Protein AF-A0A166CNF7-F1 (afdb_monomer_lite)

Organism: NCBI:txid1759441

Foldseek 3Di:
DEKDKFWAWQQFPDDDVVGHIDIAIFMKDKDWDFDPDDLVLFFLVVLLVLLLPFDFDDPVLLDQDPVSVVLLLLLLLLLLLLLCQQQLDDLSLVCLVVSVVSHRADPLFADQDAIDMFIAFIGSFHLLALVSLLVVVVVVCVSVVQWDQDPVPRDTDGDPSQQGGADEYEYALSSLVSLVVQLLVCQLADDTPSNSSRYPYDHFLVNLLLLLLLLLCVLQQWDQPLALLQCLGLNNLCVLLVHDDADNVAGDFSLVSLVSLVLSLSLLSLLQLCVQVVDPGSVRVSVVDPDPVVVSVSSSVCCVQQQDPVVLVVQVVQCVVDLQTHALLSSSRNLSNNSSSLSSSCLQCQLQRRLVSNLSSLSLVLQLCQLSVVVSSVLVSSVVSSCLPGSPDPSRNSSCSNPQWRANPSDGSLIDGPHLVNVLLSCQLRPPQQPPHNPRDSVSSSVCSSCSVVVVVVVCVVCVVLVVCPPPDDDDDDSNVSSVSSNVSCVVSVSNPDDGNSDGPPPGDRRDSRSVSSSCQCPDPPDHSSVVSSVSSVSSSVSNPHDHPDDDDDDDDDDDDDDDDDDDDDDDDDDDDDDDDDDDDDDDDDPDDDDDDDDDDDDDDDDDDDDPCDDDPPDCLSSPSCSPCSSNVSSPPDVPDPPDDDDDPDDPDPDDDDDDDDDDDDPPDPPDDDDDDDDDDDVVVVVVVVLLVVLLSLLVVLLVVLVVLCVVCVVLLCVLCVPPNDFPLNVLLVQLSVLLNQLSVLVNCLRPHQDPDLPVSLLSNLVSLLSNLLSLLVNLLLVLCLLVVNPVVSNVVLVVLSVQLSVLSVVQSVPWDWDADPPGSHIDTDDDPRVCVNLVSSLVSLVVSLVSLLVSQLVVQCPDPDPVSSVCCQPVVPRGDPLSSLLSVLSVVLNVVLVVLSVVLCCLLPPPVHPNSCNNSCPSVSSSVNSSSSSVVVSVSSVVLVVDDPPDPSSVSSVVSSRPDDPDDDDDDDD

InterPro domains:
  IPR046496 Domain of unknown function DUF6589 [PF20231] (52-474)

pLDDT: mean 76.94, std 22.16, range [21.23, 98.69]

Secondary structure (DSSP, 8-state):
-EEEEEEEEEPPSS-BTTB--EEEEEEEEEE-PPTT--SGGGBHHHHHHHHTTPPPP-HHHHSPPHHHHHHHHHHHHHHHHHHHHHHS-GGGGGGHHHHHHH----TTBPPP-----EEPPPB---TTSHHHHHHHHHHHHHHTTSEEE-TTT--EEEPHHHHHB-EEEEE-HHHHHHHHHHHHHHTTT--GGGG-TTEEEEE-HHHHHHHHHHHHHHHH---TT-GGGSTTSHHHHHHHTTPPP-BTTB---HHHHHHHHHHHHHHHHHHHHHHHH--SSHHHHHHH---HHHHHHHHHHHHHHHS-HHHHHHHHHHHHH-TTS-BHHHHHHHHHHHHHHHHHHHHHHHHHTBHHHHHHHHHHHHHHHHHTT-HHHHHHHHHHHHIIIIIS-HHHHHHHHHHSEE-SS--TT--EEHHHHHHHHHHHIIIIIS-SSTT--HHHHHHHGGGHHHHHHHHHHHHHHTT----SSPPPP-THHHHHHHHHHHHHTTTTS--TTB---TTSPPPP-HHHHHHHHHH-SSS-HHHHHHHHHHHHHHHHHS--SS------S-----PPPPPPP-----PPP--------------------PPP------------------SGGGT-TTTTGGGTTTT---TT--------------------------SSS-------------HHHHHHHHHHHHHHHHHHHHHHHHHHHHHHHHHHHHHHHHHH-S-HHHHHHHHHHHHHHHHHHHHHHHHHS--S-HHHHHHHHHHHHHHHHHHHHHHHHHHHHHHTTT-HHHHHHHHHHHHHHHHHHHHHHHH-EEEEPTTSS-EEEE--TTTTHHHHHHHHHHHHHHHHHHHHHHHHH--S--HHHHHHHHHH-TT--HHHHHHHHHHHHHHHHHHHHHHHHHHHHH-TTS-GGGTTTTHHHHHHHHHHHHHHHHHHHHHHHHHS-TT-TTHHHHHHHHH--------PPP-

Sequence (975 aa):
MSYDNINMMFRAAEQIIGRTDSQENGTCATIWPLWKASVENCALGDFEASAARAPPLSIDDILLGTDDSKFFNSCLVHTILRTIVIHGGDKFQKFCTDLAKTQPQTPAKIELHKTPLHPLPAMNIDESTIIGNAEVVEGAYEELGVIENDPATGEKRFESIHVTIVKFILGDQLSIARLRALLNIRAGHEKGFAGFGWGVLMPGLFHSKICDTHGMLVTHWGKPNAGYRNPGCLAFHNARLQRLPIVLTSLPTFRVCRDLIFVSLYARVLHCLLLVSGHPSLDAYADSVDSFKTLEDDAKSIFTRFASTRVVSELRERRSTSTHAGDMVFENALLFLRDTLISREFSDAIKSGDSGRIVLVLKVWALSFRGSGRTKYAHEMLHLIHNMEHVWPKPIRDIVLNNWLVNPTGNPNSWVEGDLMQEHMNFWIKRIYAAHGSSSSWEWLEMISPCVDILRHLSTKMHHILGADQGVKHEPPNLKNDIRDLMHSLKEHNVYMLLEGRMLDDDDPPTTDIITFGLIQITDNTINPIDGYNLSFFQLQHRLLLRAVTGEIPSTLAMSAAAPIPIPTGLPPSINLAITTDEEEDAFESGDEQEDDDLGENEEVADGYESEPTLRRETAADVALDMDADDYGHCDDDPGEDHANSDEEDGYGLGDALYSHSSPEQARLTSMASSTTPDYLPPAVETQLFEVREYSSMTIVAVVVYAYDWLLSVSEEVAIVSKRGLSWSITIYFLSRISACAHIILIAVIILAPIDNCILYFIATGVCCTMSIASTSYLFLLRVQAVYRQSRPITVVFGFCWLVTIALNILVSANIRVVHLTGTRLCLGTETKYFALPSTSSFVNDTLIFLAISYRLAADAATENNWRSWTLSITKGKGLYHLSRSLMQHGQLYYASIILFFFVNLVVMCSPLVPVAMHYSLINSYLGFTNLMACKIFRGTTLGVMQDSPSSWNTARIGAALDFHAPHRGRANPR

Radius of gyration: 37.41 Å; chains: 1; bounding box: 107×101×98 Å

Structure (mmCIF, N/CA/C/O backbone):
data_AF-A0A166CNF7-F1
#
_entry.id   AF-A0A166CNF7-F1
#
loop_
_atom_site.group_PDB
_atom_site.id
_atom_site.type_symbol
_atom_site.label_atom_id
_atom_site.label_alt_id
_atom_site.label_comp_id
_atom_site.label_asym_id
_atom_site.label_entity_id
_atom_site.label_seq_id
_atom_site.pdbx_PDB_ins_code
_atom_site.Cartn_x
_atom_site.Cartn_y
_atom_site.Cartn_z
_atom_site.occupancy
_atom_site.B_iso_or_equiv
_atom_site.auth_seq_id
_atom_site.auth_comp_id
_atom_site.auth_asym_id
_atom_site.auth_atom_id
_atom_site.pdbx_PDB_model_num
ATOM 1 N N . MET A 1 1 ? -2.626 0.963 -15.666 1.00 91.31 1 MET A N 1
ATOM 2 C CA . MET A 1 1 ? -1.305 1.528 -15.315 1.00 91.31 1 MET A CA 1
ATOM 3 C C . MET A 1 1 ? -1.403 2.112 -13.924 1.00 91.31 1 MET A C 1
ATOM 5 O O . MET A 1 1 ? -2.387 2.795 -13.670 1.00 91.31 1 MET A O 1
ATOM 9 N N . SER A 1 2 ? -0.427 1.843 -13.060 1.00 94.94 2 SER A N 1
ATOM 10 C CA . SER A 1 2 ? -0.203 2.613 -11.833 1.00 94.94 2 SER A CA 1
ATOM 11 C C . SER A 1 2 ? 1.031 3.475 -12.007 1.00 94.94 2 SER A C 1
ATOM 13 O O . SER A 1 2 ? 1.987 3.004 -12.621 1.00 94.94 2 SER A O 1
ATOM 15 N N . TYR A 1 3 ? 1.035 4.686 -11.468 1.00 94.00 3 TYR A N 1
ATOM 16 C CA . TYR A 1 3 ? 2.239 5.509 -11.405 1.00 94.00 3 TYR A CA 1
ATOM 17 C C . TYR A 1 3 ? 2.286 6.309 -10.100 1.00 94.00 3 TYR A C 1
ATOM 19 O O . TYR A 1 3 ? 1.251 6.488 -9.457 1.00 94.00 3 TYR A O 1
ATOM 27 N N . ASP A 1 4 ? 3.499 6.660 -9.678 1.00 90.50 4 ASP A N 1
ATOM 28 C CA . ASP A 1 4 ? 3.783 7.442 -8.467 1.00 90.50 4 ASP A CA 1
ATOM 29 C C . ASP A 1 4 ? 5.165 8.105 -8.608 1.00 90.50 4 ASP A C 1
ATOM 31 O O . ASP A 1 4 ? 6.040 7.625 -9.354 1.00 90.50 4 ASP A O 1
ATOM 35 N N . ASN A 1 5 ? 5.391 9.171 -7.849 1.00 88.44 5 ASN A N 1
ATOM 36 C CA . ASN A 1 5 ? 6.608 9.960 -7.901 1.00 88.44 5 ASN A CA 1
ATOM 37 C C . ASN A 1 5 ? 7.863 9.195 -7.445 1.00 88.44 5 ASN A C 1
ATOM 39 O O . ASN A 1 5 ? 7.903 8.384 -6.511 1.00 88.44 5 ASN A O 1
ATOM 43 N N . ILE A 1 6 ? 8.974 9.530 -8.092 1.00 85.56 6 ILE A N 1
ATOM 44 C CA . ILE A 1 6 ? 10.312 9.099 -7.718 1.00 85.56 6 ILE A CA 1
ATOM 45 C C . ILE A 1 6 ? 11.204 10.319 -7.479 1.00 85.56 6 ILE A C 1
ATOM 47 O O . ILE A 1 6 ? 11.787 10.897 -8.391 1.00 85.56 6 ILE A O 1
ATOM 51 N N . ASN A 1 7 ? 11.343 10.680 -6.203 1.00 83.12 7 ASN A N 1
ATOM 52 C CA . ASN A 1 7 ? 12.239 11.752 -5.772 1.00 83.12 7 ASN A CA 1
ATOM 53 C C . ASN A 1 7 ? 13.614 11.190 -5.391 1.00 83.12 7 ASN A C 1
ATOM 55 O O . ASN A 1 7 ? 13.708 10.216 -4.630 1.00 83.12 7 ASN A O 1
ATOM 59 N N . MET A 1 8 ? 14.685 11.797 -5.903 1.00 78.31 8 MET A N 1
ATOM 60 C CA . MET A 1 8 ? 16.069 11.373 -5.683 1.00 78.31 8 MET A CA 1
ATOM 61 C C . MET A 1 8 ? 17.005 12.564 -5.494 1.00 78.31 8 MET A C 1
ATOM 63 O O . MET A 1 8 ? 16.874 13.590 -6.141 1.00 78.31 8 MET A O 1
ATOM 67 N N . MET A 1 9 ? 18.012 12.401 -4.634 1.00 78.06 9 MET A N 1
ATOM 68 C CA . MET A 1 9 ? 19.100 13.373 -4.503 1.00 78.06 9 MET A CA 1
ATOM 69 C C . MET A 1 9 ? 20.285 12.932 -5.359 1.00 78.06 9 MET A C 1
ATOM 71 O O . MET A 1 9 ? 20.996 11.986 -4.994 1.00 78.06 9 MET A O 1
ATOM 75 N N . PHE A 1 10 ? 20.523 13.612 -6.478 1.00 78.00 10 PHE A N 1
ATOM 76 C CA . PHE A 1 10 ? 21.704 13.381 -7.303 1.00 78.00 10 PHE A CA 1
ATOM 77 C C . PHE A 1 10 ? 22.893 14.094 -6.673 1.00 78.00 10 PHE A C 1
ATOM 79 O O . PHE A 1 10 ? 22.918 15.313 -6.524 1.00 78.00 10 PHE A O 1
ATOM 86 N N . ARG A 1 11 ? 23.888 13.306 -6.256 1.00 75.06 11 ARG A N 1
ATOM 87 C CA . ARG A 1 11 ? 25.063 13.820 -5.548 1.00 75.06 11 ARG A CA 1
ATOM 88 C C . ARG A 1 11 ? 26.200 14.104 -6.514 1.00 75.06 11 ARG A C 1
ATOM 90 O O . ARG A 1 11 ? 26.673 13.205 -7.217 1.00 75.06 11 ARG A O 1
ATOM 97 N N . ALA A 1 12 ? 26.707 15.329 -6.497 1.00 69.69 12 ALA A N 1
ATOM 98 C CA . ALA A 1 12 ? 27.885 15.693 -7.266 1.00 69.69 12 ALA A CA 1
ATOM 99 C C . ALA A 1 12 ? 29.155 15.182 -6.560 1.00 69.69 12 ALA A C 1
ATOM 101 O O . ALA A 1 12 ? 29.427 15.534 -5.416 1.00 69.69 12 ALA A O 1
ATOM 102 N N . ALA A 1 13 ? 29.980 14.382 -7.252 1.00 68.19 13 ALA A N 1
ATOM 103 C CA . ALA A 1 13 ? 31.255 13.902 -6.692 1.00 68.19 13 ALA A CA 1
ATOM 104 C C . ALA A 1 13 ? 32.229 15.038 -6.335 1.00 68.19 13 ALA A C 1
ATOM 106 O O . ALA A 1 13 ? 33.013 14.916 -5.398 1.00 68.19 13 ALA A O 1
ATOM 107 N N . GLU A 1 14 ? 32.194 16.130 -7.099 1.00 74.25 14 GLU A N 1
ATOM 108 C CA . GLU A 1 14 ? 33.011 17.319 -6.878 1.00 74.25 14 GLU A CA 1
ATOM 109 C C . GLU A 1 14 ? 32.115 18.546 -7.034 1.00 74.25 14 GLU A C 1
ATOM 111 O O . GLU A 1 14 ? 31.597 18.800 -8.126 1.00 74.25 14 GLU A O 1
ATOM 116 N N . GLN A 1 15 ? 31.929 19.293 -5.946 1.00 68.38 15 GLN A N 1
ATOM 117 C CA . GLN A 1 15 ? 31.121 20.507 -5.957 1.00 68.38 15 GLN A CA 1
ATOM 118 C C . GLN A 1 15 ? 31.924 21.670 -6.555 1.00 68.38 15 GLN A C 1
ATOM 120 O O . GLN A 1 15 ? 32.977 22.050 -6.036 1.00 68.38 15 GLN A O 1
ATOM 125 N N . ILE A 1 16 ? 31.428 22.234 -7.656 1.00 76.31 16 ILE A N 1
ATOM 126 C CA . ILE A 1 16 ? 31.956 23.447 -8.302 1.00 76.31 16 ILE A CA 1
ATOM 127 C C . ILE A 1 16 ? 30.791 24.374 -8.671 1.00 76.31 16 ILE A C 1
ATOM 129 O O . ILE A 1 16 ? 29.630 23.982 -8.586 1.00 76.31 16 ILE A O 1
ATOM 133 N N . ILE A 1 17 ? 31.079 25.608 -9.095 1.00 65.44 17 ILE A N 1
ATOM 134 C CA . ILE A 1 17 ? 30.041 26.537 -9.574 1.00 65.44 17 ILE A CA 1
ATOM 135 C C . ILE A 1 17 ? 29.246 25.864 -10.707 1.00 65.44 17 ILE A C 1
ATOM 137 O O . ILE A 1 17 ? 29.832 25.471 -11.714 1.00 65.44 17 ILE A O 1
ATOM 141 N N . GLY A 1 18 ? 27.930 25.724 -10.519 1.00 67.44 18 GLY A N 1
ATOM 142 C CA . GLY A 1 18 ? 27.020 25.061 -11.464 1.00 67.44 18 GLY A CA 1
ATOM 143 C C . GLY A 1 18 ? 26.964 23.531 -11.366 1.00 67.44 18 GLY A C 1
ATOM 144 O O . GLY A 1 18 ? 26.275 22.908 -12.165 1.00 67.44 18 GLY A O 1
ATOM 145 N N . ARG A 1 19 ? 27.674 22.913 -10.412 1.00 69.81 19 ARG A N 1
ATOM 146 C CA . ARG A 1 19 ? 27.639 21.467 -10.152 1.00 69.81 19 ARG A CA 1
ATOM 147 C C . ARG A 1 19 ? 27.530 21.224 -8.649 1.00 69.81 19 ARG A C 1
ATOM 149 O O . ARG A 1 19 ? 28.540 21.051 -7.967 1.00 69.81 19 ARG A O 1
ATOM 156 N N . THR A 1 20 ? 26.307 21.257 -8.146 1.00 78.19 20 THR A N 1
ATOM 157 C CA . THR A 1 20 ? 25.945 20.959 -6.754 1.00 78.19 20 THR A CA 1
ATOM 158 C C . THR A 1 20 ? 25.060 19.724 -6.707 1.00 78.19 20 THR A C 1
ATOM 160 O O . THR A 1 20 ? 24.689 19.192 -7.752 1.00 78.19 20 THR A O 1
ATOM 163 N N . ASP A 1 21 ? 24.745 19.260 -5.502 1.00 79.88 21 ASP A N 1
ATOM 164 C CA . ASP A 1 21 ? 23.694 18.262 -5.344 1.00 79.88 21 ASP A CA 1
ATOM 165 C C . ASP A 1 21 ? 22.368 18.860 -5.839 1.00 79.88 21 ASP A C 1
ATOM 167 O O . ASP A 1 21 ? 22.100 20.044 -5.606 1.00 79.88 21 ASP A O 1
ATOM 171 N N . SER A 1 22 ? 21.572 18.059 -6.540 1.00 78.88 22 SER A N 1
ATOM 172 C CA . SER A 1 22 ? 20.240 18.436 -7.010 1.00 78.88 22 SER A CA 1
ATOM 173 C C . SER A 1 22 ? 19.206 17.450 -6.487 1.00 78.88 22 SER A C 1
ATOM 175 O O . SER A 1 22 ? 19.456 16.243 -6.408 1.00 78.88 22 SER A O 1
ATOM 177 N N . GLN A 1 23 ? 18.053 17.982 -6.087 1.00 82.31 23 GLN A N 1
ATOM 178 C CA . GLN A 1 23 ? 16.861 17.175 -5.896 1.00 82.31 23 GLN A CA 1
ATOM 179 C C . GLN A 1 23 ? 16.193 17.012 -7.257 1.00 82.31 23 GLN A C 1
ATOM 181 O O . GLN A 1 23 ? 15.850 17.997 -7.905 1.00 82.31 23 GLN A O 1
ATOM 186 N N . GLU A 1 24 ? 16.037 15.768 -7.673 1.00 83.38 24 GLU A N 1
ATOM 187 C CA . GLU A 1 24 ? 15.398 15.374 -8.915 1.00 83.38 24 GLU A CA 1
ATOM 188 C C . GLU A 1 24 ? 14.042 14.764 -8.583 1.00 83.38 24 GLU A C 1
ATOM 190 O O . GLU A 1 24 ? 13.957 13.869 -7.735 1.00 83.38 24 GLU A O 1
ATOM 195 N N . ASN A 1 25 ? 13.001 15.240 -9.258 1.00 86.44 25 ASN A N 1
ATOM 196 C CA . ASN A 1 25 ? 11.645 14.728 -9.125 1.00 86.44 25 ASN A CA 1
ATOM 197 C C . ASN A 1 25 ? 11.226 14.179 -10.488 1.00 86.44 25 ASN A C 1
ATOM 199 O O . ASN A 1 25 ? 11.277 14.897 -11.485 1.00 86.44 25 ASN A O 1
ATOM 203 N N . GLY A 1 26 ? 10.828 12.915 -10.534 1.00 90.12 26 GLY A N 1
ATOM 204 C CA . GLY A 1 26 ? 10.233 12.329 -11.729 1.00 90.12 26 GLY A CA 1
ATOM 205 C C . GLY A 1 26 ? 9.165 11.317 -11.365 1.00 90.12 26 GLY A C 1
ATOM 206 O O . GLY A 1 26 ? 8.686 11.299 -10.233 1.00 90.12 26 GLY A O 1
ATOM 207 N N . THR A 1 27 ? 8.828 10.442 -12.306 1.00 93.12 27 THR A N 1
ATOM 208 C CA . THR A 1 27 ? 7.711 9.504 -12.172 1.00 93.12 27 THR A CA 1
ATOM 209 C C . THR A 1 27 ? 8.113 8.104 -12.613 1.00 93.12 27 THR A C 1
ATOM 211 O O . THR A 1 27 ? 8.802 7.922 -13.617 1.00 93.12 27 THR A O 1
ATOM 214 N N . CYS A 1 28 ? 7.659 7.092 -11.882 1.00 93.31 28 CYS A N 1
ATOM 215 C CA . CYS A 1 28 ? 7.764 5.696 -12.291 1.00 93.31 28 CYS A CA 1
ATOM 216 C C . CYS A 1 28 ? 6.366 5.114 -12.472 1.00 93.31 28 CYS A C 1
ATOM 218 O O . CYS A 1 28 ? 5.436 5.459 -11.747 1.00 93.31 28 CYS A O 1
ATOM 220 N N . ALA A 1 29 ? 6.231 4.202 -13.432 1.00 94.94 29 ALA A N 1
ATOM 221 C CA . ALA A 1 29 ? 4.963 3.567 -13.745 1.00 94.94 29 ALA A CA 1
ATOM 222 C C . ALA A 1 29 ? 5.125 2.054 -13.886 1.00 94.94 29 ALA A C 1
ATOM 224 O O . ALA A 1 29 ? 6.169 1.564 -14.308 1.00 94.94 29 ALA A O 1
ATOM 225 N N . THR A 1 30 ? 4.069 1.318 -13.566 1.00 94.69 30 THR A N 1
ATOM 226 C CA . THR A 1 30 ? 3.983 -0.132 -13.741 1.00 94.69 30 THR A CA 1
ATOM 227 C C . THR A 1 30 ? 2.652 -0.477 -14.387 1.00 94.69 30 THR A C 1
ATOM 229 O O . THR A 1 30 ? 1.592 0.055 -14.031 1.00 94.69 30 THR A O 1
ATOM 232 N N . ILE A 1 31 ? 2.686 -1.394 -15.347 1.00 94.88 31 ILE A N 1
ATOM 233 C CA . ILE A 1 31 ? 1.492 -1.936 -15.992 1.00 94.88 31 ILE A CA 1
ATOM 234 C C . ILE A 1 31 ? 1.369 -3.434 -15.729 1.00 94.88 31 ILE A C 1
ATOM 236 O O . ILE A 1 31 ? 2.345 -4.123 -15.442 1.00 94.88 31 ILE A O 1
ATOM 240 N N . TRP A 1 32 ? 0.145 -3.934 -15.831 1.00 94.44 32 TRP A N 1
ATOM 241 C CA . TRP A 1 32 ? -0.179 -5.351 -15.737 1.00 94.44 32 TRP A CA 1
ATOM 242 C C . TRP A 1 32 ? -1.409 -5.642 -16.609 1.00 94.44 32 TRP A C 1
ATOM 244 O O . TRP A 1 32 ? -2.217 -4.735 -16.852 1.00 94.44 32 TRP A O 1
ATOM 254 N N . PRO A 1 33 ? -1.556 -6.874 -17.121 1.00 94.38 33 PRO A N 1
ATOM 255 C CA . PRO A 1 33 ? -2.742 -7.275 -17.862 1.00 94.38 33 PRO A CA 1
ATOM 256 C C . PRO A 1 33 ? -3.970 -7.280 -16.947 1.00 94.38 33 PRO A C 1
ATOM 258 O O . PRO A 1 33 ? -3.911 -7.749 -15.811 1.00 94.38 33 PRO A O 1
ATOM 261 N N . LEU A 1 34 ? -5.097 -6.782 -17.459 1.00 94.94 34 LEU A N 1
ATOM 262 C CA . LEU A 1 34 ? -6.354 -6.760 -16.715 1.00 94.94 34 LEU A CA 1
ATOM 263 C C . LEU A 1 34 ? -6.972 -8.167 -16.642 1.00 94.94 34 LEU A C 1
ATOM 265 O O . LEU A 1 34 ? -7.261 -8.794 -17.663 1.00 94.94 34 LEU A O 1
ATOM 269 N N . TRP A 1 35 ? -7.224 -8.646 -15.428 1.00 95.06 35 TRP A N 1
ATOM 270 C CA . TRP A 1 35 ? -7.920 -9.892 -15.138 1.00 95.06 35 TRP A CA 1
ATOM 271 C C . TRP A 1 35 ? -9.415 -9.787 -15.451 1.00 95.06 35 TRP A C 1
ATOM 273 O O . TRP A 1 35 ? -10.060 -8.790 -15.119 1.00 95.06 35 TRP A O 1
ATOM 283 N N . LYS A 1 36 ? -9.976 -10.832 -16.078 1.00 94.44 36 LYS A N 1
ATOM 284 C CA . LYS A 1 36 ? -11.398 -10.916 -16.478 1.00 94.44 36 LYS A CA 1
ATOM 285 C C . LYS A 1 36 ? -11.912 -9.690 -17.254 1.00 94.44 36 LYS A C 1
ATOM 287 O O . LYS A 1 36 ? -13.094 -9.361 -17.191 1.00 94.44 36 LYS A O 1
ATOM 292 N N . ALA A 1 37 ? -11.041 -9.052 -18.032 1.00 94.31 37 ALA A N 1
ATOM 293 C CA . ALA A 1 37 ? -11.394 -7.944 -18.909 1.00 94.31 37 ALA A CA 1
ATOM 294 C C . ALA A 1 37 ? -11.412 -8.399 -20.374 1.00 94.31 37 ALA A C 1
ATOM 296 O O . ALA A 1 37 ? -10.486 -9.065 -20.836 1.00 94.31 37 ALA A O 1
ATOM 297 N N . SER A 1 38 ? -12.458 -8.023 -21.111 1.00 92.38 38 SER A N 1
ATOM 298 C CA . SER A 1 38 ? -12.509 -8.153 -22.571 1.00 92.38 38 SER A CA 1
ATOM 299 C C . SER A 1 38 ? -12.610 -6.771 -23.207 1.00 92.38 38 SER A C 1
ATOM 301 O O . SER A 1 38 ? -13.087 -5.826 -22.579 1.00 92.38 38 SER A O 1
ATOM 303 N N . VAL A 1 39 ? -12.164 -6.645 -24.456 1.00 89.19 39 VAL A N 1
ATOM 304 C CA . VAL A 1 39 ? -12.154 -5.364 -25.179 1.00 89.19 39 VAL A CA 1
ATOM 305 C C . VAL A 1 39 ? -13.571 -4.811 -25.339 1.00 89.19 39 VAL A C 1
ATOM 307 O O . VAL A 1 39 ? -13.778 -3.606 -25.211 1.00 89.19 39 VAL A O 1
ATOM 310 N N . GLU A 1 40 ? -14.559 -5.682 -25.557 1.00 89.94 40 GLU A N 1
ATOM 311 C CA . GLU A 1 40 ? -15.968 -5.298 -25.690 1.00 89.94 40 GLU A CA 1
ATOM 312 C C . GLU A 1 40 ? -16.500 -4.659 -24.403 1.00 89.94 40 GLU A C 1
ATOM 314 O O . GLU A 1 40 ? -17.250 -3.689 -24.455 1.00 89.94 40 GLU A O 1
ATOM 319 N N . ASN A 1 41 ? -16.056 -5.156 -23.246 1.00 92.88 41 ASN A N 1
ATOM 320 C CA . ASN A 1 41 ? -16.434 -4.628 -21.935 1.00 92.88 41 ASN A CA 1
ATOM 321 C C . ASN A 1 41 ? -15.721 -3.309 -21.582 1.00 92.88 41 ASN A C 1
ATOM 323 O O . ASN A 1 41 ? -16.047 -2.698 -20.565 1.00 92.88 41 ASN A O 1
ATOM 327 N N . CYS A 1 42 ? -14.781 -2.858 -22.417 1.00 93.12 42 CYS A N 1
ATOM 328 C CA . CYS A 1 42 ? -14.036 -1.610 -22.262 1.00 93.12 42 CYS A CA 1
ATOM 329 C C . CYS A 1 42 ? -14.486 -0.519 -23.249 1.00 93.12 42 CYS A C 1
ATOM 331 O O . CYS A 1 42 ? -13.753 0.449 -23.444 1.00 93.12 42 CYS A O 1
ATOM 333 N N . ALA A 1 43 ? -15.643 -0.657 -23.902 1.00 93.88 43 ALA A N 1
ATOM 334 C CA . ALA A 1 43 ? -16.091 0.275 -24.934 1.00 93.88 43 ALA A CA 1
ATOM 335 C C . ALA A 1 43 ? -16.246 1.719 -24.409 1.00 93.88 43 ALA A C 1
ATOM 337 O O . ALA A 1 43 ? -17.043 1.997 -23.510 1.00 93.88 43 ALA A O 1
ATOM 338 N N . LEU A 1 44 ? -15.523 2.661 -25.026 1.00 92.88 44 LEU A N 1
ATOM 339 C CA . LEU A 1 44 ? -15.552 4.081 -24.657 1.00 92.88 44 LEU A CA 1
ATOM 340 C C . LEU A 1 44 ? -16.938 4.703 -24.867 1.00 92.88 44 LEU A C 1
ATOM 342 O O . LEU A 1 44 ? -17.396 5.473 -24.031 1.00 92.88 44 LEU A O 1
ATOM 346 N N . GLY A 1 45 ? -17.637 4.330 -25.943 1.00 91.88 45 GLY A N 1
ATOM 347 C CA . GLY A 1 45 ? -18.973 4.863 -26.224 1.00 91.88 45 GLY A CA 1
ATOM 348 C C . GLY A 1 45 ? -20.006 4.504 -25.148 1.00 91.88 45 GLY A C 1
ATOM 349 O O . GLY A 1 45 ? -20.847 5.335 -24.807 1.00 91.88 45 GLY A O 1
ATOM 350 N N . ASP A 1 46 ? -19.920 3.303 -24.568 1.00 93.69 46 ASP A N 1
ATOM 351 C CA . ASP A 1 46 ? -20.810 2.884 -23.478 1.00 93.69 46 ASP A CA 1
ATOM 352 C C . ASP A 1 46 ? -20.503 3.648 -22.186 1.00 93.69 46 ASP A C 1
ATOM 354 O O . ASP A 1 46 ? -21.422 4.056 -21.471 1.00 93.69 46 ASP A O 1
ATOM 358 N N . PHE A 1 47 ? -19.218 3.887 -21.913 1.00 95.12 47 PHE A N 1
ATOM 359 C CA . PHE A 1 47 ? -18.762 4.718 -20.802 1.00 95.12 47 PHE A CA 1
ATOM 360 C C . PHE A 1 47 ? -19.270 6.159 -20.921 1.00 95.12 47 PHE A C 1
ATOM 362 O O . PHE A 1 47 ? -19.908 6.658 -19.998 1.00 95.12 47 PHE A O 1
ATOM 369 N N . GLU A 1 48 ? -19.073 6.801 -22.074 1.00 93.12 48 GLU A N 1
ATOM 370 C CA . GLU A 1 48 ? -19.539 8.168 -22.334 1.00 93.12 48 GLU A CA 1
ATOM 371 C C . GLU A 1 48 ? -21.070 8.273 -22.241 1.00 93.12 48 GLU A C 1
ATOM 373 O O . GLU A 1 48 ? -21.601 9.192 -21.616 1.00 93.12 48 GLU A O 1
ATOM 378 N N . ALA A 1 49 ? -21.801 7.305 -22.806 1.00 93.88 49 ALA A N 1
ATOM 379 C CA . ALA A 1 49 ? -23.262 7.272 -22.746 1.00 93.88 49 ALA A CA 1
ATOM 380 C C . ALA A 1 49 ? -23.799 7.036 -21.325 1.00 93.88 49 ALA A C 1
ATOM 382 O O . ALA A 1 49 ? -24.900 7.488 -20.994 1.00 93.88 49 ALA A O 1
ATOM 383 N N . SER A 1 50 ? -23.062 6.300 -20.493 1.00 95.69 50 SER A N 1
ATOM 384 C CA . SER A 1 50 ? -23.373 6.125 -19.075 1.00 95.69 50 SER A CA 1
ATOM 385 C C . SER A 1 50 ? -23.108 7.415 -18.305 1.00 95.69 50 SER A C 1
ATOM 387 O O . SER A 1 50 ? -24.026 7.949 -17.687 1.00 95.69 50 SER A O 1
ATOM 389 N N . ALA A 1 51 ? -21.917 8.000 -18.460 1.00 93.31 51 ALA A N 1
ATOM 390 C CA . ALA A 1 51 ? -21.538 9.257 -17.822 1.00 93.31 51 ALA A CA 1
ATOM 391 C C . ALA A 1 51 ? -22.488 10.415 -18.170 1.00 93.31 51 ALA A C 1
ATOM 393 O O . ALA A 1 51 ? -22.843 11.198 -17.295 1.00 93.31 51 ALA A O 1
ATOM 394 N N . ALA A 1 52 ? -22.967 10.496 -19.415 1.00 92.44 52 ALA A N 1
ATOM 395 C CA . ALA A 1 52 ? -23.926 11.513 -19.850 1.00 92.44 52 ALA A CA 1
ATOM 396 C C . ALA A 1 52 ? -25.340 11.345 -19.259 1.00 92.44 52 ALA A C 1
ATOM 398 O O . ALA A 1 52 ? -26.112 12.302 -19.246 1.00 92.44 52 ALA A O 1
ATOM 399 N N . ARG A 1 53 ? -25.707 10.136 -18.810 1.00 94.56 53 ARG A N 1
ATOM 400 C CA . ARG A 1 53 ? -27.028 9.824 -18.228 1.00 94.56 53 ARG A CA 1
ATOM 401 C C . ARG A 1 53 ? -26.994 9.620 -16.715 1.00 94.56 53 ARG A C 1
ATOM 403 O O . ARG A 1 53 ? -28.057 9.411 -16.133 1.00 94.56 53 ARG A O 1
ATOM 410 N N . ALA A 1 54 ? -25.811 9.651 -16.104 1.00 96.69 54 ALA A N 1
ATOM 411 C CA . ALA A 1 54 ? -25.640 9.457 -14.674 1.00 96.69 54 ALA A CA 1
ATOM 412 C C . ALA A 1 54 ? -26.466 10.503 -13.895 1.00 96.69 54 ALA A C 1
ATOM 414 O O . ALA A 1 54 ? -26.333 11.702 -14.182 1.00 96.69 54 ALA A O 1
ATOM 415 N N . PRO A 1 55 ? -27.347 10.079 -12.966 1.00 97.12 55 PRO A N 1
ATOM 416 C CA . PRO A 1 55 ? -28.037 10.995 -12.060 1.00 97.12 55 PRO A CA 1
ATOM 417 C C . PRO A 1 55 ? -27.043 11.698 -11.119 1.00 97.12 55 PRO A C 1
ATOM 419 O O . PRO A 1 55 ? -25.900 11.270 -11.017 1.00 97.12 55 PRO A O 1
ATOM 422 N N . PRO A 1 56 ? -27.452 12.774 -10.423 1.00 96.19 56 PRO A N 1
ATOM 423 C CA . PRO A 1 56 ? -26.633 13.356 -9.363 1.00 96.19 56 PRO A CA 1
ATOM 424 C C . PRO A 1 56 ? -26.397 12.350 -8.226 1.00 96.19 56 PRO A C 1
ATOM 426 O O . PRO A 1 56 ? -27.264 11.522 -7.938 1.00 96.19 56 PRO A O 1
ATOM 429 N N . LEU A 1 57 ? -25.259 12.485 -7.544 1.00 96.19 57 LEU A N 1
ATOM 430 C CA . LEU A 1 57 ? -24.930 11.719 -6.346 1.00 96.19 57 LEU A CA 1
ATOM 431 C C . LEU A 1 57 ? -25.937 12.034 -5.231 1.00 96.19 57 LEU A C 1
ATOM 433 O O . LEU A 1 57 ? -26.172 13.203 -4.909 1.00 96.19 57 LEU A O 1
ATOM 437 N N . SER A 1 58 ? -26.499 10.990 -4.629 1.00 94.56 58 SER A N 1
ATOM 438 C CA . SER A 1 58 ? -27.396 11.061 -3.479 1.00 94.56 58 SER A CA 1
ATOM 439 C C . SER A 1 58 ? -26.684 10.643 -2.193 1.00 94.56 58 SER A C 1
ATOM 441 O O . SER A 1 58 ? -25.730 9.866 -2.204 1.00 94.56 58 SER A O 1
ATOM 443 N N . ILE A 1 59 ? -27.197 11.094 -1.047 1.00 93.38 59 ILE A N 1
ATOM 444 C CA . ILE A 1 59 ? -26.756 10.594 0.261 1.00 93.38 59 ILE A CA 1
ATOM 445 C C . ILE A 1 59 ? -26.998 9.084 0.408 1.00 93.38 59 ILE A C 1
ATOM 447 O O . ILE A 1 59 ? -26.188 8.389 1.018 1.00 93.38 59 ILE A O 1
ATOM 451 N N . ASP A 1 60 ? -28.064 8.563 -0.205 1.00 94.50 60 ASP A N 1
ATOM 452 C CA . ASP A 1 60 ? -28.395 7.133 -0.179 1.00 94.50 60 ASP A CA 1
ATOM 453 C C . ASP A 1 60 ? -27.356 6.276 -0.919 1.00 94.50 60 ASP A C 1
ATOM 455 O O . ASP A 1 60 ? -27.220 5.093 -0.620 1.00 94.50 60 ASP A O 1
ATOM 459 N N . ASP A 1 61 ? -26.589 6.868 -1.842 1.00 95.31 61 ASP A N 1
ATOM 460 C CA . ASP A 1 61 ? -25.482 6.183 -2.514 1.00 95.31 61 ASP A CA 1
ATOM 461 C C . ASP A 1 61 ? -24.283 6.008 -1.568 1.00 95.31 61 ASP A C 1
ATOM 463 O O . ASP A 1 61 ? -23.537 5.037 -1.679 1.00 95.31 61 ASP A O 1
ATOM 467 N N . ILE A 1 62 ? -24.095 6.929 -0.617 1.00 95.25 62 ILE A N 1
ATOM 468 C CA . ILE A 1 62 ? -23.001 6.898 0.366 1.00 95.25 62 ILE A CA 1
ATOM 469 C C . ILE A 1 62 ? -23.363 5.990 1.543 1.00 95.25 62 ILE A C 1
ATOM 471 O O . ILE A 1 62 ? -22.521 5.242 2.041 1.00 95.25 62 ILE A O 1
ATOM 475 N N . LEU A 1 63 ? -24.612 6.048 2.004 1.00 95.81 63 LEU A N 1
ATOM 476 C CA . LEU A 1 63 ? -25.070 5.252 3.135 1.00 95.81 63 LEU A CA 1
ATOM 477 C C . LEU A 1 63 ? -25.151 3.764 2.774 1.00 95.81 63 LEU A C 1
ATOM 479 O O . LEU A 1 63 ? -25.561 3.373 1.684 1.00 95.81 63 LEU A O 1
ATOM 483 N N . LEU A 1 64 ? -24.785 2.905 3.726 1.00 95.75 64 LEU A N 1
ATOM 484 C CA . LEU A 1 64 ? -24.967 1.467 3.561 1.00 95.75 64 LEU A CA 1
ATOM 485 C C . LEU A 1 64 ? -26.456 1.121 3.665 1.00 95.75 64 LEU A C 1
ATOM 487 O O . LEU A 1 64 ? -27.107 1.414 4.671 1.00 95.75 64 LEU A O 1
ATOM 491 N N . GLY A 1 65 ? -26.984 0.428 2.653 1.00 94.25 65 GLY A N 1
ATOM 492 C CA . GLY A 1 65 ? -28.337 -0.121 2.685 1.00 94.25 65 GLY A CA 1
ATOM 493 C C . GLY A 1 65 ? -28.539 -1.110 3.841 1.00 94.25 65 GLY A C 1
ATOM 494 O O . GLY A 1 65 ? -27.599 -1.517 4.525 1.00 94.25 65 GLY A O 1
ATOM 495 N N . THR A 1 66 ? -29.781 -1.541 4.078 1.00 95.25 66 THR A N 1
ATOM 496 C CA . THR A 1 66 ? -30.088 -2.434 5.216 1.00 95.25 66 THR A CA 1
ATOM 497 C C . THR A 1 66 ? -29.360 -3.780 5.127 1.00 95.25 66 THR A C 1
ATOM 499 O O . THR A 1 66 ? -28.882 -4.284 6.143 1.00 95.25 66 THR A O 1
ATOM 502 N N . ASP A 1 67 ? -29.277 -4.374 3.937 1.00 95.88 67 ASP A N 1
ATOM 503 C CA . ASP A 1 67 ? -28.622 -5.673 3.762 1.00 95.88 67 ASP A CA 1
ATOM 504 C C . ASP A 1 67 ? -27.094 -5.543 3.725 1.00 95.88 67 ASP A C 1
ATOM 506 O O . ASP A 1 67 ? -26.416 -6.320 4.400 1.00 95.88 67 ASP A O 1
ATOM 510 N N . ASP A 1 68 ? -26.568 -4.493 3.088 1.00 95.94 68 ASP A N 1
ATOM 511 C CA . ASP A 1 68 ? -25.141 -4.148 3.131 1.00 95.94 68 ASP A CA 1
ATOM 512 C C . ASP A 1 68 ? -24.671 -3.882 4.562 1.00 95.94 68 ASP A C 1
ATOM 514 O O . ASP A 1 68 ? -23.639 -4.396 4.976 1.00 95.94 68 ASP A O 1
ATOM 518 N N . SER A 1 69 ? -25.463 -3.170 5.369 1.00 96.06 69 SER A N 1
ATOM 519 C CA . SER A 1 69 ? -25.168 -2.927 6.785 1.00 96.06 69 SER A CA 1
ATOM 520 C C . SER A 1 69 ? -25.120 -4.226 7.598 1.00 96.06 69 SER A C 1
ATOM 522 O O . SER A 1 69 ? -24.241 -4.403 8.440 1.00 96.06 69 SER A O 1
ATOM 524 N N . LYS A 1 70 ? -26.042 -5.174 7.365 1.00 96.88 70 LYS A N 1
ATOM 525 C CA . LYS A 1 70 ? -26.017 -6.489 8.041 1.00 96.88 70 LYS A CA 1
ATOM 526 C C . LYS A 1 70 ? -24.796 -7.309 7.629 1.00 96.88 70 LYS A C 1
ATOM 528 O O . LYS A 1 70 ? -24.183 -7.960 8.479 1.00 96.88 70 LYS A O 1
ATOM 533 N N . PHE A 1 71 ? -24.460 -7.293 6.342 1.00 98.06 71 PHE A N 1
ATOM 534 C CA . PHE A 1 71 ? -23.283 -7.978 5.824 1.00 98.06 71 PHE A CA 1
ATOM 535 C C . PHE A 1 71 ? -21.997 -7.351 6.376 1.00 98.06 71 PHE A C 1
ATOM 537 O O . PHE A 1 71 ? -21.147 -8.068 6.898 1.00 98.06 71 PHE A O 1
ATOM 544 N N . PHE A 1 72 ? -21.898 -6.022 6.374 1.00 98.00 72 PHE A N 1
ATOM 545 C CA . PHE A 1 72 ? -20.763 -5.287 6.923 1.00 98.00 72 PHE A CA 1
ATOM 546 C C . PHE A 1 72 ? -20.580 -5.563 8.419 1.00 98.00 72 PHE A C 1
ATOM 548 O O . PHE A 1 72 ? -19.487 -5.919 8.846 1.00 98.00 72 PHE A O 1
ATOM 555 N N . ASN A 1 73 ? -21.660 -5.558 9.206 1.00 97.50 73 ASN A N 1
ATOM 556 C CA . ASN A 1 73 ? -21.608 -5.966 10.614 1.00 97.50 73 ASN A CA 1
ATOM 557 C C . ASN A 1 73 ? -21.109 -7.409 10.788 1.00 97.50 73 ASN A C 1
ATOM 559 O O . ASN A 1 73 ? -20.392 -7.703 11.740 1.00 97.50 73 ASN A O 1
ATOM 563 N N . SER A 1 74 ? -21.470 -8.315 9.873 1.00 98.06 74 SER A N 1
ATOM 564 C CA . SER A 1 74 ? -20.970 -9.696 9.891 1.00 98.06 74 SER A CA 1
ATOM 565 C C . SER A 1 74 ? -19.468 -9.757 9.597 1.00 98.06 74 SER A C 1
ATOM 567 O O . SER A 1 74 ? -18.771 -10.568 10.202 1.00 98.06 74 SER A O 1
ATOM 569 N N . CYS A 1 75 ? -18.961 -8.872 8.733 1.00 98.12 75 CYS A N 1
ATOM 570 C CA . CYS A 1 75 ? -17.529 -8.708 8.488 1.00 98.12 75 CYS A CA 1
ATOM 571 C C . CYS A 1 75 ? -16.806 -8.201 9.744 1.00 98.12 75 CYS A C 1
ATOM 573 O O . CYS A 1 75 ? -15.872 -8.853 10.192 1.00 98.12 75 CYS A O 1
ATOM 575 N N . LEU A 1 76 ? -17.314 -7.151 10.404 1.00 98.44 76 LEU A N 1
ATOM 576 C CA . LEU A 1 76 ? -16.721 -6.621 11.645 1.00 98.44 76 LEU A CA 1
ATOM 577 C C . LEU A 1 76 ? -16.722 -7.647 12.795 1.00 98.44 76 LEU A C 1
ATOM 579 O O . LEU A 1 76 ? -15.770 -7.727 13.571 1.00 98.44 76 LEU A O 1
ATOM 583 N N . VAL A 1 77 ? -17.769 -8.472 12.907 1.00 98.44 77 VAL A N 1
ATOM 584 C CA . VAL A 1 77 ? -17.792 -9.607 13.849 1.00 98.44 77 VAL A CA 1
ATOM 585 C C . VAL A 1 77 ? -16.729 -10.644 13.481 1.00 98.44 77 VAL A C 1
ATOM 587 O O . VAL A 1 77 ? -16.073 -11.190 14.369 1.00 98.44 77 VAL A O 1
ATOM 590 N N . HIS A 1 78 ? -16.524 -10.911 12.191 1.00 97.44 78 HIS A N 1
ATOM 591 C CA . HIS A 1 78 ? -15.464 -11.810 11.738 1.00 97.44 78 HIS A CA 1
ATOM 592 C C . HIS A 1 78 ? -14.067 -11.245 12.031 1.00 97.44 78 HIS A C 1
ATOM 594 O O . HIS A 1 78 ? -13.208 -11.987 12.498 1.00 97.44 78 HIS A O 1
ATOM 600 N N . THR A 1 79 ? -13.865 -9.931 11.921 1.00 97.12 79 THR A N 1
ATOM 601 C CA . THR A 1 79 ? -12.638 -9.248 12.364 1.00 97.12 79 THR A CA 1
ATOM 602 C C . THR A 1 79 ? -12.354 -9.474 13.856 1.00 97.12 79 THR A C 1
ATOM 604 O O . THR A 1 79 ? -11.213 -9.738 14.250 1.00 97.12 79 THR A O 1
ATOM 607 N N . ILE A 1 80 ? -13.390 -9.437 14.705 1.00 98.50 80 ILE A N 1
ATOM 608 C CA . ILE A 1 80 ? -13.282 -9.770 16.138 1.00 98.50 80 ILE A CA 1
ATOM 609 C C . ILE A 1 80 ? -12.875 -11.236 16.316 1.00 98.50 80 ILE A C 1
ATOM 611 O O . ILE A 1 80 ? -11.947 -11.522 17.072 1.00 98.50 80 ILE A O 1
ATOM 615 N N . LEU A 1 81 ? -13.532 -12.164 15.611 1.00 97.62 81 LEU A N 1
ATOM 616 C CA . LEU A 1 81 ? -13.208 -13.593 15.667 1.00 97.62 81 LEU A CA 1
ATOM 617 C C . LEU A 1 81 ? -11.761 -13.860 15.269 1.00 97.62 81 LEU A C 1
ATOM 619 O O . LEU A 1 81 ? -11.041 -14.543 15.992 1.00 97.62 81 LEU A O 1
ATOM 623 N N . ARG A 1 82 ? -11.324 -13.267 14.160 1.00 95.31 82 ARG A N 1
ATOM 624 C CA . ARG A 1 82 ? -9.951 -13.331 13.669 1.00 95.31 82 ARG A CA 1
ATOM 625 C C . ARG A 1 82 ? -8.965 -12.840 14.720 1.00 95.31 82 ARG A C 1
ATOM 627 O O . ARG A 1 82 ? -8.017 -13.548 15.046 1.00 95.31 82 ARG A O 1
ATOM 634 N N . THR A 1 83 ? -9.240 -11.681 15.314 1.00 95.75 83 THR A N 1
ATOM 635 C CA . THR A 1 83 ? -8.414 -11.122 16.390 1.00 95.75 83 THR A CA 1
ATOM 636 C C . THR A 1 83 ? -8.304 -12.081 17.578 1.00 95.75 83 THR A C 1
ATOM 638 O O . THR A 1 83 ? -7.213 -12.280 18.103 1.00 95.75 83 THR A O 1
ATOM 641 N N . ILE A 1 84 ? -9.409 -12.712 17.992 1.00 96.69 84 ILE A N 1
ATOM 642 C CA . ILE A 1 84 ? -9.399 -13.679 19.098 1.00 96.69 84 ILE A CA 1
ATOM 643 C C . ILE A 1 84 ? -8.588 -14.927 18.738 1.00 96.69 84 ILE A C 1
ATOM 645 O O . ILE A 1 84 ? -7.791 -15.386 19.551 1.00 96.69 84 ILE A O 1
ATOM 649 N N . VAL A 1 85 ? -8.779 -15.475 17.537 1.00 94.56 85 VAL A N 1
ATOM 650 C CA . VAL A 1 85 ? -8.128 -16.723 17.117 1.00 94.56 85 VAL A CA 1
ATOM 651 C C . VAL A 1 85 ? -6.618 -16.561 16.971 1.00 94.56 85 VAL A C 1
ATOM 653 O O . VAL A 1 85 ? -5.872 -17.426 17.422 1.00 94.56 85 VAL A O 1
ATOM 656 N N . ILE A 1 86 ? -6.171 -15.450 16.390 1.00 90.56 86 ILE A N 1
ATOM 657 C CA . ILE A 1 86 ? -4.750 -15.204 16.113 1.00 90.56 86 ILE A CA 1
ATOM 658 C C . ILE A 1 86 ? -4.030 -14.703 17.364 1.00 90.56 86 ILE A C 1
ATOM 660 O O . ILE A 1 86 ? -2.977 -15.219 17.730 1.00 90.56 86 ILE A O 1
ATOM 664 N N . HIS A 1 87 ? -4.606 -13.715 18.054 1.00 92.38 87 HIS A N 1
ATOM 665 C CA . HIS A 1 87 ? -3.919 -13.000 19.136 1.00 92.38 87 HIS A CA 1
ATOM 666 C C . HIS A 1 87 ? -4.306 -13.492 20.539 1.00 92.38 87 HIS A C 1
ATOM 668 O O . HIS A 1 87 ? -3.677 -13.103 21.524 1.00 92.38 87 HIS A O 1
ATOM 674 N N . GLY A 1 88 ? -5.318 -14.360 20.664 1.00 91.75 88 GLY A N 1
ATOM 675 C CA . GLY A 1 88 ? -5.786 -14.898 21.949 1.00 91.75 88 GLY A CA 1
ATOM 676 C C . GLY A 1 88 ? -4.866 -15.945 22.582 1.00 91.75 88 GLY A C 1
ATOM 677 O O . GLY A 1 88 ? -5.019 -16.254 23.766 1.00 91.75 88 GLY A O 1
ATOM 678 N N . GLY A 1 89 ? -3.895 -16.457 21.821 1.00 89.75 89 GLY A N 1
ATOM 679 C CA . GLY A 1 89 ? -2.914 -17.459 22.240 1.00 89.75 89 GLY A CA 1
ATOM 680 C C . GLY A 1 89 ? -3.172 -18.851 21.660 1.00 89.75 89 GLY A C 1
ATOM 681 O O . GLY A 1 89 ? -4.229 -19.130 21.100 1.00 89.75 89 GLY A O 1
ATOM 682 N N . ASP A 1 90 ? -2.198 -19.745 21.837 1.00 89.38 90 ASP A N 1
ATOM 683 C CA . ASP A 1 90 ? -2.085 -21.015 21.102 1.00 89.38 90 ASP A CA 1
ATOM 684 C C . ASP A 1 90 ? -3.328 -21.917 21.203 1.00 89.38 90 ASP A C 1
ATOM 686 O O . ASP A 1 90 ? -3.686 -22.625 20.265 1.00 89.38 90 ASP A O 1
ATOM 690 N N . LYS A 1 91 ? -4.062 -21.851 22.320 1.00 92.31 91 LYS A N 1
ATOM 691 C CA . LYS A 1 91 ? -5.282 -22.647 22.530 1.00 92.31 91 LYS A CA 1
ATOM 692 C C . LYS A 1 91 ? -6.436 -22.282 21.592 1.00 92.31 91 LYS A C 1
ATOM 694 O O . LYS A 1 91 ? -7.338 -23.100 21.411 1.00 92.31 91 LYS A O 1
ATOM 699 N N . PHE A 1 92 ? -6.436 -21.084 21.008 1.00 92.94 92 PHE A N 1
ATOM 700 C CA . PHE A 1 92 ? -7.472 -20.662 20.064 1.00 92.94 92 PHE A CA 1
ATOM 701 C C . PHE A 1 92 ? -7.223 -21.147 18.632 1.00 92.94 92 PHE A C 1
ATOM 703 O O . PHE A 1 92 ? -8.163 -21.152 17.838 1.00 92.94 92 PHE A O 1
ATOM 710 N N . GLN A 1 93 ? -6.022 -21.648 18.316 1.00 88.75 93 GLN A N 1
ATOM 711 C CA . GLN A 1 93 ? -5.681 -22.176 16.985 1.00 88.75 93 GLN A CA 1
ATOM 712 C C . GLN A 1 93 ? -6.601 -23.319 16.544 1.00 88.75 93 GLN A C 1
ATOM 714 O O . GLN A 1 93 ? -6.843 -23.501 15.354 1.00 88.75 93 GLN A O 1
ATOM 719 N N . LYS A 1 94 ? -7.211 -24.039 17.499 1.00 91.62 94 LYS A N 1
ATOM 720 C CA . LYS A 1 94 ? -8.231 -25.066 17.228 1.00 91.62 94 LYS A CA 1
ATOM 721 C C . LYS A 1 94 ? -9.414 -24.558 16.387 1.00 91.62 94 LYS A C 1
ATOM 723 O O . LYS A 1 94 ? -10.107 -25.364 15.778 1.00 91.62 94 LYS A O 1
ATOM 728 N N . PHE A 1 95 ? -9.638 -23.242 16.343 1.00 94.06 95 PHE A N 1
ATOM 729 C CA . PHE A 1 95 ? -10.698 -22.593 15.573 1.00 94.06 95 PHE A CA 1
ATOM 730 C C . PHE A 1 95 ? -10.243 -22.022 14.219 1.00 94.06 95 PHE A C 1
ATOM 732 O O . PHE A 1 95 ? -11.085 -21.504 13.488 1.00 94.06 95 PHE A O 1
ATOM 739 N N . CYS A 1 96 ? -8.960 -22.121 13.846 1.00 90.56 96 CYS A N 1
ATOM 740 C CA . CYS A 1 96 ? -8.432 -21.582 12.582 1.00 90.56 96 CYS A CA 1
ATOM 741 C C . CYS A 1 96 ? -9.204 -22.094 11.355 1.00 90.56 96 CYS A C 1
ATOM 743 O O . CYS A 1 96 ? -9.624 -21.314 10.499 1.00 90.56 96 CYS A O 1
ATOM 745 N N . THR A 1 97 ? -9.464 -23.403 11.290 1.00 90.12 97 THR A N 1
ATOM 746 C CA . THR A 1 97 ? -10.187 -24.009 10.164 1.00 90.12 97 THR A CA 1
ATOM 747 C C . THR A 1 97 ? -11.632 -23.508 10.061 1.00 90.12 97 THR A C 1
ATOM 749 O O . THR A 1 97 ? -12.136 -23.291 8.958 1.00 90.12 97 THR A O 1
ATOM 752 N N . ASP A 1 98 ? -12.316 -23.320 11.192 1.00 93.12 98 ASP A N 1
ATOM 753 C CA . ASP A 1 98 ? -13.692 -22.812 11.215 1.00 93.12 98 ASP A CA 1
ATOM 754 C C . ASP A 1 98 ? -13.746 -21.314 10.883 1.00 93.12 98 ASP A C 1
ATOM 756 O O . ASP A 1 98 ? -14.624 -20.876 10.134 1.00 93.12 98 ASP A O 1
ATOM 760 N N . LEU A 1 99 ? -12.768 -20.536 11.358 1.00 92.81 99 LEU A N 1
ATOM 761 C CA . LEU A 1 99 ? -12.598 -19.127 11.010 1.00 92.81 99 LEU A CA 1
ATOM 762 C C . LEU A 1 99 ? -12.449 -18.940 9.492 1.00 92.81 99 LEU A C 1
ATOM 764 O O . LEU A 1 99 ? -13.142 -18.104 8.909 1.00 92.81 99 LEU A O 1
ATOM 768 N N . ALA A 1 100 ? -11.595 -19.741 8.845 1.00 89.50 100 ALA A N 1
ATOM 769 C CA . ALA A 1 100 ? -11.368 -19.676 7.401 1.00 89.50 100 ALA A CA 1
ATOM 770 C C . ALA A 1 100 ? -12.636 -20.017 6.598 1.00 89.50 100 ALA A C 1
ATOM 772 O O . ALA A 1 100 ? -12.970 -19.332 5.630 1.00 89.50 100 ALA A O 1
ATOM 773 N N . LYS A 1 101 ? -13.393 -21.035 7.032 1.00 91.06 101 LYS A N 1
ATOM 774 C CA . LYS A 1 101 ? -14.653 -21.449 6.388 1.00 91.06 101 LYS A CA 1
ATOM 775 C C . LYS A 1 101 ? -15.778 -20.425 6.527 1.00 91.06 101 LYS A C 1
ATOM 777 O O . LYS A 1 101 ? -16.671 -20.401 5.686 1.00 91.06 101 LYS A O 1
ATOM 782 N N . THR A 1 102 ? -15.771 -19.626 7.591 1.00 92.81 102 THR A N 1
ATOM 783 C CA . THR A 1 102 ? -16.865 -18.697 7.917 1.00 92.81 102 THR A CA 1
ATOM 784 C C . THR A 1 102 ? -16.612 -17.261 7.469 1.00 92.81 102 THR A C 1
ATOM 786 O O . THR A 1 102 ? -17.485 -16.420 7.667 1.00 92.81 102 THR A O 1
ATOM 789 N N . GLN A 1 103 ? -15.462 -16.977 6.843 1.00 92.69 103 GLN A N 1
ATOM 790 C CA . GLN A 1 103 ? -15.124 -15.658 6.304 1.00 92.69 103 GLN A CA 1
ATOM 791 C C . GLN A 1 103 ? -16.235 -15.148 5.370 1.00 92.69 103 GLN A C 1
ATOM 793 O O . GLN A 1 103 ? -16.470 -15.768 4.329 1.00 92.69 103 GLN A O 1
ATOM 798 N N . PRO A 1 104 ? -16.894 -14.015 5.691 1.00 95.44 104 PRO A N 1
ATOM 799 C CA . PRO A 1 104 ? -17.825 -13.372 4.773 1.00 95.44 104 PRO A CA 1
ATOM 800 C C . PRO A 1 104 ? -17.130 -13.010 3.460 1.00 95.44 104 PRO A C 1
ATOM 802 O O . PRO A 1 104 ? -15.998 -12.520 3.472 1.00 95.44 104 PRO A O 1
ATOM 805 N N . GLN A 1 105 ? -17.806 -13.267 2.339 1.00 95.88 105 GLN A N 1
ATOM 806 C CA . GLN A 1 105 ? -17.302 -13.009 0.990 1.00 95.88 105 GLN A CA 1
ATOM 807 C C . GLN A 1 105 ? -18.384 -12.346 0.148 1.00 95.88 105 GLN A C 1
ATOM 809 O O . GLN A 1 105 ? -19.560 -12.711 0.240 1.00 95.88 105 GLN A O 1
ATOM 814 N N . THR A 1 106 ? -17.984 -11.396 -0.687 1.00 96.81 106 THR A N 1
ATOM 815 C CA . THR A 1 106 ? -18.871 -10.781 -1.674 1.00 96.81 106 THR A CA 1
ATOM 816 C C . THR A 1 106 ? -18.730 -11.466 -3.035 1.00 96.81 106 THR A C 1
ATOM 818 O O . THR A 1 106 ? -17.739 -12.152 -3.299 1.00 96.81 106 THR A O 1
ATOM 821 N N . PRO A 1 107 ? -19.682 -11.246 -3.960 1.00 94.81 107 PRO A N 1
ATOM 822 C CA . PRO A 1 107 ? -19.528 -11.669 -5.351 1.00 94.81 107 PRO A CA 1
ATOM 823 C C . PRO A 1 107 ? -18.329 -11.034 -6.077 1.00 94.81 107 PRO A C 1
ATOM 825 O O . PRO A 1 107 ? -17.963 -11.508 -7.147 1.00 94.81 107 PRO A O 1
ATOM 828 N N . ALA A 1 108 ? -17.743 -9.968 -5.521 1.00 96.00 108 ALA A N 1
ATOM 829 C CA . ALA A 1 108 ? -16.593 -9.258 -6.075 1.00 96.00 108 ALA A CA 1
ATOM 830 C C . ALA A 1 108 ? -15.248 -9.760 -5.517 1.00 96.00 108 ALA A C 1
ATOM 832 O O . ALA A 1 108 ? -14.223 -9.112 -5.723 1.00 96.00 108 ALA A O 1
ATOM 833 N N . LYS A 1 109 ? -15.229 -10.904 -4.816 1.00 96.75 109 LYS A N 1
ATOM 834 C CA . LYS A 1 109 ? -13.979 -11.569 -4.449 1.00 96.75 109 LYS A CA 1
ATOM 835 C C . LYS A 1 109 ? -13.224 -12.013 -5.701 1.00 96.75 109 LYS A C 1
ATOM 837 O O . LYS A 1 109 ? -13.751 -12.766 -6.524 1.00 96.75 109 LYS A O 1
ATOM 842 N N . ILE A 1 110 ? -11.982 -11.560 -5.816 1.00 97.19 110 ILE A N 1
ATOM 843 C CA . ILE A 1 110 ? -11.117 -11.840 -6.952 1.00 97.19 110 ILE A CA 1
ATOM 844 C C . ILE A 1 110 ? -10.683 -13.305 -6.891 1.00 97.19 110 ILE A C 1
ATOM 846 O O . ILE A 1 110 ? -10.307 -13.845 -5.848 1.00 97.19 110 ILE A O 1
ATOM 850 N N . GLU A 1 111 ? -10.762 -13.970 -8.038 1.00 96.25 111 GLU A N 1
ATOM 851 C CA . GLU A 1 111 ? -10.263 -15.332 -8.190 1.00 96.25 111 GLU A CA 1
ATOM 852 C C . GLU A 1 111 ? -8.740 -15.359 -8.043 1.00 96.25 111 GLU A C 1
ATOM 854 O O . GLU A 1 111 ? -8.049 -14.498 -8.589 1.00 96.25 111 GLU A O 1
ATOM 859 N N . LEU A 1 112 ? -8.223 -16.352 -7.317 1.00 95.38 112 LEU A N 1
ATOM 860 C CA . LEU A 1 112 ? -6.795 -16.477 -7.051 1.00 95.38 112 LEU A CA 1
ATOM 861 C C . LEU A 1 112 ? -6.003 -16.635 -8.355 1.00 95.38 112 LEU A C 1
ATOM 863 O O . LEU A 1 112 ? -6.209 -17.592 -9.098 1.00 95.38 112 LEU A O 1
ATOM 867 N N . HIS A 1 113 ? -5.082 -15.709 -8.607 1.00 94.81 113 HIS A N 1
ATOM 868 C CA . HIS A 1 113 ? -4.146 -15.761 -9.725 1.00 94.81 113 HIS A CA 1
ATOM 869 C C . HIS A 1 113 ? -2.881 -14.962 -9.394 1.00 94.81 113 HIS A C 1
ATOM 871 O O . HIS A 1 113 ? -2.898 -14.105 -8.513 1.00 94.81 113 HIS A O 1
ATOM 877 N N . LYS A 1 114 ? -1.788 -15.236 -10.113 1.00 93.50 114 LYS A N 1
ATOM 878 C CA . LYS A 1 114 ? -0.558 -14.433 -10.062 1.00 93.50 114 LYS A CA 1
ATOM 879 C C . LYS A 1 114 ? -0.684 -13.274 -11.051 1.00 93.50 114 LYS A C 1
ATOM 881 O O . LYS A 1 114 ? -0.989 -13.497 -12.222 1.00 93.50 114 LYS A O 1
ATOM 886 N N . THR A 1 115 ? -0.457 -12.048 -10.596 1.00 94.31 115 THR A N 1
ATOM 887 C CA . THR A 1 115 ? -0.466 -10.845 -11.438 1.00 94.31 115 THR A CA 1
ATOM 888 C C . THR A 1 115 ? 0.951 -10.574 -11.953 1.00 94.31 115 THR A C 1
ATOM 890 O O . THR A 1 115 ? 1.827 -10.265 -11.142 1.00 94.31 115 THR A O 1
ATOM 893 N N . PRO A 1 116 ? 1.217 -10.673 -13.269 1.00 91.94 116 PRO A N 1
ATOM 894 C CA . PRO A 1 116 ? 2.518 -10.308 -13.816 1.00 91.94 116 PRO A CA 1
ATOM 895 C C . PRO A 1 116 ? 2.669 -8.783 -13.839 1.00 91.94 116 PRO A C 1
ATOM 897 O O . PRO A 1 116 ? 1.748 -8.064 -14.229 1.00 91.94 116 PRO A O 1
ATOM 900 N N . LEU A 1 117 ? 3.834 -8.298 -13.413 1.00 91.75 117 LEU A N 1
ATOM 901 C CA . LEU A 1 117 ? 4.149 -6.874 -13.327 1.00 91.75 117 LEU A CA 1
ATOM 902 C C . LEU A 1 117 ? 5.142 -6.495 -14.426 1.00 91.75 117 LEU A C 1
ATOM 904 O O . LEU A 1 117 ? 6.136 -7.188 -14.641 1.00 91.75 117 LEU A O 1
ATOM 908 N N . HIS A 1 118 ? 4.891 -5.371 -15.090 1.00 92.81 118 HIS A N 1
ATOM 909 C CA . HIS A 1 118 ? 5.752 -4.829 -16.136 1.00 92.81 118 HIS A CA 1
ATOM 910 C C . HIS A 1 118 ? 6.073 -3.364 -15.806 1.00 92.81 118 HIS A C 1
ATOM 912 O O . HIS A 1 118 ? 5.298 -2.468 -16.161 1.00 92.81 118 HIS A O 1
ATOM 918 N N . PRO A 1 119 ? 7.164 -3.105 -15.061 1.00 93.06 119 PRO A N 1
ATOM 919 C CA . PRO A 1 119 ? 7.627 -1.748 -14.801 1.00 93.06 119 PRO A CA 1
ATOM 920 C C . PRO A 1 119 ? 8.030 -1.060 -16.109 1.00 93.06 119 PRO A C 1
ATOM 922 O O . PRO A 1 119 ? 8.652 -1.677 -16.974 1.00 93.06 119 PRO A O 1
ATOM 925 N N . LEU A 1 120 ? 7.674 0.211 -16.245 1.00 93.69 120 LEU A N 1
ATOM 926 C CA . LEU A 1 120 ? 8.076 1.070 -17.355 1.00 93.69 120 LEU A CA 1
ATOM 927 C C . LEU A 1 120 ? 9.354 1.846 -16.995 1.00 93.69 120 LEU A C 1
ATOM 929 O O . LEU A 1 120 ? 9.697 1.948 -15.810 1.00 93.69 120 LEU A O 1
ATOM 933 N N . PRO A 1 121 ? 10.059 2.405 -17.994 1.00 92.81 121 PRO A N 1
ATOM 934 C CA . PRO A 1 121 ? 11.173 3.305 -17.754 1.00 92.81 121 PRO A CA 1
ATOM 935 C C . PRO A 1 121 ? 10.766 4.498 -16.882 1.00 92.81 121 PRO A C 1
ATOM 937 O O . PRO A 1 121 ? 9.668 5.046 -16.998 1.00 92.81 121 PRO A O 1
ATOM 940 N N . ALA A 1 122 ? 11.667 4.899 -15.992 1.00 91.94 122 ALA A N 1
ATOM 941 C CA . ALA A 1 122 ? 11.522 6.084 -15.168 1.00 91.94 122 ALA A CA 1
ATOM 942 C C . ALA A 1 122 ? 11.500 7.328 -16.061 1.00 91.94 122 ALA A C 1
ATOM 944 O O . ALA A 1 122 ? 12.384 7.528 -16.892 1.00 91.94 122 ALA A O 1
ATOM 945 N N . MET A 1 123 ? 10.501 8.174 -15.852 1.00 93.00 123 MET A N 1
ATOM 946 C CA . MET A 1 123 ? 10.277 9.391 -16.614 1.00 93.00 123 MET A CA 1
ATOM 947 C C . MET A 1 123 ? 10.781 10.587 -15.808 1.00 93.00 123 MET A C 1
ATOM 949 O O . MET A 1 123 ? 10.388 10.769 -14.655 1.00 93.00 123 MET A O 1
ATOM 953 N N . ASN A 1 124 ? 11.612 11.435 -16.415 1.00 92.69 124 ASN A N 1
ATOM 954 C CA . ASN A 1 124 ? 12.003 12.722 -15.831 1.00 92.69 124 ASN A CA 1
ATOM 955 C C . ASN A 1 124 ? 10.873 13.756 -16.005 1.00 92.69 124 ASN A C 1
ATOM 957 O O . ASN A 1 124 ? 11.011 14.732 -16.741 1.00 92.69 124 ASN A O 1
ATOM 961 N N . ILE 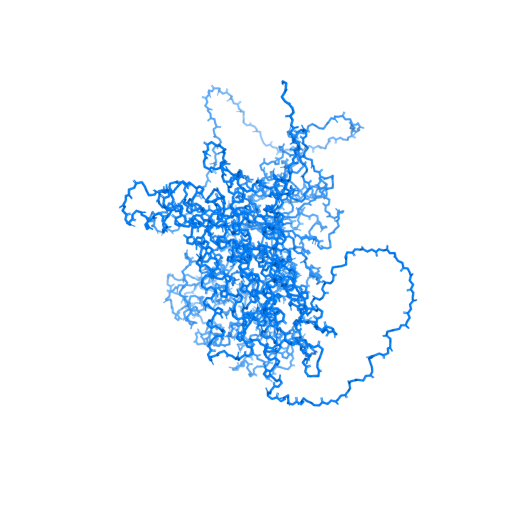A 1 125 ? 9.716 13.460 -15.411 1.00 91.50 125 ILE A N 1
ATOM 962 C CA . ILE A 1 125 ? 8.484 14.244 -15.507 1.00 91.50 125 ILE A CA 1
ATOM 963 C C . ILE A 1 125 ? 7.918 14.398 -14.100 1.00 91.50 125 ILE A C 1
ATOM 965 O O . ILE A 1 125 ? 7.682 13.403 -13.412 1.00 91.50 125 ILE A O 1
ATOM 969 N N . ASP A 1 126 ? 7.691 15.642 -13.690 1.00 87.31 126 ASP A N 1
ATOM 970 C CA . ASP A 1 126 ? 7.141 15.980 -12.381 1.00 87.31 126 ASP A CA 1
ATOM 971 C C . ASP A 1 126 ? 5.605 15.896 -12.384 1.00 87.31 126 ASP A C 1
ATOM 973 O O . ASP A 1 126 ? 4.902 16.804 -12.842 1.00 87.31 126 ASP A O 1
ATOM 977 N N . GLU A 1 127 ? 5.077 14.804 -11.831 1.00 87.12 127 GLU A N 1
ATOM 978 C CA . GLU A 1 127 ? 3.639 14.558 -11.689 1.00 87.12 127 GLU A CA 1
ATOM 979 C C . GLU A 1 127 ? 2.926 15.471 -10.674 1.00 87.12 127 GLU A C 1
ATOM 981 O O . GLU A 1 127 ? 1.706 15.397 -10.543 1.00 87.12 127 GLU A O 1
ATOM 986 N N . SER A 1 128 ? 3.612 16.366 -9.957 1.00 84.50 128 SER A N 1
ATOM 987 C CA . SER A 1 128 ? 2.933 17.284 -9.024 1.00 84.50 128 SER A CA 1
ATOM 988 C C . SER A 1 128 ? 2.016 18.291 -9.741 1.00 84.50 128 SER A C 1
ATOM 990 O O . SER A 1 128 ? 1.058 18.825 -9.159 1.00 84.50 128 SER A O 1
ATOM 992 N N . THR A 1 129 ? 2.268 18.528 -11.033 1.00 88.19 129 THR A N 1
ATOM 993 C CA . THR A 1 129 ? 1.554 19.507 -11.857 1.00 88.19 129 THR A CA 1
ATOM 994 C C . THR A 1 129 ? 0.497 18.868 -12.764 1.00 88.19 129 THR A C 1
ATOM 996 O O . THR A 1 129 ? 0.558 17.696 -13.137 1.00 88.19 129 THR A O 1
ATOM 999 N N . ILE A 1 130 ? -0.496 19.670 -13.169 1.00 90.19 130 ILE A N 1
ATOM 1000 C CA . ILE A 1 130 ? -1.522 19.263 -14.147 1.00 90.19 130 ILE A CA 1
ATOM 1001 C C . ILE A 1 130 ? -0.872 18.894 -15.491 1.00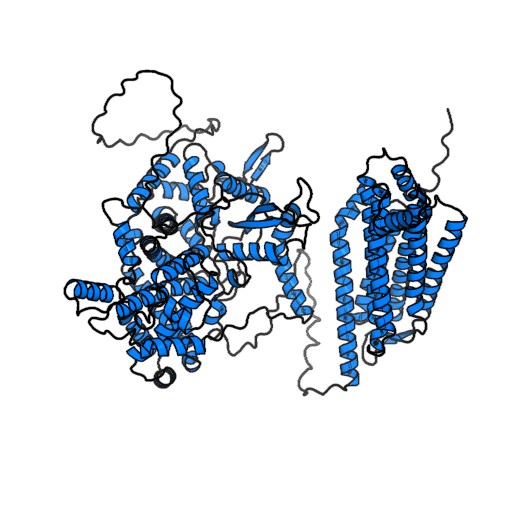 90.19 130 ILE A C 1
ATOM 1003 O O . ILE A 1 130 ? -1.257 17.905 -16.105 1.00 90.19 130 ILE A O 1
ATOM 1007 N N . ILE A 1 131 ? 0.117 19.676 -15.934 1.00 92.69 131 ILE A N 1
ATOM 1008 C CA . ILE A 1 131 ? 0.832 19.445 -17.197 1.00 92.69 131 ILE A CA 1
ATOM 1009 C C . ILE A 1 131 ? 1.659 18.160 -17.107 1.00 92.69 131 ILE A C 1
ATOM 1011 O O . ILE A 1 131 ? 1.523 17.303 -17.974 1.00 92.69 131 ILE A O 1
ATOM 1015 N N . GLY A 1 132 ? 2.411 17.976 -16.021 1.00 92.56 132 GLY A N 1
ATOM 1016 C CA . GLY A 1 132 ? 3.222 16.780 -15.813 1.00 92.56 132 GLY A CA 1
ATOM 1017 C C . GLY A 1 132 ? 2.400 15.492 -15.800 1.00 92.56 132 GLY A C 1
ATOM 1018 O O . GLY A 1 132 ? 2.806 14.514 -16.408 1.00 92.56 132 GLY A O 1
ATOM 1019 N N . ASN A 1 133 ? 1.185 15.486 -15.234 1.00 94.06 133 ASN A N 1
ATOM 1020 C CA . ASN A 1 133 ? 0.295 14.316 -15.342 1.00 94.06 133 ASN A CA 1
ATOM 1021 C C . ASN A 1 133 ? -0.103 13.996 -16.792 1.00 94.06 133 ASN A C 1
ATOM 1023 O O . ASN A 1 133 ? -0.238 12.825 -17.148 1.00 94.06 133 ASN A O 1
ATOM 1027 N N . ALA A 1 134 ? -0.298 15.014 -17.639 1.00 93.12 134 ALA A N 1
ATOM 1028 C CA . ALA A 1 134 ? -0.569 14.786 -19.056 1.00 93.12 134 ALA A CA 1
ATOM 1029 C C . ALA A 1 134 ? 0.657 14.187 -19.759 1.00 93.12 134 ALA A C 1
ATOM 1031 O O . ALA A 1 134 ? 0.509 13.239 -20.526 1.00 93.12 134 ALA A O 1
ATOM 1032 N N . GLU A 1 135 ? 1.847 14.707 -19.453 1.00 94.38 135 GLU A N 1
ATOM 1033 C CA . GLU A 1 135 ? 3.126 14.244 -19.998 1.00 94.38 135 GLU A CA 1
ATOM 1034 C C . GLU A 1 135 ? 3.478 12.822 -19.530 1.00 94.38 135 GLU A C 1
ATOM 1036 O O . GLU A 1 135 ? 3.939 12.027 -20.338 1.00 94.38 135 GLU A O 1
ATOM 1041 N N . VAL A 1 136 ? 3.198 12.452 -18.272 1.00 94.56 136 VAL A N 1
ATOM 1042 C CA . VAL A 1 136 ? 3.373 11.080 -17.751 1.00 94.56 136 VAL A CA 1
ATOM 1043 C C . VAL A 1 136 ? 2.501 10.095 -18.522 1.00 94.56 136 VAL A C 1
ATOM 1045 O O . VAL A 1 136 ? 2.973 9.049 -18.969 1.00 94.56 136 VAL A O 1
ATOM 1048 N N . VAL A 1 137 ? 1.216 10.420 -18.689 1.00 92.94 137 VAL A N 1
ATOM 1049 C CA . VAL A 1 137 ? 0.291 9.574 -19.451 1.00 92.94 137 VAL A CA 1
ATOM 1050 C C . VAL A 1 137 ? 0.743 9.469 -20.901 1.00 92.94 137 VAL A C 1
ATOM 1052 O O . VAL A 1 137 ? 0.722 8.385 -21.468 1.00 92.94 137 VAL A O 1
ATOM 1055 N N . GLU A 1 138 ? 1.159 10.567 -21.515 1.00 91.00 138 GLU A N 1
ATOM 1056 C CA . GLU A 1 138 ? 1.618 10.556 -22.897 1.00 91.00 138 GLU A CA 1
ATOM 1057 C C . GLU A 1 138 ? 2.914 9.751 -23.071 1.00 91.00 138 GLU A C 1
ATOM 1059 O O . GLU A 1 138 ? 2.944 8.833 -23.889 1.00 91.00 138 GLU A O 1
ATOM 1064 N N . GLY A 1 139 ? 3.926 10.003 -22.240 1.00 91.56 139 GLY A N 1
ATOM 1065 C CA . GLY A 1 139 ? 5.211 9.306 -22.263 1.00 91.56 139 GLY A CA 1
ATOM 1066 C C . GLY A 1 139 ? 5.073 7.802 -22.036 1.00 91.56 139 GLY A C 1
ATOM 1067 O O . GLY A 1 139 ? 5.677 7.010 -22.757 1.00 91.56 139 GLY A O 1
ATOM 1068 N N . ALA A 1 140 ? 4.200 7.378 -21.118 1.00 92.38 140 ALA A N 1
ATOM 1069 C CA . ALA A 1 140 ? 3.932 5.958 -20.911 1.00 92.38 140 ALA A CA 1
ATOM 1070 C C . ALA A 1 140 ? 3.305 5.284 -22.145 1.00 92.38 140 ALA A C 1
ATOM 1072 O O . ALA A 1 140 ? 3.604 4.129 -22.440 1.00 92.38 140 ALA A O 1
ATOM 1073 N N . TYR A 1 141 ? 2.433 5.978 -22.879 1.00 89.75 141 TYR A N 1
ATOM 1074 C CA . TYR A 1 141 ? 1.801 5.428 -24.084 1.00 89.75 141 TYR A CA 1
ATOM 1075 C C . TYR A 1 141 ? 2.713 5.491 -25.317 1.00 89.75 141 TYR A C 1
ATOM 1077 O O . TYR A 1 141 ? 2.583 4.641 -26.202 1.00 89.75 141 TYR A O 1
ATOM 1085 N N . GLU A 1 142 ? 3.628 6.460 -25.376 1.00 88.44 142 GLU A N 1
ATOM 1086 C CA . GLU A 1 142 ? 4.711 6.505 -26.363 1.00 88.44 142 GLU A CA 1
ATOM 1087 C C . GLU A 1 142 ? 5.671 5.324 -26.173 1.00 88.44 142 GLU A C 1
ATOM 1089 O O . GLU A 1 142 ? 5.951 4.610 -27.134 1.00 88.44 142 GLU A O 1
ATOM 1094 N N . GLU A 1 143 ? 6.083 5.041 -24.934 1.00 89.69 143 GLU A N 1
ATOM 1095 C CA . GLU A 1 143 ? 6.948 3.897 -24.613 1.00 89.69 143 GLU A CA 1
ATOM 1096 C C . GLU A 1 143 ? 6.303 2.553 -24.986 1.00 89.69 143 GLU A C 1
ATOM 1098 O O . GLU A 1 143 ? 6.957 1.642 -25.490 1.00 89.69 143 GLU A O 1
ATOM 1103 N N . LEU A 1 144 ? 4.988 2.432 -24.794 1.00 88.12 144 LEU A N 1
ATOM 1104 C CA . LEU A 1 144 ? 4.235 1.235 -25.170 1.00 88.12 144 LEU A CA 1
ATOM 1105 C C . LEU A 1 144 ? 3.992 1.105 -26.680 1.00 88.12 144 LEU A C 1
ATOM 1107 O O . LEU A 1 144 ? 3.399 0.115 -27.110 1.00 88.12 144 LEU A O 1
ATOM 1111 N N . GLY A 1 145 ? 4.410 2.087 -27.485 1.00 85.25 145 GLY A N 1
ATOM 1112 C CA . GLY A 1 145 ? 4.173 2.115 -28.929 1.00 85.25 145 GLY A CA 1
ATOM 1113 C C . GLY A 1 145 ? 2.699 2.290 -29.307 1.00 85.25 145 GLY A C 1
ATOM 1114 O O . GLY A 1 145 ? 2.314 1.999 -30.435 1.00 85.25 145 GLY A O 1
ATOM 1115 N N . VAL A 1 146 ? 1.858 2.753 -28.375 1.00 83.75 146 VAL A N 1
ATOM 1116 C CA . VAL A 1 146 ? 0.432 3.026 -28.629 1.00 83.75 146 VAL A CA 1
ATOM 1117 C C . VAL A 1 146 ? 0.254 4.367 -29.343 1.00 83.75 146 VAL A C 1
ATOM 1119 O O . VAL A 1 146 ? -0.687 4.544 -30.127 1.00 83.75 146 VAL A O 1
ATOM 1122 N N . ILE A 1 147 ? 1.154 5.310 -29.052 1.00 80.62 147 ILE A N 1
ATOM 1123 C CA . ILE A 1 147 ? 1.282 6.598 -29.730 1.00 80.62 147 ILE A CA 1
ATOM 1124 C C . ILE A 1 147 ? 2.498 6.520 -30.646 1.00 80.62 147 ILE A C 1
ATOM 1126 O O . ILE A 1 147 ? 3.632 6.468 -30.180 1.00 80.62 147 ILE A O 1
ATOM 1130 N N . GLU A 1 148 ? 2.264 6.549 -31.954 1.00 69.00 148 GLU A N 1
ATOM 1131 C CA . GLU A 1 148 ? 3.325 6.692 -32.947 1.00 69.00 148 GLU A CA 1
ATOM 1132 C C . GLU A 1 148 ? 3.355 8.131 -33.465 1.00 69.00 148 GLU A C 1
ATOM 1134 O O . GLU A 1 148 ? 2.335 8.685 -33.877 1.00 69.00 148 GLU A O 1
ATOM 1139 N N . ASN A 1 149 ? 4.539 8.737 -33.490 1.00 67.31 149 ASN A N 1
ATOM 1140 C CA . ASN A 1 149 ? 4.740 10.028 -34.140 1.00 67.31 149 ASN A CA 1
ATOM 1141 C C . ASN A 1 149 ? 4.937 9.806 -35.641 1.00 67.31 149 ASN A C 1
ATOM 1143 O O . ASN A 1 149 ? 5.876 9.112 -36.036 1.00 67.31 149 ASN A O 1
ATOM 1147 N N . ASP A 1 150 ? 4.095 10.409 -36.486 1.00 63.88 150 ASP A N 1
ATOM 1148 C CA . ASP A 1 150 ? 4.335 10.420 -37.929 1.00 63.88 150 ASP A CA 1
ATOM 1149 C C . ASP A 1 150 ? 5.631 11.210 -38.203 1.00 63.88 150 ASP A C 1
ATOM 1151 O O . ASP A 1 150 ? 5.685 12.420 -37.957 1.00 63.88 150 ASP A O 1
ATOM 1155 N N . PRO A 1 151 ? 6.694 10.566 -38.716 1.00 57.91 151 PRO A N 1
ATOM 1156 C CA . PRO A 1 151 ? 7.988 11.215 -38.891 1.00 57.91 151 PRO A CA 1
ATOM 1157 C C . PRO A 1 151 ? 7.986 12.308 -39.975 1.00 57.91 151 PRO A C 1
ATOM 1159 O O . PRO A 1 151 ? 8.953 13.063 -40.070 1.00 57.91 151 PRO A O 1
ATOM 1162 N N . ALA A 1 152 ? 6.942 12.399 -40.807 1.00 58.19 152 ALA A N 1
ATOM 1163 C CA . ALA A 1 152 ? 6.811 13.403 -41.858 1.00 58.19 152 ALA A CA 1
ATOM 1164 C C . ALA A 1 152 ? 5.988 14.630 -41.431 1.00 58.19 152 ALA A C 1
ATOM 1166 O O . ALA A 1 152 ? 6.281 15.732 -41.899 1.00 58.19 152 ALA A O 1
ATOM 1167 N N . THR A 1 153 ? 4.974 14.461 -40.576 1.00 62.34 153 THR A N 1
ATOM 1168 C CA . THR A 1 153 ? 4.066 15.552 -40.161 1.00 62.34 153 THR A CA 1
ATOM 1169 C C . THR A 1 153 ? 4.230 15.969 -38.700 1.00 62.34 153 THR A C 1
ATOM 1171 O O . THR A 1 153 ? 3.838 17.079 -38.348 1.00 62.34 153 THR A O 1
ATOM 1174 N N . GLY A 1 154 ? 4.823 15.117 -37.858 1.00 61.09 154 GLY A N 1
ATOM 1175 C CA . GLY A 1 154 ? 4.873 15.302 -36.407 1.00 61.09 154 GLY A CA 1
ATOM 1176 C C . GLY A 1 154 ? 3.528 15.066 -35.711 1.00 61.09 154 GLY A C 1
ATOM 1177 O O . GLY A 1 154 ? 3.407 15.355 -34.523 1.00 61.09 154 GLY A O 1
ATOM 1178 N N . GLU A 1 155 ? 2.509 14.574 -36.426 1.00 64.50 155 GLU A N 1
ATOM 1179 C CA . GLU A 1 155 ? 1.207 14.257 -35.837 1.00 64.50 155 GLU A CA 1
ATOM 1180 C C . GLU A 1 155 ? 1.262 12.941 -35.054 1.00 64.50 155 GLU A C 1
ATOM 1182 O O . GLU A 1 155 ? 1.804 11.936 -35.521 1.00 64.50 155 GLU A O 1
ATOM 1187 N N . LYS A 1 156 ? 0.650 12.943 -33.866 1.00 67.56 156 LYS A N 1
ATOM 1188 C CA . LYS A 1 156 ? 0.500 11.761 -33.015 1.00 67.56 156 LYS A CA 1
ATOM 1189 C C . LYS A 1 156 ? -0.619 10.878 -33.546 1.00 67.56 156 LYS A C 1
ATOM 1191 O O . LYS A 1 156 ? -1.789 11.270 -33.558 1.00 67.56 156 LYS A O 1
ATOM 1196 N N . ARG A 1 157 ? -0.268 9.671 -33.977 1.00 66.12 157 ARG A N 1
ATOM 1197 C CA . ARG A 1 157 ? -1.201 8.654 -34.448 1.00 66.12 157 ARG A CA 1
ATOM 1198 C C . ARG A 1 157 ? -1.393 7.598 -33.369 1.00 66.12 157 ARG A C 1
ATOM 1200 O O . ARG A 1 157 ? -0.443 6.983 -32.905 1.00 66.12 157 ARG A O 1
ATOM 1207 N N . PHE A 1 158 ? -2.650 7.369 -33.014 1.00 69.88 158 PHE A N 1
ATOM 1208 C CA . PHE A 1 158 ? -3.036 6.320 -32.079 1.00 69.88 158 PHE A CA 1
ATOM 1209 C C . PHE A 1 158 ? -3.359 5.036 -32.829 1.00 69.88 158 PHE A C 1
ATOM 1211 O O . PHE A 1 158 ? -4.003 5.066 -33.887 1.00 69.88 158 PHE A O 1
ATOM 1218 N N . GLU A 1 159 ? -2.988 3.900 -32.249 1.00 64.94 159 GLU A N 1
ATOM 1219 C CA . GLU A 1 159 ? -3.511 2.621 -32.707 1.00 64.94 159 GLU A CA 1
ATOM 1220 C C . GLU A 1 159 ? -5.050 2.605 -32.598 1.00 64.94 159 GLU A C 1
ATOM 1222 O O . GLU A 1 159 ? -5.638 3.037 -31.603 1.00 64.94 159 GLU A O 1
ATOM 1227 N N . SER A 1 160 ? -5.722 2.118 -33.647 1.00 66.06 160 SER A N 1
ATOM 1228 C CA . SER A 1 160 ? -7.174 2.296 -33.826 1.00 66.06 160 SER A CA 1
ATOM 1229 C C . SER A 1 160 ? -8.028 1.786 -32.658 1.00 66.06 160 SER A C 1
ATOM 1231 O O . SER A 1 160 ? -9.037 2.407 -32.324 1.00 66.06 160 SER A O 1
ATOM 1233 N N . ILE A 1 161 ? -7.602 0.706 -31.995 1.00 70.25 161 ILE A N 1
ATOM 1234 C CA . ILE A 1 161 ? -8.310 0.118 -30.853 1.00 70.25 161 ILE A CA 1
ATOM 1235 C C . ILE A 1 161 ? -8.277 1.033 -29.622 1.00 70.25 161 ILE A C 1
ATOM 1237 O O . ILE A 1 161 ? -9.287 1.187 -28.932 1.00 70.25 161 ILE A O 1
ATOM 1241 N N . HIS A 1 162 ? -7.156 1.725 -29.397 1.00 76.56 162 HIS A N 1
ATOM 1242 C CA . HIS A 1 162 ? -6.945 2.611 -28.255 1.00 76.56 162 HIS A CA 1
ATOM 1243 C C . HIS A 1 162 ? -7.751 3.910 -28.349 1.00 76.56 162 HIS A C 1
ATOM 1245 O O . HIS A 1 162 ? -7.910 4.601 -27.347 1.00 76.56 162 HIS A O 1
ATOM 1251 N N . VAL A 1 163 ? -8.339 4.231 -29.503 1.00 79.62 163 VAL A N 1
ATOM 1252 C CA . VAL A 1 163 ? -9.281 5.354 -29.640 1.00 79.62 163 VAL A CA 1
ATOM 1253 C C . VAL A 1 163 ? -10.684 4.977 -29.147 1.00 79.62 163 VAL A C 1
ATOM 1255 O O . VAL A 1 163 ? -11.438 5.846 -28.721 1.00 79.62 163 VAL A O 1
ATOM 1258 N N . THR A 1 164 ? -11.029 3.687 -29.157 1.00 84.81 164 THR A N 1
ATOM 1259 C CA . THR A 1 164 ? -12.397 3.198 -28.903 1.00 84.81 164 THR A CA 1
ATOM 1260 C C . THR A 1 164 ? -12.613 2.560 -27.534 1.00 84.81 164 THR A C 1
ATOM 1262 O O . THR A 1 164 ? -13.742 2.196 -27.213 1.00 84.81 164 THR A O 1
ATOM 1265 N N . ILE A 1 165 ? -11.559 2.423 -26.728 1.00 90.94 165 ILE A N 1
ATOM 1266 C CA . ILE A 1 165 ? -11.626 1.805 -25.397 1.00 90.94 165 ILE A CA 1
ATOM 1267 C C . ILE A 1 165 ? -11.323 2.802 -24.278 1.00 90.94 165 ILE A C 1
ATOM 1269 O O . ILE A 1 165 ? -10.603 3.784 -24.487 1.00 90.94 165 ILE A O 1
ATOM 1273 N N . VAL A 1 166 ? -11.842 2.531 -23.082 1.00 94.75 166 VAL A N 1
ATOM 1274 C CA . VAL A 1 166 ? -11.442 3.208 -21.841 1.00 94.75 166 VAL A CA 1
ATOM 1275 C C . VAL A 1 166 ? -10.057 2.753 -21.389 1.00 94.75 166 VAL A C 1
ATOM 1277 O O . VAL A 1 166 ? -9.588 1.680 -21.776 1.00 94.75 166 VAL A O 1
ATOM 1280 N N . LYS A 1 167 ? -9.379 3.570 -20.580 1.00 93.06 167 LYS A N 1
ATOM 1281 C CA . LYS A 1 167 ? -8.067 3.220 -20.021 1.00 93.06 167 LYS A CA 1
ATOM 1282 C C . LYS A 1 167 ? -8.105 3.369 -18.509 1.00 93.06 167 LYS A C 1
ATOM 1284 O O . LYS A 1 167 ? -8.638 4.348 -17.994 1.00 93.06 167 LYS A O 1
ATOM 1289 N N . PHE A 1 168 ? -7.496 2.411 -17.825 1.00 95.69 168 PHE A N 1
ATOM 1290 C CA . PHE A 1 168 ? -7.499 2.321 -16.371 1.00 95.69 168 PHE A CA 1
ATOM 1291 C C . PHE A 1 168 ? -6.203 2.899 -15.810 1.00 95.69 168 PHE A C 1
ATOM 1293 O O . PHE A 1 168 ? -5.105 2.407 -16.115 1.00 95.69 168 PHE A O 1
ATOM 1300 N N . ILE A 1 169 ? -6.343 3.940 -14.994 1.00 95.56 169 ILE A N 1
ATOM 1301 C CA . ILE A 1 169 ? -5.236 4.612 -14.319 1.00 95.56 169 ILE A CA 1
ATOM 1302 C C . ILE A 1 169 ? -5.452 4.512 -12.814 1.00 95.56 169 ILE A C 1
ATOM 1304 O O . ILE A 1 169 ? -6.529 4.837 -12.321 1.00 95.56 169 ILE A O 1
ATOM 1308 N N . LEU A 1 170 ? -4.415 4.066 -12.112 1.00 95.06 170 LEU A N 1
ATOM 1309 C CA . LEU A 1 170 ? -4.340 3.997 -10.661 1.00 95.06 170 LEU A CA 1
ATOM 1310 C C . LEU A 1 170 ? -3.240 4.950 -10.184 1.00 95.06 170 LEU A C 1
ATOM 1312 O O . LEU A 1 170 ? -2.170 5.003 -10.786 1.00 95.06 170 LEU A O 1
ATOM 1316 N N . GLY A 1 171 ? -3.499 5.700 -9.121 1.00 91.31 171 GLY A N 1
ATOM 1317 C CA . GLY A 1 171 ? -2.515 6.606 -8.535 1.00 91.31 171 GLY A CA 1
ATOM 1318 C C . GLY A 1 171 ? -2.971 7.126 -7.181 1.00 91.31 171 GLY A C 1
ATOM 1319 O O . GLY A 1 171 ? -4.077 6.816 -6.725 1.00 91.31 171 GLY A O 1
ATOM 1320 N N . ASP A 1 172 ? -2.121 7.913 -6.533 1.00 90.25 172 ASP A N 1
ATOM 1321 C CA . ASP A 1 172 ? -2.473 8.592 -5.292 1.00 90.25 172 ASP A CA 1
ATOM 1322 C C . ASP A 1 172 ? -3.580 9.650 -5.497 1.00 90.25 172 ASP A C 1
ATOM 1324 O O . ASP A 1 172 ? -4.027 9.936 -6.615 1.00 90.25 172 ASP A O 1
ATOM 1328 N N . GLN A 1 173 ? -4.077 10.222 -4.396 1.00 91.44 173 GLN A N 1
ATOM 1329 C CA . GLN A 1 173 ? -5.190 11.174 -4.458 1.00 91.44 173 GLN A CA 1
ATOM 1330 C C . GLN A 1 173 ? -4.845 12.408 -5.306 1.00 91.44 173 GLN A C 1
ATOM 1332 O O . GLN A 1 173 ? -5.709 12.901 -6.039 1.00 91.44 173 GLN A O 1
ATOM 1337 N N . LEU A 1 174 ? -3.598 12.884 -5.246 1.00 89.88 174 LEU A N 1
ATOM 1338 C CA . LEU A 1 174 ? -3.173 14.069 -5.977 1.00 89.88 174 LEU A CA 1
ATOM 1339 C C . LEU A 1 174 ? -3.118 13.797 -7.484 1.00 89.88 174 LEU A C 1
ATOM 1341 O O . LEU A 1 174 ? -3.722 14.550 -8.249 1.00 89.88 174 LEU A O 1
ATOM 1345 N N . SER A 1 175 ? -2.494 12.701 -7.915 1.00 91.19 175 SER A N 1
ATOM 1346 C CA . SER A 1 175 ? -2.403 12.295 -9.325 1.00 91.19 175 SER A CA 1
ATOM 1347 C C . SER A 1 175 ? -3.785 12.158 -9.964 1.00 91.19 175 SER A C 1
ATOM 1349 O O . SER A 1 175 ? -4.069 12.719 -11.028 1.00 91.19 175 SER A O 1
ATOM 1351 N N . ILE A 1 176 ? -4.707 11.491 -9.266 1.00 94.25 176 ILE A N 1
ATOM 1352 C CA . ILE A 1 176 ? -6.087 11.318 -9.729 1.00 94.25 176 ILE A CA 1
ATOM 1353 C C . ILE A 1 176 ? -6.828 12.661 -9.802 1.00 94.25 176 ILE A C 1
ATOM 1355 O O . ILE A 1 176 ? -7.528 12.930 -10.786 1.00 94.25 176 ILE A O 1
ATOM 1359 N N . ALA A 1 177 ? -6.640 13.547 -8.820 1.00 93.81 177 ALA A N 1
ATOM 1360 C CA . ALA A 1 177 ? -7.213 14.890 -8.851 1.00 93.81 177 ALA A CA 1
ATOM 1361 C C . ALA A 1 177 ? -6.661 15.732 -10.017 1.00 93.81 177 ALA A C 1
ATOM 1363 O O . ALA A 1 177 ? -7.423 16.460 -10.661 1.00 93.81 177 ALA A O 1
ATOM 1364 N N . ARG A 1 178 ? -5.368 15.609 -10.345 1.00 94.75 178 ARG A N 1
ATOM 1365 C CA . ARG A 1 178 ? -4.736 16.309 -11.477 1.00 94.75 178 ARG A CA 1
ATOM 1366 C C . ARG A 1 178 ? -5.238 15.800 -12.828 1.00 94.75 178 ARG A C 1
ATOM 1368 O O . ARG A 1 178 ? -5.577 16.621 -13.681 1.00 94.75 178 ARG A O 1
ATOM 1375 N N . LEU A 1 179 ? -5.403 14.488 -13.006 1.00 94.56 179 LEU A N 1
ATOM 1376 C CA . LEU A 1 179 ? -6.035 13.924 -14.209 1.00 94.56 179 LEU A CA 1
ATOM 1377 C C . LEU A 1 179 ? -7.495 14.365 -14.362 1.00 94.56 179 LEU A C 1
ATOM 1379 O O . LEU A 1 179 ? -7.955 14.680 -15.461 1.00 94.56 179 LEU A O 1
ATOM 1383 N N . ARG A 1 180 ? -8.229 14.460 -13.252 1.00 94.44 180 ARG A N 1
ATOM 1384 C CA . ARG A 1 180 ? -9.596 14.989 -13.260 1.00 94.44 180 ARG A CA 1
ATOM 1385 C C . ARG A 1 180 ? -9.634 16.483 -13.592 1.00 94.44 180 ARG A C 1
ATOM 1387 O O . ARG A 1 180 ? -10.561 16.934 -14.268 1.00 94.44 180 ARG A O 1
ATOM 1394 N N . ALA A 1 181 ? -8.646 17.259 -13.151 1.00 94.44 181 ALA A N 1
ATOM 1395 C CA . ALA A 1 181 ? -8.507 18.661 -13.534 1.00 94.44 181 ALA A CA 1
ATOM 1396 C C . ALA A 1 181 ? -8.231 18.805 -15.041 1.00 94.44 181 ALA A C 1
ATOM 1398 O O . ALA A 1 181 ? -8.884 19.619 -15.692 1.00 94.44 181 ALA A O 1
ATOM 1399 N N . LEU A 1 182 ? -7.359 17.964 -15.618 1.00 93.75 182 LEU A N 1
ATOM 1400 C CA . LEU A 1 182 ? -7.126 17.903 -17.070 1.00 93.75 182 LEU A CA 1
ATOM 1401 C C . LEU A 1 182 ? -8.421 17.654 -17.845 1.00 93.75 182 LEU A C 1
ATOM 1403 O O . LEU A 1 182 ? -8.740 18.412 -18.763 1.00 93.75 182 LEU A O 1
ATOM 1407 N N . LEU A 1 183 ? -9.193 16.644 -17.435 1.00 94.00 183 LEU A N 1
ATOM 1408 C CA . LEU A 1 183 ? -10.504 16.358 -18.015 1.00 94.00 183 LEU A CA 1
ATOM 1409 C C . LEU A 1 183 ? -11.417 17.590 -17.958 1.00 94.00 183 LEU A C 1
ATOM 1411 O O . LEU A 1 183 ? -12.007 17.969 -18.964 1.00 94.00 183 LEU A O 1
ATOM 1415 N N . ASN A 1 184 ? -11.507 18.252 -16.804 1.00 93.12 184 ASN A N 1
ATOM 1416 C CA . ASN A 1 184 ? -12.350 19.437 -16.645 1.00 93.12 184 ASN A CA 1
ATOM 1417 C C . ASN A 1 184 ? -11.915 20.618 -17.522 1.00 93.12 184 ASN A C 1
ATOM 1419 O O . ASN A 1 184 ? -12.775 21.320 -18.048 1.00 93.12 184 ASN A O 1
ATOM 1423 N N . ILE A 1 185 ? -10.612 20.855 -17.680 1.00 92.44 185 ILE A N 1
ATOM 1424 C CA . ILE A 1 185 ? -10.078 21.961 -18.491 1.00 92.44 185 ILE A CA 1
ATOM 1425 C C . ILE A 1 185 ? -10.314 21.709 -19.987 1.00 92.44 185 ILE A C 1
ATOM 1427 O O . ILE A 1 185 ? -10.624 22.636 -20.740 1.00 92.44 185 ILE A O 1
ATOM 1431 N N . ARG A 1 186 ? -10.172 20.453 -20.425 1.00 91.31 186 ARG A N 1
ATOM 1432 C CA . ARG A 1 186 ? -10.221 20.074 -21.844 1.00 91.31 186 ARG A CA 1
ATOM 1433 C C . ARG A 1 186 ? -11.614 19.671 -22.329 1.00 91.31 186 ARG A C 1
ATOM 1435 O O . ARG A 1 186 ? -11.858 19.679 -23.539 1.00 91.31 186 ARG A O 1
ATOM 1442 N N . ALA A 1 187 ? -12.540 19.364 -21.418 1.00 89.62 187 ALA A N 1
ATOM 1443 C CA . ALA A 1 187 ? -13.927 19.051 -21.747 1.00 89.62 187 ALA A CA 1
ATOM 1444 C C . ALA A 1 187 ? -14.574 20.181 -22.567 1.00 89.62 187 ALA A C 1
ATOM 1446 O O . ALA A 1 187 ? -14.624 21.334 -22.141 1.00 89.62 187 ALA A O 1
ATOM 1447 N N . GLY A 1 188 ? -15.083 19.839 -23.753 1.00 85.19 188 GLY A N 1
ATOM 1448 C CA . GLY A 1 188 ? -15.689 20.787 -24.695 1.00 85.19 188 GLY A CA 1
ATOM 1449 C C . GLY A 1 188 ? -14.696 21.521 -25.609 1.00 85.19 188 GLY A C 1
ATOM 1450 O O . GLY A 1 188 ? -15.126 22.167 -26.563 1.00 85.19 188 GLY A O 1
ATOM 1451 N N . HIS A 1 189 ? -13.384 21.391 -25.389 1.00 86.56 189 HIS A N 1
ATOM 1452 C CA . HIS A 1 189 ? -12.342 21.997 -26.230 1.00 86.56 189 HIS A CA 1
ATOM 1453 C C . HIS A 1 189 ? -11.617 20.964 -27.102 1.00 86.56 189 HIS A C 1
ATOM 1455 O O . HIS A 1 189 ? -11.432 21.195 -28.302 1.00 86.56 189 HIS A O 1
ATOM 1461 N N . GLU A 1 190 ? -11.266 19.818 -26.516 1.00 83.69 190 GLU A N 1
ATOM 1462 C CA . GLU A 1 190 ? -10.516 18.729 -27.152 1.00 83.69 190 GLU A CA 1
ATOM 1463 C C . GLU A 1 190 ? -11.348 17.438 -27.238 1.00 83.69 190 GLU A C 1
ATOM 1465 O O . GLU A 1 190 ? -12.326 17.250 -26.511 1.00 83.69 190 GLU A O 1
ATOM 1470 N N . LYS A 1 191 ? -10.965 16.536 -28.150 1.00 78.94 191 LYS A N 1
ATOM 1471 C CA . LYS A 1 191 ? -11.605 15.226 -28.363 1.00 78.94 191 LYS A CA 1
ATOM 1472 C C . LYS A 1 191 ? -10.592 14.091 -28.370 1.00 78.94 191 LYS A C 1
ATOM 1474 O O . LYS A 1 191 ? -9.391 14.302 -28.519 1.00 78.94 191 LYS A O 1
ATOM 1479 N N . GLY A 1 192 ? -11.105 12.866 -28.264 1.00 82.00 192 GLY A N 1
ATOM 1480 C CA . GLY A 1 192 ? -10.296 11.655 -28.339 1.00 82.00 192 GLY A CA 1
ATOM 1481 C C . GLY A 1 192 ? -9.323 11.562 -27.169 1.00 82.00 192 GLY A C 1
ATOM 1482 O O . GLY A 1 192 ? -9.684 11.865 -26.033 1.00 82.00 192 GLY A O 1
ATOM 1483 N N . PHE A 1 193 ? -8.088 11.143 -27.445 1.00 83.81 193 PHE A N 1
ATOM 1484 C CA . PHE A 1 193 ? -7.086 10.940 -26.401 1.00 83.81 193 PHE A CA 1
ATOM 1485 C C . PHE A 1 193 ? -6.751 12.228 -25.638 1.00 83.81 193 PHE A C 1
ATOM 1487 O O . PHE A 1 193 ? -6.704 12.220 -24.411 1.00 83.81 193 PHE A O 1
ATOM 1494 N N . ALA A 1 194 ? -6.609 13.347 -26.346 1.00 84.44 194 ALA A N 1
ATOM 1495 C CA . ALA A 1 194 ? -6.224 14.616 -25.741 1.00 84.44 194 ALA A CA 1
ATOM 1496 C C . ALA A 1 194 ? -7.291 15.159 -24.767 1.00 84.44 194 ALA A C 1
ATOM 1498 O O . ALA A 1 194 ? -6.961 15.863 -23.825 1.00 84.44 194 ALA A O 1
ATOM 1499 N N . GLY A 1 195 ? -8.562 14.761 -24.907 1.00 87.00 195 GLY A N 1
ATOM 1500 C CA . GLY A 1 195 ? -9.645 15.202 -24.021 1.00 87.00 195 GLY A CA 1
ATOM 1501 C C . GLY A 1 195 ? -9.722 14.511 -22.651 1.00 87.00 195 GLY A C 1
ATOM 1502 O O . GLY A 1 195 ? -10.556 14.912 -21.846 1.00 87.00 195 GLY A O 1
ATOM 1503 N N . PHE A 1 196 ? -8.927 13.464 -22.379 1.00 91.38 196 PHE A N 1
ATOM 1504 C CA . PHE A 1 196 ? -8.919 12.673 -21.123 1.00 91.38 196 PHE A CA 1
ATOM 1505 C C . PHE A 1 196 ? -10.257 12.030 -20.690 1.00 91.38 196 PHE A C 1
ATOM 1507 O O . PHE A 1 196 ? -10.294 11.288 -19.710 1.00 91.38 196 PHE A O 1
ATOM 1514 N N . GLY A 1 197 ? -11.348 12.216 -21.442 1.00 89.94 197 GLY A N 1
ATOM 1515 C CA . GLY A 1 197 ? -12.678 11.657 -21.146 1.00 89.94 197 GLY A CA 1
ATOM 1516 C C . GLY A 1 197 ? -12.771 10.131 -21.223 1.00 89.94 197 GLY A C 1
ATOM 1517 O O . GLY A 1 197 ? -13.818 9.565 -20.946 1.00 89.94 197 GLY A O 1
ATOM 1518 N N . TRP A 1 198 ? -11.679 9.458 -21.583 1.00 91.25 198 TRP A N 1
ATOM 1519 C CA . TRP A 1 198 ? -11.555 8.003 -21.634 1.00 91.25 198 TRP A CA 1
ATOM 1520 C C . TRP A 1 198 ? -11.056 7.372 -20.327 1.00 91.25 198 TRP A C 1
ATOM 1522 O O . TRP A 1 198 ? -10.980 6.142 -20.241 1.00 91.25 198 TRP A O 1
ATOM 1532 N N . GLY A 1 199 ? -10.628 8.188 -19.359 1.00 93.06 199 GLY A N 1
ATOM 1533 C CA . GLY A 1 199 ? -9.959 7.735 -18.142 1.00 93.06 199 GLY A CA 1
ATOM 1534 C C . GLY A 1 199 ? -10.916 7.130 -17.121 1.00 93.06 199 GLY A C 1
ATOM 1535 O O . GLY A 1 199 ? -11.769 7.823 -16.571 1.00 93.06 199 GLY A O 1
ATOM 1536 N N . VAL A 1 200 ? -10.716 5.852 -16.800 1.00 96.69 200 VAL A N 1
ATOM 1537 C CA . VAL A 1 200 ? -11.240 5.230 -15.580 1.00 96.69 200 VAL A CA 1
ATOM 1538 C C . VAL A 1 200 ? -10.192 5.440 -14.494 1.00 96.69 200 VAL A C 1
ATOM 1540 O O . VAL A 1 200 ? -9.165 4.759 -14.458 1.00 96.69 200 VAL A O 1
ATOM 1543 N N . LEU A 1 201 ? -10.435 6.449 -13.661 1.00 95.62 201 LEU A N 1
ATOM 1544 C CA . LEU A 1 201 ? -9.517 6.903 -12.621 1.00 95.62 201 LEU A CA 1
ATOM 1545 C C . LEU A 1 201 ? -9.815 6.172 -11.307 1.00 95.62 201 LEU A C 1
ATOM 1547 O O . LEU A 1 201 ? -10.892 6.342 -10.733 1.00 95.62 201 LEU A O 1
ATOM 1551 N N . MET A 1 202 ? -8.874 5.347 -10.855 1.00 94.75 202 MET A N 1
ATOM 1552 C CA . MET A 1 202 ? -8.993 4.505 -9.666 1.00 94.75 202 MET A CA 1
ATOM 1553 C C . MET A 1 202 ? -8.106 5.071 -8.546 1.00 94.75 202 MET A C 1
ATOM 1555 O O . MET A 1 202 ? -6.887 5.123 -8.719 1.00 94.75 202 MET A O 1
ATOM 1559 N N . PRO A 1 203 ? -8.667 5.482 -7.396 1.00 93.00 203 PRO A N 1
ATOM 1560 C CA . PRO A 1 203 ? -7.858 6.001 -6.302 1.00 93.00 203 PRO A CA 1
ATOM 1561 C C . PRO A 1 203 ? -7.032 4.894 -5.635 1.00 93.00 203 PRO A C 1
ATOM 1563 O O . PRO A 1 203 ? -7.480 3.749 -5.491 1.00 93.00 203 PRO A O 1
ATOM 1566 N N . GLY A 1 204 ? -5.824 5.261 -5.212 1.00 93.19 204 GLY A N 1
ATOM 1567 C CA . GLY A 1 204 ? -4.899 4.417 -4.467 1.00 93.19 204 GLY A CA 1
ATOM 1568 C C . GLY A 1 204 ? -5.452 4.013 -3.099 1.00 93.19 204 GLY A C 1
ATOM 1569 O O . GLY A 1 204 ? -5.823 4.851 -2.264 1.00 93.19 204 GLY A O 1
ATOM 1570 N N . LEU A 1 205 ? -5.526 2.704 -2.862 1.00 95.19 205 LEU A N 1
ATOM 1571 C CA . LEU A 1 205 ? -6.089 2.143 -1.635 1.00 95.19 205 LEU A CA 1
ATOM 1572 C C . LEU A 1 205 ? -5.101 2.236 -0.469 1.00 95.19 205 LEU A C 1
ATOM 1574 O O . LEU A 1 205 ? -5.525 2.464 0.666 1.00 95.19 205 LEU A O 1
ATOM 1578 N N . PHE A 1 206 ? -3.797 2.130 -0.729 1.00 93.12 206 PHE A N 1
ATOM 1579 C CA . PHE A 1 206 ? -2.780 2.266 0.312 1.00 93.12 206 PHE A CA 1
ATOM 1580 C C . PHE A 1 206 ? -2.708 3.698 0.849 1.00 93.12 206 PHE A C 1
ATOM 1582 O O . PHE A 1 206 ? -2.672 3.907 2.063 1.00 93.12 206 PHE A O 1
ATOM 1589 N N . HIS A 1 207 ? -2.800 4.698 -0.025 1.00 91.94 207 HIS A N 1
ATOM 1590 C CA . HIS A 1 207 ? -2.889 6.098 0.393 1.00 91.94 207 HIS A CA 1
ATOM 1591 C C . HIS A 1 207 ? -4.168 6.399 1.194 1.00 91.94 207 HIS A C 1
ATOM 1593 O O . HIS A 1 207 ? -4.130 7.140 2.178 1.00 91.94 207 HIS A O 1
ATOM 1599 N N . SER A 1 208 ? -5.287 5.758 0.844 1.00 93.56 208 SER A N 1
ATOM 1600 C CA . SER A 1 208 ? -6.524 5.837 1.635 1.00 93.56 208 SER A CA 1
ATOM 1601 C C . SER A 1 208 ? -6.343 5.223 3.034 1.00 93.56 208 SER A C 1
ATOM 1603 O O . SER A 1 208 ? -6.733 5.832 4.030 1.00 93.56 208 SER A O 1
ATOM 1605 N N . LYS A 1 209 ? -5.662 4.071 3.132 1.00 93.31 209 LYS A N 1
ATOM 1606 C CA . LYS A 1 209 ? -5.299 3.408 4.402 1.00 93.31 209 LYS A CA 1
ATOM 1607 C C . LYS A 1 209 ? -4.392 4.278 5.280 1.00 93.31 209 LYS A C 1
ATOM 1609 O O . LYS A 1 209 ? -4.566 4.341 6.499 1.00 93.31 209 LYS A O 1
ATOM 1614 N N . ILE A 1 210 ? -3.431 4.964 4.665 1.00 91.75 210 ILE A N 1
ATOM 1615 C CA . ILE A 1 210 ? -2.572 5.966 5.306 1.00 91.75 210 ILE A CA 1
ATOM 1616 C C . ILE A 1 210 ? -3.411 7.104 5.898 1.00 91.75 210 ILE A C 1
ATOM 1618 O O . ILE A 1 210 ? -3.233 7.464 7.065 1.00 91.75 210 ILE A O 1
ATOM 1622 N N . CYS A 1 211 ? -4.332 7.653 5.101 1.00 92.62 211 CYS A N 1
ATOM 1623 C CA . CYS A 1 211 ? -5.177 8.769 5.509 1.00 92.62 211 CYS A CA 1
ATOM 1624 C C . CYS A 1 211 ? -6.041 8.398 6.721 1.00 92.62 211 CYS A C 1
ATOM 1626 O O . CYS A 1 211 ? -6.107 9.160 7.690 1.00 92.62 211 CYS A O 1
ATOM 1628 N N . ASP A 1 212 ? -6.627 7.198 6.697 1.00 95.31 212 ASP A N 1
ATOM 1629 C CA . ASP A 1 212 ? -7.409 6.643 7.802 1.00 95.31 212 ASP A CA 1
ATOM 1630 C C . ASP A 1 212 ? -6.553 6.475 9.060 1.00 95.31 212 ASP A C 1
ATOM 1632 O O . ASP A 1 212 ? -6.873 7.037 10.103 1.00 95.31 212 ASP A O 1
ATOM 1636 N N . THR A 1 213 ? -5.390 5.832 8.941 1.00 94.44 213 THR A N 1
ATOM 1637 C CA . THR A 1 213 ? -4.461 5.616 10.064 1.00 94.44 213 THR A CA 1
ATOM 1638 C C . THR A 1 213 ? -4.071 6.932 10.742 1.00 94.44 213 THR A C 1
ATOM 1640 O O . THR A 1 213 ? -4.089 7.041 11.969 1.00 94.44 213 THR A O 1
ATOM 1643 N N . HIS A 1 214 ? -3.752 7.963 9.958 1.00 92.06 214 HIS A N 1
ATOM 1644 C CA . HIS A 1 214 ? -3.433 9.287 10.488 1.00 92.06 214 HIS A CA 1
ATOM 1645 C C . HIS A 1 214 ? -4.650 9.988 11.100 1.00 92.06 214 HIS A C 1
ATOM 1647 O O . HIS A 1 214 ? -4.528 10.631 12.143 1.00 92.06 214 HIS A O 1
ATOM 1653 N N . GLY A 1 215 ? -5.820 9.892 10.463 1.00 92.56 215 GLY A N 1
ATOM 1654 C CA . GLY A 1 215 ? -7.079 10.424 10.988 1.00 92.56 215 GLY A CA 1
ATOM 1655 C C . GLY A 1 215 ? -7.442 9.806 12.337 1.00 92.56 215 GLY A C 1
ATOM 1656 O O . GLY A 1 215 ? -7.741 10.525 13.291 1.00 92.56 215 GLY A O 1
ATOM 1657 N N . MET A 1 216 ? -7.332 8.484 12.453 1.00 92.75 216 MET A N 1
ATOM 1658 C CA . MET A 1 216 ? -7.551 7.747 13.693 1.00 92.75 216 MET A CA 1
ATOM 1659 C C . MET A 1 216 ? -6.560 8.129 14.780 1.00 92.75 216 MET A C 1
ATOM 1661 O O . MET A 1 216 ? -6.963 8.309 15.927 1.00 92.75 216 MET A O 1
ATOM 1665 N N . LEU A 1 217 ? -5.277 8.252 14.430 1.00 93.19 217 LEU A N 1
ATOM 1666 C CA . LEU A 1 217 ? -4.249 8.614 15.393 1.00 93.19 217 LEU A CA 1
ATOM 1667 C C . LEU A 1 217 ? -4.561 9.969 16.024 1.00 93.19 217 LEU A C 1
ATOM 1669 O O . LEU A 1 217 ? -4.546 10.057 17.242 1.00 93.19 217 LEU A O 1
ATOM 1673 N N . VAL A 1 218 ? -4.917 10.978 15.219 1.00 92.56 218 VAL A N 1
ATOM 1674 C CA . VAL A 1 218 ? -5.318 12.311 15.706 1.00 92.56 218 VAL A CA 1
ATOM 1675 C C . VAL A 1 218 ? -6.609 12.239 16.529 1.00 92.56 218 VAL A C 1
ATOM 1677 O O . VAL A 1 218 ? -6.653 12.748 17.645 1.00 92.56 218 VAL A O 1
ATOM 1680 N N . THR A 1 219 ? -7.635 11.554 16.018 1.00 95.12 219 THR A N 1
ATOM 1681 C CA . THR A 1 219 ? -8.964 11.448 16.654 1.00 95.12 219 THR A CA 1
ATOM 1682 C C . THR A 1 219 ? -8.903 10.777 18.030 1.00 95.12 219 THR A C 1
ATOM 1684 O O . THR A 1 219 ? -9.609 11.169 18.961 1.00 95.12 219 THR A O 1
ATOM 1687 N N . HIS A 1 220 ? -8.049 9.762 18.169 1.00 96.56 220 HIS A N 1
ATOM 1688 C CA . HIS A 1 220 ? -7.962 8.910 19.356 1.00 96.56 220 HIS A CA 1
ATOM 1689 C C . HIS A 1 220 ? -6.678 9.121 20.173 1.00 96.56 220 HIS A C 1
ATOM 1691 O O . HIS A 1 220 ? -6.417 8.353 21.107 1.00 96.56 220 HIS A O 1
ATOM 1697 N N . TRP A 1 221 ? -5.871 10.146 19.859 1.00 95.06 221 TRP A N 1
ATOM 1698 C CA . TRP A 1 221 ? -4.607 10.408 20.561 1.00 95.06 221 TRP A CA 1
ATOM 1699 C C . TRP A 1 221 ? -4.829 10.664 22.048 1.00 95.06 221 TRP A C 1
ATOM 1701 O O . TRP A 1 221 ? -4.177 10.039 22.886 1.00 95.06 221 TRP A O 1
ATOM 1711 N N . GLY A 1 222 ? -5.795 11.534 22.358 1.00 92.44 222 GLY A N 1
ATOM 1712 C CA . GLY A 1 222 ? -6.038 12.079 23.692 1.00 92.44 222 GLY A CA 1
ATOM 1713 C C . GLY A 1 222 ? -4.906 12.986 24.181 1.00 92.44 222 GLY A C 1
ATOM 1714 O O . GLY A 1 222 ? -3.811 13.025 23.613 1.00 92.44 222 GLY A O 1
ATOM 1715 N N . LYS A 1 223 ? -5.161 13.726 25.261 1.00 90.19 223 LYS A N 1
ATOM 1716 C CA . LYS A 1 223 ? -4.177 14.648 25.833 1.00 90.19 223 LYS A CA 1
ATOM 1717 C C . LYS A 1 223 ? -2.925 13.920 26.367 1.00 90.19 223 LYS A C 1
ATOM 1719 O O . LYS A 1 223 ? -3.021 13.115 27.305 1.00 90.19 223 LYS A O 1
ATOM 1724 N N . PRO A 1 224 ? -1.714 14.246 25.865 1.00 83.56 224 PRO A N 1
ATOM 1725 C CA . PRO A 1 224 ? -0.472 13.761 26.456 1.00 83.56 224 PRO A CA 1
ATOM 1726 C C . PRO A 1 224 ? -0.375 14.201 27.923 1.00 83.56 224 PRO A C 1
ATOM 1728 O O . PRO A 1 224 ? -0.630 15.358 28.252 1.00 83.56 224 PRO A O 1
ATOM 1731 N N . ASN A 1 225 ? 0.025 13.291 28.814 1.00 84.50 225 ASN A N 1
ATOM 1732 C CA . ASN A 1 225 ? 0.113 13.499 30.271 1.00 84.50 225 ASN A CA 1
ATOM 1733 C C . ASN A 1 225 ? -1.216 13.491 31.053 1.00 84.50 225 ASN A C 1
ATOM 1735 O O . ASN A 1 225 ? -1.182 13.683 32.269 1.00 84.50 225 ASN A O 1
ATOM 1739 N N . ALA A 1 226 ? -2.360 13.188 30.426 1.00 86.31 226 ALA A N 1
ATOM 1740 C CA . ALA A 1 226 ? -3.601 12.907 31.166 1.00 86.31 226 ALA A CA 1
ATOM 1741 C C . ALA A 1 226 ? -3.455 11.700 32.122 1.00 86.31 226 ALA A C 1
ATOM 1743 O O . ALA A 1 226 ? -4.174 11.576 33.117 1.00 86.31 226 ALA A O 1
ATOM 1744 N N . GLY A 1 227 ? -2.487 10.815 31.856 1.00 86.44 227 GLY A N 1
ATOM 1745 C CA . GLY A 1 227 ? -2.200 9.655 32.693 1.00 86.44 227 GLY A CA 1
ATOM 1746 C C . GLY A 1 227 ? -3.435 8.766 32.846 1.00 86.44 227 GLY A C 1
ATOM 1747 O O . GLY A 1 227 ? -4.152 8.513 31.883 1.00 86.44 227 GLY A O 1
ATOM 1748 N N . TYR A 1 228 ? -3.713 8.326 34.073 1.00 88.12 228 TYR A N 1
ATOM 1749 C CA . TYR A 1 228 ? -4.845 7.443 34.377 1.00 88.12 228 TYR A CA 1
ATOM 1750 C C . TYR A 1 228 ? -6.229 8.100 34.212 1.00 88.12 228 TYR A C 1
ATOM 1752 O O . TYR A 1 228 ? -7.235 7.410 34.373 1.00 88.12 228 TYR A O 1
ATOM 1760 N N . ARG A 1 229 ? -6.307 9.412 33.926 1.00 90.25 229 ARG A N 1
ATOM 1761 C CA . ARG A 1 229 ? -7.577 10.129 33.703 1.00 90.25 229 ARG A CA 1
ATOM 1762 C C . ARG A 1 229 ? -8.156 9.879 32.310 1.00 90.25 229 ARG A C 1
ATOM 1764 O O . ARG A 1 229 ? -9.372 9.842 32.170 1.00 90.25 229 ARG A O 1
ATOM 1771 N N . ASN A 1 230 ? -7.303 9.593 31.324 1.00 93.44 230 ASN A N 1
ATOM 1772 C CA . ASN A 1 230 ? -7.706 9.125 29.996 1.00 93.44 230 ASN A CA 1
ATOM 1773 C C . ASN A 1 230 ? -6.956 7.826 29.631 1.00 93.44 230 ASN A C 1
ATOM 1775 O O . ASN A 1 230 ? -6.111 7.802 28.739 1.00 93.44 230 ASN A O 1
ATOM 1779 N N . PRO A 1 231 ? -7.222 6.720 30.345 1.00 95.00 231 PRO A N 1
ATOM 1780 C CA . PRO A 1 231 ? -6.438 5.490 30.226 1.00 95.00 231 PRO A CA 1
ATOM 1781 C C . PRO A 1 231 ? -6.733 4.712 28.934 1.00 95.00 231 PRO A C 1
ATOM 1783 O O . PRO A 1 231 ? -6.058 3.733 28.636 1.00 95.00 231 PRO A O 1
ATOM 1786 N N . GLY A 1 232 ? -7.758 5.127 28.181 1.00 93.81 232 GLY A N 1
ATOM 1787 C CA . GLY A 1 232 ? -8.173 4.521 26.922 1.00 93.81 232 GLY A CA 1
ATOM 1788 C C . GLY A 1 232 ? -7.712 5.278 25.674 1.00 93.81 232 GLY A C 1
ATOM 1789 O O . GLY A 1 232 ? -8.175 4.930 24.593 1.00 93.81 232 GLY A O 1
ATOM 1790 N N . CYS A 1 233 ? -6.863 6.301 25.770 1.00 95.94 233 CYS A N 1
ATOM 1791 C CA . CYS A 1 233 ? -6.352 7.003 24.590 1.00 95.94 233 CYS A CA 1
ATOM 1792 C C . CYS A 1 233 ? -5.040 6.395 24.061 1.00 95.94 233 CYS A C 1
ATOM 1794 O O . CYS A 1 233 ? -4.325 5.677 24.773 1.00 95.94 233 CYS A O 1
ATOM 1796 N N . LEU A 1 234 ? -4.703 6.682 22.800 1.00 96.88 234 LEU A N 1
ATOM 1797 C CA . LEU A 1 234 ? -3.488 6.160 22.167 1.00 96.88 234 LEU A CA 1
ATOM 1798 C C . LEU A 1 234 ? -2.207 6.729 22.788 1.00 96.88 234 LEU A C 1
ATOM 1800 O O . LEU A 1 234 ? -1.235 5.986 22.912 1.00 96.88 234 LEU A O 1
ATOM 1804 N N . ALA A 1 235 ? -2.202 7.984 23.249 1.00 95.62 235 ALA A N 1
ATOM 1805 C CA . ALA A 1 235 ? -1.052 8.566 23.940 1.00 95.62 235 ALA A CA 1
ATOM 1806 C C . ALA A 1 235 ? -0.718 7.793 25.228 1.00 95.62 235 ALA A C 1
ATOM 1808 O O . ALA A 1 235 ? 0.452 7.510 25.504 1.00 95.62 235 ALA A O 1
ATOM 1809 N N . PHE A 1 236 ? -1.742 7.392 25.992 1.00 96.00 236 PHE A N 1
ATOM 1810 C CA . PHE A 1 236 ? -1.562 6.584 27.197 1.00 96.00 236 PHE A CA 1
ATOM 1811 C C . PHE A 1 236 ? -1.063 5.173 26.867 1.00 96.00 236 PHE A C 1
ATOM 1813 O O . PHE A 1 236 ? -0.114 4.697 27.490 1.00 96.00 236 PHE A O 1
ATOM 1820 N N . HIS A 1 237 ? -1.640 4.520 25.853 1.00 96.88 237 HIS A N 1
ATOM 1821 C CA . HIS A 1 237 ? -1.181 3.207 25.393 1.00 96.88 237 HIS A CA 1
ATOM 1822 C C . HIS A 1 237 ? 0.274 3.249 24.887 1.00 96.88 237 HIS A C 1
ATOM 1824 O O . HIS A 1 237 ? 1.066 2.376 25.238 1.00 96.88 237 HIS A O 1
ATOM 1830 N N . ASN A 1 238 ? 0.662 4.286 24.135 1.00 96.00 238 ASN A N 1
ATOM 1831 C CA . ASN A 1 238 ? 2.031 4.474 23.646 1.00 96.00 238 ASN A CA 1
ATOM 1832 C C . ASN A 1 238 ? 3.035 4.592 24.804 1.00 96.00 238 ASN A C 1
ATOM 1834 O O . ASN A 1 238 ? 4.067 3.919 24.809 1.00 96.00 238 ASN A O 1
ATOM 1838 N N . ALA A 1 239 ? 2.697 5.395 25.820 1.00 94.75 239 ALA A N 1
ATOM 1839 C CA . ALA A 1 239 ? 3.502 5.534 27.031 1.00 94.75 239 ALA A CA 1
ATOM 1840 C C . ALA A 1 239 ? 3.562 4.226 27.838 1.00 94.75 239 ALA A C 1
ATOM 1842 O O . ALA A 1 239 ? 4.623 3.858 28.343 1.00 94.75 239 ALA A O 1
ATOM 1843 N N . ARG A 1 240 ? 2.442 3.494 27.933 1.00 94.50 240 ARG A N 1
ATOM 1844 C CA . ARG A 1 240 ? 2.363 2.212 28.644 1.00 94.50 240 ARG A CA 1
ATOM 1845 C C . ARG A 1 240 ? 3.266 1.150 28.019 1.00 94.50 240 ARG A C 1
ATOM 1847 O O . ARG A 1 240 ? 3.904 0.409 28.760 1.00 94.50 240 ARG A O 1
ATOM 1854 N N . LEU A 1 241 ? 3.345 1.127 26.690 1.00 95.00 241 LEU A N 1
ATOM 1855 C CA . LEU A 1 241 ? 4.212 0.238 25.912 1.00 95.00 241 LEU A CA 1
ATOM 1856 C C . LEU A 1 241 ? 5.670 0.719 25.816 1.00 95.00 241 LEU A C 1
ATOM 1858 O O . LEU A 1 241 ? 6.478 0.060 25.171 1.00 95.00 241 LEU A O 1
ATOM 1862 N N . GLN A 1 242 ? 6.019 1.857 26.429 1.00 93.69 242 GLN A N 1
ATOM 1863 C CA . GLN A 1 242 ? 7.372 2.434 26.391 1.00 93.69 242 GLN A CA 1
ATOM 1864 C C . GLN A 1 242 ? 7.895 2.672 24.964 1.00 93.69 242 GLN A C 1
ATOM 1866 O O . GLN A 1 242 ? 9.094 2.578 24.695 1.00 93.69 242 GLN A O 1
ATOM 1871 N N . ARG A 1 243 ? 6.986 2.985 24.036 1.00 91.38 243 ARG A N 1
ATOM 1872 C CA . ARG A 1 243 ? 7.336 3.337 22.659 1.00 91.38 243 ARG A CA 1
ATOM 1873 C C . ARG A 1 243 ? 7.886 4.760 22.592 1.00 91.38 243 ARG A C 1
ATOM 1875 O O . ARG A 1 243 ? 7.706 5.561 23.512 1.00 91.38 243 ARG A O 1
ATOM 1882 N N . LEU A 1 244 ? 8.560 5.077 21.486 1.00 90.56 244 LEU A N 1
ATOM 1883 C CA . LEU A 1 244 ? 9.063 6.427 21.248 1.00 90.56 244 LEU A CA 1
ATOM 1884 C C . LEU A 1 244 ? 7.913 7.453 21.302 1.00 90.56 244 LEU A C 1
ATOM 1886 O O . LEU A 1 244 ? 6.797 7.144 20.866 1.00 90.56 244 LEU A O 1
ATOM 1890 N N . PRO A 1 245 ? 8.155 8.664 21.836 1.00 89.12 245 PRO A N 1
ATOM 1891 C CA . PRO A 1 245 ? 7.160 9.727 21.818 1.00 89.12 245 PRO A CA 1
ATOM 1892 C C . PRO A 1 245 ? 6.730 10.059 20.388 1.00 89.12 245 PRO A C 1
ATOM 1894 O O . PRO A 1 245 ? 7.569 10.196 19.500 1.00 89.12 245 PRO A O 1
ATOM 1897 N N . ILE A 1 246 ? 5.424 10.213 20.186 1.00 90.19 246 ILE A N 1
ATOM 1898 C CA . ILE A 1 246 ? 4.827 10.607 18.909 1.00 90.19 246 ILE A CA 1
ATOM 1899 C C . ILE A 1 246 ? 4.323 12.040 19.048 1.00 90.19 246 ILE A C 1
ATOM 1901 O O . ILE A 1 246 ? 3.646 12.374 20.024 1.00 90.19 246 ILE A O 1
ATOM 1905 N N . VAL A 1 247 ? 4.654 12.874 18.065 1.00 86.94 247 VAL A N 1
ATOM 1906 C CA . VAL A 1 247 ? 4.203 14.263 17.976 1.00 86.94 247 VAL A CA 1
ATOM 1907 C C . VAL A 1 247 ? 3.248 14.368 16.792 1.00 86.94 247 VAL A C 1
ATOM 1909 O O . VAL A 1 247 ? 3.613 14.015 15.678 1.00 86.94 247 VAL A O 1
ATOM 1912 N N . LEU A 1 248 ? 2.021 14.846 17.015 1.00 86.12 248 LEU A N 1
ATOM 1913 C CA . LEU A 1 248 ? 0.991 14.859 15.965 1.00 86.12 248 LEU A CA 1
ATOM 1914 C C . LEU A 1 248 ? 1.309 15.802 14.793 1.00 86.12 248 LEU A C 1
ATOM 1916 O O . LEU A 1 248 ? 0.824 15.569 13.691 1.00 86.12 248 LEU A O 1
ATOM 1920 N N . THR A 1 249 ? 2.150 16.819 15.006 1.00 84.12 249 THR A N 1
ATOM 1921 C CA . THR A 1 249 ? 2.621 17.732 13.948 1.00 84.12 249 THR A CA 1
ATOM 1922 C C . THR A 1 249 ? 3.715 17.124 13.067 1.00 84.12 249 THR A C 1
ATOM 1924 O O . THR A 1 249 ? 4.004 17.650 11.999 1.00 84.12 249 THR A O 1
ATOM 1927 N N . SER A 1 250 ? 4.329 16.015 13.491 1.00 83.12 250 SER A N 1
ATOM 1928 C CA . SER A 1 250 ? 5.358 15.295 12.737 1.00 83.12 250 SER A CA 1
ATOM 1929 C C . SER A 1 250 ? 5.212 13.803 13.007 1.00 83.12 250 SER A C 1
ATOM 1931 O O . SER A 1 250 ? 5.856 13.225 13.890 1.00 83.12 250 SER A O 1
ATOM 1933 N N . LEU A 1 251 ? 4.264 13.201 12.289 1.00 83.50 251 LEU A N 1
ATOM 1934 C CA . LEU A 1 251 ? 3.907 11.805 12.483 1.00 83.50 251 LEU A CA 1
ATOM 1935 C C . LEU A 1 251 ? 5.075 10.878 12.113 1.00 83.50 251 LEU A C 1
ATOM 1937 O O . LEU A 1 251 ? 5.771 11.129 11.125 1.00 83.50 251 LEU A O 1
ATOM 1941 N N . PRO A 1 252 ? 5.294 9.794 12.882 1.00 83.88 252 PRO A N 1
ATOM 1942 C CA . PRO A 1 252 ? 6.248 8.762 12.512 1.00 83.88 252 PRO A CA 1
ATOM 1943 C C . PRO A 1 252 ? 5.732 7.987 11.294 1.00 83.88 252 PRO A C 1
ATOM 1945 O O . PRO A 1 252 ? 4.660 8.264 10.751 1.00 83.88 252 PRO A O 1
ATOM 1948 N N . THR A 1 253 ? 6.487 6.978 10.866 1.00 83.19 253 THR A N 1
ATOM 1949 C CA . THR A 1 253 ? 6.111 6.211 9.680 1.00 83.19 253 THR A CA 1
ATOM 1950 C C . THR A 1 253 ? 4.754 5.518 9.830 1.00 83.19 253 THR A C 1
ATOM 1952 O O . THR A 1 253 ? 4.299 5.201 10.935 1.00 83.19 253 THR A O 1
ATOM 1955 N N . PHE A 1 254 ? 4.111 5.256 8.689 1.00 85.69 254 PHE A N 1
ATOM 1956 C CA . PHE A 1 254 ? 2.789 4.632 8.608 1.00 85.69 254 PHE A CA 1
ATOM 1957 C C . PHE A 1 254 ? 2.699 3.361 9.463 1.00 85.69 254 PHE A C 1
ATOM 1959 O O . PHE A 1 254 ? 1.763 3.206 10.251 1.00 85.69 254 PHE A O 1
ATOM 1966 N N . ARG A 1 255 ? 3.712 2.489 9.365 1.00 84.88 255 ARG A N 1
ATOM 1967 C CA . ARG A 1 255 ? 3.787 1.239 10.127 1.00 84.88 255 ARG A CA 1
ATOM 1968 C C . ARG A 1 255 ? 3.777 1.491 11.638 1.00 84.88 255 ARG A C 1
ATOM 1970 O O . ARG A 1 255 ? 3.006 0.853 12.342 1.00 84.88 255 ARG A O 1
ATOM 1977 N N . VAL A 1 256 ? 4.549 2.460 12.139 1.00 87.88 256 VAL A N 1
ATOM 1978 C CA . VAL A 1 256 ? 4.589 2.791 13.579 1.00 87.88 256 VAL A CA 1
ATOM 1979 C C . VAL A 1 256 ? 3.217 3.239 14.087 1.00 87.88 256 VAL A C 1
ATOM 1981 O O . VAL A 1 256 ? 2.767 2.775 15.139 1.00 87.88 256 VAL A O 1
ATOM 1984 N N . CYS A 1 257 ? 2.542 4.112 13.333 1.00 91.25 257 CYS A N 1
ATOM 1985 C CA . CYS A 1 257 ? 1.202 4.593 13.665 1.00 91.25 257 CYS A CA 1
ATOM 1986 C C . CYS A 1 257 ? 0.190 3.440 13.698 1.00 91.25 257 CYS A C 1
ATOM 1988 O O . CYS A 1 257 ? -0.503 3.232 14.698 1.00 91.25 257 CYS A O 1
ATOM 1990 N N . ARG A 1 258 ? 0.142 2.657 12.618 1.00 91.75 258 ARG A N 1
ATOM 1991 C CA . ARG A 1 258 ? -0.779 1.532 12.453 1.00 91.75 258 ARG A CA 1
ATOM 1992 C C . ARG A 1 258 ? -0.566 0.452 13.512 1.00 91.75 258 ARG A C 1
ATOM 1994 O O . ARG A 1 258 ? -1.530 0.000 14.123 1.00 91.75 258 ARG A O 1
ATOM 2001 N N . ASP A 1 259 ? 0.679 0.067 13.778 1.00 91.31 259 ASP A N 1
ATOM 2002 C CA . ASP A 1 259 ? 0.994 -1.009 14.720 1.00 91.31 259 ASP A CA 1
ATOM 2003 C C . ASP A 1 259 ? 0.584 -0.635 16.155 1.00 91.31 259 ASP A C 1
ATOM 2005 O O . ASP A 1 259 ? 0.180 -1.497 16.933 1.00 91.31 259 ASP A O 1
ATOM 2009 N N . LEU A 1 260 ? 0.648 0.648 16.540 1.00 95.19 260 LEU A N 1
ATOM 2010 C CA . LEU A 1 260 ? 0.112 1.112 17.829 1.00 95.19 260 LEU A CA 1
ATOM 2011 C C . LEU A 1 260 ? -1.416 0.979 17.889 1.00 95.19 260 LEU A C 1
ATOM 2013 O O . LEU A 1 260 ? -1.962 0.497 18.887 1.00 95.19 260 LEU A O 1
ATOM 2017 N N . ILE A 1 261 ? -2.098 1.397 16.822 1.00 96.75 261 ILE A N 1
ATOM 2018 C CA . ILE A 1 261 ? -3.558 1.338 16.711 1.00 96.75 261 ILE A CA 1
ATOM 2019 C C . ILE A 1 261 ? -4.040 -0.117 16.786 1.00 96.75 261 ILE A C 1
ATOM 2021 O O . ILE A 1 261 ? -4.940 -0.431 17.569 1.00 96.75 261 ILE A O 1
ATOM 2025 N N . PHE A 1 262 ? -3.410 -1.020 16.036 1.00 95.75 262 PHE A N 1
ATOM 2026 C CA . PHE A 1 262 ? -3.815 -2.422 15.963 1.00 95.75 262 PHE A CA 1
ATOM 2027 C C . PHE A 1 262 ? -3.469 -3.220 17.223 1.00 95.75 262 PHE A C 1
ATOM 2029 O O . PHE A 1 262 ? -4.328 -3.941 17.723 1.00 95.75 262 PHE A O 1
ATOM 2036 N N . VAL A 1 263 ? -2.298 -3.023 17.838 1.00 95.81 263 VAL A N 1
ATOM 2037 C CA . VAL A 1 263 ? -1.992 -3.653 19.140 1.00 95.81 263 VAL A CA 1
ATOM 2038 C C . VAL A 1 263 ? -2.992 -3.217 20.220 1.00 95.81 263 VAL A C 1
ATOM 2040 O O . VAL A 1 263 ? -3.443 -4.036 21.026 1.00 95.81 263 VAL A O 1
ATOM 2043 N N . SER A 1 264 ? -3.401 -1.942 20.206 1.00 97.94 264 SER A N 1
ATOM 2044 C CA . SER A 1 264 ? -4.475 -1.436 21.066 1.00 97.94 264 SER A CA 1
ATOM 2045 C C . SER A 1 264 ? -5.816 -2.121 20.773 1.00 97.94 264 SER A C 1
ATOM 2047 O O . SER A 1 264 ? -6.490 -2.546 21.713 1.00 97.94 264 SER A O 1
ATOM 2049 N N . LEU A 1 265 ? -6.198 -2.282 19.500 1.00 98.12 265 LEU A N 1
ATOM 2050 C CA . LEU A 1 265 ? -7.401 -3.021 19.090 1.00 98.12 265 LEU A CA 1
ATOM 2051 C C . LEU A 1 265 ? -7.384 -4.465 19.615 1.00 98.12 265 LEU A C 1
ATOM 2053 O O . LEU A 1 265 ? -8.355 -4.890 20.244 1.00 98.12 265 LEU A O 1
ATOM 2057 N N . TYR A 1 266 ? -6.288 -5.204 19.421 1.00 97.75 266 TYR A N 1
ATOM 2058 C CA . TYR A 1 266 ? -6.206 -6.612 19.824 1.00 97.75 266 TYR A CA 1
ATOM 2059 C C . TYR A 1 266 ? -6.398 -6.780 21.331 1.00 97.75 266 TYR A C 1
ATOM 2061 O O . TYR A 1 266 ? -7.224 -7.581 21.776 1.00 97.75 266 TYR A O 1
ATOM 2069 N N . ALA A 1 267 ? -5.713 -5.956 22.129 1.00 98.44 267 ALA A N 1
ATOM 2070 C CA . ALA A 1 267 ? -5.865 -5.959 23.579 1.00 98.44 267 ALA A CA 1
ATOM 2071 C C . ALA A 1 267 ? -7.304 -5.645 24.018 1.00 98.44 267 ALA A C 1
ATOM 2073 O O . ALA A 1 267 ? -7.814 -6.250 24.962 1.00 98.44 267 ALA A O 1
ATOM 2074 N N . ARG A 1 268 ? -7.988 -4.729 23.325 1.00 98.62 268 ARG A N 1
ATOM 2075 C CA . ARG A 1 268 ? -9.381 -4.361 23.619 1.00 98.62 268 ARG A CA 1
ATOM 2076 C C . ARG A 1 268 ? -10.350 -5.487 23.311 1.00 98.62 268 ARG A C 1
ATOM 2078 O O . ARG A 1 268 ? -11.184 -5.788 24.162 1.00 98.62 268 ARG A O 1
ATOM 2085 N N . VAL A 1 269 ? -10.225 -6.122 22.148 1.00 98.69 269 VAL A N 1
ATOM 2086 C CA . VAL A 1 269 ? -11.063 -7.265 21.759 1.00 98.69 269 VAL A CA 1
ATOM 2087 C C . VAL A 1 269 ? -10.921 -8.399 22.774 1.00 98.69 269 VAL A C 1
ATOM 2089 O O . VAL A 1 269 ? -11.921 -8.873 23.315 1.00 98.69 269 VAL A O 1
ATOM 2092 N N . LEU A 1 270 ? -9.686 -8.779 23.107 1.00 98.56 270 LEU A N 1
ATOM 2093 C CA . LEU A 1 270 ? -9.409 -9.855 24.059 1.00 98.56 270 LEU A CA 1
ATOM 2094 C C . LEU A 1 270 ? -9.850 -9.504 25.486 1.00 98.56 270 LEU A C 1
ATOM 2096 O O . LEU A 1 270 ? -10.347 -10.362 26.214 1.00 98.56 270 LEU A O 1
ATOM 2100 N N . HIS A 1 271 ? -9.720 -8.242 25.901 1.00 98.50 271 HIS A N 1
ATOM 2101 C CA . HIS A 1 271 ? -10.250 -7.788 27.186 1.00 98.50 271 HIS A CA 1
ATOM 2102 C C . HIS A 1 271 ? -11.785 -7.848 27.220 1.00 98.50 271 HIS A C 1
ATOM 2104 O O . HIS A 1 271 ? -12.360 -8.365 28.180 1.00 98.50 271 HIS A O 1
ATOM 2110 N N . CYS A 1 272 ? -12.453 -7.387 26.158 1.00 98.56 272 CYS A N 1
ATOM 2111 C CA . CYS A 1 272 ? -13.908 -7.449 26.033 1.00 98.56 272 CYS A CA 1
ATOM 2112 C C . CYS A 1 272 ? -14.427 -8.893 26.016 1.00 98.56 272 CYS A C 1
ATOM 2114 O O . CYS A 1 272 ? -15.482 -9.154 26.591 1.00 98.56 272 CYS A O 1
ATOM 2116 N N . LEU A 1 273 ? -13.677 -9.839 25.441 1.00 98.50 273 LEU A N 1
ATOM 2117 C CA . LEU A 1 273 ? -14.006 -11.266 25.488 1.00 98.50 273 LEU A CA 1
ATOM 2118 C C . LEU A 1 273 ? -14.114 -11.786 26.926 1.00 98.50 273 LEU A C 1
ATOM 2120 O O . LEU A 1 273 ? -15.065 -12.494 27.256 1.00 98.50 273 LEU A O 1
ATOM 2124 N N . LEU A 1 274 ? -13.195 -11.396 27.813 1.00 98.25 274 LEU A N 1
ATOM 2125 C CA . LEU A 1 274 ? -13.264 -11.772 29.231 1.00 98.25 274 LEU A CA 1
ATOM 2126 C C . LEU A 1 274 ? -14.476 -11.147 29.936 1.00 98.25 274 LEU A C 1
ATOM 2128 O O . LEU A 1 274 ? -15.098 -11.792 30.778 1.00 98.25 274 LEU A O 1
ATOM 2132 N N . LEU A 1 275 ? -14.850 -9.917 29.571 1.00 97.94 275 LEU A N 1
ATOM 2133 C CA . LEU A 1 275 ? -16.023 -9.237 30.132 1.00 97.94 275 LEU A CA 1
ATOM 2134 C C . LEU A 1 275 ? -17.351 -9.844 29.666 1.00 97.94 275 LEU A C 1
ATOM 2136 O O . LEU A 1 275 ? -18.311 -9.884 30.435 1.00 97.94 275 LEU A O 1
ATOM 2140 N N . VAL A 1 276 ? -17.430 -10.285 28.410 1.00 97.25 276 VAL A N 1
ATOM 2141 C CA . VAL A 1 276 ? -18.624 -10.944 27.862 1.00 97.25 276 VAL A CA 1
ATOM 2142 C C . VAL A 1 276 ? -18.766 -12.354 28.419 1.00 97.25 276 VAL A C 1
ATOM 2144 O O . VAL A 1 276 ? -19.845 -12.718 28.879 1.00 97.25 276 VAL A O 1
ATOM 2147 N N . SER A 1 277 ? -17.676 -13.118 28.417 1.00 95.81 277 SER A N 1
ATOM 2148 C CA . SER A 1 277 ? -17.688 -14.521 28.827 1.00 95.81 277 SER A CA 1
ATOM 2149 C C . SER A 1 277 ? -17.688 -14.729 30.344 1.00 95.81 277 SER A C 1
ATOM 2151 O O . SER A 1 277 ? -17.974 -15.831 30.808 1.00 95.81 277 SER A O 1
ATOM 2153 N N . GLY A 1 278 ? -17.308 -13.716 31.130 1.00 95.25 278 GLY A N 1
ATOM 2154 C CA . GLY A 1 278 ? -17.185 -13.805 32.588 1.00 95.25 278 GLY A CA 1
ATOM 2155 C C . GLY A 1 278 ? -16.002 -14.649 33.082 1.00 95.25 278 GLY A C 1
ATOM 2156 O O . GLY A 1 278 ? -15.927 -14.951 34.275 1.00 95.25 278 GLY A O 1
ATOM 2157 N N . HIS A 1 279 ? -15.082 -15.042 32.197 1.00 96.06 279 HIS A N 1
ATOM 2158 C CA . HIS A 1 279 ? -13.933 -15.876 32.548 1.00 96.06 279 HIS A CA 1
ATOM 2159 C C . HIS A 1 279 ? -12.750 -15.040 33.076 1.00 96.06 279 HIS A C 1
ATOM 2161 O O . HIS A 1 279 ? -12.556 -13.892 32.672 1.00 96.06 279 HIS A O 1
ATOM 2167 N N . PRO A 1 280 ? -11.917 -15.597 33.978 1.00 94.25 280 PRO A N 1
ATOM 2168 C CA . PRO A 1 280 ? -10.830 -14.847 34.613 1.00 94.25 280 PRO A CA 1
ATOM 2169 C C . PRO A 1 280 ? -9.597 -14.644 33.717 1.00 94.25 280 PRO A C 1
ATOM 2171 O O . PRO A 1 280 ? -8.810 -13.731 33.975 1.00 94.25 280 PRO A O 1
ATOM 2174 N N . SER A 1 281 ? -9.403 -15.489 32.700 1.00 96.38 281 SER A N 1
ATOM 2175 C CA . SER A 1 281 ? -8.274 -15.445 31.764 1.00 96.38 281 SER A CA 1
ATOM 2176 C C . SER A 1 281 ? -8.656 -16.030 30.403 1.00 96.38 281 SER A C 1
ATOM 2178 O O . SER A 1 281 ? -9.632 -16.775 30.295 1.00 96.38 281 SER A O 1
ATOM 2180 N N . LEU A 1 282 ? -7.866 -15.705 29.372 1.00 96.62 282 LEU A N 1
ATOM 2181 C CA . LEU A 1 282 ? -8.065 -16.220 28.013 1.00 96.62 282 LEU A CA 1
ATOM 2182 C C . LEU A 1 282 ? -7.910 -17.745 27.963 1.00 96.62 282 LEU A C 1
ATOM 2184 O O . LEU A 1 282 ? -8.730 -18.409 27.345 1.00 96.62 282 LEU A O 1
ATOM 2188 N N . ASP A 1 283 ? -6.937 -18.304 28.690 1.00 94.88 283 ASP A N 1
ATOM 2189 C CA . ASP A 1 283 ? -6.753 -19.757 28.789 1.00 94.88 283 ASP A CA 1
ATOM 2190 C C . ASP A 1 283 ? -7.965 -20.456 29.411 1.00 94.88 283 ASP A C 1
ATOM 2192 O O . ASP A 1 283 ? -8.387 -21.496 28.916 1.00 94.88 283 ASP A O 1
ATOM 2196 N N . ALA A 1 284 ? -8.545 -19.881 30.472 1.00 95.94 284 ALA A N 1
ATOM 2197 C CA . ALA A 1 284 ? -9.717 -20.456 31.130 1.00 95.94 284 ALA A CA 1
ATOM 2198 C C . ALA A 1 284 ? -10.955 -20.435 30.221 1.00 95.94 284 ALA A C 1
ATOM 2200 O O . ALA A 1 284 ? -11.781 -21.338 30.299 1.00 95.94 284 ALA A O 1
ATOM 2201 N N . TYR A 1 285 ? -11.080 -19.413 29.371 1.00 96.56 285 TYR A N 1
ATOM 2202 C CA . TYR A 1 285 ? -12.117 -19.348 28.344 1.00 96.56 285 TYR A CA 1
ATOM 2203 C C . TYR A 1 285 ? -11.855 -20.348 27.206 1.00 96.56 285 TYR A C 1
ATOM 2205 O O . TYR A 1 285 ? -12.744 -21.094 26.809 1.00 96.56 285 TYR A O 1
ATOM 2213 N N . ALA A 1 286 ? -10.621 -20.421 26.705 1.00 95.00 286 ALA A N 1
ATOM 2214 C CA . ALA A 1 286 ? -10.258 -21.341 25.631 1.00 95.00 286 ALA A CA 1
ATOM 2215 C C . ALA A 1 286 ? -10.425 -22.817 26.035 1.00 95.00 286 ALA A C 1
ATOM 2217 O O . ALA A 1 286 ? -10.777 -23.641 25.191 1.00 95.00 286 ALA A O 1
ATOM 2218 N N . ASP A 1 287 ? -10.203 -23.146 27.312 1.00 93.69 287 ASP A N 1
ATOM 2219 C CA . ASP A 1 287 ? -10.428 -24.486 27.867 1.00 93.69 287 ASP A CA 1
ATOM 2220 C C . ASP A 1 287 ? -11.919 -24.816 28.058 1.00 93.69 287 ASP A C 1
ATOM 2222 O O . ASP A 1 287 ? -12.275 -25.991 28.080 1.00 93.69 287 ASP A O 1
ATOM 2226 N N . SER A 1 288 ? -12.789 -23.811 28.222 1.00 92.81 288 SER A N 1
ATOM 2227 C CA . SER A 1 288 ? -14.225 -24.018 28.458 1.00 92.81 288 SER A CA 1
ATOM 2228 C C . SER A 1 288 ? -15.066 -24.007 27.181 1.00 92.81 288 SER A C 1
ATOM 2230 O O . SER A 1 288 ? -16.164 -24.567 27.162 1.00 92.81 288 SER A O 1
ATOM 2232 N N . VAL A 1 289 ? -14.577 -23.370 26.113 1.00 91.69 289 VAL A N 1
ATOM 2233 C CA . VAL A 1 289 ? -15.299 -23.245 24.845 1.00 91.69 289 VAL A CA 1
ATOM 2234 C C . VAL A 1 289 ? -14.891 -24.340 23.867 1.00 91.69 289 VAL A C 1
ATOM 2236 O O . VAL A 1 289 ? -13.810 -24.302 23.279 1.00 91.69 289 VAL A O 1
ATOM 2239 N N . ASP A 1 290 ? -15.807 -25.280 23.635 1.00 83.62 290 ASP A N 1
ATOM 2240 C CA . ASP A 1 290 ? -15.615 -26.409 22.710 1.00 83.62 290 ASP A CA 1
ATOM 2241 C C . ASP A 1 290 ? -16.241 -26.194 21.322 1.00 83.62 290 ASP A C 1
ATOM 2243 O O . ASP A 1 290 ? -16.037 -27.000 20.418 1.00 83.62 290 ASP A O 1
ATOM 2247 N N . SER A 1 291 ? -17.015 -25.122 21.127 1.00 92.31 291 SER A N 1
ATOM 2248 C CA . SER A 1 291 ? -17.741 -24.860 19.879 1.00 92.31 291 SER A CA 1
ATOM 2249 C C . SER A 1 291 ? -17.421 -23.483 19.317 1.00 92.31 291 SER A C 1
ATOM 2251 O O . SER A 1 291 ? -17.564 -22.476 20.015 1.00 92.31 291 SER A O 1
ATOM 2253 N N . PHE A 1 292 ? -17.097 -23.432 18.020 1.00 94.62 292 PHE A N 1
ATOM 2254 C CA . PHE A 1 292 ? -16.931 -22.178 17.281 1.00 94.62 292 PHE A CA 1
ATOM 2255 C C . PHE A 1 292 ? -18.188 -21.304 17.352 1.00 94.62 292 PHE A C 1
ATOM 2257 O O . PHE A 1 292 ? -18.101 -20.081 17.358 1.00 94.62 292 PHE A O 1
ATOM 2264 N N . LYS A 1 293 ? -19.370 -21.923 17.484 1.00 95.56 293 LYS A N 1
ATOM 2265 C CA . LYS A 1 293 ? -20.635 -21.195 17.588 1.00 95.56 293 LYS A CA 1
ATOM 2266 C C . LYS A 1 293 ? -20.715 -20.331 18.847 1.00 95.56 293 LYS A C 1
ATOM 2268 O O . LYS A 1 293 ? -21.184 -19.202 18.776 1.00 95.56 293 LYS A O 1
ATOM 2273 N N . THR A 1 294 ? -20.236 -20.844 19.979 1.00 95.56 294 THR A N 1
ATOM 2274 C CA . THR A 1 294 ? -20.193 -20.086 21.236 1.00 95.56 294 THR A CA 1
ATOM 2275 C C . THR A 1 294 ? -19.254 -18.890 21.107 1.00 95.56 294 THR A C 1
ATOM 2277 O O . THR A 1 294 ? -19.620 -17.782 21.484 1.00 95.56 294 THR A O 1
ATOM 2280 N N . LEU A 1 295 ? -18.083 -19.097 20.494 1.00 96.81 295 LEU A N 1
ATOM 2281 C CA . LEU A 1 295 ? -17.129 -18.025 20.213 1.00 96.81 295 LEU A CA 1
ATOM 2282 C C . LEU A 1 295 ? -17.731 -16.953 19.280 1.00 96.81 295 LEU A C 1
ATOM 2284 O O . LEU A 1 295 ? -17.559 -15.760 19.516 1.00 96.81 295 LEU A O 1
ATOM 2288 N N . GLU A 1 296 ? -18.482 -17.365 18.254 1.00 97.25 296 GLU A N 1
ATOM 2289 C CA . GLU A 1 296 ? -19.222 -16.473 17.350 1.00 97.25 296 GLU A CA 1
ATOM 2290 C C . GLU A 1 296 ? -20.267 -15.625 18.089 1.00 97.25 296 GLU A C 1
ATOM 2292 O O . GLU A 1 296 ? -20.389 -14.423 17.841 1.00 97.25 296 GLU A O 1
ATOM 2297 N N . ASP A 1 297 ? -21.020 -16.231 19.005 1.00 97.50 297 ASP A N 1
ATOM 2298 C CA . ASP A 1 297 ? -22.047 -15.531 19.777 1.00 97.50 297 ASP A CA 1
ATOM 2299 C C . ASP A 1 297 ? -21.420 -14.550 20.791 1.00 97.50 297 ASP A C 1
ATOM 2301 O O . ASP A 1 297 ? -21.912 -13.426 20.948 1.00 97.50 297 ASP A O 1
ATOM 2305 N N . ASP A 1 298 ? -20.280 -14.903 21.394 1.00 97.88 298 ASP A N 1
ATOM 2306 C CA . ASP A 1 298 ? -19.502 -13.991 22.238 1.00 97.88 298 ASP A CA 1
ATOM 2307 C C . ASP A 1 298 ? -18.912 -12.826 21.427 1.00 97.88 298 ASP A C 1
ATOM 2309 O O . ASP A 1 298 ? -19.011 -11.673 21.853 1.00 97.88 298 ASP A O 1
ATOM 2313 N N . ALA A 1 299 ? -18.387 -13.074 20.222 1.00 98.25 299 ALA A N 1
ATOM 2314 C CA . ALA A 1 299 ? -17.902 -12.022 19.325 1.00 98.25 299 ALA A CA 1
ATOM 2315 C C . ALA A 1 299 ? -19.020 -11.043 18.915 1.00 98.25 299 ALA A C 1
ATOM 2317 O O . ALA A 1 299 ? -18.822 -9.825 18.924 1.00 98.25 299 ALA A O 1
ATOM 2318 N N . LYS A 1 300 ? -20.232 -11.545 18.642 1.00 98.12 300 LYS A N 1
ATOM 2319 C CA . LYS A 1 300 ? -21.420 -10.700 18.403 1.00 98.12 300 LYS A CA 1
ATOM 2320 C C . LYS A 1 300 ? -21.791 -9.870 19.628 1.00 98.12 300 LYS A C 1
ATOM 2322 O O . LYS A 1 300 ? -22.176 -8.706 19.494 1.00 98.12 300 LYS A O 1
ATOM 2327 N N . SER A 1 301 ? -21.678 -10.442 20.822 1.00 98.00 301 SER A N 1
ATOM 2328 C CA . SER A 1 301 ? -21.917 -9.723 22.075 1.00 98.00 301 SER A CA 1
ATOM 2329 C C . SER A 1 301 ? -20.878 -8.616 22.299 1.00 98.00 301 SER A C 1
ATOM 2331 O O . SER A 1 301 ? -21.253 -7.507 22.678 1.00 98.00 301 SER A O 1
ATOM 2333 N N . ILE A 1 302 ? -19.600 -8.852 21.966 1.00 98.44 302 ILE A N 1
ATOM 2334 C CA . ILE A 1 302 ? -18.562 -7.807 21.970 1.00 98.44 302 ILE A CA 1
ATOM 2335 C C . ILE A 1 302 ? -18.954 -6.674 21.019 1.00 98.44 302 ILE A C 1
ATOM 2337 O O . ILE A 1 302 ? -19.019 -5.524 21.445 1.00 98.44 302 ILE A O 1
ATOM 2341 N N . PHE A 1 303 ? -19.270 -6.991 19.761 1.00 98.06 303 PHE A N 1
ATOM 2342 C CA . PHE A 1 303 ? -19.634 -5.991 18.756 1.00 98.06 303 PHE A CA 1
ATOM 2343 C C . PHE A 1 303 ? -20.836 -5.139 19.194 1.00 98.06 303 PHE A C 1
ATOM 2345 O O . PHE A 1 303 ? -20.768 -3.912 19.249 1.00 98.06 303 PHE A O 1
ATOM 2352 N N . THR A 1 304 ? -21.934 -5.789 19.582 1.00 96.44 304 THR A N 1
ATOM 2353 C CA . THR A 1 304 ? -23.188 -5.105 19.939 1.00 96.44 304 THR A CA 1
ATOM 2354 C C . THR A 1 304 ? -23.088 -4.265 21.212 1.00 96.44 304 THR A C 1
ATOM 2356 O O . THR A 1 304 ? -23.756 -3.234 21.310 1.00 96.44 304 THR A O 1
ATOM 2359 N N . ARG A 1 305 ? -22.265 -4.677 22.187 1.00 95.56 305 ARG A N 1
ATOM 2360 C CA . ARG A 1 305 ? -22.081 -3.954 23.455 1.00 95.56 305 ARG A CA 1
ATOM 2361 C C . ARG A 1 305 ? -21.009 -2.877 23.375 1.00 95.56 305 ARG A C 1
ATOM 2363 O O . ARG A 1 305 ? -21.188 -1.826 23.986 1.00 95.56 305 ARG A O 1
ATOM 2370 N N . PHE A 1 306 ? -19.911 -3.144 22.668 1.00 97.44 306 PHE A N 1
ATOM 2371 C CA . PHE A 1 306 ? -18.684 -2.355 22.767 1.00 97.44 306 PHE A CA 1
ATOM 2372 C C . PHE A 1 306 ? -18.293 -1.583 21.495 1.00 97.44 306 PHE A C 1
ATOM 2374 O O . PHE A 1 306 ? -17.345 -0.811 21.547 1.00 97.44 306 PHE A O 1
ATOM 2381 N N . ALA A 1 307 ? -19.028 -1.716 20.386 1.00 96.12 307 ALA A N 1
ATOM 2382 C CA . ALA A 1 307 ? -18.823 -0.926 19.161 1.00 96.12 307 ALA A CA 1
ATOM 2383 C C . ALA A 1 307 ? -20.084 -0.128 18.749 1.00 96.12 307 ALA A C 1
ATOM 2385 O O . ALA A 1 307 ? -20.301 0.171 17.577 1.00 96.12 307 ALA A O 1
ATOM 2386 N N . SER A 1 308 ? -20.955 0.200 19.713 1.00 93.00 308 SER A N 1
ATOM 2387 C CA . SER A 1 308 ? -22.268 0.806 19.454 1.00 93.00 308 SER A CA 1
ATOM 2388 C C . SER A 1 308 ? -22.263 2.331 19.563 1.00 93.00 308 SER A C 1
ATOM 2390 O O . SER A 1 308 ? -22.186 2.891 20.658 1.00 93.00 308 SER A O 1
ATOM 2392 N N . THR A 1 309 ? -22.475 3.008 18.433 1.00 91.12 309 THR A N 1
ATOM 2393 C CA . THR A 1 309 ? -22.673 4.467 18.376 1.00 91.12 309 THR A CA 1
ATOM 2394 C C . THR A 1 309 ? -23.896 4.930 19.158 1.00 91.12 309 THR A C 1
ATOM 2396 O O . THR A 1 309 ? -23.854 5.965 19.816 1.00 91.12 309 THR A O 1
ATOM 2399 N N . ARG A 1 310 ? -24.975 4.137 19.161 1.00 93.44 310 ARG A N 1
ATOM 2400 C CA . ARG A 1 310 ? -26.204 4.478 19.890 1.00 93.44 310 ARG A CA 1
ATOM 2401 C C . ARG A 1 310 ? -25.944 4.660 21.386 1.00 93.44 310 ARG A C 1
ATOM 2403 O O . ARG A 1 310 ? -26.451 5.604 21.979 1.00 93.44 310 ARG A O 1
ATOM 2410 N N . VAL A 1 311 ? -25.129 3.784 21.979 1.00 94.12 311 VAL A N 1
ATOM 2411 C CA . VAL A 1 311 ? -24.775 3.873 23.405 1.00 94.12 311 VAL A CA 1
ATOM 2412 C C . VAL A 1 311 ? -23.992 5.156 23.685 1.00 94.12 311 VAL A C 1
ATOM 2414 O O . VAL A 1 311 ? -24.256 5.826 24.679 1.00 94.12 311 VAL A O 1
ATOM 2417 N N . VAL A 1 312 ? -23.076 5.541 22.793 1.00 95.38 312 VAL A N 1
ATOM 2418 C CA . VAL A 1 312 ? -22.327 6.802 22.912 1.00 95.38 312 VAL A CA 1
ATOM 2419 C C . VAL A 1 312 ? -23.273 8.005 22.879 1.00 95.38 312 VAL A C 1
ATOM 2421 O O . VAL A 1 312 ? -23.182 8.871 23.748 1.00 95.38 312 VAL A O 1
ATOM 2424 N N . SER A 1 313 ? -24.213 8.053 21.929 1.00 93.75 313 SER A N 1
ATOM 2425 C CA . SER A 1 313 ? -25.209 9.131 21.843 1.00 93.75 313 SER A CA 1
ATOM 2426 C C . SER A 1 313 ? -26.078 9.223 23.101 1.00 93.75 313 SER A C 1
ATOM 2428 O O . SER A 1 313 ? -26.250 10.315 23.637 1.00 93.75 313 SER A O 1
ATOM 2430 N N . GLU A 1 314 ? -26.561 8.089 23.618 1.00 94.00 314 GLU A N 1
ATOM 2431 C CA . GLU A 1 314 ? -27.360 8.029 24.851 1.00 94.00 314 GLU A CA 1
ATOM 2432 C C . GLU A 1 314 ? -26.572 8.539 26.070 1.00 94.00 314 GLU A C 1
ATOM 2434 O O . GLU A 1 314 ? -27.102 9.292 26.888 1.00 94.00 314 GLU A O 1
ATOM 2439 N N . LEU A 1 315 ? -25.292 8.174 26.204 1.00 93.88 315 LEU A N 1
ATOM 2440 C CA . LEU A 1 315 ? -24.448 8.645 27.309 1.00 93.88 315 LEU A CA 1
ATOM 2441 C C . LEU A 1 315 ? -24.165 10.150 27.221 1.00 93.88 315 LEU A C 1
ATOM 2443 O O . LEU A 1 315 ? -24.230 10.847 28.238 1.00 93.88 315 LEU A O 1
ATOM 2447 N N . ARG A 1 316 ? -23.931 10.667 26.010 1.00 94.00 316 ARG A N 1
ATOM 2448 C CA . ARG A 1 316 ? -23.746 12.103 25.755 1.00 94.00 316 ARG A CA 1
ATOM 2449 C C . ARG A 1 316 ? -25.001 12.910 26.061 1.00 94.00 316 ARG A C 1
ATOM 2451 O O . ARG A 1 316 ? -24.906 13.947 26.716 1.00 94.00 316 ARG A O 1
ATOM 2458 N N . GLU A 1 317 ? -26.168 12.426 25.642 1.00 92.69 317 GLU A N 1
ATOM 2459 C CA . GLU A 1 317 ? -27.454 13.057 25.946 1.00 92.69 317 GLU A CA 1
ATOM 2460 C C . GLU A 1 317 ? -27.682 13.107 27.461 1.00 92.69 317 GLU A C 1
ATOM 2462 O O . GLU A 1 317 ? -27.953 14.170 28.022 1.00 92.69 317 GLU A O 1
ATOM 2467 N N . ARG A 1 318 ? -27.463 11.990 28.162 1.00 91.62 318 ARG A N 1
ATOM 2468 C CA . ARG A 1 318 ? -27.570 11.937 29.626 1.00 91.62 318 ARG A CA 1
ATOM 2469 C C . ARG A 1 318 ? -26.624 12.930 30.302 1.00 91.62 318 ARG A C 1
ATOM 2471 O O . ARG A 1 318 ? -27.074 13.664 31.184 1.00 91.62 318 ARG A O 1
ATOM 2478 N N . ARG A 1 319 ? -25.366 13.027 29.853 1.00 91.88 319 ARG A N 1
ATOM 2479 C CA . ARG A 1 319 ? -24.397 14.012 30.361 1.00 91.88 319 ARG A CA 1
ATOM 2480 C C . ARG A 1 319 ? -24.843 15.457 30.122 1.00 91.88 319 ARG A C 1
ATOM 2482 O O . ARG A 1 319 ? -24.654 16.299 30.994 1.00 91.88 319 ARG A O 1
ATOM 2489 N N . SER A 1 320 ? -25.480 15.748 28.985 1.00 88.75 320 SER A N 1
ATOM 2490 C CA . SER A 1 320 ? -26.013 17.091 28.700 1.00 88.75 320 SER A CA 1
ATOM 2491 C C . SER A 1 320 ? -27.102 17.520 29.694 1.00 88.75 320 SER A C 1
ATOM 2493 O O . SER A 1 320 ? -27.250 18.705 29.986 1.00 88.75 320 SER A O 1
ATOM 2495 N N . THR A 1 321 ? -27.830 16.552 30.263 1.00 87.31 321 THR A N 1
ATOM 2496 C CA . THR A 1 321 ? -28.901 16.797 31.243 1.00 87.31 321 THR A CA 1
ATOM 2497 C C . THR A 1 321 ? -28.435 16.766 32.702 1.00 87.31 321 THR A C 1
ATOM 2499 O O . THR A 1 321 ? -29.095 17.343 33.566 1.00 87.31 321 THR A O 1
ATOM 2502 N N . SER A 1 322 ? -27.317 16.099 33.008 1.00 86.75 322 SER A N 1
ATOM 2503 C CA . SER A 1 322 ? -26.789 15.952 34.367 1.00 86.75 322 SER A CA 1
ATOM 2504 C C . SER A 1 322 ? -25.275 15.761 34.363 1.00 86.75 322 SER A C 1
ATOM 2506 O O . SER A 1 322 ? -24.757 14.840 33.738 1.00 86.75 322 SER A O 1
ATOM 2508 N N . THR A 1 323 ? -24.569 16.556 35.169 1.00 75.25 323 THR A N 1
ATOM 2509 C CA . THR A 1 323 ? -23.106 16.477 35.335 1.00 75.25 323 THR A CA 1
ATOM 2510 C C . THR A 1 323 ? -22.618 15.198 36.023 1.00 75.25 323 THR A C 1
ATOM 2512 O O . THR A 1 323 ? -21.421 14.940 36.043 1.00 75.25 323 THR A O 1
ATOM 2515 N N . HIS A 1 324 ? -23.525 14.395 36.590 1.00 81.56 324 HIS A N 1
ATOM 2516 C CA . HIS A 1 324 ? -23.211 13.126 37.262 1.00 81.56 324 HIS A CA 1
ATOM 2517 C C . HIS A 1 324 ? -23.575 11.897 36.409 1.00 81.56 324 HIS A C 1
ATOM 2519 O O . HIS A 1 324 ? -23.606 10.783 36.926 1.00 81.56 324 HIS A O 1
ATOM 2525 N N . ALA A 1 325 ? -23.915 12.094 35.132 1.00 87.38 325 ALA A N 1
ATOM 2526 C CA . ALA A 1 325 ? -24.315 11.036 34.212 1.00 87.38 325 ALA A CA 1
ATOM 2527 C C . ALA A 1 325 ? -23.380 10.967 32.995 1.00 87.38 325 ALA A C 1
ATOM 2529 O O . ALA A 1 325 ? -22.780 11.969 32.605 1.00 87.38 325 ALA A O 1
ATOM 2530 N N . GLY A 1 326 ? -23.290 9.785 32.380 1.00 91.31 326 GLY A N 1
ATOM 2531 C CA . GLY A 1 326 ? -22.397 9.526 31.243 1.00 91.31 326 GLY A CA 1
ATOM 2532 C C . GLY A 1 326 ? -21.011 9.038 31.676 1.00 91.31 326 GLY A C 1
ATOM 2533 O O . GLY A 1 326 ? -20.724 8.957 32.869 1.00 91.31 326 GLY A O 1
ATOM 2534 N N . ASP A 1 327 ? -20.158 8.682 30.714 1.00 94.94 327 ASP A N 1
ATOM 2535 C CA . ASP A 1 327 ? -18.795 8.200 30.981 1.00 94.94 327 ASP A CA 1
ATOM 2536 C C . ASP A 1 327 ? -17.912 8.468 29.757 1.00 94.94 327 ASP A C 1
ATOM 2538 O O . ASP A 1 327 ? -17.939 7.720 28.779 1.00 94.94 327 ASP A O 1
ATOM 2542 N N . MET A 1 328 ? -17.123 9.544 29.805 1.00 95.19 328 MET A N 1
ATOM 2543 C CA . MET A 1 328 ? -16.305 9.971 28.665 1.00 95.19 328 MET A CA 1
ATOM 2544 C C . MET A 1 328 ? -15.212 8.953 28.301 1.00 95.19 328 MET A C 1
ATOM 2546 O O . MET A 1 328 ? -14.881 8.811 27.127 1.00 95.19 328 MET A O 1
ATOM 2550 N N . VAL A 1 329 ? -14.670 8.210 29.275 1.00 96.56 329 VAL A N 1
ATOM 2551 C CA . VAL A 1 329 ? -13.643 7.186 29.002 1.00 96.56 329 VAL A CA 1
ATOM 2552 C C . VAL A 1 329 ? -14.272 5.985 28.307 1.00 96.56 329 VAL A C 1
ATOM 2554 O O . VAL A 1 329 ? -13.717 5.485 27.328 1.00 96.56 329 VAL A O 1
ATOM 2557 N N . PHE A 1 330 ? -15.436 5.538 28.788 1.00 97.12 330 PHE A N 1
ATOM 2558 C CA . PHE A 1 330 ? -16.172 4.443 28.162 1.00 97.12 330 PHE A CA 1
ATOM 2559 C C . PHE A 1 330 ? -16.624 4.829 26.748 1.00 97.12 330 PHE A C 1
ATOM 2561 O O . PHE A 1 330 ? -16.399 4.067 25.815 1.00 97.12 330 PHE A O 1
ATOM 2568 N N . GLU A 1 331 ? -17.166 6.035 26.555 1.00 96.19 331 GLU A N 1
ATOM 2569 C CA . GLU A 1 331 ? -17.552 6.561 25.237 1.00 96.19 331 GLU A CA 1
ATOM 2570 C C . GLU A 1 331 ? -16.393 6.560 24.237 1.00 96.19 331 GLU A C 1
ATOM 2572 O O . GLU A 1 331 ? -16.538 6.030 23.133 1.00 96.19 331 GLU A O 1
ATOM 2577 N N . ASN A 1 332 ? -15.236 7.105 24.628 1.00 97.00 332 ASN A N 1
ATOM 2578 C CA . ASN A 1 332 ? -14.043 7.116 23.783 1.00 97.00 332 ASN A CA 1
ATOM 2579 C C . ASN A 1 332 ? -13.601 5.686 23.437 1.00 97.00 332 ASN A C 1
ATOM 2581 O O . ASN A 1 332 ? -13.215 5.411 22.303 1.00 97.00 332 ASN A O 1
ATOM 2585 N N . ALA A 1 333 ? -13.696 4.751 24.388 1.00 97.69 333 ALA A N 1
ATOM 2586 C CA . ALA A 1 333 ? -13.346 3.356 24.151 1.00 97.69 333 ALA A CA 1
ATOM 2587 C C . ALA A 1 333 ? -14.291 2.653 23.162 1.00 97.69 333 ALA A C 1
ATOM 2589 O O . ALA A 1 333 ? -13.808 1.870 22.342 1.00 97.69 333 ALA A O 1
ATOM 2590 N N . LEU A 1 334 ? -15.596 2.955 23.205 1.00 98.31 334 LEU A N 1
ATOM 2591 C CA . LEU A 1 334 ? -16.581 2.439 22.247 1.00 98.31 334 LEU A CA 1
ATOM 2592 C C . LEU A 1 334 ? -16.306 2.940 20.824 1.00 98.31 334 LEU A C 1
ATOM 2594 O O . LEU A 1 334 ? -16.318 2.149 19.879 1.00 98.31 334 LEU A O 1
ATOM 2598 N N . LEU A 1 335 ? -16.040 4.243 20.676 1.00 98.25 335 LEU A N 1
ATOM 2599 C CA . LEU A 1 335 ? -15.699 4.840 19.382 1.00 98.25 335 LEU A CA 1
ATOM 2600 C C . LEU A 1 335 ? -14.389 4.264 18.843 1.00 98.25 335 LEU A C 1
ATOM 2602 O O . LEU A 1 335 ? -14.345 3.843 17.692 1.00 98.25 335 LEU A O 1
ATOM 2606 N N . PHE A 1 336 ? -13.361 4.147 19.690 1.00 98.44 336 PHE A N 1
ATOM 2607 C CA . PHE A 1 336 ? -12.091 3.536 19.305 1.00 98.44 336 PHE A CA 1
ATOM 2608 C C . PHE A 1 336 ? -12.287 2.121 18.765 1.00 98.44 336 PHE A C 1
ATOM 2610 O O . PHE A 1 336 ? -11.773 1.800 17.696 1.00 98.44 336 PHE A O 1
ATOM 2617 N N . LEU A 1 337 ? -13.027 1.266 19.485 1.00 98.38 337 LEU A N 1
ATOM 2618 C CA . LEU A 1 337 ? -13.241 -0.117 19.062 1.00 98.38 337 LEU A CA 1
ATOM 2619 C C . LEU A 1 337 ? -14.011 -0.183 17.737 1.00 98.38 337 LEU A C 1
ATOM 2621 O O . LEU A 1 337 ? -13.623 -0.942 16.857 1.00 98.38 337 LEU A O 1
ATOM 2625 N N . ARG A 1 338 ? -15.058 0.632 17.561 1.00 97.94 338 ARG A N 1
ATOM 2626 C CA . ARG A 1 338 ? -15.804 0.712 16.295 1.00 97.94 338 ARG A CA 1
ATOM 2627 C C . ARG A 1 338 ? -14.898 1.117 15.131 1.00 97.94 338 ARG A C 1
ATOM 2629 O O . ARG A 1 338 ? -14.866 0.419 14.121 1.00 97.94 338 ARG A O 1
ATOM 2636 N N . ASP A 1 339 ? -14.181 2.227 15.276 1.00 98.19 339 ASP A N 1
ATOM 2637 C CA . ASP A 1 339 ? -13.384 2.812 14.196 1.00 98.19 339 ASP A CA 1
ATOM 2638 C C . ASP A 1 339 ? -12.235 1.875 13.804 1.00 98.19 339 ASP A C 1
ATOM 2640 O O . ASP A 1 339 ? -12.032 1.585 12.630 1.00 98.19 339 ASP A O 1
ATOM 2644 N N . THR A 1 340 ? -11.544 1.301 14.794 1.00 97.81 340 THR A N 1
ATOM 2645 C CA . THR A 1 340 ? -10.450 0.348 14.545 1.00 97.81 340 THR A CA 1
ATOM 2646 C C . THR A 1 340 ? -10.891 -0.966 13.921 1.00 97.81 340 THR A C 1
ATOM 2648 O O . THR A 1 340 ? -10.128 -1.530 13.138 1.00 97.81 340 THR A O 1
ATOM 2651 N N . LEU A 1 341 ? -12.099 -1.455 14.218 1.00 98.38 341 LEU A N 1
ATOM 2652 C CA . LEU A 1 341 ? -12.645 -2.634 13.542 1.00 98.38 341 LEU A CA 1
ATOM 2653 C C . LEU A 1 341 ? -12.872 -2.371 12.050 1.00 98.38 341 LEU A C 1
ATOM 2655 O O . LEU A 1 341 ? -12.568 -3.243 11.242 1.00 98.38 341 LEU A O 1
ATOM 2659 N N . ILE A 1 342 ? -13.346 -1.177 11.680 1.00 98.31 342 ILE A N 1
ATOM 2660 C CA . ILE A 1 342 ? -13.539 -0.779 10.276 1.00 98.31 342 ILE A CA 1
ATOM 2661 C C . ILE A 1 342 ? -12.192 -0.733 9.543 1.00 98.31 342 ILE A C 1
ATOM 2663 O O . ILE A 1 342 ? -12.051 -1.312 8.465 1.00 98.31 342 ILE A O 1
ATOM 2667 N N . SER A 1 343 ? -11.177 -0.114 10.147 1.00 97.00 343 SER A N 1
ATOM 2668 C CA . SER A 1 343 ? -9.834 -0.030 9.558 1.00 97.00 343 SER A CA 1
ATOM 2669 C C . SER A 1 343 ? -9.153 -1.388 9.443 1.00 97.00 343 SER A C 1
ATOM 2671 O O . SER A 1 343 ? -8.442 -1.661 8.477 1.00 97.00 343 SER A O 1
ATOM 2673 N N . ARG A 1 344 ? -9.390 -2.274 10.413 1.00 96.25 344 ARG A N 1
ATOM 2674 C CA . ARG A 1 344 ? -8.878 -3.641 10.375 1.00 96.25 344 ARG A CA 1
ATOM 2675 C C . ARG A 1 344 ? -9.563 -4.480 9.294 1.00 96.25 344 ARG A C 1
ATOM 2677 O O . ARG A 1 344 ? -8.882 -5.206 8.571 1.00 96.25 344 ARG A O 1
ATOM 2684 N N . GLU A 1 345 ? -10.877 -4.338 9.149 1.00 97.56 345 GLU A N 1
ATOM 2685 C CA . GLU A 1 345 ? -11.662 -4.986 8.096 1.00 97.56 345 GLU A CA 1
ATOM 2686 C C . GLU A 1 345 ? -11.166 -4.604 6.695 1.00 97.56 345 GLU A C 1
ATOM 2688 O O . GLU A 1 345 ? -11.102 -5.464 5.820 1.00 97.56 345 GLU A O 1
ATOM 2693 N N . PHE A 1 346 ? -10.728 -3.357 6.488 1.00 97.50 346 PHE A N 1
ATOM 2694 C CA . PHE A 1 346 ? -10.098 -2.932 5.233 1.00 97.50 346 PHE A CA 1
ATOM 2695 C C . PHE A 1 346 ? -8.848 -3.757 4.893 1.00 97.50 346 PHE A C 1
ATOM 2697 O O . PHE A 1 346 ? -8.713 -4.251 3.772 1.00 97.50 346 PHE A O 1
ATOM 2704 N N . SER A 1 347 ? -7.942 -3.945 5.860 1.00 94.50 347 SER A N 1
ATOM 2705 C CA . SER A 1 347 ? -6.737 -4.765 5.668 1.00 94.50 347 SER A CA 1
ATOM 2706 C C . SER A 1 347 ? -7.077 -6.234 5.407 1.00 94.50 347 SER A C 1
ATOM 2708 O O . SER A 1 347 ? -6.508 -6.842 4.500 1.00 94.50 347 SER A O 1
ATOM 2710 N N . ASP A 1 348 ? -8.044 -6.799 6.136 1.00 93.25 348 ASP A N 1
ATOM 2711 C CA . ASP A 1 348 ? -8.477 -8.188 5.936 1.00 93.25 348 ASP A CA 1
ATOM 2712 C C . ASP A 1 348 ? -9.159 -8.391 4.566 1.00 93.25 348 ASP A C 1
ATOM 2714 O O . ASP A 1 348 ? -8.979 -9.423 3.908 1.00 93.25 348 ASP A O 1
ATOM 2718 N N . ALA A 1 349 ? -9.932 -7.406 4.103 1.00 96.19 349 ALA A N 1
ATOM 2719 C CA . ALA A 1 349 ? -10.557 -7.410 2.784 1.00 96.19 349 ALA A CA 1
ATOM 2720 C C . ALA A 1 349 ? -9.516 -7.345 1.657 1.00 96.19 349 ALA A C 1
ATOM 2722 O O . ALA A 1 349 ? -9.613 -8.124 0.707 1.00 96.19 349 ALA A O 1
ATOM 2723 N N . ILE A 1 350 ? -8.487 -6.498 1.798 1.00 95.75 350 ILE A N 1
ATOM 2724 C CA . ILE A 1 350 ? -7.353 -6.453 0.865 1.00 95.75 350 ILE A CA 1
ATOM 2725 C C . ILE A 1 350 ? -6.665 -7.803 0.818 1.00 95.75 350 ILE A C 1
ATOM 2727 O O . ILE A 1 350 ? -6.612 -8.390 -0.254 1.00 95.75 350 ILE A O 1
ATOM 2731 N N . LYS A 1 351 ? -6.209 -8.329 1.962 1.00 91.69 351 LYS A N 1
ATOM 2732 C CA . LYS A 1 351 ? -5.440 -9.580 2.014 1.00 91.69 351 LYS A CA 1
ATOM 2733 C C . LYS A 1 351 ? -6.188 -10.733 1.365 1.00 91.69 351 LYS A C 1
ATOM 2735 O O . LYS A 1 351 ? -5.604 -11.463 0.575 1.00 91.69 351 LYS A O 1
ATOM 2740 N N . SER A 1 352 ? -7.488 -10.855 1.623 1.00 92.81 352 SER A N 1
ATOM 2741 C CA . SER A 1 352 ? -8.333 -11.908 1.041 1.00 92.81 352 SER A CA 1
ATOM 2742 C C . SER A 1 352 ? -8.746 -11.684 -0.424 1.00 92.81 352 SER A C 1
ATOM 2744 O O . SER A 1 352 ? -9.353 -12.584 -1.014 1.00 92.81 352 SER A O 1
ATOM 2746 N N . GLY A 1 353 ? -8.416 -10.530 -1.013 1.00 95.81 353 GLY A N 1
ATOM 2747 C CA . GLY A 1 353 ? -8.745 -10.185 -2.394 1.00 95.81 353 GLY A CA 1
ATOM 2748 C C . GLY A 1 353 ? -10.228 -9.884 -2.614 1.00 95.81 353 GLY A C 1
ATOM 2749 O O . GLY A 1 353 ? -10.765 -10.244 -3.655 1.00 95.81 353 GLY A O 1
ATOM 2750 N N . ASP A 1 354 ? -10.931 -9.299 -1.638 1.00 97.69 354 ASP A N 1
ATOM 2751 C CA . ASP A 1 354 ? -12.371 -9.017 -1.730 1.00 97.69 354 ASP A CA 1
ATOM 2752 C C . ASP A 1 354 ? -12.662 -7.519 -1.875 1.00 97.69 354 ASP A C 1
ATOM 2754 O O . ASP A 1 354 ? -12.914 -6.803 -0.902 1.00 97.69 354 ASP A O 1
ATOM 2758 N N . SER A 1 355 ? -12.673 -7.043 -3.122 1.00 97.38 355 SER A N 1
ATOM 2759 C CA . SER A 1 355 ? -12.930 -5.633 -3.431 1.00 97.38 355 SER A CA 1
ATOM 2760 C C . SER A 1 355 ? -14.346 -5.173 -3.083 1.00 97.38 355 SER A C 1
ATOM 2762 O O . SER A 1 355 ? -14.555 -3.984 -2.856 1.00 97.38 355 SER A O 1
ATOM 2764 N N . GLY A 1 356 ? -15.324 -6.077 -2.974 1.00 97.12 356 GLY A N 1
ATOM 2765 C CA . GLY A 1 356 ? -16.668 -5.702 -2.530 1.00 97.12 356 GLY A CA 1
ATOM 2766 C C . GLY A 1 356 ? -16.694 -5.304 -1.054 1.00 97.12 356 GLY A C 1
ATOM 2767 O O . GLY A 1 356 ? -17.319 -4.305 -0.704 1.00 97.12 356 GLY A O 1
ATOM 2768 N N . ARG A 1 357 ? -15.962 -6.025 -0.192 1.00 98.06 357 ARG A N 1
ATOM 2769 C CA . ARG A 1 357 ? -15.786 -5.646 1.225 1.00 98.06 357 ARG A CA 1
ATOM 2770 C C . ARG A 1 357 ? -15.059 -4.308 1.362 1.00 98.06 357 ARG A C 1
ATOM 2772 O O . ARG A 1 357 ? -15.469 -3.478 2.169 1.00 98.06 357 ARG A O 1
ATOM 2779 N N . ILE A 1 358 ? -14.051 -4.069 0.519 1.00 98.12 358 ILE A N 1
ATOM 2780 C CA . ILE A 1 358 ? -13.330 -2.788 0.455 1.00 98.12 358 ILE A CA 1
ATOM 2781 C C . ILE A 1 358 ? -14.297 -1.632 0.178 1.00 98.12 358 ILE A C 1
ATOM 2783 O O . ILE A 1 358 ? -14.279 -0.641 0.901 1.00 98.12 358 ILE A O 1
ATOM 2787 N N . VAL A 1 359 ? -15.187 -1.761 -0.813 1.00 97.62 359 VAL A N 1
ATOM 2788 C CA . VAL A 1 359 ? -16.162 -0.708 -1.154 1.00 97.62 359 VAL A CA 1
ATOM 2789 C C . VAL A 1 359 ? -17.071 -0.354 0.028 1.00 97.62 359 VAL A C 1
ATOM 2791 O O . VAL A 1 359 ? -17.340 0.826 0.250 1.00 97.62 359 VAL A O 1
ATOM 2794 N N . LEU A 1 360 ? -17.505 -1.340 0.821 1.00 98.06 360 LEU A N 1
ATOM 2795 C CA . LEU A 1 360 ? -18.314 -1.085 2.020 1.00 98.06 360 LEU A CA 1
ATOM 2796 C C . LEU A 1 360 ? -17.554 -0.240 3.049 1.00 98.06 360 LEU A C 1
ATOM 2798 O O . LEU A 1 360 ? -18.127 0.692 3.614 1.00 98.06 360 LEU A O 1
ATOM 2802 N N . VAL A 1 361 ? -16.262 -0.520 3.253 1.00 98.38 361 VAL A N 1
ATOM 2803 C CA . VAL A 1 361 ? -15.410 0.302 4.123 1.00 98.38 361 VAL A CA 1
ATOM 2804 C C . VAL A 1 361 ? -15.245 1.710 3.552 1.00 98.38 361 VAL A C 1
ATOM 2806 O O . VAL A 1 361 ? -15.427 2.677 4.285 1.00 98.38 361 VAL A O 1
ATOM 2809 N N . LEU A 1 362 ? -14.972 1.848 2.251 1.00 97.75 362 LEU A N 1
ATOM 2810 C CA . LEU A 1 362 ? -14.775 3.153 1.606 1.00 97.75 362 LEU A CA 1
ATOM 2811 C C . LEU A 1 362 ? -16.019 4.052 1.696 1.00 97.75 362 LEU A C 1
ATOM 2813 O O . LEU A 1 362 ? -15.886 5.257 1.910 1.00 97.75 362 LEU A O 1
ATOM 2817 N N . LYS A 1 363 ? -17.230 3.480 1.622 1.00 97.56 363 LYS A N 1
ATOM 2818 C CA . LYS A 1 363 ? -18.486 4.208 1.881 1.00 97.56 363 LYS A CA 1
ATOM 2819 C C . LYS A 1 363 ? -18.542 4.788 3.296 1.00 97.56 363 LYS A C 1
ATOM 2821 O O . LYS A 1 363 ? -18.896 5.950 3.478 1.00 97.56 363 LYS A O 1
ATOM 2826 N N . VAL A 1 364 ? -18.139 4.008 4.298 1.00 97.75 364 VAL A N 1
ATOM 2827 C CA . VAL A 1 364 ? -18.055 4.483 5.689 1.00 97.75 364 VAL A CA 1
ATOM 2828 C C . VAL A 1 364 ? -16.937 5.517 5.852 1.00 97.75 364 VAL A C 1
ATOM 2830 O O . VAL A 1 364 ? -17.117 6.517 6.551 1.00 97.75 364 VAL A O 1
ATOM 2833 N N . TRP A 1 365 ? -15.808 5.328 5.168 1.00 97.81 365 TRP A N 1
ATOM 2834 C CA . TRP A 1 365 ? -14.691 6.267 5.186 1.00 97.81 365 TRP A CA 1
ATOM 2835 C C . TRP A 1 365 ? -14.986 7.599 4.505 1.00 97.81 365 TRP A C 1
ATOM 2837 O O . TRP A 1 365 ? -14.441 8.613 4.925 1.00 97.81 365 TRP A O 1
ATOM 2847 N N . ALA A 1 366 ? -15.907 7.658 3.540 1.00 96.62 366 ALA A N 1
ATOM 2848 C CA . ALA A 1 366 ? -16.393 8.934 3.012 1.00 96.62 366 ALA A CA 1
ATOM 2849 C C . ALA A 1 366 ? -16.904 9.853 4.139 1.00 96.62 366 ALA A C 1
ATOM 2851 O O . ALA A 1 366 ? -16.615 11.052 4.157 1.00 96.62 366 ALA A O 1
ATOM 2852 N N . LEU A 1 367 ? -17.607 9.268 5.117 1.00 96.62 367 LEU A N 1
ATOM 2853 C CA . LEU A 1 367 ? -18.089 9.968 6.304 1.00 96.62 367 LEU A CA 1
ATOM 2854 C C . LEU A 1 367 ? -16.954 10.208 7.307 1.00 96.62 367 LEU A C 1
ATOM 2856 O O . LEU A 1 367 ? -16.781 11.336 7.766 1.00 96.62 367 LEU A O 1
ATOM 2860 N N . SER A 1 368 ? -16.162 9.180 7.637 1.00 96.81 368 SER A N 1
ATOM 2861 C CA . SER A 1 368 ? -15.107 9.312 8.653 1.00 96.81 368 SER A CA 1
ATOM 2862 C C . SER A 1 368 ? -14.031 10.321 8.249 1.00 96.81 368 SER A C 1
ATOM 2864 O O . SER A 1 368 ? -13.672 11.160 9.071 1.00 96.81 368 SER A O 1
ATOM 2866 N N . PHE A 1 369 ? -13.590 10.324 6.985 1.00 96.62 369 PHE A N 1
ATOM 2867 C CA . PHE A 1 369 ? -12.639 11.302 6.460 1.00 96.62 369 PHE A CA 1
ATOM 2868 C C . PHE A 1 369 ? -13.178 12.716 6.575 1.00 96.62 369 PHE A C 1
ATOM 2870 O O . PHE A 1 369 ? -12.444 13.617 6.977 1.00 96.62 369 PHE A O 1
ATOM 2877 N N . ARG A 1 370 ? -14.462 12.929 6.267 1.00 94.56 370 ARG A N 1
ATOM 2878 C CA . ARG A 1 370 ? -15.067 14.251 6.416 1.00 94.56 370 ARG A CA 1
ATOM 2879 C C . ARG A 1 370 ? -15.064 14.680 7.882 1.00 94.56 370 ARG A C 1
ATOM 2881 O O . ARG A 1 370 ? -14.566 15.757 8.191 1.00 94.56 370 ARG A O 1
ATOM 2888 N N . GLY A 1 371 ? -15.536 13.815 8.779 1.00 93.75 371 GLY A N 1
ATOM 2889 C CA . GLY A 1 371 ? -15.617 14.131 10.202 1.00 93.75 371 GLY A CA 1
ATOM 2890 C C . GLY A 1 371 ? -14.270 14.207 10.927 1.00 93.75 371 GLY A C 1
ATOM 2891 O O . GLY A 1 371 ? -14.197 14.815 11.990 1.00 93.75 371 GLY A O 1
ATOM 2892 N N . SER A 1 372 ? -13.203 13.638 10.364 1.00 92.62 372 SER A N 1
ATOM 2893 C CA . SER A 1 372 ? -11.836 13.750 10.885 1.00 92.62 372 SER A CA 1
ATOM 2894 C C . SER A 1 372 ? -11.016 14.865 10.216 1.00 92.62 372 SER A C 1
ATOM 2896 O O . SER A 1 372 ? -9.795 14.881 10.362 1.00 92.62 372 SER A O 1
ATOM 2898 N N . GLY A 1 373 ? -11.636 15.740 9.412 1.00 90.81 373 GLY A N 1
ATOM 2899 C CA . GLY A 1 373 ? -10.957 16.854 8.733 1.00 90.81 373 GLY A CA 1
ATOM 2900 C C . GLY A 1 373 ? -10.118 16.469 7.503 1.00 90.81 373 GLY A C 1
ATOM 2901 O O . GLY A 1 373 ? -9.383 17.288 6.963 1.00 90.81 373 GLY A O 1
ATOM 2902 N N . ARG A 1 374 ? -10.224 15.234 6.999 1.00 92.44 374 ARG A N 1
ATOM 2903 C CA . ARG A 1 374 ? -9.534 14.742 5.790 1.00 92.44 374 ARG A CA 1
ATOM 2904 C C . ARG A 1 374 ? -10.364 15.018 4.533 1.00 92.44 374 ARG A C 1
ATOM 2906 O O . ARG A 1 374 ? -10.744 14.117 3.787 1.00 92.44 374 ARG A O 1
ATOM 2913 N N . THR A 1 375 ? -10.661 16.292 4.297 1.00 91.56 375 THR A N 1
ATOM 2914 C CA . THR A 1 375 ? -11.634 16.743 3.287 1.00 91.56 375 THR A CA 1
ATOM 2915 C C . THR A 1 375 ? -11.280 16.348 1.849 1.00 91.56 375 THR A C 1
ATOM 2917 O O . THR A 1 375 ? -12.188 16.027 1.085 1.00 91.56 375 THR A O 1
ATOM 2920 N N . LYS A 1 376 ? -9.989 16.294 1.488 1.00 92.62 376 LYS A N 1
ATOM 2921 C CA . LYS A 1 376 ? -9.521 15.860 0.153 1.00 92.62 376 LYS A CA 1
ATOM 2922 C C . LYS A 1 376 ? -9.881 14.404 -0.142 1.00 92.62 376 LYS A C 1
ATOM 2924 O O . LYS A 1 376 ? -10.477 14.112 -1.175 1.00 92.62 376 LYS A O 1
ATOM 2929 N N . TYR A 1 377 ? -9.605 13.505 0.803 1.00 94.88 377 TYR A N 1
ATOM 2930 C CA . TYR A 1 377 ? -9.978 12.094 0.681 1.00 94.88 377 TYR A CA 1
ATOM 2931 C C . TYR A 1 377 ? -11.489 11.897 0.784 1.00 94.88 377 TYR A C 1
ATOM 2933 O O . TYR A 1 377 ? -12.040 11.096 0.037 1.00 94.88 377 TYR A O 1
ATOM 2941 N N . ALA A 1 378 ? -12.186 12.673 1.621 1.00 94.75 378 ALA A N 1
ATOM 2942 C CA . ALA A 1 378 ? -13.648 12.665 1.642 1.00 94.75 378 ALA A CA 1
ATOM 2943 C C . ALA A 1 378 ? -14.239 13.032 0.268 1.00 94.75 378 ALA A C 1
ATOM 2945 O O . ALA A 1 378 ? -15.131 12.344 -0.220 1.00 94.75 378 ALA A O 1
ATOM 2946 N N . HIS A 1 379 ? -13.708 14.070 -0.389 1.00 94.69 379 HIS A N 1
ATOM 2947 C CA . HIS A 1 379 ? -14.125 14.468 -1.734 1.00 94.69 379 HIS A CA 1
ATOM 2948 C C . HIS A 1 379 ? -13.788 13.402 -2.788 1.00 94.69 379 HIS A C 1
ATOM 2950 O O . HIS A 1 379 ? -14.601 13.133 -3.671 1.00 94.69 379 HIS A O 1
ATOM 2956 N N . GLU A 1 380 ? -12.627 12.753 -2.681 1.00 95.50 380 GLU A N 1
ATOM 2957 C CA . GLU A 1 380 ? -12.258 11.641 -3.563 1.00 95.50 380 GLU A CA 1
ATOM 2958 C C . GLU A 1 380 ? -13.219 10.451 -3.420 1.00 95.50 380 GLU A C 1
ATOM 2960 O O . GLU A 1 380 ? -13.618 9.858 -4.424 1.00 95.50 380 GLU A O 1
ATOM 2965 N N . MET A 1 381 ? -13.679 10.151 -2.199 1.00 96.56 381 MET A N 1
ATOM 2966 C CA . MET A 1 381 ? -14.694 9.117 -1.978 1.00 96.56 381 MET A CA 1
ATOM 2967 C C . MET A 1 381 ? -16.035 9.464 -2.637 1.00 96.56 381 MET A C 1
ATOM 2969 O O . MET A 1 381 ? -16.692 8.557 -3.142 1.00 96.56 381 MET A O 1
ATOM 2973 N N . LEU A 1 382 ? -16.429 10.744 -2.711 1.00 96.56 382 LEU A N 1
ATOM 2974 C CA . LEU A 1 382 ? -17.636 11.148 -3.451 1.00 96.56 382 LEU A CA 1
ATOM 2975 C C . LEU A 1 382 ? -17.516 10.807 -4.942 1.00 96.56 382 LEU A C 1
ATOM 2977 O O . LEU A 1 382 ? -18.442 10.231 -5.509 1.00 96.56 382 LEU A O 1
ATOM 2981 N N . HIS A 1 383 ? -16.366 11.102 -5.566 1.00 96.62 383 HIS A N 1
ATOM 2982 C CA . HIS A 1 383 ? -16.105 10.716 -6.961 1.00 96.62 383 HIS A CA 1
ATOM 2983 C C . HIS A 1 383 ? -16.156 9.208 -7.143 1.00 96.62 383 HIS A C 1
ATOM 2985 O O . HIS A 1 383 ? -16.815 8.730 -8.061 1.00 96.62 383 HIS A O 1
ATOM 2991 N N . LEU A 1 384 ? -15.480 8.461 -6.274 1.00 96.62 384 LEU A N 1
ATOM 2992 C CA . LEU A 1 384 ? -15.436 7.009 -6.358 1.00 96.62 384 LEU A CA 1
ATOM 2993 C C . LEU A 1 384 ? -16.827 6.376 -6.205 1.00 96.62 384 LEU A C 1
ATOM 2995 O O . LEU A 1 384 ? -17.206 5.541 -7.024 1.00 96.62 384 LEU A O 1
ATOM 2999 N N . ILE A 1 385 ? -17.585 6.762 -5.176 1.00 97.56 385 ILE A N 1
ATOM 3000 C CA . ILE A 1 385 ? -18.924 6.217 -4.911 1.00 97.56 385 ILE A CA 1
ATOM 3001 C C . ILE A 1 385 ? -19.852 6.557 -6.075 1.00 97.56 385 ILE A C 1
ATOM 3003 O O . ILE A 1 385 ? -20.491 5.662 -6.622 1.00 97.56 385 ILE A O 1
ATOM 3007 N N . HIS A 1 386 ? -19.858 7.813 -6.528 1.00 97.94 386 HIS A N 1
ATOM 3008 C CA . HIS A 1 386 ? -20.658 8.211 -7.679 1.00 97.94 386 HIS A CA 1
ATOM 3009 C C . HIS A 1 386 ? -20.293 7.412 -8.936 1.00 97.94 386 HIS A C 1
ATOM 3011 O O . HIS A 1 386 ? -21.163 6.942 -9.675 1.00 97.94 386 HIS A O 1
ATOM 3017 N N . ASN A 1 387 ? -18.995 7.210 -9.154 1.00 97.38 387 ASN A N 1
ATOM 3018 C CA . ASN A 1 387 ? -18.505 6.446 -10.281 1.00 97.38 387 ASN A CA 1
ATOM 3019 C C . ASN A 1 387 ? -18.982 4.992 -10.248 1.00 97.38 387 ASN A C 1
ATOM 3021 O O . ASN A 1 387 ? -19.450 4.482 -11.260 1.00 97.38 387 ASN A O 1
ATOM 3025 N N . MET A 1 388 ? -18.907 4.342 -9.091 1.00 96.19 388 MET A N 1
ATOM 3026 C CA . MET A 1 388 ? -19.319 2.949 -8.908 1.00 96.19 388 MET A CA 1
ATOM 3027 C C . MET A 1 388 ? -20.835 2.739 -9.040 1.00 96.19 388 MET A C 1
ATOM 3029 O O . MET A 1 388 ? -21.265 1.699 -9.554 1.00 96.19 388 MET A O 1
ATOM 3033 N N . GLU A 1 389 ? -21.632 3.697 -8.565 1.00 96.25 389 GLU A N 1
ATOM 3034 C CA . GLU A 1 389 ? -23.094 3.584 -8.532 1.00 96.25 389 GLU A CA 1
ATOM 3035 C C . GLU A 1 389 ? -23.742 4.015 -9.855 1.00 96.25 389 GLU A C 1
ATOM 3037 O O . GLU A 1 389 ? -24.638 3.326 -10.349 1.00 96.25 389 GLU A O 1
ATOM 3042 N N . HIS A 1 390 ? -23.255 5.102 -10.472 1.00 97.12 390 HIS A N 1
ATOM 3043 C CA . HIS A 1 390 ? -23.970 5.779 -11.564 1.00 97.12 390 HIS A CA 1
ATOM 3044 C C . HIS A 1 390 ? -23.149 6.018 -12.836 1.00 97.12 390 HIS A C 1
ATOM 3046 O O . HIS A 1 390 ? -23.704 5.929 -13.933 1.00 97.12 390 HIS A O 1
ATOM 3052 N N . VAL A 1 391 ? -21.852 6.337 -12.738 1.00 96.69 391 VAL A N 1
ATOM 3053 C CA . VAL A 1 391 ? -21.064 6.747 -13.922 1.00 96.69 391 VAL A CA 1
ATOM 3054 C C . VAL A 1 391 ? -20.528 5.542 -14.690 1.00 96.69 391 VAL A C 1
ATOM 3056 O O . VAL A 1 391 ? -20.677 5.478 -15.912 1.00 96.69 391 VAL A O 1
ATOM 3059 N N . TRP A 1 392 ? -19.908 4.580 -14.007 1.00 97.31 392 TRP A N 1
ATOM 3060 C CA . TRP A 1 392 ? -19.263 3.428 -14.629 1.00 97.31 392 TRP A CA 1
ATOM 3061 C C . TRP A 1 392 ? -20.296 2.371 -15.033 1.00 97.31 392 TRP A C 1
ATOM 3063 O O . TRP A 1 392 ? -20.996 1.826 -14.175 1.00 97.31 392 TRP A O 1
ATOM 3073 N N . PRO A 1 393 ? -20.364 1.999 -16.326 1.00 97.06 393 PRO A N 1
ATOM 3074 C CA . PRO A 1 393 ? -21.138 0.846 -16.755 1.00 97.06 393 PRO A CA 1
ATOM 3075 C C . PRO A 1 393 ? -20.740 -0.404 -15.972 1.00 97.06 393 PRO A C 1
ATOM 3077 O O . PRO A 1 393 ? -19.560 -0.616 -15.686 1.00 97.06 393 PRO A O 1
ATOM 3080 N N . LYS A 1 394 ? -21.712 -1.285 -15.706 1.00 96.25 394 LYS A N 1
ATOM 3081 C CA . LYS A 1 394 ? -21.478 -2.535 -14.969 1.00 96.25 394 LYS A CA 1
ATOM 3082 C C . LYS A 1 394 ? -20.242 -3.324 -15.454 1.00 96.25 394 LYS A C 1
ATOM 3084 O O . LYS A 1 394 ? -19.459 -3.700 -14.589 1.00 96.25 394 LYS A O 1
ATOM 3089 N N . PRO A 1 395 ? -20.005 -3.538 -16.766 1.00 97.12 395 PRO A N 1
ATOM 3090 C CA . PRO A 1 395 ? -18.805 -4.246 -17.221 1.00 97.12 395 PRO A CA 1
ATOM 3091 C C . PRO A 1 395 ? -17.491 -3.567 -16.806 1.00 97.12 395 PRO A C 1
ATOM 3093 O O . PRO A 1 395 ? -16.575 -4.244 -16.351 1.00 97.12 395 PRO A O 1
ATOM 3096 N N . ILE A 1 396 ? -17.412 -2.235 -16.890 1.00 97.38 396 ILE A N 1
ATOM 3097 C CA . ILE A 1 396 ? -16.229 -1.462 -16.480 1.00 97.38 396 ILE A CA 1
ATOM 3098 C C . ILE A 1 396 ? -16.046 -1.530 -14.966 1.00 97.38 396 ILE A C 1
ATOM 3100 O O . ILE A 1 396 ? -14.938 -1.764 -14.491 1.00 97.38 396 ILE A O 1
ATOM 3104 N N . ARG A 1 397 ? -17.131 -1.387 -14.202 1.00 97.19 397 ARG A N 1
ATOM 3105 C CA . ARG A 1 397 ? -17.102 -1.526 -12.743 1.00 97.19 397 ARG A CA 1
ATOM 3106 C C . ARG A 1 397 ? -16.603 -2.904 -12.310 1.00 97.19 397 ARG A C 1
ATOM 3108 O O . ARG A 1 397 ? -15.773 -3.000 -11.411 1.00 97.19 397 ARG A O 1
ATOM 3115 N N . ASP A 1 398 ? -17.084 -3.963 -12.956 1.00 97.25 398 ASP A N 1
ATOM 3116 C CA . ASP A 1 398 ? -16.660 -5.331 -12.662 1.00 97.25 398 ASP A CA 1
ATOM 3117 C C . ASP A 1 398 ? -15.163 -5.521 -13.005 1.00 97.25 398 ASP A C 1
ATOM 3119 O O . ASP A 1 398 ? -14.453 -6.209 -12.272 1.00 97.25 398 ASP A O 1
ATOM 3123 N N . ILE A 1 399 ? -14.643 -4.859 -14.050 1.00 97.62 399 ILE A N 1
ATOM 3124 C CA . ILE A 1 399 ? -13.200 -4.830 -14.354 1.00 97.62 399 ILE A CA 1
ATOM 3125 C C . ILE A 1 399 ? -12.416 -4.107 -13.255 1.00 97.62 399 ILE A C 1
ATOM 3127 O O . ILE A 1 399 ? -11.412 -4.653 -12.799 1.00 97.62 399 ILE A O 1
ATOM 3131 N N . VAL A 1 400 ? -12.871 -2.934 -12.796 1.00 97.25 400 VAL A N 1
ATOM 3132 C CA . VAL A 1 400 ? -12.230 -2.200 -11.687 1.00 97.25 400 VAL A CA 1
ATOM 3133 C C . VAL A 1 400 ? -12.135 -3.092 -10.450 1.00 97.25 400 VAL A C 1
ATOM 3135 O O . VAL A 1 400 ? -11.049 -3.277 -9.910 1.00 97.25 400 VAL A O 1
ATOM 3138 N N . LEU A 1 401 ? -13.240 -3.725 -10.048 1.00 97.31 401 LEU A N 1
ATOM 3139 C CA . LEU A 1 401 ? -13.278 -4.603 -8.874 1.00 97.31 401 LEU A CA 1
ATOM 3140 C C . LEU A 1 401 ? -12.370 -5.836 -9.000 1.00 97.31 401 LEU A C 1
ATOM 3142 O O . LEU A 1 401 ? -11.862 -6.309 -7.993 1.00 97.31 401 LEU A O 1
ATOM 3146 N N . ASN A 1 402 ? -12.124 -6.344 -10.210 1.00 96.94 402 ASN A N 1
ATOM 3147 C CA . ASN A 1 402 ? -11.200 -7.463 -10.425 1.00 96.94 402 ASN A CA 1
ATOM 3148 C C . ASN A 1 402 ? -9.719 -7.050 -10.501 1.00 96.94 402 ASN A C 1
ATOM 3150 O O . ASN A 1 402 ? -8.862 -7.929 -10.507 1.00 96.94 402 ASN A O 1
ATOM 3154 N N . ASN A 1 403 ? -9.416 -5.749 -10.604 1.00 96.31 403 ASN A N 1
ATOM 3155 C CA . ASN A 1 403 ? -8.074 -5.242 -10.927 1.00 96.31 403 ASN A CA 1
ATOM 3156 C C . ASN A 1 403 ? -7.585 -4.111 -10.013 1.00 96.31 403 ASN A C 1
ATOM 3158 O O . ASN A 1 403 ? -6.550 -3.503 -10.284 1.00 96.31 403 ASN A O 1
ATOM 3162 N N . TRP A 1 404 ? -8.318 -3.810 -8.942 1.00 94.75 404 TRP A N 1
ATOM 3163 C CA . TRP A 1 404 ? -7.914 -2.803 -7.958 1.00 94.75 404 TRP A CA 1
ATOM 3164 C C . TRP A 1 404 ? -6.781 -3.289 -7.045 1.00 94.75 404 TRP A C 1
ATOM 3166 O O . TRP A 1 404 ? -6.006 -2.491 -6.515 1.00 94.75 404 TRP A O 1
ATOM 3176 N N . LEU A 1 405 ? -6.696 -4.609 -6.876 1.00 96.62 405 LEU A N 1
ATOM 3177 C CA . LEU A 1 405 ? -5.659 -5.313 -6.135 1.00 96.62 405 LEU A CA 1
ATOM 3178 C C . LEU A 1 405 ? -4.817 -6.144 -7.100 1.00 96.62 405 LEU A C 1
ATOM 3180 O O . LEU A 1 405 ? -5.313 -6.616 -8.124 1.00 96.62 405 LEU A O 1
ATOM 3184 N N . VAL A 1 406 ? -3.560 -6.366 -6.735 1.00 95.31 406 VAL A N 1
ATOM 3185 C CA . VAL A 1 406 ? -2.625 -7.225 -7.467 1.00 95.31 406 VAL A CA 1
ATOM 3186 C C . VAL A 1 406 ? -2.095 -8.316 -6.542 1.00 95.31 406 VAL A C 1
ATOM 3188 O O . VAL A 1 406 ? -1.984 -8.116 -5.334 1.00 95.31 406 VAL A O 1
ATOM 3191 N N . ASN A 1 407 ? -1.764 -9.483 -7.091 1.00 94.00 407 ASN A N 1
ATOM 3192 C CA . ASN A 1 407 ? -1.164 -10.582 -6.335 1.00 94.00 407 ASN A CA 1
ATOM 3193 C C . ASN A 1 407 ? 0.132 -11.053 -7.016 1.00 94.00 407 ASN A C 1
ATOM 3195 O O . ASN A 1 407 ? 0.101 -11.967 -7.842 1.00 94.00 407 ASN A O 1
ATOM 3199 N N . PRO A 1 408 ? 1.287 -10.442 -6.694 1.00 87.88 408 PRO A N 1
ATOM 3200 C CA . PRO A 1 408 ? 2.559 -10.787 -7.329 1.00 87.88 408 PRO A CA 1
ATOM 3201 C C . PRO A 1 408 ? 3.055 -12.204 -6.997 1.00 87.88 408 PRO A C 1
ATOM 3203 O O . PRO A 1 408 ? 3.868 -12.758 -7.736 1.00 87.88 408 PRO A O 1
ATOM 3206 N N . THR A 1 409 ? 2.595 -12.796 -5.887 1.00 84.12 409 THR A N 1
ATOM 3207 C CA . THR A 1 409 ? 3.047 -14.119 -5.424 1.00 84.12 409 THR A CA 1
ATOM 3208 C C . THR A 1 409 ? 2.180 -15.257 -5.956 1.00 84.12 409 THR A C 1
ATOM 3210 O O . THR A 1 409 ? 2.673 -16.366 -6.115 1.00 84.12 409 THR A O 1
ATOM 3213 N N . GLY A 1 410 ? 0.903 -14.996 -6.247 1.00 87.44 410 GLY A N 1
ATOM 3214 C CA . GLY A 1 410 ? -0.089 -16.019 -6.591 1.00 87.44 410 GLY A CA 1
ATOM 3215 C C . GLY A 1 410 ? -0.621 -16.799 -5.383 1.00 87.44 410 GLY A C 1
ATOM 3216 O O . GLY A 1 410 ? -1.457 -17.685 -5.556 1.00 87.44 410 GLY A O 1
ATOM 3217 N N . ASN A 1 411 ? -0.184 -16.463 -4.165 1.00 86.56 411 ASN A N 1
ATOM 3218 C CA . ASN A 1 411 ? -0.584 -17.168 -2.951 1.00 86.56 411 ASN A CA 1
ATOM 3219 C C . ASN A 1 411 ? -1.933 -16.655 -2.417 1.00 86.56 411 ASN A C 1
ATOM 3221 O O . ASN A 1 411 ? -2.254 -15.467 -2.571 1.00 86.56 411 ASN A O 1
ATOM 3225 N N . PRO A 1 412 ? -2.732 -17.512 -1.753 1.00 88.25 412 PRO A N 1
ATOM 3226 C CA . PRO A 1 412 ? -3.873 -17.064 -0.963 1.00 88.25 412 PRO A CA 1
ATOM 3227 C C . PRO A 1 412 ? -3.458 -15.997 0.058 1.00 88.25 412 PRO A C 1
ATOM 3229 O O . PRO A 1 412 ? -2.310 -15.948 0.497 1.00 88.25 412 PRO A O 1
ATOM 3232 N N . ASN A 1 413 ? -4.396 -15.121 0.419 1.00 87.69 413 ASN A N 1
ATOM 3233 C CA . ASN A 1 413 ? -4.202 -14.075 1.431 1.00 87.69 413 ASN A CA 1
ATOM 3234 C C . ASN A 1 413 ? -3.010 -13.112 1.177 1.00 87.69 413 ASN A C 1
ATOM 3236 O O . ASN A 1 413 ? -2.576 -12.410 2.086 1.00 87.69 413 ASN A O 1
ATOM 3240 N N . SER A 1 414 ? -2.489 -13.060 -0.057 1.00 88.38 414 SER A N 1
ATOM 3241 C CA . SER A 1 414 ? -1.275 -12.309 -0.432 1.00 88.38 414 SER A CA 1
ATOM 3242 C C . SER A 1 414 ? -1.531 -11.174 -1.432 1.00 88.38 414 SER A C 1
ATOM 3244 O O . SER A 1 414 ? -0.615 -10.702 -2.104 1.00 88.38 414 SER A O 1
ATOM 3246 N N . TRP A 1 415 ? -2.784 -10.738 -1.543 1.00 93.62 415 TRP A N 1
ATOM 3247 C CA . TRP A 1 415 ? -3.166 -9.587 -2.356 1.00 93.62 415 TRP A CA 1
ATOM 3248 C C . TRP A 1 415 ? -2.646 -8.282 -1.741 1.00 93.62 415 TRP A C 1
ATOM 3250 O O . TRP A 1 415 ? -2.612 -8.130 -0.517 1.00 93.62 415 TRP A O 1
ATOM 3260 N N . VAL A 1 416 ? -2.265 -7.339 -2.602 1.00 93.44 416 VAL A N 1
ATOM 3261 C CA . VAL A 1 416 ? -1.762 -6.011 -2.232 1.00 93.44 416 VAL A CA 1
ATOM 3262 C C . VAL A 1 416 ? -2.416 -4.927 -3.083 1.00 93.44 416 VAL A C 1
ATOM 3264 O O . VAL A 1 416 ? -2.888 -5.172 -4.196 1.00 93.44 416 VAL A O 1
ATOM 3267 N N . GLU A 1 417 ? -2.447 -3.712 -2.558 1.00 94.69 417 GLU A N 1
ATOM 3268 C CA . GLU A 1 417 ? -2.945 -2.536 -3.260 1.00 94.69 417 GLU A CA 1
ATOM 3269 C C . GLU A 1 417 ? -2.043 -2.179 -4.453 1.00 94.69 417 GLU A C 1
ATOM 3271 O O . GLU A 1 417 ? -0.815 -2.262 -4.367 1.00 94.69 417 GLU A O 1
ATOM 3276 N N . GLY A 1 418 ? -2.638 -1.755 -5.572 1.00 93.56 418 GLY A N 1
ATOM 3277 C CA . GLY A 1 418 ? -1.870 -1.389 -6.768 1.00 93.56 418 GLY A CA 1
ATOM 3278 C C . GLY A 1 418 ? -0.894 -0.226 -6.544 1.00 93.56 418 GLY A C 1
ATOM 3279 O O . GLY A 1 418 ? 0.228 -0.270 -7.045 1.00 93.56 418 GLY A O 1
ATOM 3280 N N . ASP A 1 419 ? -1.275 0.772 -5.741 1.00 93.25 419 ASP A N 1
ATOM 3281 C CA . ASP A 1 419 ? -0.407 1.904 -5.394 1.00 93.25 419 ASP A CA 1
ATOM 3282 C C . ASP A 1 419 ? 0.693 1.505 -4.402 1.00 93.25 419 ASP A C 1
ATOM 3284 O O . ASP A 1 419 ? 1.816 1.990 -4.515 1.00 93.25 419 ASP A O 1
ATOM 3288 N N . LEU A 1 420 ? 0.430 0.557 -3.493 1.00 91.62 420 LEU A N 1
ATOM 3289 C CA . LEU A 1 420 ? 1.484 -0.029 -2.658 1.00 91.62 420 LEU A CA 1
ATOM 3290 C C . LEU A 1 420 ? 2.517 -0.766 -3.516 1.00 91.62 420 LEU A C 1
ATOM 3292 O O . LEU A 1 420 ? 3.717 -0.629 -3.294 1.00 91.62 420 LEU A O 1
ATOM 3296 N N . MET A 1 421 ? 2.066 -1.534 -4.513 1.00 91.69 421 MET A N 1
ATOM 3297 C CA . MET A 1 421 ? 2.954 -2.212 -5.461 1.00 91.69 421 MET A CA 1
ATOM 3298 C C . MET A 1 421 ? 3.816 -1.215 -6.248 1.00 91.69 421 MET A C 1
ATOM 3300 O O . MET A 1 421 ? 5.016 -1.446 -6.399 1.00 91.69 421 MET A O 1
ATOM 3304 N N . GLN A 1 422 ? 3.253 -0.096 -6.709 1.00 91.88 422 GLN A N 1
ATOM 3305 C CA . GLN A 1 422 ? 4.052 0.932 -7.379 1.00 91.88 422 GLN A CA 1
ATOM 3306 C C . GLN A 1 422 ? 5.100 1.533 -6.434 1.00 91.88 422 GLN A C 1
ATOM 3308 O O . GLN A 1 422 ? 6.263 1.691 -6.811 1.00 91.88 422 GLN A O 1
ATOM 3313 N N . GLU A 1 423 ? 4.725 1.787 -5.183 1.00 88.50 423 GLU A N 1
ATOM 3314 C CA . GLU A 1 423 ? 5.653 2.295 -4.180 1.00 88.50 423 GLU A CA 1
ATOM 3315 C C . GLU A 1 423 ? 6.786 1.296 -3.869 1.00 88.50 423 GLU A C 1
ATOM 3317 O O . GLU A 1 423 ? 7.936 1.696 -3.674 1.00 88.50 423 GLU A O 1
ATOM 3322 N N . HIS A 1 424 ? 6.517 -0.015 -3.907 1.00 85.88 424 HIS A N 1
ATOM 3323 C CA . HIS A 1 424 ? 7.572 -1.035 -3.853 1.00 85.88 424 HIS A CA 1
ATOM 3324 C C . HIS A 1 424 ? 8.592 -0.873 -4.959 1.00 85.88 424 HIS A C 1
ATOM 3326 O O . HIS A 1 424 ? 9.796 -0.892 -4.697 1.00 85.88 424 HIS A O 1
ATOM 3332 N N . MET A 1 425 ? 8.119 -0.743 -6.198 1.00 86.56 425 MET A N 1
ATOM 3333 C CA . MET A 1 425 ? 9.004 -0.584 -7.348 1.00 86.56 425 MET A CA 1
ATOM 3334 C C . MET A 1 425 ? 9.875 0.660 -7.166 1.00 86.56 425 MET A C 1
ATOM 3336 O O . MET A 1 425 ? 11.099 0.577 -7.298 1.00 86.56 425 MET A O 1
ATOM 3340 N N . ASN A 1 426 ? 9.273 1.768 -6.726 1.00 87.75 426 ASN A N 1
ATOM 3341 C CA . ASN A 1 426 ? 9.984 3.004 -6.411 1.00 87.75 426 ASN A CA 1
ATOM 3342 C C . ASN A 1 426 ? 11.044 2.791 -5.319 1.00 87.75 426 ASN A C 1
ATOM 3344 O O . ASN A 1 426 ? 12.179 3.255 -5.463 1.00 87.75 426 ASN A O 1
ATOM 3348 N N . PHE A 1 427 ? 10.723 2.057 -4.252 1.00 84.88 427 PHE A N 1
ATOM 3349 C CA . PHE A 1 427 ? 11.665 1.737 -3.181 1.00 84.88 427 PHE A CA 1
ATOM 3350 C C . PHE A 1 427 ? 12.888 0.961 -3.691 1.00 84.88 427 PHE A C 1
ATOM 3352 O O . PHE A 1 427 ? 14.024 1.357 -3.411 1.00 84.88 427 PHE A O 1
ATOM 3359 N N . TRP A 1 428 ? 12.688 -0.114 -4.464 1.00 79.62 428 TRP A N 1
ATOM 3360 C CA . TRP A 1 428 ? 13.795 -0.919 -4.999 1.00 79.62 428 TRP A CA 1
ATOM 3361 C C . TRP A 1 428 ? 14.680 -0.105 -5.947 1.00 79.62 428 TRP A C 1
ATOM 3363 O O . TRP A 1 428 ? 15.910 -0.182 -5.848 1.00 79.62 428 TRP A O 1
ATOM 3373 N N . ILE A 1 429 ? 14.078 0.730 -6.802 1.00 83.50 429 ILE A N 1
ATOM 3374 C CA . ILE A 1 429 ? 14.818 1.659 -7.667 1.00 83.50 429 ILE A CA 1
ATOM 3375 C C . ILE A 1 429 ? 15.664 2.605 -6.811 1.00 83.50 429 ILE A C 1
ATOM 3377 O O . ILE A 1 429 ? 16.878 2.655 -6.984 1.00 83.50 429 ILE A O 1
ATOM 3381 N N . LYS A 1 430 ? 15.064 3.300 -5.836 1.00 81.19 430 LYS A N 1
ATOM 3382 C CA . LYS A 1 430 ? 15.754 4.299 -4.997 1.00 81.19 430 LYS A CA 1
ATOM 3383 C C . LYS A 1 430 ? 16.865 3.693 -4.130 1.00 81.19 430 LYS A C 1
ATOM 3385 O O . LYS A 1 430 ? 17.880 4.344 -3.878 1.00 81.19 430 LYS A O 1
ATOM 3390 N N . ARG A 1 431 ? 16.667 2.483 -3.596 1.00 74.94 431 ARG A N 1
ATOM 3391 C CA . ARG A 1 431 ? 17.519 1.931 -2.524 1.00 74.94 431 ARG A CA 1
ATOM 3392 C C . ARG A 1 431 ? 18.544 0.921 -3.001 1.00 74.94 431 ARG A C 1
ATOM 3394 O O . ARG A 1 431 ? 19.625 0.876 -2.417 1.00 74.94 431 ARG A O 1
ATOM 3401 N N . ILE A 1 432 ? 18.211 0.131 -4.016 1.00 68.75 432 ILE A N 1
ATOM 3402 C CA . ILE A 1 432 ? 19.050 -0.991 -4.452 1.00 68.75 432 ILE A CA 1
ATOM 3403 C C . ILE A 1 432 ? 19.688 -0.708 -5.800 1.00 68.75 432 ILE A C 1
ATOM 3405 O O . ILE A 1 432 ? 20.886 -0.929 -5.965 1.00 68.75 432 ILE A O 1
ATOM 3409 N N . TYR A 1 433 ? 18.899 -0.214 -6.750 1.00 67.56 433 TYR A N 1
ATOM 3410 C CA . TYR A 1 433 ? 19.328 -0.105 -8.144 1.00 67.56 433 TYR A CA 1
ATOM 3411 C C . TYR A 1 433 ? 19.735 1.306 -8.567 1.00 67.56 433 TYR A C 1
ATOM 3413 O O . TYR A 1 433 ? 20.301 1.487 -9.648 1.00 67.56 433 TYR A O 1
ATOM 3421 N N . ALA A 1 434 ? 19.534 2.299 -7.701 1.00 66.25 434 ALA A N 1
ATOM 3422 C CA . ALA A 1 434 ? 20.142 3.608 -7.845 1.00 66.25 434 ALA A CA 1
ATOM 3423 C C . ALA A 1 434 ? 21.663 3.433 -7.896 1.00 66.25 434 ALA A C 1
ATOM 3425 O O . ALA A 1 434 ? 22.259 2.792 -7.023 1.00 66.25 434 ALA A O 1
ATOM 3426 N N . ALA A 1 435 ? 22.293 3.989 -8.934 1.00 63.75 435 ALA A N 1
ATOM 3427 C CA . ALA A 1 435 ? 23.733 3.904 -9.103 1.00 63.75 435 ALA A CA 1
ATOM 3428 C C . ALA A 1 435 ? 24.435 4.334 -7.802 1.00 63.75 435 ALA A C 1
ATOM 3430 O O . ALA A 1 435 ? 24.165 5.397 -7.243 1.00 63.75 435 ALA A O 1
ATOM 3431 N N . HIS A 1 436 ? 25.332 3.494 -7.280 1.00 57.88 436 HIS A N 1
ATOM 3432 C CA . HIS A 1 436 ? 26.070 3.821 -6.062 1.00 57.88 436 HIS A CA 1
ATOM 3433 C C . HIS A 1 436 ? 27.006 5.019 -6.310 1.00 57.88 436 HIS A C 1
ATOM 3435 O O . HIS A 1 436 ? 28.124 4.865 -6.802 1.00 57.88 436 HIS A O 1
ATOM 3441 N N . GLY A 1 437 ? 26.557 6.224 -5.945 1.00 62.62 437 GLY A N 1
ATOM 3442 C CA . GLY A 1 437 ? 27.361 7.448 -5.926 1.00 62.62 437 GLY A CA 1
ATOM 3443 C C . GLY A 1 437 ? 26.986 8.458 -7.012 1.00 62.62 437 GLY A C 1
ATOM 3444 O O . GLY A 1 437 ? 25.824 8.644 -7.339 1.00 62.62 437 GLY A O 1
ATOM 3445 N N . SER A 1 438 ? 27.981 9.147 -7.568 1.00 60.06 438 SER A N 1
ATOM 3446 C CA . SER A 1 438 ? 27.788 10.285 -8.484 1.00 60.06 438 SER A CA 1
ATOM 3447 C C . SER A 1 438 ? 27.427 9.909 -9.925 1.00 60.06 438 SER A C 1
ATOM 3449 O O . SER A 1 438 ? 27.627 10.718 -10.828 1.00 60.06 438 SER A O 1
ATOM 3451 N N . SER A 1 439 ? 27.028 8.657 -10.157 1.00 62.16 439 SER A N 1
ATOM 3452 C CA . SER A 1 439 ? 26.639 8.149 -11.483 1.00 62.16 439 SER A CA 1
ATOM 3453 C C . SER A 1 439 ? 25.126 7.962 -11.604 1.00 62.16 439 SER A C 1
ATOM 3455 O O . SER A 1 439 ? 24.671 7.400 -12.592 1.00 62.16 439 SER A O 1
ATOM 3457 N N . SER A 1 440 ? 24.355 8.404 -10.606 1.00 69.38 440 SER A N 1
ATOM 3458 C CA . SER A 1 440 ? 22.900 8.482 -10.710 1.00 69.38 440 SER A CA 1
ATOM 3459 C C . SER A 1 440 ? 22.542 9.533 -11.753 1.00 69.38 440 SER A C 1
ATOM 3461 O O . SER A 1 440 ? 22.875 10.705 -11.585 1.00 69.38 440 SER A O 1
ATOM 3463 N N . SER A 1 441 ? 21.919 9.092 -12.840 1.00 78.88 441 SER A N 1
ATOM 3464 C CA . SER A 1 441 ? 21.368 9.942 -13.890 1.00 78.88 441 SER A CA 1
ATOM 3465 C C . SER A 1 441 ? 20.009 9.400 -14.317 1.00 78.88 441 SER A C 1
ATOM 3467 O O . SER A 1 441 ? 19.698 8.231 -14.065 1.00 78.88 441 SER A O 1
ATOM 3469 N N . TRP A 1 442 ? 19.203 10.237 -14.968 1.00 84.94 442 TRP A N 1
ATOM 3470 C CA . TRP A 1 442 ? 17.913 9.811 -15.506 1.00 84.94 442 TRP A CA 1
ATOM 3471 C C . TRP A 1 442 ? 18.069 8.700 -16.547 1.00 84.94 442 TRP A C 1
ATOM 3473 O O . TRP A 1 442 ? 17.323 7.734 -16.488 1.00 84.94 442 TRP A O 1
ATOM 3483 N N . GLU A 1 443 ? 19.114 8.732 -17.380 1.00 84.56 443 GLU A N 1
ATOM 3484 C CA . GLU A 1 443 ? 19.388 7.672 -18.364 1.00 84.56 443 GLU A CA 1
ATOM 3485 C C . GLU A 1 443 ? 19.712 6.323 -17.698 1.00 84.56 443 GLU A C 1
ATOM 3487 O O . GLU A 1 443 ? 19.367 5.258 -18.209 1.00 84.56 443 GLU A O 1
ATOM 3492 N N . TRP A 1 444 ? 20.382 6.341 -16.538 1.00 82.88 444 TRP A N 1
ATOM 3493 C CA . TRP A 1 444 ? 20.601 5.121 -15.756 1.00 82.88 444 TRP A CA 1
ATOM 3494 C C . TRP A 1 444 ? 19.286 4.581 -15.186 1.00 82.88 444 TRP A C 1
ATOM 3496 O O . TRP A 1 444 ? 19.046 3.374 -15.213 1.00 82.88 444 TRP A O 1
ATOM 3506 N N . LEU A 1 445 ? 18.441 5.468 -14.660 1.00 85.56 445 LEU A N 1
ATOM 3507 C CA . LEU A 1 445 ? 17.166 5.092 -14.057 1.00 85.56 445 LEU A CA 1
ATOM 3508 C C . LEU A 1 445 ? 16.186 4.557 -15.095 1.00 85.56 445 LEU A C 1
ATOM 3510 O O . LEU A 1 445 ? 15.561 3.530 -14.848 1.00 85.56 445 LEU A O 1
ATOM 3514 N N . GLU A 1 446 ? 16.109 5.200 -16.255 1.00 87.81 446 GLU A N 1
ATOM 3515 C CA . GLU A 1 446 ? 15.351 4.761 -17.428 1.00 87.81 446 GLU A CA 1
ATOM 3516 C C . GLU A 1 446 ? 15.746 3.334 -17.834 1.00 87.81 446 GLU A C 1
ATOM 3518 O O . GLU A 1 446 ? 14.888 2.482 -18.029 1.00 87.81 446 GLU A O 1
ATOM 3523 N N . MET A 1 447 ? 17.047 3.022 -17.850 1.00 85.50 447 MET A N 1
ATOM 3524 C CA . MET A 1 447 ? 17.537 1.680 -18.177 1.00 85.50 447 MET A CA 1
ATOM 3525 C C . MET A 1 447 ? 17.237 0.638 -17.087 1.00 85.50 447 MET A C 1
ATOM 3527 O O . MET A 1 447 ? 16.944 -0.520 -17.396 1.00 85.50 447 MET A O 1
ATOM 3531 N N . ILE A 1 448 ? 17.343 1.012 -15.808 1.00 84.50 448 ILE A N 1
ATOM 3532 C CA . ILE A 1 448 ? 17.270 0.046 -14.705 1.00 84.50 448 ILE A CA 1
ATOM 3533 C C . ILE A 1 448 ? 15.838 -0.242 -14.251 1.00 84.50 448 ILE A C 1
ATOM 3535 O O . ILE A 1 448 ? 15.554 -1.363 -13.831 1.00 84.50 448 ILE A O 1
ATOM 3539 N N . SER A 1 449 ? 14.940 0.743 -14.342 1.00 87.75 449 SER A N 1
ATOM 3540 C CA . SER A 1 449 ? 13.561 0.657 -13.841 1.00 87.75 449 SER A CA 1
ATOM 3541 C C . SER A 1 449 ? 12.734 -0.471 -14.476 1.00 87.75 449 SER A C 1
ATOM 3543 O O . SER A 1 449 ? 12.132 -1.221 -13.703 1.00 87.75 449 SER A O 1
ATOM 3545 N N . PRO A 1 450 ? 12.789 -0.741 -15.800 1.00 89.38 450 PRO A N 1
ATOM 3546 C CA . PRO A 1 450 ? 12.096 -1.888 -16.396 1.00 89.38 450 PRO A CA 1
ATOM 3547 C C . PRO A 1 450 ? 12.627 -3.236 -15.898 1.00 89.38 450 PRO A C 1
ATOM 3549 O O . PRO A 1 450 ? 11.932 -4.250 -15.929 1.00 89.38 450 PRO A O 1
ATOM 3552 N N . CYS A 1 451 ? 13.877 -3.264 -15.427 1.00 85.62 451 CYS A N 1
ATOM 3553 C CA . CYS A 1 451 ? 14.550 -4.480 -14.986 1.00 85.62 451 CYS A CA 1
ATOM 3554 C C . CYS A 1 451 ? 14.360 -4.769 -13.490 1.00 85.62 451 CYS A C 1
ATOM 3556 O O . CYS A 1 451 ? 14.832 -5.805 -13.027 1.00 85.62 451 CYS A O 1
ATOM 3558 N N . VAL A 1 452 ? 13.706 -3.893 -12.719 1.00 82.62 452 VAL A N 1
ATOM 3559 C CA . VAL A 1 452 ? 13.668 -3.957 -11.242 1.00 82.62 452 VAL A CA 1
ATOM 3560 C C . VAL A 1 452 ? 13.164 -5.295 -10.721 1.00 82.62 452 VAL A C 1
ATOM 3562 O O . VAL A 1 452 ? 13.791 -5.872 -9.834 1.00 82.62 452 VAL A O 1
ATOM 3565 N N . ASP A 1 453 ? 12.078 -5.825 -11.286 1.00 76.50 453 ASP A N 1
ATOM 3566 C CA . ASP A 1 453 ? 11.524 -7.099 -10.822 1.00 76.50 453 ASP A CA 1
ATOM 3567 C C . ASP A 1 453 ? 12.452 -8.285 -11.143 1.00 76.50 453 ASP A C 1
ATOM 3569 O O . ASP A 1 453 ? 12.721 -9.130 -10.287 1.00 76.50 453 ASP A O 1
ATOM 3573 N N . ILE A 1 454 ? 13.049 -8.300 -12.340 1.00 78.56 454 ILE A N 1
ATOM 3574 C CA . ILE A 1 454 ? 14.026 -9.326 -12.740 1.00 78.56 454 ILE A CA 1
ATOM 3575 C C . ILE A 1 454 ? 15.276 -9.248 -11.864 1.00 78.56 454 ILE A C 1
ATOM 3577 O O . ILE A 1 454 ? 15.779 -10.272 -11.402 1.00 78.56 454 ILE A O 1
ATOM 3581 N N . LEU A 1 455 ? 15.785 -8.042 -11.615 1.00 78.56 455 LEU A N 1
ATOM 3582 C CA . LEU A 1 455 ? 16.955 -7.827 -10.772 1.00 78.56 455 LEU A CA 1
ATOM 3583 C C . LEU A 1 455 ? 16.681 -8.252 -9.328 1.00 78.56 455 LEU A C 1
ATOM 3585 O O . LEU A 1 455 ? 17.581 -8.791 -8.677 1.00 78.56 455 LEU A O 1
ATOM 3589 N N . ARG A 1 456 ? 15.453 -8.047 -8.835 1.00 74.75 456 ARG A N 1
ATOM 3590 C CA . ARG A 1 456 ? 15.021 -8.498 -7.508 1.00 74.75 456 ARG A CA 1
ATOM 3591 C C . ARG A 1 456 ? 15.026 -10.019 -7.446 1.00 74.75 456 ARG A C 1
ATOM 3593 O O . ARG A 1 456 ? 15.681 -10.583 -6.574 1.00 74.75 456 ARG A O 1
ATOM 3600 N N . HIS A 1 457 ? 14.393 -10.684 -8.413 1.00 71.50 457 HIS A N 1
ATOM 3601 C CA . HIS A 1 457 ? 14.409 -12.144 -8.513 1.00 71.50 457 HIS A CA 1
ATOM 3602 C C . HIS A 1 457 ? 15.828 -12.706 -8.632 1.00 71.50 457 HIS A C 1
ATOM 3604 O O . HIS A 1 457 ? 16.162 -13.686 -7.966 1.00 71.50 457 HIS A O 1
ATOM 3610 N N . LEU A 1 458 ? 16.688 -12.071 -9.430 1.00 71.19 458 LEU A N 1
ATOM 3611 C CA . LEU A 1 458 ? 18.089 -12.452 -9.560 1.00 71.19 458 LEU A CA 1
ATOM 3612 C C . LEU A 1 458 ? 18.826 -12.312 -8.226 1.00 71.19 458 LEU A C 1
ATOM 3614 O O . LEU A 1 458 ? 19.532 -13.235 -7.828 1.00 71.19 458 LEU A O 1
ATOM 3618 N N . SER A 1 459 ? 18.634 -11.197 -7.517 1.00 69.56 459 SER A N 1
ATOM 3619 C CA . SER A 1 459 ? 19.230 -10.972 -6.200 1.00 69.56 459 SER A CA 1
ATOM 3620 C C . SER A 1 459 ? 18.790 -12.043 -5.199 1.00 69.56 459 SER A C 1
ATOM 3622 O O . SER A 1 459 ? 19.641 -12.662 -4.563 1.00 69.56 459 SER A O 1
ATOM 3624 N N . THR A 1 460 ? 17.491 -12.337 -5.103 1.00 66.00 460 THR A N 1
ATOM 3625 C CA . THR A 1 460 ? 16.962 -13.397 -4.227 1.00 66.00 460 THR A CA 1
ATOM 3626 C C . THR A 1 460 ? 17.532 -14.771 -4.588 1.00 66.00 460 THR A C 1
ATOM 3628 O O . THR A 1 460 ? 18.023 -15.480 -3.710 1.00 66.00 460 THR A O 1
ATOM 3631 N N . LYS A 1 461 ? 17.561 -15.132 -5.880 1.00 65.62 461 LYS A N 1
ATOM 3632 C CA . LYS A 1 461 ? 18.157 -16.398 -6.343 1.00 65.62 461 LYS A CA 1
ATOM 3633 C C . LYS A 1 461 ? 19.650 -16.476 -6.016 1.00 65.62 461 LYS A C 1
ATOM 3635 O O . LYS A 1 461 ? 20.128 -17.525 -5.593 1.00 65.62 461 LYS A O 1
ATOM 3640 N N . MET A 1 462 ? 20.392 -15.377 -6.163 1.00 61.16 462 MET A N 1
ATOM 3641 C CA . MET A 1 462 ? 21.809 -15.322 -5.799 1.00 61.16 462 MET A CA 1
ATOM 3642 C C . MET A 1 462 ? 22.031 -15.512 -4.296 1.00 61.16 462 MET A C 1
ATOM 3644 O O . MET A 1 462 ? 22.916 -16.280 -3.927 1.00 61.16 462 MET A O 1
ATOM 3648 N N . HIS A 1 463 ? 21.232 -14.873 -3.435 1.00 63.47 463 HIS A N 1
ATOM 3649 C CA . HIS A 1 463 ? 21.303 -15.079 -1.983 1.00 63.47 463 HIS A CA 1
ATOM 3650 C C . HIS A 1 463 ? 21.093 -16.552 -1.612 1.00 63.47 463 HIS A C 1
ATOM 3652 O O . HIS A 1 463 ? 21.908 -17.119 -0.880 1.00 63.47 463 HIS A O 1
ATOM 3658 N N . HIS A 1 464 ? 20.077 -17.189 -2.207 1.00 58.22 464 HIS A N 1
ATOM 3659 C CA . HIS A 1 464 ? 19.791 -18.610 -2.014 1.00 58.22 464 HIS A CA 1
ATOM 3660 C C . HIS A 1 464 ? 20.965 -19.504 -2.452 1.00 58.22 464 HIS A C 1
ATOM 3662 O O . HIS A 1 464 ? 21.439 -20.338 -1.681 1.00 58.22 464 HIS A O 1
ATOM 3668 N N . ILE A 1 465 ? 21.499 -19.303 -3.664 1.00 64.69 465 ILE A N 1
ATOM 3669 C CA . ILE A 1 465 ? 22.624 -20.097 -4.198 1.00 64.69 465 ILE A CA 1
ATOM 3670 C C . ILE A 1 465 ? 23.884 -19.946 -3.337 1.00 64.69 465 ILE A C 1
ATOM 3672 O O . ILE A 1 465 ? 24.601 -20.919 -3.101 1.00 64.69 465 ILE A O 1
ATOM 3676 N N . LEU A 1 466 ? 24.173 -18.728 -2.876 1.00 56.06 466 LEU A N 1
ATOM 3677 C CA . LEU A 1 466 ? 25.380 -18.430 -2.107 1.00 56.06 466 LEU A CA 1
ATOM 3678 C C . LEU A 1 466 ? 25.283 -18.873 -0.638 1.00 56.06 466 LEU A C 1
ATOM 3680 O O . LEU A 1 466 ? 26.267 -18.748 0.089 1.00 56.06 466 LEU A O 1
ATOM 3684 N N . GLY A 1 467 ? 24.130 -19.389 -0.191 1.00 52.16 467 GLY A N 1
ATOM 3685 C CA . GLY A 1 467 ? 23.883 -19.720 1.216 1.00 52.16 467 GLY A CA 1
ATOM 3686 C C . GLY A 1 467 ? 23.943 -18.497 2.136 1.00 52.16 467 GLY A C 1
ATOM 3687 O O . GLY A 1 467 ? 24.082 -18.641 3.349 1.00 52.16 467 GLY A O 1
ATOM 3688 N N . ALA A 1 468 ? 23.869 -17.298 1.557 1.00 50.91 468 ALA A N 1
ATOM 3689 C CA . ALA A 1 468 ? 23.784 -16.029 2.257 1.00 50.91 468 ALA A CA 1
ATOM 3690 C C . ALA A 1 468 ? 22.307 -15.650 2.341 1.00 50.91 468 ALA A C 1
ATOM 3692 O O . ALA A 1 468 ? 21.876 -14.649 1.771 1.00 50.91 468 ALA A O 1
ATOM 3693 N N . ASP A 1 469 ? 21.525 -16.502 2.999 1.00 46.03 469 ASP A N 1
ATOM 3694 C CA . ASP A 1 469 ? 20.116 -16.233 3.237 1.00 46.03 469 ASP A CA 1
ATOM 3695 C C . ASP A 1 469 ? 20.029 -15.161 4.332 1.00 46.03 469 ASP A C 1
ATOM 3697 O O . ASP A 1 469 ? 20.049 -15.440 5.532 1.00 46.03 469 ASP A O 1
ATOM 3701 N N . GLN A 1 470 ? 20.054 -13.890 3.927 1.00 48.34 470 GLN A N 1
ATOM 3702 C CA . GLN A 1 470 ? 19.536 -12.832 4.783 1.00 48.34 470 GLN A CA 1
ATOM 3703 C C . GLN A 1 470 ? 18.027 -13.010 4.748 1.00 48.34 470 GLN A C 1
ATOM 3705 O O . GLN A 1 470 ? 17.412 -12.634 3.755 1.00 48.34 470 GLN A O 1
ATOM 3710 N N . GLY A 1 471 ? 17.480 -13.677 5.771 1.00 42.62 471 GLY A N 1
ATOM 3711 C CA . GLY A 1 471 ? 16.090 -14.130 5.805 1.00 42.62 471 GLY A CA 1
ATOM 3712 C C . GLY A 1 471 ? 15.136 -13.152 5.118 1.00 42.62 471 GLY A C 1
ATOM 3713 O O . GLY A 1 471 ? 15.040 -11.988 5.497 1.00 42.62 471 GLY A O 1
ATOM 3714 N N . VAL A 1 472 ? 14.451 -13.637 4.081 1.00 42.31 472 VAL A N 1
ATOM 3715 C CA . VAL A 1 472 ? 13.551 -12.835 3.229 1.00 42.31 472 VAL A CA 1
ATOM 3716 C C . VAL A 1 472 ? 12.320 -12.341 4.008 1.00 42.31 472 VAL A C 1
ATOM 3718 O O . VAL A 1 472 ? 11.627 -11.419 3.582 1.00 42.31 472 VAL A O 1
ATOM 3721 N N . LYS A 1 473 ? 12.061 -12.938 5.177 1.00 46.75 473 LYS A N 1
ATOM 3722 C CA . LYS A 1 473 ? 11.011 -12.559 6.120 1.00 46.75 473 LYS A CA 1
ATOM 3723 C C . LYS A 1 473 ? 11.654 -12.018 7.394 1.00 46.75 473 LYS A C 1
ATOM 3725 O O . LYS A 1 473 ? 12.449 -12.708 8.030 1.00 46.75 473 LYS A O 1
ATOM 3730 N N . HIS A 1 474 ? 11.285 -10.801 7.786 1.00 50.53 474 HIS A N 1
ATOM 3731 C CA . HIS A 1 474 ? 11.480 -10.377 9.168 1.00 50.53 474 HIS A CA 1
ATOM 3732 C C . HIS A 1 474 ? 10.650 -11.306 10.059 1.00 50.53 474 HIS A C 1
ATOM 3734 O O . HIS A 1 474 ? 9.472 -11.516 9.775 1.00 50.53 474 HIS A O 1
ATOM 3740 N N . GLU A 1 475 ? 11.258 -11.882 11.098 1.00 49.06 475 GLU A N 1
ATOM 3741 C CA . GLU A 1 475 ? 10.498 -12.607 12.118 1.00 49.06 475 GLU A CA 1
ATOM 3742 C C . GLU A 1 475 ? 9.430 -11.653 12.688 1.00 49.06 475 GLU A C 1
ATOM 3744 O O . GLU A 1 475 ? 9.786 -10.533 13.084 1.00 49.06 475 GLU A O 1
ATOM 3749 N N . PRO A 1 476 ? 8.143 -12.048 12.688 1.00 60.19 476 PRO A N 1
ATOM 3750 C CA . PRO A 1 476 ? 7.064 -11.259 13.263 1.00 60.19 476 PRO A CA 1
ATOM 3751 C C . PRO A 1 476 ? 7.403 -10.752 14.668 1.00 60.19 476 PRO A C 1
ATOM 3753 O O . PRO A 1 476 ? 7.905 -11.523 15.496 1.00 60.19 476 PRO A O 1
ATOM 3756 N N . PRO A 1 477 ? 7.124 -9.479 14.997 1.00 68.81 477 PRO A N 1
ATOM 3757 C CA . PRO A 1 477 ? 7.285 -9.004 16.361 1.00 68.81 477 PRO A CA 1
ATOM 3758 C C . PRO A 1 477 ? 6.345 -9.778 17.296 1.00 68.81 477 PRO A C 1
ATOM 3760 O O . PRO A 1 477 ? 5.143 -9.882 17.068 1.00 68.81 477 PRO A O 1
ATOM 3763 N N . ASN A 1 478 ? 6.875 -10.304 18.400 1.00 81.25 478 ASN A N 1
ATOM 3764 C CA . ASN A 1 478 ? 6.057 -11.005 19.388 1.00 81.25 478 ASN A CA 1
ATOM 3765 C C . ASN A 1 478 ? 5.240 -10.012 20.235 1.00 81.25 478 ASN A C 1
ATOM 3767 O O . ASN A 1 478 ? 5.731 -9.464 21.223 1.00 81.25 478 ASN A O 1
ATOM 3771 N N . LEU A 1 479 ? 3.965 -9.836 19.882 1.00 88.75 479 LEU A N 1
ATOM 3772 C CA . LEU A 1 479 ? 3.040 -8.896 20.532 1.00 88.75 479 LEU A CA 1
ATOM 3773 C C . LEU A 1 479 ? 2.452 -9.401 21.866 1.00 88.75 479 LEU A C 1
ATOM 3775 O O . LEU A 1 479 ? 1.690 -8.686 22.518 1.00 88.75 479 LEU A O 1
ATOM 3779 N N . LYS A 1 480 ? 2.783 -10.621 22.313 1.00 89.06 480 LYS A N 1
ATOM 3780 C CA . LYS A 1 480 ? 2.133 -11.275 23.469 1.00 89.06 480 LYS A CA 1
ATOM 3781 C C . LYS A 1 480 ? 2.259 -10.478 24.769 1.00 89.06 480 LYS A C 1
ATOM 3783 O O . LYS A 1 480 ? 1.345 -10.502 25.594 1.00 89.06 480 LYS A O 1
ATOM 3788 N N . ASN A 1 481 ? 3.392 -9.808 24.981 1.00 92.81 481 ASN A N 1
ATOM 3789 C CA . ASN A 1 481 ? 3.613 -8.994 26.178 1.00 92.81 481 ASN A CA 1
ATOM 3790 C C . ASN A 1 481 ? 2.887 -7.648 26.077 1.00 92.81 481 ASN A C 1
ATOM 3792 O O . ASN A 1 481 ? 2.158 -7.309 27.005 1.00 92.81 481 ASN A O 1
ATOM 3796 N N . ASP A 1 482 ? 2.988 -6.962 24.935 1.00 94.81 482 ASP A N 1
ATOM 3797 C CA . ASP A 1 482 ? 2.282 -5.704 24.665 1.00 94.81 482 ASP A CA 1
ATOM 3798 C C . ASP A 1 482 ? 0.768 -5.853 24.881 1.00 94.81 482 ASP A C 1
ATOM 3800 O O . ASP A 1 482 ? 0.149 -5.087 25.624 1.00 94.81 482 ASP A O 1
ATOM 3804 N N . ILE A 1 483 ? 0.173 -6.893 24.286 1.00 96.62 483 ILE A N 1
ATOM 3805 C CA . ILE A 1 483 ? -1.259 -7.187 24.406 1.00 96.62 483 ILE A CA 1
ATOM 3806 C C . ILE A 1 483 ? -1.634 -7.455 25.866 1.00 96.62 483 ILE A C 1
ATOM 3808 O O . ILE A 1 483 ? -2.620 -6.903 26.360 1.00 96.62 483 ILE A O 1
ATOM 3812 N N . ARG A 1 484 ? -0.848 -8.269 26.587 1.00 96.50 484 ARG A N 1
ATOM 3813 C CA . ARG A 1 484 ? -1.105 -8.581 28.002 1.00 96.50 484 ARG A CA 1
ATOM 3814 C C . ARG A 1 484 ? -1.060 -7.325 28.874 1.00 96.50 484 ARG A C 1
ATOM 3816 O O . ARG A 1 484 ? -1.932 -7.151 29.729 1.00 96.50 484 ARG A O 1
ATOM 3823 N N . ASP A 1 485 ? -0.075 -6.462 28.659 1.00 97.62 485 ASP A N 1
ATOM 3824 C CA . ASP A 1 485 ? 0.117 -5.247 29.450 1.00 97.62 485 ASP A CA 1
ATOM 3825 C C . ASP A 1 485 ? -1.005 -4.232 29.210 1.00 97.62 485 ASP A C 1
ATOM 3827 O O . ASP A 1 485 ? -1.511 -3.629 30.167 1.00 97.62 485 ASP A O 1
ATOM 3831 N N . LEU A 1 486 ? -1.460 -4.091 27.961 1.00 98.06 486 LEU A N 1
ATOM 3832 C CA . LEU A 1 486 ? -2.628 -3.275 27.635 1.00 98.06 486 LEU A CA 1
ATOM 3833 C C . LEU A 1 486 ? -3.924 -3.877 28.194 1.00 98.06 486 LEU A C 1
ATOM 3835 O O . LEU A 1 486 ? -4.711 -3.146 28.789 1.00 98.06 486 LEU A O 1
ATOM 3839 N N . MET A 1 487 ? -4.142 -5.194 28.102 1.00 98.12 487 MET A N 1
ATOM 3840 C CA . MET A 1 487 ? -5.305 -5.852 28.722 1.00 98.12 487 MET A CA 1
ATOM 3841 C C . MET A 1 487 ? -5.355 -5.627 30.239 1.00 98.12 487 MET A C 1
ATOM 3843 O O . MET A 1 487 ? -6.427 -5.364 30.791 1.00 98.12 487 MET A O 1
ATOM 3847 N N . HIS A 1 488 ? -4.207 -5.719 30.920 1.00 97.62 488 HIS A N 1
ATOM 3848 C CA . HIS A 1 488 ? -4.113 -5.409 32.347 1.00 97.62 488 HIS A CA 1
ATOM 3849 C C . HIS A 1 488 ? -4.483 -3.951 32.612 1.00 97.62 488 HIS A C 1
ATOM 3851 O O . HIS A 1 488 ? -5.270 -3.676 33.513 1.00 97.62 488 HIS A O 1
ATOM 3857 N N . SER A 1 489 ? -3.958 -3.027 31.806 1.00 97.56 489 SER A N 1
ATOM 3858 C CA . SER A 1 489 ? -4.239 -1.601 31.941 1.00 97.56 489 SER A CA 1
ATOM 3859 C C . SER A 1 489 ? -5.724 -1.267 31.747 1.00 97.56 489 SER A C 1
ATOM 3861 O O . SER A 1 489 ? -6.307 -0.571 32.580 1.00 97.56 489 SER A O 1
ATOM 3863 N N . LEU A 1 490 ? -6.363 -1.829 30.716 1.00 98.19 490 LEU A N 1
ATOM 3864 C CA . LEU A 1 490 ? -7.796 -1.663 30.447 1.00 98.19 490 LEU A CA 1
ATOM 3865 C C . LEU A 1 490 ? -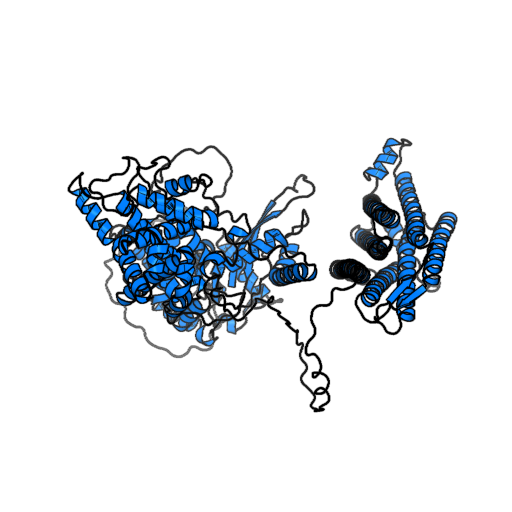8.657 -2.163 31.619 1.00 98.19 490 LEU A C 1
ATOM 3867 O O . LEU A 1 490 ? -9.633 -1.506 31.995 1.00 98.19 490 LEU A O 1
ATOM 3871 N N . LYS A 1 491 ? -8.267 -3.296 32.222 1.00 97.38 491 LYS A N 1
ATOM 3872 C CA . LYS A 1 491 ? -8.923 -3.872 33.405 1.00 97.38 491 LYS A CA 1
ATOM 3873 C C . LYS A 1 491 ? -8.730 -3.008 34.649 1.00 97.38 491 LYS A C 1
ATOM 3875 O O . LYS A 1 491 ? -9.700 -2.714 35.337 1.00 97.38 491 LYS A O 1
ATOM 3880 N N . GLU A 1 492 ? -7.491 -2.616 34.934 1.00 97.06 492 GLU A N 1
ATOM 3881 C CA . GLU A 1 492 ? -7.107 -1.801 36.093 1.00 97.06 492 GLU A CA 1
ATOM 3882 C C . GLU A 1 492 ? -7.899 -0.490 36.148 1.00 97.06 492 GLU A C 1
ATOM 3884 O O . GLU A 1 492 ? -8.378 -0.094 37.210 1.00 97.06 492 GLU A O 1
ATOM 3889 N N . HIS A 1 493 ? -8.106 0.136 34.989 1.00 96.88 493 HIS A N 1
ATOM 3890 C CA . HIS A 1 493 ? -8.781 1.425 34.876 1.00 96.88 493 HIS A CA 1
ATOM 3891 C C . HIS A 1 493 ? -10.272 1.325 34.526 1.00 96.88 493 HIS A C 1
ATOM 3893 O O . HIS A 1 493 ? -10.916 2.349 34.291 1.00 96.88 493 HIS A O 1
ATOM 3899 N N . ASN A 1 494 ? -10.844 0.114 34.500 1.00 97.06 494 ASN A N 1
ATOM 3900 C CA . ASN A 1 494 ? -12.262 -0.109 34.209 1.00 97.06 494 ASN A CA 1
ATOM 3901 C C . ASN A 1 494 ? -12.714 0.602 32.915 1.00 97.06 494 ASN A C 1
ATOM 3903 O O . ASN A 1 494 ? -13.734 1.294 32.904 1.00 97.06 494 ASN A O 1
ATOM 3907 N N . VAL A 1 495 ? -11.923 0.485 31.839 1.00 97.56 495 VAL A N 1
ATOM 3908 C CA . VAL A 1 495 ? -12.149 1.226 30.580 1.00 97.56 495 VAL A CA 1
ATOM 3909 C C . VAL A 1 495 ? -13.426 0.774 29.876 1.00 97.56 495 VAL A C 1
ATOM 3911 O O . VAL A 1 495 ? -14.148 1.609 29.351 1.00 97.56 495 VAL A O 1
ATOM 3914 N N . TYR A 1 496 ? -13.738 -0.526 29.915 1.00 97.31 496 TYR A N 1
ATOM 3915 C CA . TYR A 1 496 ? -14.947 -1.116 29.315 1.00 97.31 496 TYR A CA 1
ATOM 3916 C C . TYR A 1 496 ? -16.060 -1.412 30.333 1.00 97.31 496 TYR A C 1
ATOM 3918 O O . TYR A 1 496 ? -16.947 -2.230 30.083 1.00 97.31 496 TYR A O 1
ATOM 3926 N N . MET A 1 497 ? -16.026 -0.746 31.487 1.00 95.38 497 MET A N 1
ATOM 3927 C CA . MET A 1 497 ? -17.087 -0.798 32.491 1.00 95.38 497 MET A CA 1
ATOM 3928 C C . MET A 1 497 ? -17.707 0.590 32.608 1.00 95.38 497 MET A C 1
ATOM 3930 O O . MET A 1 497 ? -16.991 1.554 32.860 1.00 95.38 497 MET A O 1
ATOM 3934 N N . LEU A 1 498 ? -19.028 0.685 32.450 1.00 94.50 498 LEU A N 1
ATOM 3935 C CA . LEU A 1 498 ? -19.749 1.947 32.595 1.00 94.50 498 LEU A CA 1
ATOM 3936 C C . LEU A 1 498 ? -19.666 2.441 34.048 1.00 94.50 498 LEU A C 1
ATOM 3938 O O . LEU A 1 498 ? -20.210 1.796 34.948 1.00 94.50 498 LEU A O 1
ATOM 3942 N N . LEU A 1 499 ? -19.014 3.585 34.266 1.00 93.62 499 LEU A N 1
ATOM 3943 C CA . LEU A 1 499 ? -18.957 4.286 35.548 1.00 93.62 499 LEU A CA 1
ATOM 3944 C C . LEU A 1 499 ? -19.568 5.680 35.382 1.00 93.62 499 LEU A C 1
ATOM 3946 O O . LEU A 1 499 ? -18.979 6.572 34.778 1.00 93.62 499 LEU A O 1
ATOM 3950 N N . GLU A 1 500 ? -20.763 5.857 35.936 1.00 93.31 500 GLU A N 1
ATOM 3951 C CA . GLU A 1 500 ? -21.522 7.104 35.824 1.00 93.31 500 GLU A CA 1
ATOM 3952 C C . GLU A 1 500 ? -20.760 8.310 36.394 1.00 93.31 500 GLU A C 1
ATOM 3954 O O . GLU A 1 500 ? -20.225 8.260 37.504 1.00 93.31 500 GLU A O 1
ATOM 3959 N N . GLY A 1 501 ? -20.749 9.405 35.633 1.00 90.88 501 GLY A N 1
ATOM 3960 C CA . GLY A 1 501 ? -20.140 10.679 36.008 1.00 90.88 501 GLY A CA 1
ATOM 3961 C C . GLY A 1 501 ? -18.634 10.768 35.748 1.00 90.88 501 GLY A C 1
ATOM 3962 O O . GLY A 1 501 ? -18.000 11.708 36.226 1.00 90.88 501 GLY A O 1
ATOM 3963 N N . ARG A 1 502 ? -18.034 9.817 35.017 1.00 92.12 502 ARG A N 1
ATOM 3964 C CA . ARG A 1 502 ? -16.606 9.878 34.676 1.00 92.12 502 ARG A CA 1
ATOM 3965 C C . ARG A 1 502 ? -16.354 10.917 33.579 1.00 92.12 502 ARG A C 1
ATOM 3967 O O . ARG A 1 502 ? -16.867 10.793 32.466 1.00 92.12 502 ARG A O 1
ATOM 3974 N N . MET A 1 503 ? -15.529 11.909 33.900 1.00 92.19 503 MET A N 1
ATOM 3975 C CA . MET A 1 503 ? -15.185 13.037 33.033 1.00 92.19 503 MET A CA 1
ATOM 3976 C C . MET A 1 503 ? -13.678 13.068 32.752 1.00 92.19 503 MET A C 1
ATOM 3978 O O . MET A 1 503 ? -12.889 12.626 33.590 1.00 92.19 503 MET A O 1
ATOM 3982 N N . LEU A 1 504 ? -13.299 13.579 31.580 1.00 92.69 504 LEU A N 1
ATOM 3983 C CA . LEU A 1 504 ? -11.909 13.914 31.248 1.00 92.69 504 LEU A CA 1
ATOM 3984 C C . LEU A 1 504 ? -11.533 15.288 31.830 1.00 92.69 504 LEU A C 1
ATOM 3986 O O . LEU A 1 504 ? -12.372 15.959 32.433 1.00 92.69 504 LEU A O 1
ATOM 3990 N N . ASP A 1 505 ? -10.268 15.681 31.670 1.00 89.44 505 ASP A N 1
ATOM 3991 C CA . ASP A 1 505 ? -9.800 17.020 32.049 1.00 89.44 505 ASP A CA 1
ATOM 3992 C C . ASP A 1 505 ? -10.496 18.099 31.191 1.00 89.44 505 ASP A C 1
ATOM 3994 O O . ASP A 1 505 ? -10.872 17.838 30.050 1.00 89.44 505 ASP A O 1
ATOM 3998 N N . ASP A 1 506 ? -10.642 19.322 31.718 1.00 85.56 506 ASP A N 1
ATOM 3999 C CA . ASP A 1 506 ? -11.348 20.423 31.031 1.00 85.56 506 ASP A CA 1
ATOM 4000 C C . ASP A 1 506 ? -10.743 20.778 29.655 1.00 85.56 506 ASP A C 1
ATOM 4002 O O . ASP A 1 506 ? -11.434 21.298 28.782 1.00 85.56 506 ASP A O 1
ATOM 4006 N N . ASP A 1 507 ? -9.457 20.487 29.455 1.00 88.50 507 ASP A N 1
ATOM 4007 C CA . ASP A 1 507 ? -8.701 20.684 28.216 1.00 88.50 507 ASP A CA 1
ATOM 4008 C C . ASP A 1 507 ? -8.455 19.378 27.423 1.00 88.50 507 ASP A C 1
ATOM 4010 O O . ASP A 1 507 ? -7.635 19.361 26.507 1.00 88.50 507 ASP A O 1
ATOM 4014 N N . ASP A 1 508 ? -9.149 18.284 27.757 1.00 90.75 508 ASP A N 1
ATOM 4015 C CA . ASP A 1 508 ? -9.145 17.003 27.030 1.00 90.75 508 ASP A CA 1
ATOM 4016 C C . ASP A 1 508 ? -10.584 16.664 26.586 1.00 90.75 508 ASP A C 1
ATOM 4018 O O . ASP A 1 508 ? -11.307 15.944 27.285 1.00 90.75 508 ASP A O 1
ATOM 4022 N N . PRO A 1 509 ? -11.064 17.221 25.456 1.00 90.38 509 PRO A N 1
ATOM 4023 C CA . PRO A 1 509 ? -12.432 16.997 25.001 1.00 90.38 509 PRO A CA 1
ATOM 4024 C C . PRO A 1 509 ? -12.693 15.512 24.680 1.00 90.38 509 PRO A C 1
ATOM 4026 O O . PRO A 1 509 ? -11.775 14.767 24.330 1.00 90.38 509 PRO A O 1
ATOM 4029 N N . PRO A 1 510 ? -13.957 15.049 24.765 1.00 92.00 510 PRO A N 1
ATOM 4030 C CA . PRO A 1 510 ? -14.289 13.678 24.397 1.00 92.00 510 PRO A CA 1
ATOM 4031 C C . PRO A 1 510 ? -14.043 13.467 22.902 1.00 92.00 510 PRO A C 1
ATOM 4033 O O . PRO A 1 510 ? -14.277 14.363 22.092 1.00 92.00 510 PRO A O 1
ATOM 4036 N N . THR A 1 511 ? -13.642 12.254 22.531 1.00 95.00 511 THR A N 1
ATOM 4037 C CA . THR A 1 511 ? -13.348 11.885 21.146 1.00 95.00 511 THR A CA 1
ATOM 4038 C C . THR A 1 511 ? -14.535 12.180 20.232 1.00 95.00 511 THR A C 1
ATOM 4040 O O . THR A 1 511 ? -15.660 11.759 20.505 1.00 95.00 511 THR A O 1
ATOM 4043 N N . THR A 1 512 ? -14.309 12.867 19.117 1.00 94.81 512 THR A N 1
ATOM 4044 C CA . THR A 1 512 ? -15.359 13.130 18.126 1.00 94.81 512 THR A CA 1
ATOM 4045 C C . THR A 1 512 ? -15.852 11.822 17.503 1.00 94.81 512 THR A C 1
ATOM 4047 O O . THR A 1 512 ? -15.060 10.964 17.126 1.00 94.81 512 THR A O 1
ATOM 4050 N N . ASP A 1 513 ? -17.171 11.663 17.362 1.00 96.44 513 ASP A N 1
ATOM 4051 C CA . ASP A 1 513 ? -17.717 10.571 16.553 1.00 96.44 513 ASP A CA 1
ATOM 4052 C C . ASP A 1 513 ? -17.620 10.969 15.079 1.00 96.44 513 ASP A C 1
ATOM 4054 O O . ASP A 1 513 ? -18.536 11.585 14.535 1.00 96.44 513 ASP A O 1
ATOM 4058 N N . ILE A 1 514 ? -16.487 10.650 14.457 1.00 96.31 514 ILE A N 1
ATOM 4059 C CA . ILE A 1 514 ? -16.134 11.115 13.110 1.00 96.31 514 ILE A CA 1
ATOM 4060 C C . ILE A 1 514 ? -17.112 10.646 12.024 1.00 96.31 514 ILE A C 1
ATOM 4062 O O . ILE A 1 514 ? -17.341 11.372 11.066 1.00 96.31 514 ILE A O 1
ATOM 4066 N N . ILE A 1 515 ? -17.757 9.487 12.179 1.00 96.38 515 ILE A N 1
ATOM 4067 C CA . ILE A 1 515 ? -18.747 9.002 11.203 1.00 96.38 515 ILE A CA 1
ATOM 4068 C C . ILE A 1 515 ? -20.034 9.824 11.312 1.00 96.38 515 ILE A C 1
ATOM 4070 O O . ILE A 1 515 ? -20.526 10.344 10.311 1.00 96.38 515 ILE A O 1
ATOM 4074 N N . THR A 1 516 ? -20.568 9.982 12.527 1.00 94.81 516 THR A N 1
ATOM 4075 C CA . THR A 1 516 ? -21.797 10.761 12.752 1.00 94.81 516 THR A CA 1
ATOM 4076 C C . THR A 1 516 ? -21.577 12.238 12.435 1.00 94.81 516 THR A C 1
ATOM 4078 O O . THR A 1 516 ? -22.416 12.869 11.799 1.00 94.81 516 THR A O 1
ATOM 4081 N N . PHE A 1 517 ? -20.436 12.793 12.841 1.00 94.06 517 PHE A N 1
ATOM 4082 C CA . PHE A 1 517 ? -20.086 14.181 12.565 1.00 94.06 517 PHE A CA 1
ATOM 4083 C C . PHE A 1 517 ? -19.891 14.427 11.064 1.00 94.06 517 PHE A C 1
ATOM 4085 O O . PHE A 1 517 ? -20.432 15.394 10.536 1.00 94.06 517 PHE A O 1
ATOM 4092 N N . GLY A 1 518 ? -19.215 13.517 10.356 1.00 94.44 518 GLY A N 1
ATOM 4093 C CA . GLY A 1 518 ? -19.085 13.581 8.901 1.00 94.44 518 GLY A CA 1
ATOM 4094 C C . GLY A 1 518 ? -20.427 13.493 8.176 1.00 94.44 518 GLY A C 1
ATOM 4095 O O . GLY A 1 518 ? -20.659 14.249 7.236 1.00 94.44 518 GLY A O 1
ATOM 4096 N N . LEU A 1 519 ? -21.346 12.645 8.651 1.00 94.00 519 LEU A N 1
ATOM 4097 C CA . LEU A 1 519 ? -22.712 12.576 8.126 1.00 94.00 519 LEU A CA 1
ATOM 4098 C C . LEU A 1 519 ? -23.462 13.901 8.310 1.00 94.00 519 LEU A C 1
ATOM 4100 O O . LEU A 1 519 ? -24.096 14.371 7.368 1.00 94.00 519 LEU A O 1
ATOM 4104 N N . ILE A 1 520 ? -23.371 14.520 9.491 1.00 92.12 520 ILE A N 1
ATOM 4105 C CA . ILE A 1 520 ? -23.983 15.832 9.753 1.00 92.12 520 ILE A CA 1
ATOM 4106 C C . ILE A 1 520 ? -23.404 16.878 8.797 1.00 92.12 520 ILE A C 1
ATOM 4108 O O . ILE A 1 520 ? -24.161 17.586 8.146 1.00 92.12 520 ILE A O 1
ATOM 4112 N N . GLN A 1 521 ? -22.080 16.927 8.637 1.00 90.75 521 GLN A N 1
ATOM 4113 C CA . GLN A 1 521 ? -21.428 17.878 7.730 1.00 90.75 521 GLN A CA 1
ATOM 4114 C C . GLN A 1 521 ? -21.780 17.663 6.252 1.00 90.75 521 GLN A C 1
ATOM 4116 O O . GLN A 1 521 ? -21.770 18.615 5.479 1.00 90.75 521 GLN A O 1
ATOM 4121 N N . ILE A 1 522 ? -22.062 16.426 5.842 1.00 87.81 522 ILE A N 1
ATOM 4122 C CA . ILE A 1 522 ? -22.489 16.102 4.473 1.00 87.81 522 ILE A CA 1
ATOM 4123 C C . ILE A 1 522 ? -23.983 16.390 4.256 1.00 87.81 522 ILE A C 1
ATOM 4125 O O . ILE A 1 522 ? -24.422 16.518 3.121 1.00 87.81 522 ILE A O 1
ATOM 4129 N N . THR A 1 523 ? -24.778 16.498 5.321 1.00 83.44 523 THR A N 1
ATOM 4130 C CA . THR A 1 523 ? -26.236 16.706 5.237 1.00 83.44 523 THR A CA 1
ATOM 4131 C C . THR A 1 523 ? -26.688 18.093 5.699 1.00 83.44 523 THR A C 1
ATOM 4133 O O . THR A 1 523 ? -27.883 18.384 5.667 1.00 83.44 523 THR A O 1
ATOM 4136 N N . ASP A 1 524 ? -25.760 18.961 6.113 1.00 80.56 524 ASP A N 1
ATOM 4137 C CA . ASP A 1 524 ? -26.055 20.336 6.514 1.00 80.56 524 ASP A CA 1
ATOM 4138 C C . ASP A 1 524 ? -26.567 21.159 5.317 1.00 80.56 524 ASP A C 1
ATOM 4140 O O . ASP A 1 524 ? -25.979 21.167 4.237 1.00 80.56 524 ASP A O 1
ATOM 4144 N N . ASN A 1 525 ? -27.676 21.873 5.523 1.00 62.91 525 ASN A N 1
ATOM 4145 C CA . ASN A 1 525 ? -28.374 22.656 4.500 1.00 62.91 525 ASN A CA 1
ATOM 4146 C C . ASN A 1 525 ? -27.697 24.000 4.178 1.00 62.91 525 ASN A C 1
ATOM 4148 O O . ASN A 1 525 ? -28.178 24.722 3.305 1.00 62.91 525 ASN A O 1
ATOM 4152 N N . THR A 1 526 ? -26.655 24.391 4.914 1.00 68.06 526 THR A N 1
ATOM 4153 C CA . THR A 1 526 ? -25.988 25.688 4.725 1.00 68.06 526 THR A CA 1
ATOM 4154 C C . THR A 1 526 ? -24.919 25.643 3.632 1.00 68.06 526 THR A C 1
ATOM 4156 O O . THR A 1 526 ? -24.931 26.499 2.749 1.00 68.06 526 THR A O 1
ATOM 4159 N N . ILE A 1 527 ? -24.035 24.639 3.652 1.00 65.62 527 ILE A N 1
ATOM 4160 C CA . ILE A 1 527 ? -23.003 24.376 2.634 1.00 65.62 527 ILE A CA 1
ATOM 4161 C C . ILE A 1 527 ? -22.813 22.855 2.532 1.00 65.62 527 ILE A C 1
ATOM 4163 O O . ILE A 1 527 ? -22.027 22.263 3.270 1.00 65.62 527 ILE A O 1
ATOM 4167 N N . ASN A 1 528 ? -23.542 22.208 1.620 1.00 82.44 528 ASN A N 1
ATOM 4168 C CA . ASN A 1 528 ? -23.489 20.758 1.436 1.00 82.44 528 ASN A CA 1
ATOM 4169 C C . ASN A 1 528 ? -22.381 20.358 0.428 1.00 82.44 528 ASN A C 1
ATOM 4171 O O . ASN A 1 528 ? -22.455 20.735 -0.748 1.00 82.44 528 ASN A O 1
ATOM 4175 N N . PRO A 1 529 ? -21.377 19.546 0.821 1.00 89.31 529 PRO A N 1
ATOM 4176 C CA . PRO A 1 529 ? -20.352 19.022 -0.086 1.00 89.31 529 PRO A CA 1
ATOM 4177 C C . PRO A 1 529 ? -20.900 18.248 -1.295 1.00 89.31 529 PRO A C 1
ATOM 4179 O O . PRO A 1 529 ? -20.299 18.302 -2.369 1.00 89.31 529 PRO A O 1
ATOM 4182 N N . ILE A 1 530 ? -22.029 17.543 -1.142 1.00 92.94 530 ILE A N 1
ATOM 4183 C CA . ILE A 1 530 ? -22.708 16.833 -2.236 1.00 92.94 530 ILE A CA 1
ATOM 4184 C C . ILE A 1 530 ? -23.247 17.830 -3.263 1.00 92.94 530 ILE A C 1
ATOM 4186 O O . ILE A 1 530 ? -23.128 17.581 -4.460 1.00 92.94 530 ILE A O 1
ATOM 4190 N N . ASP A 1 531 ? -23.784 18.971 -2.831 1.00 91.19 531 ASP A N 1
ATOM 4191 C CA . ASP A 1 531 ? -24.325 19.978 -3.750 1.00 91.19 531 ASP A CA 1
ATOM 4192 C C . ASP A 1 531 ? -23.209 20.621 -4.580 1.00 91.19 531 ASP A C 1
ATOM 4194 O O . ASP A 1 531 ? -23.324 20.721 -5.804 1.00 91.19 531 ASP A O 1
ATOM 4198 N N . GLY A 1 532 ? -22.086 20.976 -3.943 1.00 91.25 532 GLY A N 1
ATOM 4199 C CA . GLY A 1 532 ? -20.904 21.491 -4.645 1.00 91.25 532 GLY A CA 1
ATOM 4200 C C . GLY A 1 532 ? -20.306 20.469 -5.620 1.00 91.25 532 GLY A C 1
ATOM 4201 O O . GLY A 1 532 ? -19.953 20.805 -6.757 1.00 91.25 532 GLY A O 1
ATOM 4202 N N . TYR A 1 533 ? -20.257 19.199 -5.208 1.00 94.62 533 TYR A N 1
ATOM 4203 C CA . TYR A 1 533 ? -19.851 18.086 -6.063 1.00 94.62 533 TYR A CA 1
ATOM 4204 C C . TYR A 1 533 ? -20.783 17.929 -7.277 1.00 94.62 533 TYR A C 1
ATOM 4206 O O . TYR A 1 533 ? -20.317 17.915 -8.418 1.00 94.62 533 TYR A O 1
ATOM 4214 N N . ASN A 1 534 ? -22.097 17.864 -7.048 1.00 95.88 534 ASN A N 1
ATOM 4215 C CA . ASN A 1 534 ? -23.105 17.661 -8.087 1.00 95.88 534 ASN A CA 1
ATOM 4216 C C . ASN A 1 534 ? -23.152 18.824 -9.078 1.00 95.88 534 ASN A C 1
ATOM 4218 O O . ASN A 1 534 ? -23.290 18.591 -10.278 1.00 95.88 534 ASN A O 1
ATOM 4222 N N . LEU A 1 535 ? -22.984 20.065 -8.609 1.00 94.81 535 LEU A N 1
ATO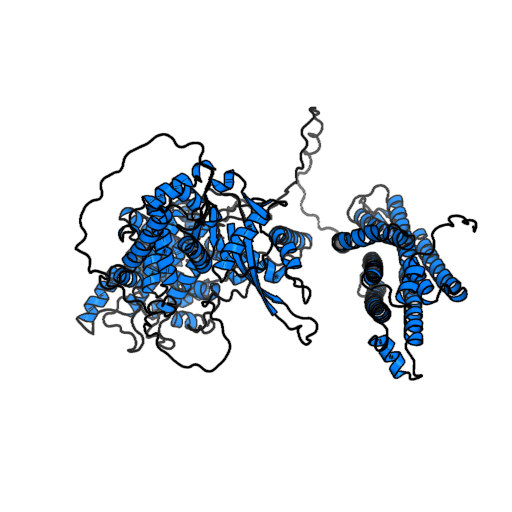M 4223 C CA . LEU A 1 535 ? -22.870 21.232 -9.481 1.00 94.81 535 LEU A CA 1
ATOM 4224 C C . LEU A 1 535 ? -21.662 21.106 -10.420 1.00 94.81 535 LEU A C 1
ATOM 4226 O O . LEU A 1 535 ? -21.801 21.272 -11.634 1.00 94.81 535 LEU A O 1
ATOM 4230 N N . SER A 1 536 ? -20.497 20.761 -9.868 1.00 93.56 536 SER A N 1
ATOM 4231 C CA . SER A 1 536 ? -19.262 20.571 -10.640 1.00 93.56 536 SER A CA 1
ATOM 4232 C C . SER A 1 536 ? -19.403 19.435 -11.660 1.00 93.56 536 SER A C 1
ATOM 4234 O O . SER A 1 536 ? -19.013 19.570 -12.822 1.00 93.56 536 SER A O 1
ATOM 4236 N N . PHE A 1 537 ? -20.020 18.324 -11.254 1.00 95.75 537 PHE A N 1
ATOM 4237 C CA . PHE A 1 537 ? -20.276 17.182 -12.126 1.00 95.75 537 PHE A CA 1
ATOM 4238 C C . PHE A 1 537 ? -21.262 17.515 -13.253 1.00 95.75 537 PHE A C 1
ATOM 4240 O O . PHE A 1 537 ? -20.996 17.203 -14.413 1.00 95.75 537 PHE A O 1
ATOM 4247 N N . PHE A 1 538 ? -22.358 18.214 -12.953 1.00 95.38 538 PHE A N 1
ATOM 4248 C CA . PHE A 1 538 ? -23.343 18.642 -13.948 1.00 95.38 538 PHE A CA 1
ATOM 4249 C C . PHE A 1 538 ? -22.731 19.562 -15.016 1.00 95.38 538 PHE A C 1
ATOM 4251 O O . PHE A 1 538 ? -23.021 19.426 -16.210 1.00 95.38 538 PHE A O 1
ATOM 4258 N N . GLN A 1 539 ? -21.854 20.483 -14.602 1.00 94.69 539 GLN A N 1
ATOM 4259 C CA . GLN A 1 539 ? -21.100 21.340 -15.519 1.00 94.69 539 GLN A CA 1
ATOM 4260 C C . GLN A 1 539 ? -20.156 20.523 -16.408 1.00 94.69 539 GLN A C 1
ATOM 4262 O O . GLN A 1 539 ? -20.060 20.781 -17.610 1.00 94.69 539 GLN A O 1
ATOM 4267 N N . LEU A 1 540 ? -19.471 19.522 -15.847 1.00 93.25 540 LEU A N 1
ATOM 4268 C CA . LEU A 1 540 ? -18.630 18.611 -16.620 1.00 93.25 540 LEU A CA 1
ATOM 4269 C C . LEU A 1 540 ? -19.454 17.801 -17.633 1.00 93.25 540 LEU A C 1
ATOM 4271 O O . LEU A 1 540 ? -19.100 17.791 -18.810 1.00 93.25 540 LEU A O 1
ATOM 4275 N N . GLN A 1 541 ? -20.577 17.202 -17.220 1.00 92.75 541 GLN A N 1
ATOM 4276 C CA . GLN A 1 541 ? -21.493 16.484 -18.116 1.00 92.75 541 GLN A CA 1
ATOM 4277 C C . GLN A 1 541 ? -21.933 17.364 -19.292 1.00 92.75 541 GLN A C 1
ATOM 4279 O O . GLN A 1 541 ? -21.865 16.936 -20.444 1.00 92.75 541 GLN A O 1
ATOM 4284 N N . HIS A 1 542 ? -22.325 18.614 -19.025 1.00 90.50 542 HIS A N 1
ATOM 4285 C CA . HIS A 1 542 ? -22.699 19.558 -20.079 1.00 90.50 542 HIS A CA 1
ATOM 4286 C C . HIS A 1 542 ? -21.545 19.841 -21.040 1.00 90.50 542 HIS A C 1
ATOM 4288 O O . HIS A 1 542 ? -21.746 19.801 -22.253 1.00 90.50 542 HIS A O 1
ATOM 4294 N N . ARG A 1 543 ? -20.335 20.089 -20.524 1.00 90.25 543 ARG A N 1
ATOM 4295 C CA . ARG A 1 543 ? -19.153 20.359 -21.358 1.00 90.25 543 ARG A CA 1
ATOM 4296 C C . ARG A 1 543 ? -18.761 19.172 -22.232 1.00 90.25 543 ARG A C 1
ATOM 4298 O O . ARG A 1 543 ? -18.396 19.381 -23.385 1.00 90.25 543 ARG A O 1
ATOM 4305 N N . LEU A 1 544 ? -18.889 17.944 -21.733 1.00 84.88 544 LEU A N 1
ATOM 4306 C CA . LEU A 1 544 ? -18.614 16.729 -22.509 1.00 84.88 544 LEU A CA 1
ATOM 4307 C C . LEU A 1 544 ? -19.597 16.527 -23.676 1.00 84.88 544 LEU A C 1
ATOM 4309 O O . LEU A 1 544 ? -19.233 15.929 -24.685 1.00 84.88 544 LEU A O 1
ATOM 4313 N N . LEU A 1 545 ? -20.818 17.065 -23.576 1.00 83.25 545 LEU A N 1
ATOM 4314 C CA . LEU A 1 545 ? -21.816 17.033 -24.652 1.00 83.25 545 LEU A CA 1
ATOM 4315 C C . LEU A 1 545 ? -21.620 18.139 -25.702 1.00 83.25 545 LEU A C 1
ATOM 4317 O O . LEU A 1 545 ? -22.222 18.078 -26.780 1.00 83.25 545 LEU A O 1
ATOM 4321 N N . LEU A 1 546 ? -20.798 19.154 -25.419 1.00 83.75 546 LEU A N 1
ATOM 4322 C CA . LEU A 1 546 ? -20.518 20.219 -26.376 1.00 83.75 546 LEU A CA 1
ATOM 4323 C C . LEU A 1 546 ? -19.675 19.701 -27.545 1.00 83.75 546 LEU A C 1
ATOM 4325 O O . LEU A 1 546 ? -18.809 18.831 -27.422 1.00 83.75 546 LEU A O 1
ATOM 4329 N N . ARG A 1 547 ? -19.904 20.278 -28.727 1.00 71.94 547 ARG A N 1
ATOM 4330 C CA . ARG A 1 547 ? -19.059 20.006 -29.888 1.00 71.94 547 ARG A CA 1
ATOM 4331 C C . ARG A 1 547 ? -17.698 20.667 -29.669 1.00 71.94 547 ARG A C 1
ATOM 4333 O O . ARG A 1 547 ? -17.626 21.889 -29.638 1.00 71.94 547 ARG A O 1
ATOM 4340 N N . ALA A 1 548 ? -16.651 19.851 -29.573 1.00 71.62 548 ALA A N 1
ATOM 4341 C CA . ALA A 1 548 ? -15.287 20.348 -29.426 1.00 71.62 548 ALA A CA 1
ATOM 4342 C C . ALA A 1 548 ? -14.881 21.336 -30.524 1.00 71.62 548 ALA A C 1
ATOM 4344 O O . ALA A 1 548 ? -15.242 21.174 -31.694 1.00 71.62 548 ALA A O 1
ATOM 4345 N N . VAL A 1 549 ? -14.113 22.341 -30.104 1.00 69.62 549 VAL A N 1
ATOM 4346 C CA . VAL A 1 549 ? -13.598 23.425 -30.949 1.00 69.62 549 VAL A CA 1
ATOM 4347 C C . VAL A 1 549 ? -12.526 22.909 -31.912 1.00 69.62 549 VAL A C 1
ATOM 4349 O O . VAL A 1 549 ? -12.435 23.372 -33.047 1.00 69.62 549 VAL A O 1
ATOM 4352 N N . THR A 1 550 ? -11.751 21.909 -31.493 1.00 55.69 550 THR A N 1
ATOM 4353 C CA . THR A 1 550 ? -10.739 21.253 -32.325 1.00 55.69 550 THR A CA 1
ATOM 4354 C C . THR A 1 550 ? -11.309 19.977 -32.966 1.00 55.69 550 THR A C 1
ATOM 4356 O O . THR A 1 550 ? -11.856 19.109 -32.283 1.00 55.69 550 THR A O 1
ATOM 4359 N N . GLY A 1 551 ? -11.229 19.870 -34.302 1.00 47.50 551 GLY A N 1
ATOM 4360 C CA . GLY A 1 551 ? -11.605 18.665 -35.060 1.00 47.50 551 GLY A CA 1
ATOM 4361 C C . GLY A 1 551 ? -12.737 18.845 -36.081 1.00 47.50 551 GLY A C 1
ATOM 4362 O O . GLY A 1 551 ? -13.859 18.370 -35.879 1.00 47.50 551 GLY A O 1
ATOM 4363 N N . GLU A 1 552 ? -12.439 19.455 -37.232 1.00 36.62 552 GLU A N 1
ATOM 4364 C CA . GLU A 1 552 ? -13.154 19.124 -38.469 1.00 36.62 552 GLU A CA 1
ATOM 4365 C C . GLU A 1 552 ? -12.627 17.782 -38.995 1.00 36.62 552 GLU A C 1
ATOM 4367 O O . GLU A 1 552 ? -11.479 17.677 -39.413 1.00 36.62 552 GLU A O 1
ATOM 4372 N N . ILE A 1 553 ? -13.473 16.751 -39.010 1.00 40.59 553 ILE A N 1
ATOM 4373 C CA . ILE A 1 553 ? -13.292 15.616 -39.925 1.00 40.59 553 ILE A CA 1
ATOM 4374 C C . ILE A 1 553 ? -14.038 15.991 -41.220 1.00 40.59 553 ILE A C 1
ATOM 4376 O O . ILE A 1 553 ? -15.191 16.434 -41.126 1.00 40.59 553 ILE A O 1
ATOM 4380 N N . PRO A 1 554 ? -13.445 15.840 -42.423 1.00 37.88 554 PRO A N 1
ATOM 4381 C CA . PRO A 1 554 ? -14.085 16.218 -43.678 1.00 37.88 554 PRO A CA 1
ATOM 4382 C C . PRO A 1 554 ? -15.448 15.549 -43.854 1.00 37.88 554 PRO A C 1
ATOM 4384 O O . PRO A 1 554 ? -15.609 14.334 -43.736 1.00 37.88 554 PRO A O 1
ATOM 4387 N N . SER A 1 555 ? -16.443 16.373 -44.162 1.00 36.25 555 SER A N 1
ATOM 4388 C CA . SER A 1 555 ? -17.836 15.984 -44.335 1.00 36.25 555 SER A CA 1
ATOM 4389 C C . SER A 1 555 ? -18.025 15.093 -45.564 1.00 36.25 555 SER A C 1
ATOM 4391 O O . SER A 1 555 ? -18.291 15.588 -46.652 1.00 36.25 555 SER A O 1
ATOM 4393 N N . THR A 1 556 ? -17.960 13.773 -45.401 1.00 35.12 556 THR A N 1
ATOM 4394 C CA . THR A 1 556 ? -18.571 12.831 -46.351 1.00 35.12 556 THR A CA 1
ATOM 4395 C C . THR A 1 556 ? -19.102 11.610 -45.609 1.00 35.12 556 THR A C 1
ATOM 4397 O O . THR A 1 556 ? -18.435 10.593 -45.573 1.00 35.12 556 THR A O 1
ATOM 4400 N N . LEU A 1 557 ? -20.279 11.737 -44.977 1.00 39.44 557 LEU A N 1
ATOM 4401 C CA . LEU A 1 557 ? -21.277 10.678 -44.691 1.00 39.44 557 LEU A CA 1
ATOM 4402 C C . LEU A 1 557 ? -22.177 11.109 -43.518 1.00 39.44 557 LEU A C 1
ATOM 4404 O O . LEU A 1 557 ? -22.119 10.559 -42.426 1.00 39.44 557 LEU A O 1
ATOM 4408 N N . ALA A 1 558 ? -23.031 12.110 -43.736 1.00 29.06 558 ALA A N 1
ATOM 4409 C CA . ALA A 1 558 ? -24.160 12.371 -42.842 1.00 29.06 558 ALA A CA 1
ATOM 4410 C C . ALA A 1 558 ? -25.304 13.033 -43.619 1.00 29.06 558 ALA A C 1
ATOM 4412 O O . ALA A 1 558 ? -25.536 14.235 -43.541 1.00 29.06 558 ALA A O 1
ATOM 4413 N N . MET A 1 559 ? -26.029 12.230 -44.395 1.00 32.56 559 MET A N 1
ATOM 4414 C CA . MET A 1 559 ? -27.420 12.529 -44.722 1.00 32.56 559 MET A CA 1
ATOM 4415 C C . MET A 1 559 ? -28.285 11.430 -44.117 1.00 32.56 559 MET A C 1
ATOM 4417 O O . MET A 1 559 ? -28.411 10.360 -44.699 1.00 32.56 559 MET A O 1
ATOM 4421 N N . SER A 1 560 ? -28.867 11.693 -42.950 1.00 30.86 560 SER A N 1
ATOM 4422 C CA . SER A 1 560 ? -30.301 11.501 -42.704 1.00 30.86 560 SER A CA 1
ATOM 4423 C C . SER A 1 560 ? -30.646 11.951 -41.285 1.00 30.86 560 SER A C 1
ATOM 4425 O O . SER A 1 560 ? -29.959 11.630 -40.323 1.00 30.86 560 SER A O 1
ATOM 4427 N N . ALA A 1 561 ? -31.718 12.729 -41.205 1.00 35.34 561 ALA A N 1
ATOM 4428 C CA . ALA A 1 561 ? -32.206 13.481 -40.062 1.00 35.34 561 ALA A CA 1
ATOM 4429 C C . ALA A 1 561 ? -32.827 12.636 -38.935 1.00 35.34 561 ALA A C 1
ATOM 4431 O O . ALA A 1 561 ? -33.379 11.566 -39.187 1.00 35.34 561 ALA A O 1
ATOM 4432 N N . ALA A 1 562 ? -32.882 13.222 -37.732 1.00 28.94 562 ALA A N 1
ATOM 4433 C CA . ALA A 1 562 ? -33.984 13.055 -36.780 1.00 28.94 562 ALA A CA 1
ATOM 4434 C C . ALA A 1 562 ? -34.095 14.278 -35.839 1.00 28.94 562 ALA A C 1
ATOM 4436 O O . ALA A 1 562 ? -33.125 14.989 -35.603 1.00 28.94 562 ALA A O 1
ATOM 4437 N N . ALA A 1 563 ? -35.331 14.544 -35.414 1.00 31.81 563 ALA A N 1
ATOM 4438 C CA . ALA A 1 563 ? -35.946 15.822 -35.036 1.00 31.81 563 ALA A CA 1
ATOM 4439 C C . ALA A 1 563 ? -35.622 16.367 -33.618 1.00 31.81 563 ALA A C 1
ATOM 4441 O O . ALA A 1 563 ? -35.196 15.601 -32.756 1.00 31.81 563 ALA A O 1
ATOM 4442 N N . PRO A 1 564 ? -35.882 17.668 -33.340 1.00 31.72 564 PRO A N 1
ATOM 4443 C CA . PRO A 1 564 ? -35.626 18.276 -32.032 1.00 31.72 564 PRO A CA 1
ATOM 4444 C C . PRO A 1 564 ? -36.720 17.945 -30.997 1.00 31.72 564 PRO A C 1
ATOM 4446 O O . PRO A 1 564 ? -37.912 17.982 -31.304 1.00 31.72 564 PRO A O 1
ATOM 4449 N N . ILE A 1 565 ? -36.304 17.654 -29.759 1.00 31.69 565 ILE A N 1
ATOM 4450 C CA . ILE A 1 565 ? -37.166 17.433 -28.580 1.00 31.69 565 ILE A CA 1
ATOM 4451 C C . ILE A 1 565 ? -37.390 18.783 -27.850 1.00 31.69 565 ILE A C 1
ATOM 4453 O O . ILE A 1 565 ? -36.489 19.625 -27.881 1.00 31.69 565 ILE A O 1
ATOM 4457 N N . PRO A 1 566 ? -38.558 19.047 -27.221 1.00 31.22 566 PRO A N 1
ATOM 4458 C CA . PRO A 1 566 ? -38.923 20.376 -26.724 1.00 31.22 566 PRO A CA 1
ATOM 4459 C C . PRO A 1 566 ? -38.242 20.735 -25.397 1.00 31.22 566 PRO A C 1
ATOM 4461 O O . PRO A 1 566 ? -38.173 19.921 -24.479 1.00 31.22 566 PRO A O 1
ATOM 4464 N N . ILE A 1 567 ? -37.829 21.997 -25.282 1.00 31.58 567 ILE A N 1
ATOM 4465 C CA . ILE A 1 567 ? -37.318 22.635 -24.061 1.00 31.58 567 ILE A CA 1
ATOM 4466 C C . ILE A 1 567 ? -38.490 22.892 -23.090 1.00 31.58 567 ILE A C 1
ATOM 4468 O O . ILE A 1 567 ? -39.462 23.535 -23.501 1.00 31.58 567 ILE A O 1
ATOM 4472 N N . PRO A 1 568 ? -38.430 22.479 -21.809 1.00 31.72 568 PRO A N 1
ATOM 4473 C CA . PRO A 1 568 ? -39.373 22.944 -20.797 1.00 31.72 568 PRO A CA 1
ATOM 4474 C C . PRO A 1 568 ? -39.064 24.395 -20.407 1.00 31.72 568 PRO A C 1
ATOM 4476 O O . PRO A 1 568 ? -37.989 24.724 -19.914 1.00 31.72 568 PRO A O 1
ATOM 4479 N N . THR A 1 569 ? -40.033 25.272 -20.644 1.00 32.94 569 THR A N 1
ATOM 4480 C CA . THR A 1 569 ? -40.036 26.687 -20.261 1.00 32.94 569 THR A CA 1
ATOM 4481 C C . THR A 1 569 ? -40.150 26.861 -18.746 1.00 32.94 569 THR A C 1
ATOM 4483 O O . THR A 1 569 ? -41.151 26.443 -18.163 1.00 32.94 569 THR A O 1
ATOM 4486 N N . GLY A 1 570 ? -39.181 27.543 -18.130 1.00 31.64 570 GLY A N 1
ATOM 4487 C CA . GLY A 1 570 ? -39.238 27.924 -16.716 1.00 31.64 570 GLY A CA 1
ATOM 4488 C C . GLY A 1 570 ? -37.999 28.668 -16.211 1.00 31.64 570 GLY A C 1
ATOM 4489 O O . GLY A 1 570 ? -37.370 28.212 -15.268 1.00 31.64 570 GLY A O 1
ATOM 4490 N N . LEU A 1 571 ? -37.644 29.802 -16.822 1.00 32.22 571 LEU A N 1
ATOM 4491 C CA . LEU A 1 571 ? -36.665 30.758 -16.279 1.00 32.22 571 LEU A CA 1
ATOM 4492 C C . LEU A 1 571 ? -37.361 32.114 -16.044 1.00 32.22 571 LEU A C 1
ATOM 4494 O O . LEU A 1 571 ? -38.078 32.567 -16.942 1.00 32.22 571 LEU A O 1
ATOM 4498 N N . PRO A 1 572 ? -37.185 32.780 -14.884 1.00 31.03 572 PRO A N 1
ATOM 4499 C CA . PRO A 1 572 ? -37.599 34.171 -14.693 1.00 31.03 572 PRO A CA 1
ATOM 4500 C C . PRO A 1 572 ? -36.692 35.148 -15.472 1.00 31.03 572 PRO A C 1
ATOM 4502 O O . PRO A 1 572 ? -35.563 34.796 -15.817 1.00 31.03 572 PRO A O 1
ATOM 4505 N N . PRO A 1 573 ? -37.171 36.370 -15.774 1.00 33.44 573 PRO A N 1
ATOM 4506 C CA . PRO A 1 573 ? -36.620 37.198 -16.840 1.00 33.44 573 PRO A CA 1
ATOM 4507 C C . PRO A 1 573 ? -35.357 37.978 -16.442 1.00 33.44 573 PRO A C 1
ATOM 4509 O O . PRO A 1 573 ? -35.336 38.710 -15.457 1.00 33.44 573 PRO A O 1
ATOM 4512 N N . SER A 1 574 ? -34.346 37.837 -17.300 1.00 32.62 574 SER A N 1
ATOM 4513 C CA . SER A 1 574 ? -33.370 38.831 -17.776 1.00 32.62 574 SER A CA 1
ATOM 4514 C C . SER A 1 574 ? -33.376 40.233 -17.145 1.00 32.62 574 SER A C 1
ATOM 4516 O O . SER A 1 574 ? -34.336 40.991 -17.306 1.00 32.62 574 SER A O 1
ATOM 4518 N N . ILE A 1 575 ? -32.218 40.634 -16.607 1.00 25.98 575 ILE A N 1
ATOM 4519 C CA . ILE A 1 575 ? -31.798 42.039 -16.520 1.00 25.98 575 ILE A CA 1
ATOM 4520 C C . ILE A 1 575 ? -30.799 42.307 -17.654 1.00 25.98 575 ILE A C 1
ATOM 4522 O O . ILE A 1 575 ? -29.841 41.564 -17.852 1.00 25.98 575 ILE A O 1
ATOM 4526 N N . ASN A 1 576 ? -31.098 43.349 -18.428 1.00 26.31 576 ASN A N 1
ATOM 4527 C CA . ASN A 1 576 ? -30.380 43.791 -19.619 1.00 26.31 576 ASN A CA 1
ATOM 4528 C C . ASN A 1 576 ? -28.946 44.250 -19.313 1.00 26.31 576 ASN A C 1
ATOM 4530 O O . ASN A 1 576 ? -28.745 45.106 -18.453 1.00 26.31 576 ASN A O 1
ATOM 4534 N N . LEU A 1 577 ? -27.989 43.779 -20.120 1.00 26.67 577 LEU A N 1
ATOM 4535 C CA . LEU A 1 577 ? -26.706 44.447 -20.330 1.00 26.67 577 LEU A CA 1
ATOM 4536 C C . LEU A 1 577 ? -26.939 45.793 -21.034 1.00 26.67 577 LEU A C 1
ATOM 4538 O O . LEU A 1 577 ? -27.455 45.832 -22.153 1.00 26.67 577 LEU A O 1
ATOM 4542 N N . ALA A 1 578 ? -26.490 46.879 -20.411 1.00 23.03 578 ALA A N 1
ATOM 4543 C CA . ALA A 1 578 ? -26.085 48.082 -21.122 1.00 23.03 578 ALA A CA 1
ATOM 4544 C C . ALA A 1 578 ? -24.555 48.084 -21.179 1.00 23.03 578 ALA A C 1
ATOM 4546 O O . ALA A 1 578 ? -23.888 48.160 -20.152 1.00 23.03 578 ALA A O 1
ATOM 4547 N N . ILE A 1 579 ? -24.028 47.950 -22.393 1.00 25.86 579 ILE A N 1
ATOM 4548 C CA . ILE A 1 579 ? -22.608 48.061 -22.712 1.00 25.86 579 ILE A CA 1
ATOM 4549 C C . ILE A 1 579 ? -22.225 49.542 -22.632 1.00 25.86 579 ILE A C 1
ATOM 4551 O O . ILE A 1 579 ? -22.761 50.355 -23.388 1.00 25.86 579 ILE A O 1
ATOM 4555 N N . THR A 1 580 ? -21.270 49.877 -21.771 1.00 21.38 580 THR A N 1
ATOM 4556 C CA . THR A 1 580 ? -20.399 51.041 -21.955 1.00 21.38 580 THR A CA 1
ATOM 4557 C C . THR A 1 580 ? -18.968 50.541 -21.983 1.00 21.38 580 THR A C 1
ATOM 4559 O O . THR A 1 580 ? -18.486 49.955 -21.022 1.00 21.38 580 THR A O 1
ATOM 4562 N N . THR A 1 581 ? -18.358 50.728 -23.144 1.00 26.38 581 THR A N 1
ATOM 4563 C CA . THR A 1 581 ? -16.950 50.527 -23.463 1.00 26.38 581 THR A CA 1
ATOM 4564 C C . THR A 1 581 ? -16.075 51.427 -22.603 1.00 26.38 581 THR A C 1
ATOM 4566 O O . THR A 1 581 ? -16.284 52.634 -22.655 1.00 26.38 581 THR A O 1
ATOM 4569 N N . ASP A 1 582 ? -15.105 50.854 -21.899 1.00 21.23 582 ASP A N 1
ATOM 4570 C CA . ASP A 1 582 ? -13.759 51.410 -21.747 1.00 21.23 582 ASP A CA 1
ATOM 4571 C C . ASP A 1 582 ? -12.791 50.258 -21.424 1.00 21.23 582 ASP A C 1
ATOM 4573 O O . ASP A 1 582 ? -13.162 49.269 -20.796 1.00 21.23 582 ASP A O 1
ATOM 4577 N N . GLU A 1 583 ? -11.599 50.347 -22.004 1.00 29.56 583 GLU A N 1
ATOM 4578 C CA . GLU A 1 583 ? -10.562 49.319 -22.086 1.00 29.56 583 GLU A CA 1
ATOM 4579 C C . GLU A 1 583 ? -9.849 49.119 -20.735 1.00 29.56 583 GLU A C 1
ATOM 4581 O O . GLU A 1 583 ? -9.066 49.980 -20.347 1.00 29.56 583 GLU A O 1
ATOM 4586 N N . GLU A 1 584 ? -10.041 47.975 -20.068 1.00 22.23 584 GLU A N 1
ATOM 4587 C CA . GLU A 1 584 ? -9.106 47.424 -19.071 1.00 22.23 584 GLU A CA 1
ATOM 4588 C C . GLU A 1 584 ? -9.024 45.890 -19.218 1.00 22.23 584 GLU A C 1
ATOM 4590 O O . GLU A 1 584 ? -9.996 45.220 -19.566 1.00 22.23 584 GLU A O 1
ATOM 4595 N N . GLU A 1 585 ? -7.815 45.349 -19.063 1.00 26.09 585 GLU A N 1
ATOM 4596 C CA . GLU A 1 585 ? -7.479 43.927 -19.173 1.00 26.09 585 GLU A CA 1
ATOM 4597 C C . GLU A 1 585 ? -8.101 43.126 -18.013 1.00 26.09 585 GLU A C 1
ATOM 4599 O O . GLU A 1 585 ? -7.572 43.126 -16.904 1.00 26.09 585 GLU A O 1
ATOM 4604 N N . ASP A 1 586 ? -9.192 42.399 -18.270 1.00 21.33 586 ASP A N 1
ATOM 4605 C CA . ASP A 1 586 ? -9.788 41.476 -17.296 1.00 21.33 586 ASP A CA 1
ATOM 4606 C C . ASP A 1 586 ? -8.981 40.168 -17.207 1.00 21.33 586 ASP A C 1
ATOM 4608 O O . ASP A 1 586 ? -9.184 39.204 -17.957 1.00 21.33 586 ASP A O 1
ATOM 4612 N N . ALA A 1 587 ? -8.061 40.133 -16.243 1.00 23.75 587 ALA A N 1
ATOM 4613 C CA . ALA A 1 587 ? -7.620 38.905 -15.602 1.00 23.75 587 ALA A CA 1
ATOM 4614 C C . ALA A 1 587 ? -8.803 38.309 -14.822 1.00 23.75 587 ALA A C 1
ATOM 4616 O O . ALA A 1 587 ? -9.424 38.978 -14.003 1.00 23.75 587 ALA A O 1
ATOM 4617 N N . PHE A 1 588 ? -9.122 37.043 -15.088 1.00 24.47 588 PHE A N 1
ATOM 4618 C CA . PHE A 1 588 ? -10.142 36.302 -14.351 1.00 24.47 588 PHE A CA 1
ATOM 4619 C C . PHE A 1 588 ? -9.714 36.166 -12.880 1.00 24.47 588 PHE A C 1
ATOM 4621 O O . PHE A 1 588 ? -8.818 35.383 -12.562 1.00 24.47 588 PHE A O 1
ATOM 4628 N N . GLU A 1 589 ? -10.357 36.932 -11.999 1.00 22.58 589 GLU A N 1
ATOM 4629 C CA . GLU A 1 589 ? -10.315 36.749 -10.550 1.00 22.58 589 GLU A CA 1
ATOM 4630 C C . GLU A 1 589 ? -10.901 35.379 -10.183 1.00 22.58 589 GLU A C 1
ATOM 4632 O O . GLU A 1 589 ? -12.069 35.062 -10.425 1.00 22.58 589 GLU A O 1
ATOM 4637 N N . SER A 1 590 ? -10.044 34.555 -9.588 1.00 24.94 590 SER A N 1
ATOM 4638 C CA . SER A 1 590 ? -10.393 33.422 -8.745 1.00 24.94 590 SER A CA 1
ATOM 4639 C C . SER A 1 590 ? -11.121 33.934 -7.502 1.00 24.94 590 SER A C 1
ATOM 4641 O O . SER A 1 590 ? -10.506 34.575 -6.653 1.00 24.94 590 SER A O 1
ATOM 4643 N N . GLY A 1 591 ? -12.421 33.661 -7.404 1.00 23.47 591 GLY A N 1
ATOM 4644 C CA . GLY A 1 591 ? -13.207 33.950 -6.209 1.00 23.47 591 GLY A CA 1
ATOM 4645 C C . GLY A 1 591 ? -12.803 33.051 -5.041 1.00 23.47 591 GLY A C 1
ATOM 4646 O O . GLY A 1 591 ? -13.109 31.861 -5.050 1.00 23.47 591 GLY A O 1
ATOM 4647 N N . ASP A 1 592 ? -12.121 33.682 -4.088 1.00 22.25 592 ASP A N 1
ATOM 4648 C CA . ASP A 1 592 ? -12.138 33.498 -2.636 1.00 22.25 592 ASP A CA 1
ATOM 4649 C C . ASP A 1 592 ? -12.009 32.073 -2.078 1.00 22.25 592 ASP A C 1
ATOM 4651 O O . ASP A 1 592 ? -12.980 31.369 -1.788 1.00 22.25 592 ASP A O 1
ATOM 4655 N N . GLU A 1 593 ? -10.753 31.721 -1.797 1.00 28.11 593 GLU A N 1
ATOM 4656 C CA . GLU A 1 593 ? -10.387 30.922 -0.632 1.00 28.11 593 GLU A CA 1
ATOM 4657 C C . GLU A 1 593 ? -10.844 31.671 0.625 1.00 28.11 593 GLU A C 1
ATOM 4659 O O . GLU A 1 593 ? -10.255 32.672 1.032 1.00 28.11 593 GLU A O 1
ATOM 4664 N N . GLN A 1 594 ? -11.933 31.206 1.228 1.00 22.31 594 GLN A N 1
ATOM 4665 C CA . GLN A 1 594 ? -12.306 31.637 2.563 1.00 22.31 594 GLN A CA 1
ATOM 4666 C C . GLN A 1 594 ? -11.488 30.804 3.553 1.00 22.31 594 GLN A C 1
ATOM 4668 O O . GLN A 1 594 ? -11.713 29.603 3.706 1.00 22.31 594 GLN A O 1
ATOM 4673 N N . GLU A 1 595 ? -10.485 31.452 4.147 1.00 27.30 595 GLU A N 1
ATOM 4674 C CA . GLU A 1 595 ? -9.738 30.981 5.311 1.00 27.30 595 GLU A CA 1
ATOM 4675 C C . GLU A 1 595 ? -10.728 30.642 6.436 1.00 27.30 595 GLU A C 1
ATOM 4677 O O . GLU A 1 595 ? -11.326 31.534 7.039 1.00 27.30 595 GLU A O 1
ATOM 4682 N N . ASP A 1 596 ? -10.910 29.351 6.710 1.00 24.12 596 ASP A N 1
ATOM 4683 C CA . ASP A 1 596 ? -11.428 28.893 7.994 1.00 24.12 596 ASP A CA 1
ATOM 4684 C C . ASP A 1 596 ? -10.217 28.659 8.908 1.00 24.12 596 ASP A C 1
ATOM 4686 O O . ASP A 1 596 ? -9.407 27.761 8.671 1.00 24.12 596 ASP A O 1
ATOM 4690 N N . ASP A 1 597 ? -10.104 29.527 9.916 1.00 22.94 597 ASP A N 1
ATOM 4691 C CA . ASP A 1 597 ? -9.092 29.568 10.974 1.00 22.94 597 ASP A CA 1
ATOM 4692 C C . ASP A 1 597 ? -8.694 28.170 11.490 1.00 22.94 597 ASP A C 1
ATOM 4694 O O . ASP A 1 597 ? -9.424 27.556 12.276 1.00 22.94 597 ASP A O 1
ATOM 4698 N N . ASP A 1 598 ? -7.492 27.705 11.133 1.00 27.25 598 ASP A N 1
ATOM 4699 C CA . ASP A 1 598 ? -6.789 26.674 11.898 1.00 27.25 598 ASP A CA 1
ATOM 4700 C C . ASP A 1 598 ? -5.794 27.356 12.849 1.00 27.25 598 ASP A C 1
ATOM 4702 O O . ASP A 1 598 ? -5.037 28.259 12.485 1.00 27.25 598 ASP A O 1
ATOM 4706 N N . LEU A 1 599 ? -5.881 26.979 14.120 1.00 26.25 599 LEU A N 1
ATOM 4707 C CA . LEU A 1 599 ? -5.307 27.702 15.251 1.00 26.25 599 LEU A CA 1
ATOM 4708 C C . LEU A 1 599 ? -3.771 27.692 15.217 1.00 26.25 599 LEU A C 1
ATOM 4710 O O . LEU A 1 599 ? -3.134 26.643 15.137 1.00 26.25 599 LEU A O 1
ATOM 4714 N N . GLY A 1 600 ? -3.195 28.892 15.328 1.00 23.75 600 GLY A N 1
ATOM 4715 C CA . GLY A 1 600 ? -1.773 29.168 15.150 1.00 23.75 600 GLY A CA 1
ATOM 4716 C C . GLY A 1 600 ? -0.825 28.649 16.236 1.00 23.75 600 GLY A C 1
ATOM 4717 O O . GLY A 1 600 ? -1.205 28.425 17.381 1.00 23.75 600 GLY A O 1
ATOM 4718 N N . GLU A 1 601 ? 0.458 28.544 15.881 1.00 26.55 601 GLU A N 1
ATOM 4719 C CA . GLU A 1 601 ? 1.444 29.566 16.264 1.00 26.55 601 GLU A CA 1
ATOM 4720 C C . GLU A 1 601 ? 2.840 29.314 15.648 1.00 26.55 601 GLU A C 1
ATOM 4722 O O . GLU A 1 601 ? 3.426 28.243 15.793 1.00 26.55 601 GLU A O 1
ATOM 4727 N N . ASN A 1 602 ? 3.381 30.410 15.099 1.00 22.31 602 ASN A N 1
ATOM 4728 C CA . ASN A 1 602 ? 4.789 30.811 14.969 1.00 22.31 602 ASN A CA 1
ATOM 4729 C C . ASN A 1 602 ? 5.644 30.253 13.817 1.00 22.31 602 ASN A C 1
ATOM 4731 O O . ASN A 1 602 ? 6.401 29.292 13.946 1.00 22.31 602 ASN A O 1
ATOM 4735 N N . GLU A 1 603 ? 5.614 31.027 12.727 1.00 27.70 603 GLU A N 1
ATOM 4736 C CA . GLU A 1 603 ? 6.689 31.187 11.751 1.00 27.70 603 GLU A CA 1
ATOM 4737 C C . GLU A 1 603 ? 8.002 31.650 12.407 1.00 27.70 603 GLU A C 1
ATOM 4739 O O . GLU A 1 603 ? 8.034 32.659 13.108 1.00 27.70 603 GLU A O 1
ATOM 4744 N N . GLU A 1 604 ? 9.108 30.989 12.064 1.00 21.81 604 GLU A N 1
ATOM 4745 C CA . GLU A 1 604 ? 10.391 31.654 11.809 1.00 21.81 604 GLU A CA 1
ATOM 4746 C C . GLU A 1 604 ? 11.203 30.817 10.792 1.00 21.81 604 GLU A C 1
ATOM 4748 O O . GLU A 1 604 ? 11.891 29.863 11.138 1.00 21.81 604 GLU A O 1
ATOM 4753 N N . VAL A 1 605 ? 11.074 31.200 9.513 1.00 25.42 605 VAL A N 1
ATOM 4754 C CA . VAL A 1 605 ? 12.060 31.117 8.410 1.00 25.42 605 VAL A CA 1
ATOM 4755 C C . VAL A 1 605 ? 12.744 29.758 8.123 1.00 25.42 605 VAL A C 1
ATOM 4757 O O . VAL A 1 605 ? 13.774 29.455 8.719 1.00 25.42 605 VAL A O 1
ATOM 4760 N N . ALA A 1 606 ? 12.277 29.034 7.086 1.00 24.08 606 ALA A N 1
ATOM 4761 C CA . ALA A 1 606 ? 13.088 28.544 5.942 1.00 24.08 606 ALA A CA 1
ATOM 4762 C C . ALA A 1 606 ? 12.296 27.617 4.976 1.00 24.08 606 ALA A C 1
ATOM 4764 O O . ALA A 1 606 ? 11.779 26.584 5.386 1.00 24.08 606 ALA A O 1
ATOM 4765 N N . ASP A 1 607 ? 12.311 27.989 3.689 1.00 26.30 607 ASP A N 1
ATOM 4766 C CA . ASP A 1 607 ? 12.212 27.169 2.462 1.00 26.30 607 ASP A CA 1
ATOM 4767 C C . ASP A 1 607 ? 10.937 26.346 2.146 1.00 26.30 607 ASP A C 1
ATOM 4769 O O . ASP A 1 607 ? 10.902 25.124 2.233 1.00 26.30 607 ASP A O 1
ATOM 4773 N N . GLY A 1 608 ? 9.911 27.049 1.650 1.00 25.58 608 GLY A N 1
ATOM 4774 C CA . GLY A 1 608 ? 9.488 27.035 0.235 1.00 25.58 608 GLY A CA 1
ATOM 4775 C C . GLY A 1 608 ? 9.312 25.701 -0.507 1.00 25.58 608 GLY A C 1
ATOM 4776 O O . GLY A 1 608 ? 10.197 25.309 -1.259 1.00 25.58 608 GLY A O 1
ATOM 4777 N N . TYR A 1 609 ? 8.129 25.103 -0.339 1.00 26.73 609 TYR A N 1
ATOM 4778 C CA . TYR A 1 609 ? 7.231 24.409 -1.288 1.00 26.73 609 TYR A CA 1
ATOM 4779 C C . TYR A 1 609 ? 6.542 23.292 -0.504 1.00 26.73 609 TYR A C 1
ATOM 4781 O O . TYR A 1 609 ? 7.051 22.178 -0.387 1.00 26.73 609 TYR A O 1
ATOM 4789 N N . GLU A 1 610 ? 5.386 23.613 0.076 1.00 27.88 610 GLU A N 1
ATOM 4790 C CA . GLU A 1 610 ? 4.529 22.631 0.729 1.00 27.88 610 GLU A CA 1
ATOM 4791 C C . GLU A 1 610 ? 3.954 21.681 -0.328 1.00 27.88 610 GLU A C 1
ATOM 4793 O O . GLU A 1 610 ? 2.881 21.887 -0.892 1.00 27.88 610 GLU A O 1
ATOM 4798 N N . SER A 1 611 ? 4.676 20.591 -0.586 1.00 31.97 611 SER A N 1
ATOM 4799 C CA . SER A 1 611 ? 4.005 19.315 -0.788 1.00 31.97 611 SER A CA 1
ATOM 4800 C C . SER A 1 611 ? 3.083 19.115 0.413 1.00 31.97 611 SER A C 1
ATOM 4802 O O . SER A 1 611 ? 3.547 19.258 1.550 1.00 31.97 611 SER A O 1
ATOM 4804 N N . GLU A 1 612 ? 1.815 18.751 0.189 1.00 32.47 612 GLU A N 1
ATOM 4805 C CA . GLU A 1 612 ? 0.990 18.151 1.245 1.00 32.47 612 GLU A CA 1
ATOM 4806 C C . GLU A 1 612 ? 1.854 17.166 2.043 1.00 32.47 612 GLU A C 1
ATOM 4808 O O . GLU A 1 612 ? 2.723 16.545 1.421 1.00 32.47 612 GLU A O 1
ATOM 4813 N N . PRO A 1 613 ? 1.671 17.020 3.370 1.00 33.62 613 PRO A N 1
ATOM 4814 C CA . PRO A 1 613 ? 2.486 16.148 4.211 1.00 33.62 613 PRO A CA 1
ATOM 4815 C C . PRO A 1 613 ? 2.241 14.683 3.821 1.00 33.62 613 PRO A C 1
ATOM 4817 O O . PRO A 1 613 ? 1.567 13.911 4.500 1.00 33.62 613 PRO A O 1
ATOM 4820 N N . THR A 1 614 ? 2.769 14.314 2.664 1.00 39.44 614 THR A N 1
ATOM 4821 C CA . THR A 1 614 ? 2.939 12.978 2.149 1.00 39.44 614 THR A CA 1
ATOM 4822 C C . THR A 1 614 ? 3.939 12.342 3.093 1.00 39.44 614 THR A C 1
ATOM 4824 O O . THR A 1 614 ? 4.973 12.922 3.438 1.00 39.44 614 THR A O 1
ATOM 4827 N N . LEU A 1 615 ? 3.570 11.182 3.630 1.00 40.94 615 LEU A N 1
ATOM 4828 C CA . LEU A 1 615 ? 4.439 10.451 4.538 1.00 40.94 615 LEU A CA 1
ATOM 4829 C C . LEU A 1 615 ? 5.834 10.325 3.944 1.00 40.94 615 LEU A C 1
ATOM 4831 O O . LEU A 1 615 ? 5.998 9.842 2.824 1.00 40.94 615 LEU A O 1
ATOM 4835 N N . ARG A 1 616 ? 6.846 10.650 4.747 1.00 46.97 616 ARG A N 1
ATOM 4836 C CA . ARG A 1 616 ? 8.208 10.232 4.439 1.00 46.97 616 ARG A CA 1
ATOM 4837 C C . ARG A 1 616 ? 8.271 8.708 4.549 1.00 46.97 616 ARG A C 1
ATOM 4839 O O . ARG A 1 616 ? 8.250 8.151 5.643 1.00 46.97 616 ARG A O 1
ATOM 4846 N N . ARG A 1 617 ? 8.303 8.039 3.397 1.00 58.69 617 ARG A N 1
ATOM 4847 C CA . ARG A 1 617 ? 8.606 6.609 3.261 1.00 58.69 617 ARG A CA 1
ATOM 4848 C C . ARG A 1 617 ? 10.127 6.468 3.252 1.00 58.69 617 ARG A C 1
ATOM 4850 O O . ARG A 1 617 ? 10.771 6.661 2.223 1.00 58.69 617 ARG A O 1
ATOM 4857 N N . GLU A 1 618 ? 10.723 6.238 4.418 1.00 55.59 618 GLU A N 1
ATOM 4858 C CA . GLU A 1 618 ? 12.186 6.257 4.584 1.00 55.59 618 GLU A CA 1
ATOM 4859 C C . GLU A 1 618 ? 12.798 4.845 4.570 1.00 55.59 618 GLU A C 1
ATOM 4861 O O . GLU A 1 618 ? 13.985 4.672 4.265 1.00 55.59 618 GLU A O 1
ATOM 4866 N N . THR A 1 619 ? 11.999 3.820 4.884 1.00 58.50 619 THR A N 1
ATOM 4867 C CA . THR A 1 619 ? 12.464 2.455 5.150 1.00 58.50 619 THR A CA 1
ATOM 4868 C C . THR A 1 619 ? 11.718 1.397 4.333 1.00 58.50 619 THR A C 1
ATOM 4870 O O . THR A 1 619 ? 10.579 1.588 3.921 1.00 58.50 619 THR A O 1
ATOM 4873 N N . ALA A 1 620 ? 12.343 0.226 4.139 1.00 60.22 620 ALA A N 1
ATOM 4874 C CA . ALA A 1 620 ? 11.702 -0.926 3.485 1.00 60.22 620 ALA A CA 1
ATOM 4875 C C . ALA A 1 620 ? 10.417 -1.364 4.206 1.00 60.22 620 ALA A C 1
ATOM 4877 O O . ALA A 1 620 ? 9.475 -1.856 3.589 1.00 60.22 620 ALA A O 1
ATOM 4878 N N . ALA A 1 621 ? 10.385 -1.177 5.528 1.00 58.75 621 ALA A N 1
ATOM 4879 C CA . ALA A 1 621 ? 9.260 -1.546 6.371 1.00 58.75 621 ALA A CA 1
ATOM 4880 C C . ALA A 1 621 ? 8.020 -0.673 6.122 1.00 58.75 621 ALA A C 1
ATOM 4882 O O . ALA A 1 621 ? 6.911 -1.132 6.405 1.00 58.75 621 ALA A O 1
ATOM 4883 N N . ASP A 1 622 ? 8.206 0.538 5.583 1.00 58.97 622 ASP A N 1
ATOM 4884 C CA . ASP A 1 622 ? 7.124 1.480 5.270 1.00 58.97 622 ASP A CA 1
ATOM 4885 C C . ASP A 1 622 ? 6.336 1.067 4.032 1.00 58.97 622 ASP A C 1
ATOM 4887 O O . ASP A 1 622 ? 5.206 1.515 3.851 1.00 58.97 622 ASP A O 1
ATOM 4891 N N . VAL A 1 623 ? 6.937 0.218 3.195 1.00 65.88 623 VAL A N 1
ATOM 4892 C CA . VAL A 1 623 ? 6.349 -0.193 1.926 1.00 65.88 623 VAL A CA 1
ATOM 4893 C C . VAL A 1 623 ? 6.106 -1.694 1.865 1.00 65.88 623 VAL A C 1
ATOM 4895 O O . VAL A 1 623 ? 5.182 -2.057 1.178 1.00 65.88 623 VAL A O 1
ATOM 4898 N N . ALA A 1 624 ? 6.832 -2.559 2.595 1.00 63.16 624 ALA A N 1
ATOM 4899 C CA . ALA A 1 624 ? 6.733 -4.041 2.646 1.00 63.16 624 ALA A CA 1
ATOM 4900 C C . ALA A 1 624 ? 5.441 -4.691 2.066 1.00 63.16 624 ALA A C 1
ATOM 4902 O O . ALA A 1 624 ? 4.344 -4.392 2.514 1.00 63.16 624 ALA A O 1
ATOM 4903 N N . LEU A 1 625 ? 5.559 -5.646 1.122 1.00 63.41 625 LEU A N 1
ATOM 4904 C CA . LEU A 1 625 ? 4.391 -6.284 0.467 1.00 63.41 625 LEU A CA 1
ATOM 4905 C C . LEU A 1 625 ? 3.497 -7.005 1.482 1.00 63.41 625 LEU A C 1
ATOM 4907 O O . LEU A 1 625 ? 2.283 -7.113 1.313 1.00 63.41 625 LEU A O 1
ATOM 4911 N N . ASP A 1 626 ? 4.108 -7.488 2.561 1.00 60.22 626 ASP A N 1
ATOM 4912 C CA . ASP A 1 626 ? 3.420 -8.221 3.604 1.00 60.22 626 ASP A CA 1
ATOM 4913 C C . ASP A 1 626 ? 3.450 -7.479 4.941 1.00 60.22 626 ASP A C 1
ATOM 4915 O O . ASP A 1 626 ? 4.062 -7.912 5.916 1.00 60.22 626 ASP A O 1
ATOM 4919 N N . MET A 1 627 ? 2.802 -6.309 4.990 1.00 62.16 627 MET A N 1
ATOM 4920 C CA . MET A 1 627 ? 2.679 -5.569 6.249 1.00 62.16 627 MET A CA 1
ATOM 4921 C C . MET A 1 627 ? 1.795 -6.269 7.297 1.00 62.16 627 MET A C 1
ATOM 4923 O O . MET A 1 627 ? 1.815 -5.836 8.447 1.00 62.16 627 MET A O 1
ATOM 4927 N N . ASP A 1 628 ? 1.051 -7.315 6.917 1.00 61.66 628 ASP A N 1
ATOM 4928 C CA . ASP A 1 628 ? 0.087 -8.029 7.773 1.00 61.66 628 ASP A CA 1
ATOM 4929 C C . ASP A 1 628 ? 0.385 -9.545 7.864 1.00 61.66 628 ASP A C 1
ATOM 4931 O O . ASP A 1 628 ? -0.514 -10.335 8.155 1.00 61.66 628 ASP A O 1
ATOM 4935 N N . ALA A 1 629 ? 1.636 -9.958 7.602 1.00 55.34 629 ALA A N 1
ATOM 4936 C CA . ALA A 1 629 ? 2.079 -11.363 7.615 1.00 55.34 629 ALA A CA 1
ATOM 4937 C C . ALA A 1 629 ? 1.666 -12.110 8.900 1.00 55.34 629 ALA A C 1
ATOM 4939 O O . ALA A 1 629 ? 1.307 -13.291 8.883 1.00 55.34 629 ALA A O 1
ATOM 4940 N N . ASP A 1 630 ? 1.681 -11.374 10.013 1.00 53.88 630 ASP A N 1
ATOM 4941 C CA . ASP A 1 630 ? 1.419 -11.835 11.374 1.00 53.88 630 ASP A CA 1
ATOM 4942 C C . ASP A 1 630 ? -0.018 -12.360 11.567 1.00 53.88 630 ASP A C 1
ATOM 4944 O O . ASP A 1 630 ? -0.276 -13.128 12.493 1.00 53.88 630 ASP A O 1
ATOM 4948 N N . ASP A 1 631 ? -0.960 -11.980 10.694 1.00 54.62 631 ASP A N 1
ATOM 4949 C CA . ASP A 1 631 ? -2.394 -12.236 10.884 1.00 54.62 631 ASP A CA 1
ATO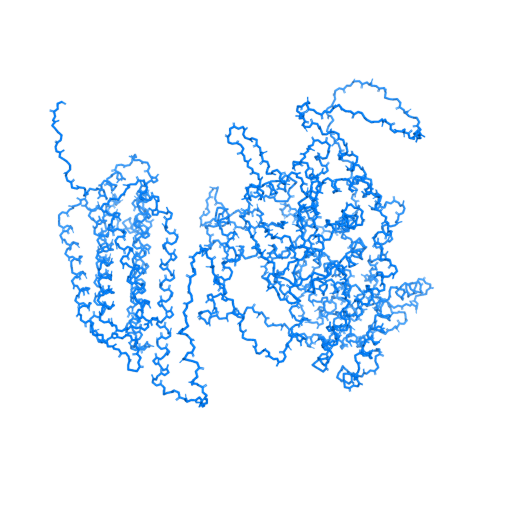M 4950 C C . ASP A 1 631 ? -2.967 -13.384 10.037 1.00 54.62 631 ASP A C 1
ATOM 4952 O O . ASP A 1 631 ? -4.173 -13.648 10.060 1.00 54.62 631 ASP A O 1
ATOM 4956 N N . TYR A 1 632 ? -2.125 -14.072 9.268 1.00 53.72 632 TYR A N 1
ATOM 4957 C CA . TYR A 1 632 ? -2.542 -15.234 8.470 1.00 53.72 632 TYR A CA 1
ATOM 4958 C C . TYR A 1 632 ? -1.569 -16.416 8.583 1.00 53.72 632 TYR A C 1
ATOM 4960 O O . TYR A 1 632 ? -2.003 -17.564 8.493 1.00 53.72 632 TYR A O 1
ATOM 4968 N N . GLY A 1 633 ? -0.292 -16.171 8.910 1.00 44.72 633 GLY A N 1
ATOM 4969 C CA . GLY A 1 633 ? 0.767 -17.188 8.952 1.00 44.72 633 GLY A CA 1
ATOM 4970 C C . GLY A 1 633 ? 0.668 -18.274 10.033 1.00 44.72 633 GLY A C 1
ATOM 4971 O O . GLY A 1 633 ? 1.605 -19.043 10.166 1.00 44.72 633 GLY A O 1
ATOM 4972 N N . HIS A 1 634 ? -0.413 -18.345 10.820 1.00 50.22 634 HIS A N 1
ATOM 4973 C CA . HIS A 1 634 ? -0.604 -19.404 11.827 1.00 50.22 634 HIS A CA 1
ATOM 4974 C C . HIS A 1 634 ? -1.836 -20.288 11.598 1.00 50.22 634 HIS A C 1
ATOM 4976 O O . HIS A 1 634 ? -1.979 -21.327 12.235 1.00 50.22 634 HIS A O 1
ATOM 4982 N N . CYS A 1 635 ? -2.738 -19.880 10.702 1.00 51.69 635 CYS A N 1
ATOM 4983 C CA . CYS A 1 635 ? -3.948 -20.636 10.374 1.00 51.69 635 CYS A CA 1
ATOM 4984 C C . CYS A 1 635 ? -3.903 -21.276 8.974 1.00 51.69 635 CYS A C 1
ATOM 4986 O O . CYS A 1 635 ? -4.793 -22.068 8.667 1.00 51.69 635 CYS A O 1
ATOM 4988 N N . ASP A 1 636 ? -2.891 -20.941 8.164 1.00 44.59 636 ASP A N 1
ATOM 4989 C CA . ASP A 1 636 ? -2.677 -21.446 6.800 1.00 44.59 636 ASP A CA 1
ATOM 4990 C C . ASP A 1 636 ? -1.548 -22.510 6.717 1.00 44.59 636 ASP A C 1
ATOM 4992 O O . ASP A 1 636 ? -1.255 -22.992 5.625 1.00 44.59 636 ASP A O 1
ATOM 4996 N N . ASP A 1 637 ? -0.945 -22.920 7.847 1.00 41.19 637 ASP A N 1
ATOM 4997 C CA . ASP A 1 637 ? 0.017 -24.035 7.891 1.00 41.19 637 ASP A CA 1
ATOM 4998 C C . ASP A 1 637 ? -0.727 -25.370 7.660 1.00 41.19 637 ASP A C 1
ATOM 5000 O O . ASP A 1 637 ? -1.335 -25.937 8.576 1.00 41.19 637 ASP A O 1
ATOM 5004 N N . ASP A 1 638 ? -0.720 -25.875 6.423 1.00 35.00 638 ASP A N 1
ATOM 5005 C CA . ASP A 1 638 ? -1.188 -27.229 6.105 1.00 35.00 638 ASP A CA 1
ATOM 5006 C C . ASP A 1 638 ? -0.253 -28.255 6.782 1.00 35.00 638 ASP A C 1
ATOM 5008 O O . ASP A 1 638 ? 0.952 -28.234 6.523 1.00 35.00 638 ASP A O 1
ATOM 5012 N N . PRO A 1 639 ? -0.738 -29.194 7.623 1.00 27.02 639 PRO A N 1
ATOM 5013 C CA . PRO A 1 639 ? 0.123 -30.133 8.356 1.00 27.02 639 PRO A CA 1
ATOM 5014 C C . PRO A 1 639 ? 0.875 -31.154 7.478 1.00 27.02 639 PRO A C 1
ATOM 5016 O O . PRO A 1 639 ? 1.457 -32.100 8.013 1.00 27.02 639 PRO A O 1
ATOM 5019 N N . GLY A 1 640 ? 0.789 -31.036 6.149 1.00 29.20 640 GLY A N 1
ATOM 5020 C CA . GLY A 1 640 ? 1.319 -31.979 5.165 1.00 29.20 640 GLY A CA 1
ATOM 5021 C C . GLY A 1 640 ? 2.444 -31.450 4.273 1.00 29.20 640 GLY A C 1
ATOM 5022 O O . GLY A 1 640 ? 3.030 -32.255 3.550 1.00 29.20 640 GLY A O 1
ATOM 5023 N N . GLU A 1 641 ? 2.779 -30.161 4.329 1.00 25.92 641 GLU A N 1
ATOM 5024 C CA . GLU A 1 641 ? 3.903 -29.592 3.583 1.00 25.92 641 GLU A CA 1
ATOM 5025 C C . GLU A 1 641 ? 4.922 -29.005 4.558 1.00 25.92 641 GLU A C 1
ATOM 5027 O O . GLU A 1 641 ? 4.796 -27.879 5.033 1.00 25.92 641 GLU A O 1
ATOM 5032 N N . ASP A 1 642 ? 5.985 -29.768 4.827 1.00 23.84 642 ASP A N 1
ATOM 5033 C CA . ASP A 1 642 ? 7.259 -29.138 5.159 1.00 23.84 642 ASP A CA 1
ATOM 5034 C C . ASP A 1 642 ? 7.521 -28.128 4.037 1.00 23.84 642 ASP A C 1
ATOM 5036 O O . ASP A 1 642 ? 7.641 -28.535 2.880 1.00 23.84 642 ASP A O 1
ATOM 5040 N N . HIS A 1 643 ? 7.544 -26.830 4.352 1.00 30.73 643 HIS A N 1
ATOM 5041 C CA . HIS A 1 643 ? 7.859 -25.774 3.395 1.00 30.73 643 HIS A CA 1
ATOM 5042 C C . HIS A 1 643 ? 9.275 -25.978 2.839 1.00 30.73 643 HIS A C 1
ATOM 5044 O O . HIS A 1 643 ? 10.252 -25.379 3.290 1.00 30.73 643 HIS A O 1
ATOM 5050 N N . ALA A 1 644 ? 9.384 -26.846 1.839 1.00 25.53 644 ALA A N 1
ATOM 5051 C CA . ALA A 1 644 ? 10.431 -26.805 0.854 1.00 25.53 644 ALA A CA 1
ATOM 5052 C C . ALA A 1 644 ? 10.245 -25.489 0.101 1.00 25.53 644 ALA A C 1
ATOM 5054 O O . ALA A 1 644 ? 9.153 -25.181 -0.378 1.00 25.53 644 ALA A O 1
ATOM 5055 N N . ASN A 1 645 ? 11.315 -24.696 0.076 1.00 28.45 645 ASN A N 1
ATOM 5056 C CA . ASN A 1 645 ? 11.457 -23.501 -0.743 1.00 28.45 645 ASN A CA 1
ATOM 5057 C C . ASN A 1 645 ? 10.747 -23.695 -2.085 1.00 28.45 645 ASN A C 1
ATOM 5059 O O . ASN A 1 645 ? 10.997 -24.688 -2.761 1.00 28.45 645 ASN A O 1
ATOM 5063 N N . SER A 1 646 ? 9.863 -22.769 -2.453 1.00 26.92 646 SER A N 1
ATOM 5064 C CA . SER A 1 646 ? 9.159 -22.821 -3.728 1.00 26.92 646 SER A CA 1
ATOM 5065 C C . SER A 1 646 ? 10.158 -22.797 -4.884 1.00 26.92 646 SER A C 1
ATOM 5067 O O . SER A 1 646 ? 10.710 -21.762 -5.262 1.00 26.92 646 SER A O 1
ATOM 5069 N N . ASP A 1 647 ? 10.384 -23.989 -5.422 1.00 28.45 647 ASP A N 1
ATOM 5070 C CA . ASP A 1 647 ? 10.998 -24.255 -6.705 1.00 28.45 647 ASP A CA 1
ATOM 5071 C C . ASP A 1 647 ? 10.125 -23.634 -7.813 1.00 28.45 647 ASP A C 1
ATOM 5073 O O . ASP A 1 647 ? 9.031 -24.114 -8.100 1.00 28.45 647 ASP A O 1
ATOM 5077 N N . GLU A 1 648 ? 10.610 -22.577 -8.466 1.00 30.91 648 GLU A N 1
ATOM 5078 C CA . GLU A 1 648 ? 10.159 -22.193 -9.813 1.00 30.91 648 GLU A CA 1
ATOM 5079 C C . GLU A 1 648 ? 11.279 -22.547 -10.812 1.00 30.91 648 GLU A C 1
ATOM 5081 O O . GLU A 1 648 ? 12.205 -21.763 -11.071 1.00 30.91 648 GLU A O 1
ATOM 5086 N N . GLU A 1 649 ? 11.198 -23.764 -11.365 1.00 26.78 649 GLU A N 1
ATOM 5087 C CA . GLU A 1 649 ? 11.750 -24.097 -12.683 1.00 26.78 649 GLU A CA 1
ATOM 5088 C C . GLU A 1 649 ? 10.883 -23.428 -13.763 1.00 26.78 649 GLU A C 1
ATOM 5090 O O . GLU A 1 649 ? 9.968 -24.038 -14.308 1.00 26.78 649 GLU A O 1
ATOM 5095 N N . ASP A 1 650 ? 11.193 -22.181 -14.120 1.00 28.86 650 ASP A N 1
ATOM 5096 C CA . ASP A 1 650 ? 10.662 -21.573 -15.344 1.00 28.86 650 ASP A CA 1
ATOM 5097 C C . ASP A 1 650 ? 11.664 -21.751 -16.488 1.00 28.86 650 ASP A C 1
ATOM 5099 O O . ASP A 1 650 ? 12.622 -20.992 -16.674 1.00 28.86 650 ASP A O 1
ATOM 5103 N N . GLY A 1 651 ? 11.433 -22.808 -17.266 1.00 24.47 651 GLY A N 1
ATOM 5104 C CA . GLY A 1 651 ? 12.027 -22.994 -18.579 1.00 24.47 651 GLY A CA 1
ATOM 5105 C C . GLY A 1 651 ? 11.426 -22.011 -19.583 1.00 24.47 651 GLY A C 1
ATOM 5106 O O . GLY A 1 651 ? 10.266 -22.129 -19.970 1.00 24.47 651 GLY A O 1
ATOM 5107 N N . TYR A 1 652 ? 12.240 -21.073 -20.065 1.00 26.25 652 TYR A N 1
ATOM 5108 C CA . TYR A 1 652 ? 11.930 -20.273 -21.249 1.00 26.25 652 TYR A CA 1
ATOM 5109 C C . TYR A 1 652 ? 11.864 -21.180 -22.488 1.00 26.25 652 TYR A C 1
ATOM 5111 O O . TYR A 1 652 ? 12.884 -21.521 -23.089 1.00 26.25 652 TYR A O 1
ATOM 5119 N N . GLY A 1 653 ? 10.655 -21.576 -22.882 1.00 23.88 653 GLY A N 1
ATOM 5120 C CA . GLY A 1 653 ? 10.386 -22.213 -24.167 1.00 23.88 653 GLY A CA 1
ATOM 5121 C C . GLY A 1 653 ? 10.280 -21.172 -25.279 1.00 23.88 653 GLY A C 1
ATOM 5122 O O . GLY A 1 653 ? 9.190 -20.685 -25.567 1.00 23.88 653 GLY A O 1
ATOM 5123 N N . LEU A 1 654 ? 11.405 -20.846 -25.922 1.00 26.27 654 LEU A N 1
ATOM 5124 C CA . LEU A 1 654 ? 11.390 -20.262 -27.264 1.00 26.27 654 LEU A CA 1
ATOM 5125 C C . LEU A 1 654 ? 10.886 -21.343 -28.236 1.00 26.27 654 LEU A C 1
ATOM 5127 O O . LEU A 1 654 ? 11.357 -22.479 -28.195 1.00 26.27 654 LEU A O 1
ATOM 5131 N N . GLY A 1 655 ? 9.892 -21.006 -29.056 1.00 25.20 655 GLY A N 1
ATOM 5132 C CA . GLY A 1 655 ? 9.161 -21.971 -29.871 1.00 25.20 655 GLY A CA 1
ATOM 5133 C C . GLY A 1 655 ? 10.003 -22.718 -30.906 1.00 25.20 655 GLY A C 1
ATOM 5134 O O . GLY A 1 655 ? 10.928 -22.165 -31.486 1.00 25.20 655 GLY A O 1
ATOM 5135 N N . ASP A 1 656 ? 9.596 -23.957 -31.179 1.00 25.11 656 ASP A N 1
ATOM 5136 C CA . ASP A 1 656 ? 9.529 -24.476 -32.543 1.00 25.11 656 ASP A CA 1
ATOM 5137 C C . ASP A 1 656 ? 8.555 -25.660 -32.609 1.00 25.11 656 ASP A C 1
ATOM 5139 O O . ASP A 1 656 ? 8.716 -26.701 -31.968 1.00 25.11 656 ASP A O 1
ATOM 5143 N N . ALA A 1 657 ? 7.502 -25.480 -33.401 1.00 24.22 657 ALA A N 1
ATOM 5144 C CA . ALA A 1 657 ? 6.644 -26.554 -33.860 1.00 24.22 657 ALA A CA 1
ATOM 5145 C C . ALA A 1 657 ? 7.317 -27.229 -35.060 1.00 24.22 657 ALA A C 1
ATOM 5147 O O . ALA A 1 657 ? 7.568 -26.541 -36.039 1.00 24.22 657 ALA A O 1
ATOM 5148 N N . LEU A 1 658 ? 7.555 -28.547 -34.989 1.00 26.09 658 LEU A N 1
ATOM 5149 C CA . LEU A 1 658 ? 7.624 -29.542 -36.084 1.00 26.09 658 LEU A CA 1
ATOM 5150 C C . LEU A 1 658 ? 8.628 -30.653 -35.732 1.00 26.09 658 LEU A C 1
ATOM 5152 O O . LEU A 1 658 ? 9.829 -30.464 -35.854 1.00 26.09 658 LEU A O 1
ATOM 5156 N N . TYR A 1 659 ? 8.127 -31.822 -35.327 1.00 25.45 659 TYR A N 1
ATOM 5157 C CA . TYR A 1 659 ? 8.356 -33.133 -35.963 1.00 25.45 659 TYR A CA 1
ATOM 5158 C C . TYR A 1 659 ? 7.938 -34.259 -35.008 1.00 25.45 659 TYR A C 1
ATOM 5160 O O . TYR A 1 659 ? 8.435 -34.414 -33.897 1.00 25.45 659 TYR A O 1
ATOM 5168 N N . SER A 1 660 ? 7.011 -35.079 -35.488 1.00 25.50 660 SER A N 1
ATOM 5169 C CA . SER A 1 660 ? 6.675 -36.392 -34.953 1.00 25.50 660 SER A CA 1
ATOM 5170 C C . SER A 1 660 ? 7.892 -37.325 -34.942 1.00 25.50 660 SER A C 1
ATOM 5172 O O . SER A 1 660 ? 8.531 -37.461 -35.982 1.00 25.50 660 SER A O 1
ATOM 5174 N N . HIS A 1 661 ? 8.143 -38.043 -33.844 1.00 27.28 661 HIS A N 1
ATOM 5175 C CA . HIS A 1 661 ? 8.229 -39.513 -33.825 1.00 27.28 661 HIS A CA 1
ATOM 5176 C C . HIS A 1 661 ? 8.543 -40.060 -32.420 1.00 27.28 661 HIS A C 1
ATOM 5178 O O . HIS A 1 661 ? 9.440 -39.618 -31.715 1.00 27.28 661 HIS A O 1
ATOM 5184 N N . SER A 1 662 ? 7.769 -41.076 -32.060 1.00 26.64 662 SER A N 1
ATOM 5185 C CA . SER A 1 662 ? 7.848 -41.961 -30.898 1.00 26.64 662 SER A CA 1
ATOM 5186 C C . SER A 1 662 ? 9.132 -42.806 -30.811 1.00 26.64 662 SER A C 1
ATOM 5188 O O . SER A 1 662 ? 9.513 -43.411 -31.813 1.00 26.64 662 SER A O 1
ATOM 5190 N N . SER A 1 663 ? 9.679 -42.995 -29.600 1.00 26.17 663 SER A N 1
ATOM 5191 C CA . SER A 1 663 ? 10.459 -44.188 -29.202 1.00 26.17 663 SER A CA 1
ATOM 5192 C C . SER A 1 663 ? 10.499 -44.363 -27.663 1.00 26.17 663 SER A C 1
ATOM 5194 O O . SER A 1 663 ? 10.734 -43.376 -26.967 1.00 26.17 663 SER A O 1
ATOM 5196 N N . PRO A 1 664 ? 10.278 -45.577 -27.109 1.00 27.16 664 PRO A N 1
ATOM 5197 C CA . PRO A 1 664 ? 10.251 -45.848 -25.671 1.00 27.16 664 PRO A CA 1
ATOM 5198 C C . PRO A 1 664 ? 11.577 -46.449 -25.164 1.00 27.16 664 PRO A C 1
ATOM 5200 O O . PRO A 1 664 ? 11.805 -47.650 -25.289 1.00 27.16 664 PRO A O 1
ATOM 5203 N N . GLU A 1 665 ? 12.439 -45.647 -24.532 1.00 27.70 665 GLU A N 1
ATOM 5204 C CA . GLU A 1 665 ? 13.663 -46.160 -23.881 1.00 27.70 665 GLU A CA 1
ATOM 5205 C C . GLU A 1 665 ? 14.065 -45.364 -22.621 1.00 27.70 665 GLU A C 1
ATOM 5207 O O . GLU A 1 665 ? 15.233 -45.096 -22.371 1.00 27.70 665 GLU A O 1
ATOM 5212 N N . GLN A 1 666 ? 13.085 -44.979 -21.795 1.00 27.81 666 GLN A N 1
ATOM 5213 C CA . GLN A 1 666 ? 13.325 -44.245 -20.537 1.00 27.81 666 GLN A CA 1
ATOM 5214 C C . GLN A 1 666 ? 12.546 -44.797 -19.330 1.00 27.81 666 GLN A C 1
ATOM 5216 O O . GLN A 1 666 ? 12.310 -44.102 -18.351 1.00 27.81 666 GLN A O 1
ATOM 5221 N N . ALA A 1 667 ? 12.179 -46.081 -19.364 1.00 26.47 667 ALA A N 1
ATOM 5222 C CA . ALA A 1 667 ? 11.423 -46.744 -18.293 1.00 26.47 667 ALA A CA 1
ATOM 5223 C C . ALA A 1 667 ? 12.232 -47.806 -17.518 1.00 26.47 667 ALA A C 1
ATOM 5225 O O . ALA A 1 667 ? 11.662 -48.798 -17.068 1.00 26.47 667 ALA A O 1
ATOM 5226 N N . ARG A 1 668 ? 13.565 -47.676 -17.387 1.00 26.70 668 ARG A N 1
ATOM 5227 C CA . ARG A 1 668 ? 14.377 -48.762 -16.792 1.00 26.70 668 ARG A CA 1
ATOM 5228 C C . ARG A 1 668 ? 15.490 -48.379 -15.806 1.00 26.70 668 ARG A C 1
ATOM 5230 O O . ARG A 1 668 ? 16.361 -49.208 -15.568 1.00 26.70 668 ARG A O 1
ATOM 5237 N N . LEU A 1 669 ? 15.456 -47.196 -15.186 1.00 27.12 669 LEU A N 1
ATOM 5238 C CA . LEU A 1 669 ? 16.464 -46.799 -14.178 1.00 27.12 669 LEU A CA 1
ATOM 5239 C C . LEU A 1 669 ? 15.897 -46.168 -12.889 1.00 27.12 669 LEU A C 1
ATOM 5241 O O . LEU A 1 669 ? 16.635 -45.543 -12.138 1.00 27.12 669 LEU A O 1
ATOM 5245 N N . THR A 1 670 ? 14.619 -46.392 -12.576 1.00 27.22 670 THR A N 1
ATOM 5246 C CA . THR A 1 670 ? 13.973 -45.937 -11.324 1.00 27.22 670 THR A CA 1
ATOM 5247 C C . THR A 1 670 ? 13.406 -47.094 -10.497 1.00 27.22 670 THR A C 1
ATOM 5249 O O . THR A 1 670 ? 12.313 -47.026 -9.947 1.00 27.22 670 THR A O 1
ATOM 5252 N N . SER A 1 671 ? 14.168 -48.183 -10.361 1.00 27.33 671 SER A N 1
ATOM 5253 C CA . SER A 1 671 ? 13.904 -49.180 -9.315 1.00 27.33 671 SER A CA 1
ATOM 5254 C C . SER A 1 671 ? 15.206 -49.699 -8.712 1.00 27.33 671 SER A C 1
ATOM 5256 O O . SER A 1 671 ? 15.692 -50.748 -9.121 1.00 27.33 671 SER A O 1
ATOM 5258 N N . MET A 1 672 ? 15.793 -48.951 -7.774 1.00 28.38 672 MET A N 1
ATOM 5259 C CA . MET A 1 672 ? 16.620 -49.473 -6.672 1.00 28.38 672 MET A CA 1
ATOM 5260 C C . MET A 1 672 ? 17.179 -48.311 -5.839 1.00 28.38 672 MET A C 1
ATOM 5262 O O . MET A 1 672 ? 18.312 -47.888 -6.030 1.00 28.38 672 MET A O 1
ATOM 5266 N N . ALA A 1 673 ? 16.382 -47.808 -4.898 1.00 27.80 673 ALA A N 1
ATOM 5267 C CA . ALA A 1 673 ? 16.892 -47.095 -3.727 1.00 27.80 673 ALA A CA 1
ATOM 5268 C C . ALA A 1 673 ? 15.840 -47.160 -2.610 1.00 27.80 673 ALA A C 1
ATOM 5270 O O . ALA A 1 673 ? 14.996 -46.285 -2.467 1.00 27.80 673 ALA A O 1
ATOM 5271 N N . SER A 1 674 ? 15.868 -48.255 -1.850 1.00 26.69 674 SER A N 1
ATOM 5272 C CA . SER A 1 674 ? 15.211 -48.377 -0.548 1.00 26.69 674 SER A CA 1
ATOM 5273 C C . SER A 1 674 ? 16.289 -48.655 0.493 1.00 26.69 674 SER A C 1
ATOM 5275 O O . SER A 1 674 ? 17.101 -49.556 0.298 1.00 26.69 674 SER A O 1
ATOM 5277 N N . SER A 1 675 ? 16.200 -47.912 1.599 1.00 29.31 675 SER A N 1
ATOM 5278 C CA . SER A 1 675 ? 16.746 -48.168 2.940 1.00 29.31 675 SER A CA 1
ATOM 5279 C C . SER A 1 675 ? 18.267 -48.289 3.115 1.00 29.31 675 SER A C 1
ATOM 5281 O O . SER A 1 675 ? 18.810 -49.370 2.917 1.00 29.31 675 SER A O 1
ATOM 5283 N N . THR A 1 676 ? 18.892 -47.242 3.672 1.00 29.92 676 THR A N 1
ATOM 5284 C CA . THR A 1 676 ? 19.899 -47.340 4.756 1.00 29.92 676 THR A CA 1
ATOM 5285 C C . THR A 1 676 ? 20.106 -45.978 5.440 1.00 29.92 676 THR A C 1
ATOM 5287 O O . THR A 1 676 ? 20.005 -44.935 4.805 1.00 29.92 676 THR A O 1
ATOM 5290 N N . THR A 1 677 ? 20.342 -46.025 6.751 1.00 29.44 677 THR A N 1
ATOM 5291 C CA . THR A 1 677 ? 20.593 -44.948 7.734 1.00 29.44 677 THR A CA 1
ATOM 5292 C C . THR A 1 677 ? 21.787 -44.032 7.399 1.00 29.44 677 THR A C 1
ATOM 5294 O O . THR A 1 677 ? 22.658 -44.461 6.647 1.00 29.44 677 THR A O 1
ATOM 5297 N N . PRO A 1 678 ? 21.877 -42.803 7.963 1.00 37.31 678 PRO A N 1
ATOM 5298 C CA . PRO A 1 678 ? 22.939 -41.851 7.629 1.00 37.31 678 PRO A CA 1
ATOM 5299 C C . PRO A 1 678 ? 24.282 -42.293 8.227 1.00 37.31 678 PRO A C 1
ATOM 5301 O O . PRO A 1 678 ? 24.511 -42.179 9.432 1.00 37.31 678 PRO A O 1
ATOM 5304 N N . ASP A 1 679 ? 25.169 -42.806 7.376 1.00 36.38 679 ASP A N 1
ATOM 5305 C CA . ASP A 1 679 ? 26.561 -43.069 7.731 1.00 36.38 679 ASP A CA 1
ATOM 5306 C C . ASP A 1 679 ? 27.318 -41.744 7.900 1.00 36.38 679 ASP A C 1
ATOM 5308 O O . ASP A 1 679 ? 27.358 -40.894 7.009 1.00 36.38 679 ASP A O 1
ATOM 5312 N N . TYR A 1 680 ? 27.936 -41.588 9.069 1.00 40.94 680 TYR A N 1
ATOM 5313 C CA . TYR A 1 680 ? 28.860 -40.510 9.403 1.00 40.94 680 TYR A CA 1
ATOM 5314 C C . TYR A 1 680 ? 30.057 -40.566 8.435 1.00 40.94 680 TYR A C 1
ATOM 5316 O O . TYR A 1 680 ? 30.847 -41.515 8.466 1.00 40.94 680 TYR A O 1
ATOM 5324 N N . LEU A 1 681 ? 30.181 -39.578 7.544 1.00 44.16 681 LEU A N 1
ATOM 5325 C CA . LEU A 1 681 ? 31.308 -39.473 6.614 1.00 44.16 681 LEU A CA 1
ATOM 5326 C C . LEU A 1 681 ? 32.628 -39.312 7.400 1.00 44.16 681 LEU A C 1
ATOM 5328 O O . LEU A 1 681 ? 32.659 -38.625 8.422 1.00 44.16 681 LEU A O 1
ATOM 5332 N N . PRO A 1 682 ? 33.745 -39.926 6.962 1.00 45.22 682 PRO A N 1
ATOM 5333 C CA . PRO A 1 682 ? 35.033 -39.745 7.622 1.00 45.22 682 PRO A CA 1
ATOM 5334 C C . PRO A 1 682 ? 35.436 -38.257 7.629 1.00 45.22 682 PRO A C 1
ATOM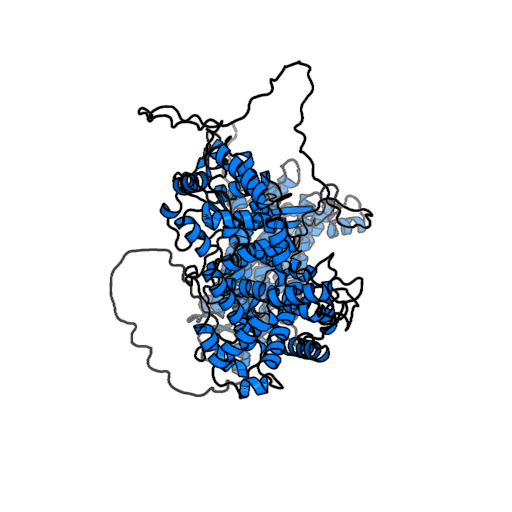 5336 O O . PRO A 1 682 ? 35.314 -37.615 6.583 1.00 45.22 682 PRO A O 1
ATOM 5339 N N . PRO A 1 683 ? 36.024 -37.714 8.715 1.00 49.44 683 PRO A N 1
ATOM 5340 C CA . PRO A 1 683 ? 36.397 -36.293 8.814 1.00 49.44 683 PRO A CA 1
ATOM 5341 C C . PRO A 1 683 ? 37.296 -35.789 7.671 1.00 49.44 683 PRO A C 1
ATOM 5343 O O . PRO A 1 683 ? 37.266 -34.618 7.298 1.00 49.44 683 PRO A O 1
ATOM 5346 N N . ALA A 1 684 ? 38.091 -36.685 7.075 1.00 51.16 684 ALA A N 1
ATOM 5347 C CA . ALA A 1 684 ? 38.932 -36.382 5.918 1.00 51.16 684 ALA A CA 1
ATOM 5348 C C . ALA A 1 684 ? 38.126 -36.123 4.630 1.00 51.16 684 ALA A C 1
ATOM 5350 O O . ALA A 1 684 ? 38.546 -35.320 3.805 1.00 51.16 684 ALA A O 1
ATOM 5351 N N . VAL A 1 685 ? 36.973 -36.779 4.464 1.00 51.94 685 VAL A N 1
ATOM 5352 C CA . VAL A 1 685 ? 36.078 -36.602 3.310 1.00 51.94 685 VAL A CA 1
ATOM 5353 C C . VAL A 1 685 ? 35.224 -35.347 3.492 1.00 51.94 685 VAL A C 1
ATOM 5355 O O . VAL A 1 685 ? 35.029 -34.603 2.539 1.00 51.94 685 VAL A O 1
ATOM 5358 N N . GLU A 1 686 ? 34.791 -35.061 4.721 1.00 50.44 686 GLU A N 1
ATOM 5359 C CA . GLU A 1 686 ? 34.076 -33.827 5.075 1.00 50.44 686 GLU A CA 1
ATOM 5360 C C . GLU A 1 686 ? 34.952 -32.576 4.868 1.00 50.44 686 GLU A C 1
ATOM 5362 O O . GLU A 1 686 ? 34.510 -31.605 4.256 1.00 50.44 686 GLU A O 1
ATOM 5367 N N . THR A 1 687 ? 36.232 -32.640 5.258 1.00 53.00 687 THR A N 1
ATOM 5368 C CA . THR A 1 687 ? 37.210 -31.564 5.002 1.00 53.00 687 THR A CA 1
ATOM 5369 C C . THR A 1 687 ? 37.453 -31.366 3.499 1.00 53.00 687 THR A C 1
ATOM 5371 O O . THR A 1 687 ? 37.467 -30.236 3.022 1.00 53.00 687 THR A O 1
ATOM 5374 N N . GLN A 1 688 ? 37.569 -32.451 2.722 1.00 54.03 688 GLN A N 1
ATOM 5375 C CA . GLN A 1 688 ? 37.735 -32.373 1.262 1.00 54.03 688 GLN A CA 1
ATOM 5376 C C . GLN A 1 688 ? 36.485 -31.840 0.542 1.00 54.03 688 GLN A C 1
ATOM 5378 O O . GLN A 1 688 ? 36.603 -31.095 -0.428 1.00 54.03 688 GLN A O 1
ATOM 5383 N N . LEU A 1 689 ? 35.283 -32.183 1.013 1.00 55.66 689 LEU A N 1
ATOM 5384 C CA . LEU A 1 689 ? 34.017 -31.660 0.484 1.00 55.66 689 LEU A CA 1
ATOM 5385 C C . LEU A 1 689 ? 33.841 -30.168 0.789 1.00 55.66 689 LEU A C 1
ATOM 5387 O O . LEU A 1 689 ? 33.372 -29.422 -0.071 1.00 55.66 689 LEU A O 1
ATOM 5391 N N . PHE A 1 690 ? 34.249 -29.725 1.981 1.00 54.75 690 PHE A N 1
ATOM 5392 C CA . PHE A 1 690 ? 34.256 -28.312 2.357 1.00 54.75 690 PHE A CA 1
ATOM 5393 C C . PHE A 1 690 ? 35.208 -27.496 1.463 1.00 54.75 690 PHE A C 1
ATOM 5395 O O . PHE A 1 690 ? 34.801 -26.479 0.903 1.00 54.75 690 PHE A O 1
ATOM 5402 N N . GLU A 1 691 ? 36.426 -27.995 1.225 1.00 59.09 691 GLU A N 1
ATOM 5403 C CA . GLU A 1 691 ? 37.412 -27.371 0.326 1.00 59.09 691 GLU A CA 1
ATOM 5404 C C . GLU A 1 691 ? 36.904 -27.263 -1.126 1.00 59.09 691 GLU A C 1
ATOM 5406 O O . GLU A 1 691 ? 37.046 -26.218 -1.766 1.00 59.09 691 GLU A O 1
ATOM 5411 N N . VAL A 1 692 ? 36.258 -28.313 -1.650 1.00 61.78 692 VAL A N 1
ATOM 5412 C CA . VAL A 1 692 ? 35.662 -28.303 -3.000 1.00 61.78 692 VAL A CA 1
ATOM 5413 C C . VAL A 1 692 ? 34.497 -27.313 -3.090 1.00 61.78 692 VAL A C 1
ATOM 5415 O O . VAL A 1 692 ? 34.370 -26.616 -4.100 1.00 61.78 692 VAL A O 1
ATOM 5418 N N . ARG A 1 693 ? 33.668 -27.198 -2.043 1.00 62.75 693 ARG A N 1
ATOM 5419 C CA . ARG A 1 693 ? 32.543 -26.250 -1.992 1.00 62.75 693 ARG A CA 1
ATOM 5420 C C . ARG A 1 693 ? 33.026 -24.799 -2.003 1.00 62.75 693 ARG A C 1
ATOM 5422 O O . ARG A 1 693 ? 32.523 -24.008 -2.796 1.00 62.75 693 ARG A O 1
ATOM 5429 N N . GLU A 1 694 ? 34.029 -24.455 -1.197 1.00 64.38 694 GLU A N 1
ATOM 5430 C CA . GLU A 1 694 ? 34.589 -23.095 -1.171 1.00 64.38 694 GLU A CA 1
ATOM 5431 C C . GLU A 1 694 ? 35.270 -22.718 -2.498 1.00 64.38 694 GLU A C 1
ATOM 5433 O O . GLU A 1 694 ? 35.057 -21.620 -3.022 1.00 64.38 694 GLU A O 1
ATOM 5438 N N . TYR A 1 695 ? 36.038 -23.638 -3.093 1.00 68.69 695 TYR A N 1
ATOM 5439 C CA . TYR A 1 695 ? 36.700 -23.420 -4.385 1.00 68.69 695 TYR A CA 1
ATOM 5440 C C . TYR A 1 695 ? 35.696 -23.270 -5.546 1.00 68.69 695 TYR A C 1
ATOM 5442 O O . TYR A 1 695 ? 35.891 -22.452 -6.454 1.00 68.69 695 TYR A O 1
ATOM 5450 N N . SER A 1 696 ? 34.580 -24.004 -5.483 1.00 68.88 696 SER A N 1
ATOM 5451 C CA . SER A 1 696 ? 33.460 -23.889 -6.425 1.00 68.88 696 SER A CA 1
ATOM 5452 C C . SER A 1 696 ? 32.795 -22.516 -6.342 1.00 68.88 696 SER A C 1
ATOM 5454 O O . SER A 1 696 ? 32.635 -21.855 -7.369 1.00 68.88 696 SER A O 1
ATOM 5456 N N . SER A 1 697 ? 32.498 -22.031 -5.132 1.00 70.12 697 SER A N 1
ATOM 5457 C CA . SER A 1 697 ? 31.899 -20.707 -4.922 1.00 70.12 697 SER A CA 1
ATOM 5458 C C . SER A 1 697 ? 32.776 -19.577 -5.466 1.00 70.12 697 SER A C 1
ATOM 5460 O O . SER A 1 697 ? 32.288 -18.701 -6.180 1.00 70.12 697 SER A O 1
ATOM 5462 N N . MET A 1 698 ? 34.088 -19.616 -5.209 1.00 72.50 698 MET A N 1
ATOM 5463 C CA . MET A 1 698 ? 35.027 -18.606 -5.723 1.00 72.50 698 MET A CA 1
ATOM 5464 C C . MET A 1 698 ? 35.096 -18.596 -7.254 1.00 72.50 698 MET A C 1
ATOM 5466 O O . MET A 1 698 ? 35.204 -17.536 -7.874 1.00 72.50 698 MET A O 1
ATOM 5470 N N . THR A 1 699 ? 34.999 -19.772 -7.872 1.00 76.25 699 THR A N 1
ATOM 5471 C CA . THR A 1 699 ? 35.006 -19.904 -9.331 1.00 76.25 699 THR A CA 1
ATOM 5472 C C . THR A 1 699 ? 33.725 -19.363 -9.956 1.00 76.25 699 THR A C 1
ATOM 5474 O O . THR A 1 699 ? 33.794 -18.652 -10.957 1.00 76.25 699 THR A O 1
ATOM 5477 N N . ILE A 1 700 ? 32.568 -19.628 -9.344 1.00 76.75 700 ILE A N 1
ATOM 5478 C CA . ILE A 1 700 ? 31.281 -19.074 -9.783 1.00 76.75 700 ILE A CA 1
ATOM 5479 C C . ILE A 1 700 ? 31.322 -17.542 -9.731 1.00 76.75 700 ILE A C 1
ATOM 5481 O O . ILE A 1 700 ? 30.983 -16.890 -10.716 1.00 76.75 700 ILE A O 1
ATOM 5485 N N . VAL A 1 701 ? 31.827 -16.959 -8.638 1.00 78.75 701 VAL A N 1
ATOM 5486 C CA . VAL A 1 701 ? 31.998 -15.500 -8.520 1.00 78.75 701 VAL A CA 1
ATOM 5487 C C . VAL A 1 701 ? 32.894 -14.952 -9.635 1.00 78.75 701 VAL A C 1
ATOM 5489 O O . VAL A 1 701 ? 32.549 -13.948 -10.258 1.00 78.75 701 VAL A O 1
ATOM 5492 N N . ALA A 1 702 ? 34.013 -15.614 -9.941 1.00 80.25 702 ALA A N 1
ATOM 5493 C CA . ALA A 1 702 ? 34.911 -15.187 -11.014 1.00 80.25 702 ALA A CA 1
ATOM 5494 C C . ALA A 1 702 ? 34.241 -15.224 -12.402 1.00 80.25 702 ALA A C 1
ATOM 5496 O O . ALA A 1 702 ? 34.415 -14.287 -13.183 1.00 80.25 702 ALA A O 1
ATOM 5497 N N . VAL A 1 703 ? 33.449 -16.263 -12.698 1.00 82.56 703 VAL A N 1
ATOM 5498 C CA . VAL A 1 703 ? 32.664 -16.369 -13.943 1.00 82.56 703 VAL A CA 1
ATOM 5499 C C . VAL A 1 703 ? 31.650 -15.232 -14.038 1.00 82.56 703 VAL A C 1
ATOM 5501 O O . VAL A 1 703 ? 31.584 -14.564 -15.068 1.00 82.56 703 VAL A O 1
ATOM 5504 N N . VAL A 1 704 ? 30.899 -14.978 -12.962 1.00 79.62 704 VAL A N 1
ATOM 5505 C CA . VAL A 1 704 ? 29.867 -13.934 -12.915 1.00 79.62 704 VAL A CA 1
ATOM 5506 C C . VAL A 1 704 ? 30.483 -12.554 -13.122 1.00 79.62 704 VAL A C 1
ATOM 5508 O O . VAL A 1 704 ? 30.054 -11.826 -14.011 1.00 79.62 704 VAL A O 1
ATOM 5511 N N . VAL A 1 705 ? 31.533 -12.206 -12.374 1.00 80.50 705 VAL A N 1
ATOM 5512 C CA . VAL A 1 705 ? 32.214 -10.906 -12.514 1.00 80.50 705 VAL A CA 1
ATOM 5513 C C . VAL A 1 705 ? 32.721 -10.698 -13.942 1.00 80.50 705 VAL A C 1
ATOM 5515 O O . VAL A 1 705 ? 32.572 -9.611 -14.501 1.00 80.50 705 VAL A O 1
ATOM 5518 N N . TYR A 1 706 ? 33.290 -11.737 -14.557 1.00 83.75 706 TYR A N 1
ATOM 5519 C CA . TYR A 1 706 ? 33.802 -11.640 -15.920 1.00 83.75 706 TYR A CA 1
ATOM 5520 C C . TYR A 1 706 ? 32.675 -11.538 -16.962 1.00 83.75 706 TYR A C 1
ATOM 5522 O O . TYR A 1 706 ? 32.796 -10.772 -17.918 1.00 83.75 706 TYR A O 1
ATOM 5530 N N . ALA A 1 707 ? 31.555 -12.242 -16.762 1.00 81.00 707 ALA A N 1
ATOM 5531 C CA . ALA A 1 707 ? 30.358 -12.117 -17.595 1.00 81.00 707 ALA A CA 1
ATOM 5532 C C . ALA A 1 707 ? 29.743 -10.708 -17.506 1.00 81.00 707 ALA A C 1
ATOM 5534 O O . ALA A 1 707 ? 29.433 -10.110 -18.536 1.00 81.00 707 ALA A O 1
ATOM 5535 N N . TYR A 1 708 ? 29.654 -10.137 -16.300 1.00 80.81 708 TYR A N 1
ATOM 5536 C CA . TYR A 1 708 ? 29.215 -8.755 -16.094 1.00 80.81 708 TYR A CA 1
ATOM 5537 C C . TYR A 1 708 ? 30.128 -7.746 -16.800 1.00 80.81 708 TYR A C 1
ATOM 5539 O O . TYR A 1 708 ? 29.624 -6.829 -17.439 1.00 80.81 708 TYR A O 1
ATOM 5547 N N . ASP A 1 709 ? 31.457 -7.914 -16.763 1.00 82.88 709 ASP A N 1
ATOM 5548 C CA . ASP A 1 709 ? 32.365 -7.031 -17.515 1.00 82.88 709 ASP A CA 1
ATOM 5549 C C . ASP A 1 709 ? 32.110 -7.107 -19.024 1.00 82.88 709 ASP A C 1
ATOM 5551 O O . ASP A 1 709 ? 32.127 -6.074 -19.686 1.00 82.88 709 ASP A O 1
ATOM 5555 N N . TRP A 1 710 ? 31.831 -8.285 -19.595 1.00 84.44 710 TRP A N 1
ATOM 5556 C CA . TRP A 1 710 ? 31.411 -8.397 -21.001 1.00 84.44 710 TRP A CA 1
ATOM 5557 C C . TRP A 1 710 ? 30.103 -7.660 -21.286 1.00 84.44 710 TRP A C 1
ATOM 5559 O O . TRP A 1 710 ? 30.069 -6.873 -22.228 1.00 84.44 710 TRP A O 1
ATOM 5569 N N . LEU A 1 711 ? 29.072 -7.853 -20.461 1.00 79.94 711 LEU A N 1
ATOM 5570 C CA . LEU A 1 711 ? 27.777 -7.187 -20.636 1.00 79.94 711 LEU A CA 1
ATOM 5571 C C . LEU A 1 711 ? 27.903 -5.661 -20.557 1.00 79.94 711 LEU A C 1
ATOM 5573 O O . LEU A 1 711 ? 27.406 -4.954 -21.428 1.00 79.94 711 LEU A O 1
ATOM 5577 N N . LEU A 1 712 ? 28.632 -5.156 -19.560 1.00 76.69 712 LEU A N 1
ATOM 5578 C CA . LEU A 1 712 ? 28.796 -3.719 -19.333 1.00 76.69 712 LEU A CA 1
ATOM 5579 C C . LEU A 1 712 ? 29.701 -3.040 -20.369 1.00 76.69 712 LEU A C 1
ATOM 5581 O O . LEU A 1 712 ? 29.574 -1.841 -20.594 1.00 76.69 712 LEU A O 1
ATOM 5585 N N . SER A 1 713 ? 30.624 -3.776 -20.994 1.00 80.12 713 SER A N 1
ATOM 5586 C CA . SER A 1 713 ? 31.571 -3.205 -21.965 1.00 80.12 713 SER A CA 1
ATOM 5587 C C . SER A 1 713 ? 31.179 -3.395 -23.427 1.00 80.12 713 SER A C 1
ATOM 5589 O O . SER A 1 713 ? 31.837 -2.823 -24.295 1.00 80.12 713 SER A O 1
ATOM 5591 N N . VAL A 1 714 ? 30.118 -4.153 -23.731 1.00 82.88 714 VAL A N 1
ATOM 5592 C CA . VAL A 1 714 ? 29.764 -4.488 -25.120 1.00 82.88 714 VAL A CA 1
ATOM 5593 C C . VAL A 1 714 ? 29.445 -3.242 -25.955 1.00 82.88 714 VAL A C 1
ATOM 5595 O O . VAL A 1 714 ? 29.867 -3.143 -27.107 1.00 82.88 714 VAL A O 1
ATOM 5598 N N . SER A 1 715 ? 28.772 -2.249 -25.368 1.00 78.62 715 SER A N 1
ATOM 5599 C CA . SER A 1 715 ? 28.427 -0.987 -26.034 1.00 78.62 715 SER A CA 1
ATOM 5600 C C . SER A 1 715 ? 29.678 -0.172 -26.385 1.00 78.62 715 SER A C 1
ATOM 5602 O O . SER A 1 715 ? 29.829 0.300 -27.515 1.00 78.62 715 SER A O 1
ATOM 5604 N N . GLU A 1 716 ? 30.622 -0.077 -25.447 1.00 78.38 716 GLU A N 1
ATOM 5605 C CA . GLU A 1 716 ? 31.928 0.557 -25.641 1.00 78.38 716 GLU A CA 1
ATOM 5606 C C . GLU A 1 716 ? 32.745 -0.151 -26.733 1.00 78.38 716 GLU A C 1
ATOM 5608 O O . GLU A 1 716 ? 33.369 0.494 -27.577 1.00 78.38 716 GLU A O 1
ATOM 5613 N N . GLU A 1 717 ? 32.744 -1.483 -26.747 1.00 83.81 717 GLU A N 1
ATOM 5614 C CA . GLU A 1 717 ? 33.496 -2.291 -27.710 1.00 83.81 717 GLU A CA 1
ATOM 5615 C C . GLU A 1 717 ? 32.942 -2.176 -29.129 1.00 83.81 717 GLU A C 1
ATOM 5617 O O . GLU A 1 717 ? 33.711 -1.997 -30.080 1.00 83.81 717 GLU A O 1
ATOM 5622 N N . VAL A 1 718 ? 31.615 -2.190 -29.275 1.00 82.06 718 VAL A N 1
ATOM 5623 C CA . VAL A 1 718 ? 30.938 -1.918 -30.549 1.00 82.06 718 VAL A CA 1
ATOM 5624 C C . VAL A 1 718 ? 31.272 -0.506 -31.036 1.00 82.06 718 VAL A C 1
ATOM 5626 O O . VAL A 1 718 ? 31.574 -0.315 -32.219 1.00 82.06 718 VAL A O 1
ATOM 5629 N N . ALA A 1 719 ? 31.312 0.486 -30.141 1.00 76.75 719 ALA A N 1
ATOM 5630 C CA . ALA A 1 719 ? 31.709 1.850 -30.486 1.00 76.75 719 ALA A CA 1
ATOM 5631 C C . ALA A 1 719 ? 33.177 1.946 -30.953 1.00 76.75 719 ALA A C 1
ATOM 5633 O O . ALA A 1 719 ? 33.476 2.678 -31.899 1.00 76.75 719 ALA A O 1
ATOM 5634 N N . ILE A 1 720 ? 34.097 1.191 -30.342 1.00 76.31 720 ILE A N 1
ATOM 5635 C CA . ILE A 1 720 ? 35.512 1.155 -30.747 1.00 76.31 720 ILE A CA 1
ATOM 5636 C C . ILE A 1 720 ? 35.676 0.520 -32.136 1.00 76.31 720 ILE A C 1
ATOM 5638 O O . ILE A 1 720 ? 36.366 1.083 -32.993 1.00 76.31 720 ILE A O 1
ATOM 5642 N N . VAL A 1 721 ? 35.029 -0.625 -32.381 1.00 81.56 721 VAL A N 1
ATOM 5643 C CA . VAL A 1 721 ? 35.146 -1.368 -33.649 1.00 81.56 721 VAL A CA 1
ATOM 5644 C C . VAL A 1 721 ? 34.470 -0.627 -34.800 1.00 81.56 721 VAL A C 1
ATOM 5646 O O . VAL A 1 721 ? 35.053 -0.527 -35.879 1.00 81.56 721 VAL A O 1
ATOM 5649 N N . SER A 1 722 ? 33.283 -0.058 -34.580 1.00 76.94 722 SER A N 1
ATOM 5650 C CA . SER A 1 722 ? 32.544 0.682 -35.614 1.00 76.94 722 SER A CA 1
ATOM 5651 C C . SER A 1 722 ? 33.279 1.936 -36.098 1.00 76.94 722 SER A C 1
ATOM 5653 O O . SER A 1 722 ? 33.211 2.267 -37.280 1.00 76.94 722 SER A O 1
ATOM 5655 N N . LYS A 1 723 ? 34.023 2.618 -35.215 1.00 71.06 723 LYS A N 1
ATOM 5656 C CA . LYS A 1 723 ? 34.709 3.880 -35.540 1.00 71.06 723 LYS A CA 1
ATOM 5657 C C . LYS A 1 723 ? 36.127 3.707 -36.095 1.00 71.06 723 LYS A C 1
ATOM 5659 O O . LYS A 1 723 ? 36.552 4.536 -36.896 1.00 71.06 723 LYS A O 1
ATOM 5664 N N . ARG A 1 724 ? 36.884 2.681 -35.676 1.00 66.94 724 ARG A N 1
ATOM 5665 C CA . ARG A 1 724 ? 38.294 2.472 -36.093 1.00 66.94 724 ARG A CA 1
ATOM 5666 C C . ARG A 1 724 ? 38.554 1.201 -36.908 1.00 66.94 724 ARG A C 1
ATOM 5668 O O . ARG A 1 724 ? 39.634 1.074 -37.483 1.00 66.94 724 ARG A O 1
ATOM 5675 N N . GLY A 1 725 ? 37.602 0.272 -36.975 1.00 71.56 725 GLY A N 1
ATOM 5676 C CA . GLY A 1 725 ? 37.819 -1.057 -37.547 1.00 71.56 725 GLY A CA 1
ATOM 5677 C C . GLY A 1 725 ? 38.778 -1.925 -36.714 1.00 71.56 725 GLY A C 1
ATOM 5678 O O . GLY A 1 725 ? 39.249 -1.530 -35.648 1.00 71.56 725 GLY A O 1
ATOM 5679 N N . LEU A 1 726 ? 39.078 -3.136 -37.197 1.00 79.06 726 LEU A N 1
ATOM 5680 C CA . LEU A 1 726 ? 40.004 -4.066 -36.534 1.00 79.06 726 LEU A CA 1
ATOM 5681 C C . LEU A 1 726 ? 41.472 -3.666 -36.784 1.00 79.06 726 LEU A C 1
ATOM 5683 O O . LEU A 1 726 ? 42.126 -4.158 -37.704 1.00 79.06 726 LEU A O 1
ATOM 5687 N N . SER A 1 727 ? 42.014 -2.769 -35.958 1.00 79.62 727 SER A N 1
ATOM 5688 C CA . SER A 1 727 ? 43.460 -2.510 -35.922 1.00 79.62 727 SER A CA 1
ATOM 5689 C C . SER A 1 727 ? 44.220 -3.670 -35.251 1.00 79.62 727 SER A C 1
ATOM 5691 O O . SER A 1 727 ? 43.633 -4.505 -34.556 1.00 79.62 727 SER A O 1
ATOM 5693 N N . TRP A 1 728 ? 45.547 -3.738 -35.423 1.00 80.50 728 TRP A N 1
ATOM 5694 C CA . TRP A 1 728 ? 46.376 -4.777 -34.785 1.00 80.50 728 TRP A CA 1
ATOM 5695 C C . TRP A 1 728 ? 46.260 -4.753 -33.253 1.00 80.50 728 TRP A C 1
ATOM 5697 O O . TRP A 1 728 ? 46.102 -5.796 -32.624 1.00 80.50 728 TRP A O 1
ATOM 5707 N N . SER A 1 729 ? 46.260 -3.564 -32.647 1.00 79.06 729 SER A N 1
ATOM 5708 C CA . SER A 1 729 ? 46.112 -3.391 -31.198 1.00 79.06 729 SER A CA 1
ATOM 5709 C C . SER A 1 729 ? 44.724 -3.813 -30.698 1.00 79.06 729 SER A C 1
ATOM 5711 O O . SER A 1 729 ? 44.632 -4.475 -29.666 1.00 79.06 729 SER A O 1
ATOM 5713 N N . ILE A 1 730 ? 43.661 -3.529 -31.460 1.00 83.62 730 ILE A N 1
ATOM 5714 C CA . ILE A 1 730 ? 42.287 -3.979 -31.169 1.00 83.62 730 ILE A CA 1
ATOM 5715 C C . ILE A 1 730 ? 42.156 -5.505 -31.329 1.00 83.62 730 ILE A C 1
ATOM 5717 O O . ILE A 1 730 ? 41.495 -6.164 -30.530 1.00 83.62 730 ILE A O 1
ATOM 5721 N N . THR A 1 731 ? 42.839 -6.095 -32.312 1.00 87.00 731 THR A N 1
ATOM 5722 C CA . THR A 1 731 ? 42.860 -7.555 -32.514 1.00 87.00 731 THR A CA 1
ATOM 5723 C C . THR A 1 731 ? 43.500 -8.265 -31.322 1.00 87.00 731 THR A C 1
ATOM 5725 O O . THR A 1 731 ? 42.942 -9.227 -30.796 1.00 87.00 731 THR A O 1
ATOM 5728 N N . ILE A 1 732 ? 44.652 -7.767 -30.855 1.00 87.81 732 ILE A N 1
ATOM 5729 C CA . ILE A 1 732 ? 45.315 -8.307 -29.662 1.00 87.81 732 ILE A CA 1
ATOM 5730 C C . ILE A 1 732 ? 44.462 -8.096 -28.405 1.00 87.81 732 ILE A C 1
ATOM 5732 O O . ILE A 1 732 ? 44.425 -8.972 -27.545 1.00 87.81 732 ILE A O 1
ATOM 5736 N N . TYR A 1 733 ? 43.738 -6.979 -28.311 1.00 88.94 733 TYR A N 1
ATOM 5737 C CA . TYR A 1 733 ? 42.787 -6.727 -27.230 1.00 88.94 733 TYR A CA 1
ATOM 5738 C C . TYR A 1 733 ? 41.681 -7.793 -27.159 1.00 88.94 733 TYR A C 1
ATOM 5740 O O . TYR A 1 733 ? 41.507 -8.418 -26.111 1.00 88.94 733 TYR A O 1
ATOM 5748 N N . PHE A 1 734 ? 40.995 -8.079 -28.270 1.00 90.38 734 PHE A N 1
ATOM 5749 C CA . PHE A 1 734 ? 39.960 -9.120 -28.291 1.00 90.38 734 PHE A CA 1
ATOM 5750 C C . PHE A 1 734 ? 40.538 -10.515 -28.054 1.00 90.38 734 PHE A C 1
ATOM 5752 O O . PHE A 1 734 ? 39.947 -11.297 -27.311 1.00 90.38 734 PHE A O 1
ATOM 5759 N N . LEU A 1 735 ? 41.724 -10.813 -28.598 1.00 92.06 735 LEU A N 1
ATOM 5760 C CA . LEU A 1 735 ? 42.434 -12.061 -28.309 1.00 92.06 735 LEU A CA 1
ATOM 5761 C C . LEU A 1 735 ? 42.666 -12.232 -26.801 1.00 92.06 735 LEU A C 1
ATOM 5763 O O . LEU A 1 735 ? 42.490 -13.327 -26.269 1.00 92.06 735 LEU A O 1
ATOM 5767 N N . SER A 1 736 ? 42.994 -11.140 -26.111 1.00 92.00 736 SER A N 1
ATOM 5768 C CA . SER A 1 736 ? 43.194 -11.107 -24.664 1.00 92.00 736 SER A CA 1
ATOM 5769 C C . SER A 1 736 ? 41.933 -11.374 -23.861 1.00 92.00 736 SER A C 1
ATOM 5771 O O . SER A 1 736 ? 41.977 -12.133 -22.894 1.00 92.00 736 SER A O 1
ATOM 5773 N N . ARG A 1 737 ? 40.802 -10.778 -24.244 1.00 91.19 737 ARG A N 1
ATOM 5774 C CA . ARG A 1 737 ? 39.537 -10.988 -23.529 1.00 91.19 737 ARG A CA 1
ATOM 5775 C C . ARG A 1 737 ? 38.938 -12.360 -23.795 1.00 91.19 737 ARG A C 1
ATOM 5777 O O . ARG A 1 737 ? 38.477 -13.020 -22.870 1.00 91.19 737 ARG A O 1
ATOM 5784 N N . ILE A 1 738 ? 38.971 -12.817 -25.046 1.00 91.75 738 ILE A N 1
ATOM 5785 C CA . ILE A 1 738 ? 38.417 -14.120 -25.430 1.00 91.75 738 ILE A CA 1
ATOM 5786 C C . ILE A 1 738 ? 39.208 -15.250 -24.765 1.00 91.75 738 ILE A C 1
ATOM 5788 O O . ILE A 1 738 ? 38.611 -16.168 -24.208 1.00 91.75 738 ILE A O 1
ATOM 5792 N N . SER A 1 739 ? 40.542 -15.176 -24.766 1.00 92.44 739 SER A N 1
ATOM 5793 C CA . SER A 1 739 ? 41.378 -16.199 -24.122 1.00 92.44 739 SER A CA 1
ATOM 5794 C C . SER A 1 739 ? 41.233 -16.217 -22.596 1.00 92.44 739 SER A C 1
ATOM 5796 O O . SER A 1 739 ? 41.210 -17.299 -22.012 1.00 92.44 739 SER A O 1
ATOM 5798 N N . ALA A 1 740 ? 41.057 -15.061 -21.949 1.00 91.00 740 ALA A N 1
ATOM 5799 C CA . ALA A 1 740 ? 40.745 -14.978 -20.521 1.00 91.00 740 ALA A CA 1
ATOM 5800 C C . ALA A 1 740 ? 39.346 -15.526 -20.188 1.00 91.00 740 ALA A C 1
ATOM 5802 O O . ALA A 1 740 ? 39.207 -16.292 -19.237 1.00 91.00 740 ALA A O 1
ATOM 5803 N N . CYS A 1 741 ? 38.335 -15.203 -21.001 1.00 90.62 741 CYS A N 1
ATOM 5804 C CA . CYS A 1 741 ? 36.984 -15.750 -20.866 1.00 90.62 741 CYS A CA 1
ATOM 5805 C C . CYS A 1 741 ? 37.001 -17.281 -20.968 1.00 90.62 741 CYS A C 1
ATOM 5807 O O . CYS A 1 741 ? 36.524 -17.982 -20.077 1.00 90.62 741 CYS A O 1
ATOM 5809 N N . ALA A 1 742 ? 37.643 -17.800 -22.019 1.00 90.94 742 ALA A N 1
ATOM 5810 C CA . ALA A 1 742 ? 37.798 -19.232 -22.236 1.00 90.94 742 ALA A CA 1
ATOM 5811 C C . ALA A 1 742 ? 38.538 -19.907 -21.072 1.00 90.94 742 ALA A C 1
ATOM 5813 O O . ALA A 1 742 ? 38.139 -20.981 -20.638 1.00 90.94 742 ALA A O 1
ATOM 5814 N N . HIS A 1 743 ? 39.574 -19.268 -20.524 1.00 89.75 743 HIS A N 1
ATOM 5815 C CA . HIS A 1 743 ? 40.296 -19.777 -19.360 1.00 89.75 743 HIS A CA 1
ATOM 5816 C C . HIS A 1 743 ? 39.398 -19.899 -18.115 1.00 89.75 743 HIS A C 1
ATOM 5818 O O . HIS A 1 743 ? 39.379 -20.956 -17.486 1.00 89.75 743 HIS A O 1
ATOM 5824 N N . ILE A 1 744 ? 38.625 -18.858 -17.787 1.00 88.50 744 ILE A N 1
ATOM 5825 C CA . ILE A 1 744 ? 37.722 -18.841 -16.622 1.00 88.50 744 ILE A CA 1
ATOM 5826 C C . ILE A 1 744 ? 36.601 -19.882 -16.777 1.00 88.50 744 ILE A C 1
ATOM 5828 O O . ILE A 1 744 ? 36.311 -20.616 -15.834 1.00 88.50 744 ILE A O 1
ATOM 5832 N N . ILE A 1 745 ? 36.026 -20.011 -17.977 1.00 88.50 745 ILE A N 1
ATOM 5833 C CA . ILE A 1 745 ? 34.998 -21.020 -18.275 1.00 88.50 745 ILE A CA 1
ATOM 5834 C C . ILE A 1 745 ? 35.573 -22.436 -18.169 1.00 88.50 745 ILE A C 1
ATOM 5836 O O . ILE A 1 745 ? 34.965 -23.299 -17.542 1.00 88.50 745 ILE A O 1
ATOM 5840 N N . LEU A 1 746 ? 36.753 -22.693 -18.741 1.00 88.56 746 LEU A N 1
ATOM 5841 C CA . LEU A 1 746 ? 37.386 -24.012 -18.668 1.00 88.56 746 LEU A CA 1
ATOM 5842 C C . LEU A 1 746 ? 37.727 -24.407 -17.225 1.00 88.56 746 LEU A C 1
ATOM 5844 O O . LEU A 1 746 ? 37.601 -25.578 -16.876 1.00 88.56 746 LEU A O 1
ATOM 5848 N N . ILE A 1 747 ? 38.098 -23.450 -16.371 1.00 84.50 747 ILE A N 1
ATOM 5849 C CA . ILE A 1 747 ? 38.278 -23.684 -14.932 1.00 84.50 747 ILE A CA 1
ATOM 5850 C C . ILE A 1 747 ? 36.953 -24.040 -14.257 1.00 84.50 747 ILE A C 1
ATOM 5852 O O . ILE A 1 747 ? 36.906 -25.011 -13.505 1.00 84.50 747 ILE A O 1
ATOM 5856 N N . ALA A 1 748 ? 35.875 -23.311 -14.552 1.00 84.38 748 ALA A N 1
ATOM 5857 C CA . ALA A 1 748 ? 34.547 -23.632 -14.033 1.00 84.38 748 ALA A CA 1
ATOM 5858 C C . ALA A 1 748 ? 34.110 -25.044 -14.433 1.00 84.38 748 ALA A C 1
ATOM 5860 O O . ALA A 1 748 ? 33.636 -25.798 -13.591 1.00 84.38 748 ALA A O 1
ATOM 5861 N N . VAL A 1 749 ? 34.362 -25.447 -15.679 1.00 84.94 749 VAL A N 1
ATOM 5862 C CA . VAL A 1 749 ? 34.090 -26.811 -16.151 1.00 84.94 749 VAL A CA 1
ATOM 5863 C C . VAL A 1 749 ? 34.935 -27.842 -15.396 1.00 84.94 749 VAL A C 1
ATOM 5865 O O . VAL A 1 749 ? 34.396 -28.859 -14.975 1.00 84.94 749 VAL A O 1
ATOM 5868 N N . ILE A 1 750 ? 36.226 -27.577 -15.161 1.00 80.50 750 ILE A N 1
ATOM 5869 C CA . ILE A 1 750 ? 37.117 -28.476 -14.400 1.00 80.50 750 ILE A CA 1
ATOM 5870 C C . ILE A 1 750 ? 36.638 -28.705 -12.961 1.00 80.50 750 ILE A C 1
ATOM 5872 O O . ILE A 1 750 ? 36.834 -29.796 -12.426 1.00 80.50 750 ILE A O 1
ATOM 5876 N N . ILE A 1 751 ? 36.035 -27.692 -12.340 1.00 74.94 751 ILE A N 1
ATOM 5877 C CA . ILE A 1 751 ? 35.654 -27.714 -10.922 1.00 74.94 751 ILE A CA 1
ATOM 5878 C C . ILE A 1 751 ? 34.221 -28.215 -10.724 1.00 74.94 751 ILE A C 1
ATOM 5880 O O . ILE A 1 751 ? 33.958 -28.951 -9.778 1.00 74.94 751 ILE A O 1
ATOM 5884 N N . LEU A 1 752 ? 33.302 -27.822 -11.608 1.00 76.75 752 LEU A N 1
ATOM 5885 C CA . LEU A 1 752 ? 31.864 -28.027 -11.428 1.00 76.75 752 LEU A CA 1
ATOM 5886 C C . LEU A 1 752 ? 31.321 -29.243 -12.189 1.00 76.75 752 LEU A C 1
ATOM 5888 O O . LEU A 1 752 ? 30.225 -29.703 -11.875 1.00 76.75 752 LEU A O 1
ATOM 5892 N N . ALA A 1 753 ? 32.046 -29.766 -13.186 1.00 79.12 753 ALA A N 1
ATOM 5893 C CA . ALA A 1 753 ? 31.568 -30.860 -14.029 1.00 79.12 753 ALA A CA 1
ATOM 5894 C C . ALA A 1 753 ? 32.407 -32.145 -13.873 1.00 79.12 753 ALA A C 1
ATOM 5896 O O . ALA A 1 753 ? 33.629 -32.084 -13.720 1.00 79.12 753 ALA A O 1
ATOM 5897 N N . PRO A 1 754 ? 31.782 -33.336 -13.961 1.00 75.31 754 PRO A N 1
ATOM 5898 C CA . PRO A 1 754 ? 32.514 -34.593 -14.060 1.00 75.31 754 PRO A CA 1
ATOM 5899 C C . PRO A 1 754 ? 33.204 -34.692 -15.428 1.00 75.31 754 PRO A C 1
ATOM 5901 O O . PRO A 1 754 ? 32.556 -34.571 -16.467 1.00 75.31 754 PRO A O 1
ATOM 5904 N N . ILE A 1 755 ? 34.517 -34.938 -15.439 1.00 79.75 755 ILE A N 1
ATOM 5905 C CA . ILE A 1 755 ? 35.330 -34.958 -16.662 1.00 79.75 755 ILE A CA 1
ATOM 5906 C C . ILE A 1 755 ? 36.050 -36.298 -16.804 1.00 79.75 755 ILE A C 1
ATOM 5908 O O . ILE A 1 755 ? 36.850 -36.710 -15.961 1.00 79.75 755 ILE A O 1
ATOM 5912 N N . ASP A 1 756 ? 35.840 -36.947 -17.947 1.00 76.19 756 ASP A N 1
ATOM 5913 C CA . ASP A 1 756 ? 36.489 -38.224 -18.248 1.00 76.19 756 ASP A CA 1
ATOM 5914 C C . ASP A 1 756 ? 37.980 -38.048 -18.619 1.00 76.19 756 ASP A C 1
ATOM 5916 O O . ASP A 1 756 ? 38.814 -38.875 -18.254 1.00 76.19 756 ASP A O 1
ATOM 5920 N N . ASN A 1 757 ? 38.353 -36.949 -19.295 1.00 83.19 757 ASN A N 1
ATOM 5921 C CA . ASN A 1 757 ? 39.731 -36.676 -19.735 1.00 83.19 757 ASN A CA 1
ATOM 5922 C C . ASN A 1 757 ? 40.312 -35.388 -19.124 1.00 83.19 757 ASN A C 1
ATOM 5924 O O . ASN A 1 757 ? 40.403 -34.354 -19.787 1.00 83.19 757 ASN A O 1
ATOM 5928 N N . CYS A 1 758 ? 40.760 -35.458 -17.870 1.00 79.31 758 CYS A N 1
ATOM 5929 C CA . CYS A 1 758 ? 41.338 -34.309 -17.165 1.00 79.31 758 CYS A CA 1
ATOM 5930 C C . CYS A 1 758 ? 42.555 -33.692 -17.876 1.00 79.31 758 CYS A C 1
ATOM 5932 O O . CYS A 1 758 ? 42.759 -32.482 -17.817 1.00 79.31 758 CYS A O 1
ATOM 5934 N N . ILE A 1 759 ? 43.360 -34.501 -18.575 1.00 83.12 759 ILE A N 1
ATOM 5935 C CA . ILE A 1 759 ? 44.585 -34.038 -19.244 1.00 83.12 759 ILE A CA 1
ATOM 5936 C C . ILE A 1 759 ? 44.246 -33.029 -20.347 1.00 83.12 759 ILE A C 1
ATOM 5938 O O . ILE A 1 759 ? 44.882 -31.981 -20.440 1.00 83.12 759 ILE A O 1
ATOM 5942 N N . LEU A 1 760 ? 43.220 -33.313 -21.154 1.00 84.75 760 LEU A N 1
ATOM 5943 C CA . LEU A 1 760 ? 42.800 -32.433 -22.246 1.00 84.75 760 LEU A CA 1
ATOM 5944 C C . LEU A 1 760 ? 42.370 -31.052 -21.734 1.00 84.75 760 LEU A C 1
ATOM 5946 O O . LEU A 1 760 ? 42.822 -30.033 -22.256 1.00 84.75 760 LEU A O 1
ATOM 5950 N N . TYR A 1 761 ? 41.528 -31.021 -20.700 1.00 83.94 761 TYR A N 1
ATOM 5951 C CA . TYR A 1 761 ? 40.994 -29.775 -20.150 1.00 83.94 761 TYR A CA 1
ATOM 5952 C C . TYR A 1 761 ? 42.078 -28.941 -19.465 1.00 83.94 761 TYR A C 1
ATOM 5954 O O . TYR A 1 761 ? 42.133 -27.735 -19.680 1.00 83.94 761 TYR A O 1
ATOM 5962 N N . PHE A 1 762 ? 43.004 -29.557 -18.726 1.00 83.38 762 PHE A N 1
ATOM 5963 C CA . PHE A 1 762 ? 44.130 -28.829 -18.131 1.00 83.38 762 PHE A CA 1
ATOM 5964 C C . PHE A 1 762 ? 45.092 -28.255 -19.183 1.00 83.38 762 PHE A C 1
ATOM 5966 O O . PHE A 1 762 ? 45.563 -27.127 -19.020 1.00 83.38 762 PHE A O 1
ATOM 5973 N N . ILE A 1 763 ? 45.347 -28.973 -20.286 1.00 85.06 763 ILE A N 1
ATOM 5974 C CA . ILE A 1 763 ? 46.130 -28.441 -21.415 1.00 85.06 763 ILE A CA 1
ATOM 5975 C C . ILE A 1 763 ? 45.406 -27.247 -22.047 1.00 85.06 763 ILE A C 1
ATOM 5977 O O . ILE A 1 763 ? 46.025 -26.201 -22.243 1.00 85.06 763 ILE A O 1
ATOM 5981 N N . ALA A 1 764 ? 44.104 -27.369 -22.324 1.00 87.94 764 ALA A N 1
ATOM 5982 C CA . ALA A 1 764 ? 43.302 -26.283 -22.887 1.00 87.94 764 ALA A CA 1
ATOM 5983 C C . ALA A 1 764 ? 43.309 -25.043 -21.975 1.00 87.94 764 ALA A C 1
ATOM 5985 O O . ALA A 1 764 ? 43.599 -23.936 -22.431 1.00 87.94 764 ALA A O 1
ATOM 5986 N N . THR A 1 765 ? 43.105 -25.237 -20.670 1.00 86.69 765 THR A N 1
ATOM 5987 C CA . THR A 1 765 ? 43.178 -24.181 -19.654 1.00 86.69 765 THR A CA 1
ATOM 5988 C C . THR A 1 765 ? 44.546 -23.504 -19.627 1.00 86.69 765 THR A C 1
ATOM 5990 O O . THR A 1 765 ? 44.609 -22.274 -19.566 1.00 86.69 765 THR A O 1
ATOM 5993 N N . GLY A 1 766 ? 45.640 -24.270 -19.709 1.00 85.69 766 GLY A N 1
ATOM 5994 C CA . GLY A 1 766 ? 47.006 -23.740 -19.749 1.00 85.69 766 GLY A CA 1
ATOM 5995 C C . GLY A 1 766 ? 47.307 -22.931 -21.016 1.00 85.69 766 GLY A C 1
ATOM 5996 O O . GLY A 1 766 ? 47.941 -21.875 -20.938 1.00 85.69 766 GLY A O 1
ATOM 5997 N N . VAL A 1 767 ? 46.801 -23.373 -22.173 1.00 89.56 767 VAL A N 1
ATOM 5998 C CA . VAL A 1 767 ? 46.919 -22.645 -23.448 1.00 89.56 767 VAL A CA 1
ATOM 5999 C C . VAL A 1 767 ? 46.157 -21.322 -23.383 1.00 89.56 767 VAL A C 1
ATOM 6001 O O . VAL A 1 767 ? 46.742 -20.276 -23.662 1.00 89.56 767 VAL A O 1
ATOM 6004 N N . CYS A 1 768 ? 44.890 -21.340 -22.955 1.00 90.81 768 CYS A N 1
ATOM 6005 C CA . CYS A 1 768 ? 44.075 -20.130 -22.815 1.00 90.81 768 CYS A CA 1
ATOM 6006 C C . CYS A 1 768 ? 44.685 -19.137 -21.811 1.00 90.81 768 CYS A C 1
ATOM 6008 O O . CYS A 1 768 ? 44.753 -17.942 -22.098 1.00 90.81 768 CYS A O 1
ATOM 6010 N N . CYS A 1 769 ? 45.206 -19.632 -20.683 1.00 87.94 769 CYS A N 1
ATOM 6011 C CA . CYS A 1 769 ? 45.928 -18.829 -19.692 1.00 87.94 769 CYS A CA 1
ATOM 6012 C C . CYS A 1 769 ? 47.152 -18.133 -20.301 1.00 87.94 769 CYS A C 1
ATOM 6014 O O . CYS A 1 769 ? 47.287 -16.911 -20.235 1.00 87.94 769 CYS A O 1
ATOM 6016 N N . THR A 1 770 ? 48.020 -18.907 -20.959 1.00 88.94 770 THR A N 1
ATOM 6017 C CA . THR A 1 770 ? 49.254 -18.393 -21.568 1.00 88.94 770 THR A CA 1
ATOM 6018 C C . THR A 1 770 ? 48.947 -17.369 -22.656 1.00 88.94 770 THR A C 1
ATOM 6020 O O . THR A 1 770 ? 49.607 -16.333 -22.723 1.00 88.94 770 THR A O 1
ATOM 6023 N N . MET A 1 771 ? 47.933 -17.629 -23.488 1.00 90.75 771 MET A N 1
ATOM 6024 C CA . MET A 1 771 ? 47.489 -16.690 -24.518 1.00 90.75 771 MET A CA 1
ATOM 6025 C C . MET A 1 771 ? 47.001 -15.379 -23.906 1.00 90.75 771 MET A C 1
ATOM 6027 O O . MET A 1 771 ? 47.462 -14.328 -24.342 1.00 90.75 771 MET A O 1
ATOM 6031 N N . SER A 1 772 ? 46.158 -15.447 -22.870 1.00 90.00 772 SER A N 1
ATOM 6032 C CA . SER A 1 772 ? 45.641 -14.274 -22.157 1.00 90.00 772 SER A CA 1
ATOM 6033 C C . SER A 1 772 ? 46.759 -13.421 -21.566 1.00 90.00 772 SER A C 1
ATOM 6035 O O . SER A 1 772 ? 46.793 -12.207 -21.775 1.00 90.00 772 SER A O 1
ATOM 6037 N N . ILE A 1 773 ? 47.719 -14.041 -20.876 1.00 87.00 773 ILE A N 1
ATOM 6038 C CA . ILE A 1 773 ? 48.854 -13.328 -20.276 1.00 87.00 773 ILE A CA 1
ATOM 6039 C C . ILE A 1 773 ? 49.731 -12.714 -21.368 1.00 87.00 773 ILE A C 1
ATOM 6041 O O . ILE A 1 773 ? 50.061 -11.530 -21.303 1.00 87.00 773 ILE A O 1
ATOM 6045 N N . ALA A 1 774 ? 50.061 -13.481 -22.411 1.00 90.12 774 ALA A N 1
ATOM 6046 C CA . ALA A 1 774 ? 50.897 -13.008 -23.508 1.00 90.12 774 ALA A CA 1
ATOM 6047 C C . ALA A 1 774 ? 50.290 -11.782 -24.205 1.00 90.12 774 ALA A C 1
ATOM 6049 O O . ALA A 1 774 ? 50.997 -10.792 -24.410 1.00 90.12 774 ALA A O 1
ATOM 6050 N N . SER A 1 775 ? 48.993 -11.816 -24.533 1.00 90.88 775 SER A N 1
ATOM 6051 C CA . SER A 1 775 ? 48.292 -10.694 -25.165 1.00 90.88 775 SER A CA 1
ATOM 6052 C C . SER A 1 775 ? 48.098 -9.515 -24.212 1.00 90.88 775 SER A C 1
ATOM 6054 O O . SER A 1 775 ? 48.361 -8.382 -24.614 1.00 90.88 775 SER A O 1
ATOM 6056 N N . THR A 1 776 ? 47.728 -9.755 -22.947 1.00 88.25 776 THR A N 1
ATOM 6057 C CA . THR A 1 776 ? 47.530 -8.692 -21.943 1.00 88.25 776 THR A CA 1
ATOM 6058 C C . THR A 1 776 ? 48.835 -7.926 -21.724 1.00 88.25 776 THR A C 1
ATOM 6060 O O . THR A 1 776 ? 48.875 -6.701 -21.843 1.00 88.25 776 THR A O 1
ATOM 6063 N N . SER A 1 777 ? 49.942 -8.639 -21.496 1.00 87.12 777 SER A N 1
ATOM 6064 C CA . SER A 1 777 ? 51.265 -8.032 -21.320 1.00 87.12 777 SER A CA 1
ATOM 6065 C C . SER A 1 777 ? 51.788 -7.370 -22.601 1.00 87.12 777 SER A C 1
ATOM 6067 O O . SER A 1 777 ? 52.511 -6.374 -22.529 1.00 87.12 777 SER A O 1
ATOM 6069 N N . TYR A 1 778 ? 51.397 -7.856 -23.784 1.00 88.06 778 TYR A N 1
ATOM 6070 C CA . TYR A 1 778 ? 51.756 -7.218 -25.053 1.00 88.06 778 TYR A CA 1
ATOM 6071 C C . TYR A 1 778 ? 51.055 -5.864 -25.246 1.00 88.06 778 TYR A C 1
ATOM 6073 O O . TYR A 1 778 ? 51.678 -4.926 -25.744 1.00 88.06 778 TYR A O 1
ATOM 6081 N N . LEU A 1 779 ? 49.806 -5.701 -24.787 1.00 85.00 779 LEU A N 1
ATOM 6082 C CA . LEU A 1 779 ? 49.129 -4.394 -24.795 1.00 85.00 779 LEU A CA 1
ATOM 6083 C C . LEU A 1 779 ? 49.909 -3.350 -23.980 1.00 85.00 779 LEU A C 1
ATOM 6085 O O . LEU A 1 779 ? 50.009 -2.192 -24.388 1.00 85.00 779 LEU A O 1
ATOM 6089 N N . PHE A 1 780 ? 50.517 -3.751 -22.861 1.00 81.50 780 PHE A N 1
ATOM 6090 C CA . PHE A 1 780 ? 51.386 -2.873 -22.075 1.00 81.50 780 PHE A CA 1
ATOM 6091 C C . PHE A 1 780 ? 52.712 -2.563 -22.772 1.00 81.50 780 PHE A C 1
ATOM 6093 O O . PHE A 1 780 ? 53.160 -1.414 -22.752 1.00 81.50 780 PHE A O 1
ATOM 6100 N N . LEU A 1 781 ? 53.307 -3.546 -23.450 1.00 84.19 781 LEU A N 1
ATOM 6101 C CA . LEU A 1 781 ? 54.504 -3.337 -24.263 1.00 84.19 781 LEU A CA 1
ATOM 6102 C C . LEU A 1 781 ? 54.255 -2.309 -25.380 1.00 84.19 781 LEU A C 1
ATOM 6104 O O . LEU A 1 781 ? 55.062 -1.393 -25.557 1.00 84.19 781 LEU A O 1
ATOM 6108 N N . LEU A 1 782 ? 53.116 -2.404 -26.078 1.00 80.81 782 LEU A N 1
ATOM 6109 C CA . LEU A 1 782 ? 52.707 -1.426 -27.094 1.00 80.81 782 LEU A CA 1
ATOM 6110 C C . LEU A 1 782 ? 52.582 -0.013 -26.507 1.00 80.81 782 LEU A C 1
ATOM 6112 O O . LEU A 1 782 ? 53.014 0.959 -27.129 1.00 80.81 782 LEU A O 1
ATOM 6116 N N . ARG A 1 783 ? 52.057 0.117 -25.282 1.00 76.62 783 ARG A N 1
ATOM 6117 C CA . ARG A 1 783 ? 51.953 1.414 -24.592 1.00 76.62 783 ARG A CA 1
ATOM 6118 C C . ARG A 1 783 ? 53.321 2.016 -24.272 1.00 76.62 783 ARG A C 1
ATOM 6120 O O . ARG A 1 783 ? 53.532 3.199 -24.531 1.00 76.62 783 ARG A O 1
ATOM 6127 N N . VAL A 1 784 ? 54.272 1.228 -23.767 1.00 80.38 784 VAL A N 1
ATOM 6128 C CA . VAL A 1 784 ? 55.643 1.711 -23.498 1.00 80.38 784 VAL A CA 1
ATOM 6129 C C . VAL A 1 784 ? 56.333 2.140 -24.790 1.00 80.38 784 VAL A C 1
ATOM 6131 O O . VAL A 1 784 ? 56.972 3.193 -24.833 1.00 80.38 784 VAL A O 1
ATOM 6134 N N . GLN A 1 785 ? 56.172 1.364 -25.864 1.00 79.31 785 GLN A N 1
ATOM 6135 C CA . GLN A 1 785 ? 56.710 1.704 -27.181 1.00 79.31 785 GLN A CA 1
ATOM 6136 C C . GLN A 1 785 ? 56.119 3.011 -27.718 1.00 79.31 785 GLN A C 1
ATOM 6138 O O . GLN A 1 785 ? 56.868 3.838 -28.244 1.00 79.31 785 GLN A O 1
ATOM 6143 N N . ALA A 1 786 ? 54.814 3.231 -27.547 1.00 72.31 786 ALA A N 1
ATOM 6144 C CA . ALA A 1 786 ? 54.157 4.473 -27.941 1.00 72.31 786 ALA A CA 1
ATOM 6145 C C . ALA A 1 786 ? 54.702 5.682 -27.156 1.00 72.31 786 ALA A C 1
ATOM 6147 O O . ALA A 1 786 ? 55.047 6.702 -27.753 1.00 72.31 786 ALA A O 1
ATOM 6148 N N . VAL A 1 787 ? 54.871 5.551 -25.835 1.00 74.62 787 VAL A N 1
ATOM 6149 C CA . VAL A 1 787 ? 55.378 6.621 -24.952 1.00 74.62 787 VAL A CA 1
ATOM 6150 C C . VAL A 1 787 ? 56.851 6.959 -25.236 1.00 74.62 787 VAL A C 1
ATOM 6152 O O . VAL A 1 787 ? 57.229 8.130 -25.260 1.00 74.62 787 VAL A O 1
ATOM 6155 N N . TYR A 1 788 ? 57.686 5.959 -25.529 1.00 76.94 788 TYR A N 1
ATOM 6156 C CA . TYR A 1 788 ? 59.115 6.130 -25.831 1.00 76.94 788 TYR A CA 1
ATOM 6157 C C . TYR A 1 788 ? 59.436 6.230 -27.333 1.00 76.94 788 TYR A C 1
ATOM 6159 O O . TYR A 1 788 ? 60.596 6.071 -27.726 1.00 76.94 788 TYR A O 1
ATOM 6167 N N . ARG A 1 789 ? 58.435 6.504 -28.183 1.00 72.88 789 ARG A N 1
ATOM 6168 C CA . ARG A 1 789 ? 58.586 6.702 -29.640 1.00 72.88 789 ARG A CA 1
ATOM 6169 C C . ARG A 1 789 ? 59.345 5.564 -30.345 1.00 72.88 789 ARG A C 1
ATOM 6171 O O . ARG A 1 789 ? 60.236 5.821 -31.150 1.00 72.88 789 ARG A O 1
ATOM 6178 N N . GLN A 1 790 ? 59.027 4.313 -30.011 1.00 66.12 790 GLN A N 1
ATOM 6179 C CA . GLN A 1 790 ? 59.658 3.106 -30.568 1.00 66.12 790 GLN A CA 1
ATOM 6180 C C . GLN A 1 790 ? 61.193 3.075 -30.440 1.00 66.12 790 GLN A C 1
ATOM 6182 O O . GLN A 1 790 ? 61.908 2.543 -31.292 1.00 66.12 790 GLN A O 1
ATOM 6187 N N . SER A 1 791 ? 61.726 3.632 -29.351 1.00 78.81 791 SER A N 1
ATOM 6188 C CA . SER A 1 791 ? 63.148 3.530 -29.031 1.00 78.81 791 SER A CA 1
ATOM 6189 C C . SER A 1 791 ? 63.605 2.062 -29.033 1.00 78.81 791 SER A C 1
ATOM 6191 O O . SER A 1 791 ? 63.086 1.230 -28.279 1.00 78.81 791 SER A O 1
ATOM 6193 N N . ARG A 1 792 ? 64.588 1.739 -29.888 1.00 78.75 792 ARG A N 1
ATOM 6194 C CA . ARG A 1 792 ? 65.170 0.390 -30.019 1.00 78.75 792 ARG A CA 1
ATOM 6195 C C . ARG A 1 792 ? 65.635 -0.209 -28.682 1.00 78.75 792 ARG A C 1
ATOM 6197 O O . ARG A 1 792 ? 65.244 -1.342 -28.415 1.00 78.75 792 ARG A O 1
ATOM 6204 N N . PRO A 1 793 ? 66.398 0.492 -27.815 1.00 83.06 793 PRO A N 1
ATOM 6205 C CA . PRO A 1 793 ? 66.838 -0.087 -26.542 1.00 83.06 793 PRO A CA 1
ATOM 6206 C C . PRO A 1 793 ? 65.674 -0.408 -25.597 1.00 83.06 793 PRO A C 1
ATOM 6208 O O . PRO A 1 793 ? 65.652 -1.481 -25.004 1.00 83.06 793 PRO A O 1
ATOM 6211 N N . ILE A 1 794 ? 64.670 0.469 -25.505 1.00 81.81 794 ILE A N 1
ATOM 6212 C CA . ILE A 1 794 ? 63.483 0.251 -24.662 1.00 81.81 794 ILE A CA 1
ATOM 6213 C C . ILE A 1 794 ? 62.679 -0.948 -25.178 1.00 81.81 794 ILE A C 1
ATOM 6215 O O . ILE A 1 794 ? 62.289 -1.817 -24.407 1.00 81.81 794 ILE A O 1
ATOM 6219 N N . THR A 1 795 ? 62.510 -1.049 -26.496 1.00 83.69 795 THR A N 1
ATOM 6220 C CA . THR A 1 795 ? 61.794 -2.163 -27.133 1.00 83.69 795 THR A CA 1
ATOM 6221 C C . THR A 1 795 ? 62.480 -3.509 -26.892 1.00 83.69 795 THR A C 1
ATOM 6223 O O . THR A 1 795 ? 61.800 -4.494 -26.624 1.00 83.69 795 THR A O 1
ATOM 6226 N N . VAL A 1 796 ? 63.816 -3.556 -26.939 1.00 86.56 796 VAL A N 1
ATOM 6227 C CA . VAL A 1 796 ? 64.586 -4.781 -26.665 1.00 86.56 796 VAL A CA 1
ATOM 6228 C C . VAL A 1 796 ? 64.481 -5.185 -25.193 1.00 86.56 796 VAL A C 1
ATOM 6230 O O . VAL A 1 796 ? 64.250 -6.356 -24.910 1.00 86.56 796 VAL A O 1
ATOM 6233 N N . VAL A 1 797 ? 64.599 -4.235 -24.259 1.00 88.56 797 VAL A N 1
ATOM 6234 C CA . VAL A 1 797 ? 64.538 -4.519 -22.813 1.00 88.56 797 VAL A CA 1
ATOM 6235 C C . VAL A 1 797 ? 63.151 -5.014 -22.401 1.00 88.56 797 VAL A C 1
ATOM 6237 O O . VAL A 1 797 ? 63.032 -6.096 -21.833 1.00 88.56 797 VAL A O 1
ATOM 6240 N N . PHE A 1 798 ? 62.092 -4.270 -22.731 1.00 87.62 798 PHE A N 1
ATOM 6241 C CA . PHE A 1 798 ? 60.730 -4.664 -22.361 1.00 87.62 798 PHE A CA 1
ATOM 6242 C C . PHE A 1 798 ? 60.222 -5.859 -23.178 1.00 87.62 798 PHE A C 1
ATOM 6244 O O . PHE A 1 798 ? 59.464 -6.673 -22.659 1.00 87.62 798 PHE A O 1
ATOM 6251 N N . GLY A 1 799 ? 60.686 -6.025 -24.421 1.00 87.25 799 GLY A N 1
ATOM 6252 C CA . GLY A 1 799 ? 60.431 -7.230 -25.210 1.00 87.25 799 GLY A CA 1
ATOM 6253 C C . GLY A 1 799 ? 61.083 -8.477 -24.605 1.00 87.25 799 GLY A C 1
ATOM 6254 O O . GLY A 1 799 ? 60.470 -9.541 -24.593 1.00 87.25 799 GLY A O 1
ATOM 6255 N N . PHE A 1 800 ? 62.287 -8.351 -24.037 1.00 89.81 800 PHE A N 1
ATOM 6256 C CA . PHE A 1 800 ? 62.929 -9.435 -23.292 1.00 89.81 800 PHE A CA 1
ATOM 6257 C C . PHE A 1 800 ? 62.162 -9.776 -22.006 1.00 89.81 800 PHE A C 1
ATOM 6259 O O . PHE A 1 800 ? 61.891 -10.950 -21.770 1.00 89.81 800 PHE A O 1
ATOM 6266 N N . CYS A 1 801 ? 61.747 -8.778 -21.215 1.00 87.88 801 CYS A N 1
ATOM 6267 C CA . CYS A 1 801 ? 60.908 -9.000 -20.028 1.00 87.88 801 CYS A CA 1
ATOM 6268 C C . CYS A 1 801 ? 59.603 -9.732 -20.375 1.00 87.88 801 CYS A C 1
ATOM 6270 O O . CYS A 1 801 ? 59.256 -10.707 -19.714 1.00 87.88 801 CYS A O 1
ATOM 6272 N N . TRP A 1 802 ? 58.940 -9.334 -21.464 1.00 91.44 802 TRP A N 1
ATOM 6273 C CA . TRP A 1 802 ? 57.736 -9.996 -21.967 1.00 91.44 802 TRP A CA 1
ATOM 6274 C C . TRP A 1 802 ? 57.980 -11.467 -22.352 1.00 91.44 802 TRP A C 1
ATOM 6276 O O . TRP A 1 802 ? 57.214 -12.344 -21.952 1.00 91.44 802 TRP A O 1
ATOM 6286 N N . LEU A 1 803 ? 59.079 -11.768 -23.059 1.00 90.12 803 LEU A N 1
ATOM 6287 C CA . LEU A 1 803 ? 59.454 -13.150 -23.397 1.00 90.12 803 LEU A CA 1
ATOM 6288 C C . LEU A 1 803 ? 59.744 -14.000 -22.152 1.00 90.12 803 LEU A C 1
ATOM 6290 O O . LEU A 1 803 ? 59.371 -15.173 -22.115 1.00 90.12 803 LEU A O 1
ATOM 6294 N N . VAL A 1 804 ? 60.375 -13.418 -21.128 1.00 88.94 804 VAL A N 1
ATOM 6295 C CA . VAL A 1 804 ? 60.632 -14.095 -19.848 1.00 88.94 804 VAL A CA 1
ATOM 6296 C C . VAL A 1 804 ? 59.320 -14.436 -19.138 1.00 88.94 804 VAL A C 1
ATOM 6298 O O . VAL A 1 804 ? 59.164 -15.569 -18.683 1.00 88.94 804 VAL A O 1
ATOM 6301 N N . THR A 1 805 ? 58.354 -13.514 -19.094 1.00 86.88 805 THR A N 1
ATOM 6302 C CA . THR A 1 805 ? 57.027 -13.770 -18.509 1.00 86.88 805 THR A CA 1
ATOM 6303 C C . THR A 1 805 ? 56.320 -14.929 -19.214 1.00 86.88 805 THR A C 1
ATOM 6305 O O . THR A 1 805 ? 55.791 -15.820 -18.550 1.00 86.88 805 THR A O 1
ATOM 6308 N N . ILE A 1 806 ? 56.363 -14.989 -20.548 1.00 89.38 806 ILE A N 1
ATOM 6309 C CA . ILE A 1 806 ? 55.766 -16.097 -21.313 1.00 89.38 806 ILE A CA 1
ATOM 6310 C C . ILE A 1 806 ? 56.481 -17.421 -21.027 1.00 89.38 806 ILE A C 1
ATOM 6312 O O . ILE A 1 806 ? 55.827 -18.428 -20.760 1.00 89.38 806 ILE A O 1
ATOM 6316 N N . ALA A 1 807 ? 57.815 -17.428 -21.041 1.00 88.31 807 ALA A N 1
ATOM 6317 C CA . ALA A 1 807 ? 58.600 -18.635 -20.800 1.00 88.31 807 ALA A CA 1
ATOM 6318 C C . ALA A 1 807 ? 58.333 -19.233 -19.408 1.00 88.31 807 ALA A C 1
ATOM 6320 O O . ALA A 1 807 ? 58.199 -20.450 -19.277 1.00 88.31 807 ALA A O 1
ATOM 6321 N N . LEU A 1 808 ? 58.204 -18.388 -18.379 1.00 86.56 808 LEU A N 1
ATOM 6322 C CA . LEU A 1 808 ? 57.886 -18.823 -17.016 1.00 86.56 808 LEU A CA 1
ATOM 6323 C C . LEU A 1 808 ? 56.453 -19.361 -16.887 1.00 86.56 808 LEU A C 1
ATOM 6325 O O . LEU A 1 808 ? 56.241 -20.334 -16.168 1.00 86.56 808 LEU A O 1
ATOM 6329 N N . ASN A 1 809 ? 55.490 -18.788 -17.613 1.00 83.88 809 ASN A N 1
ATOM 6330 C CA . ASN A 1 809 ? 54.115 -19.293 -17.658 1.00 83.88 809 ASN A CA 1
ATOM 6331 C C . ASN A 1 809 ? 54.030 -20.673 -18.322 1.00 83.88 809 ASN A C 1
ATOM 6333 O O . ASN A 1 809 ? 53.473 -21.601 -17.738 1.00 83.88 809 ASN A O 1
ATOM 6337 N N . ILE A 1 810 ? 54.668 -20.839 -19.485 1.00 86.06 810 ILE A N 1
ATOM 6338 C CA . ILE A 1 810 ? 54.733 -22.127 -20.193 1.00 86.06 810 ILE A CA 1
ATOM 6339 C C . ILE A 1 810 ? 55.413 -23.186 -19.321 1.00 86.06 810 ILE A C 1
ATOM 6341 O O . ILE A 1 810 ? 54.937 -24.318 -19.241 1.00 86.06 810 ILE A O 1
ATOM 6345 N N . LEU A 1 811 ? 56.505 -22.820 -18.641 1.00 84.44 811 LEU A N 1
ATOM 6346 C CA . LEU A 1 811 ? 57.212 -23.723 -17.738 1.00 84.44 811 LEU A CA 1
ATOM 6347 C C . LEU A 1 811 ? 56.292 -24.227 -16.622 1.00 84.44 811 LEU A C 1
ATOM 6349 O O . LEU A 1 811 ? 56.293 -25.421 -16.337 1.00 84.44 811 LEU A O 1
ATOM 6353 N N . VAL A 1 812 ? 55.491 -23.355 -16.007 1.00 78.81 812 VAL A N 1
ATOM 6354 C CA . VAL A 1 812 ? 54.550 -23.776 -14.961 1.00 78.81 812 VAL A CA 1
ATOM 6355 C C . VAL A 1 812 ? 53.438 -24.647 -15.531 1.00 78.81 812 VAL A C 1
ATOM 6357 O O . VAL A 1 812 ? 53.214 -25.728 -14.993 1.00 78.81 812 VAL A O 1
ATOM 6360 N N . SER A 1 813 ? 52.810 -24.258 -16.645 1.00 77.88 813 SER A N 1
ATOM 6361 C CA . SER A 1 813 ? 51.759 -25.065 -17.281 1.00 77.88 813 SER A CA 1
ATOM 6362 C C . SER A 1 813 ? 52.244 -26.462 -17.688 1.00 77.88 813 SER A C 1
ATOM 6364 O O . SER A 1 813 ? 51.492 -27.424 -17.565 1.00 77.88 813 SER A O 1
ATOM 6366 N N . ALA A 1 814 ? 53.504 -26.602 -18.109 1.00 80.75 814 ALA A N 1
ATOM 6367 C CA . ALA A 1 814 ? 54.097 -27.885 -18.489 1.00 80.75 814 ALA A CA 1
ATOM 6368 C C . ALA A 1 814 ? 54.451 -28.799 -17.299 1.00 80.75 814 ALA A C 1
ATOM 6370 O O . ALA A 1 814 ? 54.676 -29.991 -17.497 1.00 80.75 814 ALA A O 1
ATOM 6371 N N . ASN A 1 815 ? 54.528 -28.262 -16.075 1.00 78.75 815 ASN A N 1
ATOM 6372 C CA . ASN A 1 815 ? 54.912 -29.014 -14.874 1.00 78.75 815 ASN A CA 1
ATOM 6373 C C . ASN A 1 815 ? 53.720 -29.435 -13.993 1.00 78.75 815 ASN A C 1
ATOM 6375 O O . ASN A 1 815 ? 53.939 -30.089 -12.975 1.00 78.75 815 ASN A O 1
ATOM 6379 N N . ILE A 1 816 ? 52.481 -29.093 -14.362 1.00 74.75 816 ILE A N 1
ATOM 6380 C CA . ILE A 1 816 ? 51.277 -29.497 -13.620 1.00 74.75 816 ILE A CA 1
ATOM 6381 C C . ILE A 1 816 ? 51.025 -30.995 -13.828 1.00 74.75 816 ILE A C 1
ATOM 6383 O O . ILE A 1 816 ? 50.865 -31.450 -14.963 1.00 74.75 816 ILE A O 1
ATOM 6387 N N . ARG A 1 817 ? 50.946 -31.771 -12.739 1.00 76.19 817 ARG A N 1
ATOM 6388 C CA . ARG A 1 817 ? 50.475 -33.164 -12.791 1.00 76.19 817 ARG A CA 1
ATOM 6389 C C . ARG A 1 817 ? 48.982 -33.211 -12.508 1.00 76.19 817 ARG A C 1
ATOM 6391 O O . ARG A 1 817 ? 48.505 -32.545 -11.599 1.00 76.19 817 ARG A O 1
ATOM 6398 N N . VAL A 1 818 ? 48.251 -34.015 -13.271 1.00 73.44 818 VAL A N 1
ATOM 6399 C CA . VAL A 1 818 ? 46.787 -34.092 -13.199 1.00 73.44 818 VAL A CA 1
ATOM 6400 C C . VAL A 1 818 ? 46.382 -35.510 -12.822 1.00 73.44 818 VAL A C 1
ATOM 6402 O O . VAL A 1 818 ? 46.865 -36.468 -13.425 1.00 73.44 818 VAL A O 1
ATOM 6405 N N . VAL A 1 819 ? 45.519 -35.641 -11.817 1.00 74.62 819 VAL A N 1
ATOM 6406 C CA . VAL A 1 819 ? 45.027 -36.924 -11.299 1.00 74.62 819 VAL A CA 1
ATOM 6407 C C . VAL A 1 819 ? 43.524 -36.805 -11.025 1.00 74.62 819 VAL A C 1
ATOM 6409 O O . VAL A 1 819 ? 43.038 -35.729 -10.682 1.00 74.62 819 VAL A O 1
ATOM 6412 N N . HIS A 1 820 ? 42.775 -37.896 -11.175 1.00 76.31 820 HIS A N 1
ATOM 6413 C CA . HIS A 1 820 ? 41.383 -37.968 -10.720 1.00 76.31 820 HIS A CA 1
ATOM 6414 C C . HIS A 1 820 ? 41.307 -38.129 -9.198 1.00 76.31 820 HIS A C 1
ATOM 6416 O O . HIS A 1 820 ? 42.076 -38.892 -8.608 1.00 76.31 820 HIS A O 1
ATOM 6422 N N . LEU A 1 821 ? 40.358 -37.447 -8.558 1.00 67.06 821 LEU A N 1
ATOM 6423 C CA . LEU A 1 821 ? 40.103 -37.597 -7.127 1.00 67.06 821 LEU A CA 1
ATOM 6424 C C . LEU A 1 821 ? 39.517 -38.993 -6.838 1.00 67.06 821 LEU A C 1
ATOM 6426 O O . LEU A 1 821 ? 38.533 -39.405 -7.453 1.00 67.06 821 LEU A O 1
ATOM 6430 N N . THR A 1 822 ? 40.125 -39.725 -5.899 1.00 58.00 822 THR A N 1
ATOM 6431 C CA . THR A 1 822 ? 39.821 -41.135 -5.592 1.00 58.00 822 THR A CA 1
ATOM 6432 C C . THR A 1 822 ? 38.323 -41.374 -5.375 1.00 58.00 822 THR A C 1
ATOM 6434 O O . THR A 1 822 ? 37.742 -40.839 -4.439 1.00 58.00 822 THR A O 1
ATOM 6437 N N . GLY A 1 823 ? 37.698 -42.192 -6.230 1.00 57.66 823 GLY A N 1
ATOM 6438 C CA . GLY A 1 823 ? 36.266 -42.517 -6.149 1.00 57.66 823 GLY A CA 1
ATOM 6439 C C . GLY A 1 823 ? 35.319 -41.545 -6.869 1.00 57.66 823 GLY A C 1
ATOM 6440 O O . GLY A 1 823 ? 34.115 -41.776 -6.860 1.00 57.66 823 GLY A O 1
ATOM 6441 N N . THR A 1 824 ? 35.830 -40.501 -7.533 1.00 66.56 824 THR A N 1
ATOM 6442 C CA . THR A 1 824 ? 35.021 -39.511 -8.273 1.00 66.56 824 THR A CA 1
ATOM 6443 C C . THR A 1 824 ? 35.571 -39.260 -9.686 1.00 66.56 824 THR A C 1
ATOM 6445 O O . THR A 1 824 ? 36.711 -39.606 -9.994 1.00 66.56 824 THR A O 1
ATOM 6448 N N . ARG A 1 825 ? 34.768 -38.638 -10.564 1.00 71.12 825 ARG A N 1
ATOM 6449 C CA . ARG A 1 825 ? 35.203 -38.158 -11.897 1.00 71.12 825 ARG A CA 1
ATOM 6450 C C . ARG A 1 825 ? 35.684 -36.697 -11.881 1.00 71.12 825 ARG A C 1
ATOM 6452 O O . ARG A 1 825 ? 35.675 -36.037 -12.916 1.00 71.12 825 ARG A O 1
ATOM 6459 N N . LEU A 1 826 ? 36.065 -36.182 -10.712 1.00 68.75 826 LEU A N 1
ATOM 6460 C CA . LEU A 1 826 ? 36.575 -34.820 -10.551 1.00 68.75 826 LEU A CA 1
ATOM 6461 C C . LEU A 1 826 ? 38.092 -34.790 -10.759 1.00 68.75 826 LEU A C 1
ATOM 6463 O O . LEU A 1 826 ? 38.812 -35.709 -10.353 1.00 68.75 826 LEU A O 1
ATOM 6467 N N . CYS A 1 827 ? 38.576 -33.729 -11.399 1.00 73.56 827 CYS A N 1
ATOM 6468 C CA . CYS A 1 827 ? 39.981 -33.558 -11.751 1.00 73.56 827 CYS A CA 1
ATOM 6469 C C . CYS A 1 827 ? 40.718 -32.709 -10.711 1.00 73.56 827 CYS A C 1
ATOM 6471 O O . CYS A 1 827 ? 40.261 -31.622 -10.370 1.00 73.56 827 CYS A O 1
ATOM 6473 N N . LEU A 1 828 ? 41.898 -33.152 -10.272 1.00 70.62 828 LEU A N 1
ATOM 6474 C CA . LEU A 1 828 ? 42.745 -32.412 -9.337 1.00 70.62 828 LEU A CA 1
ATOM 6475 C C . LEU A 1 828 ? 44.178 -32.267 -9.873 1.00 70.62 828 LEU A C 1
ATOM 6477 O O . LEU A 1 828 ? 44.786 -33.221 -10.367 1.00 70.62 828 LEU A O 1
ATOM 6481 N N . GLY A 1 829 ? 44.732 -31.059 -9.765 1.00 67.44 829 GLY A N 1
ATOM 6482 C CA . GLY A 1 829 ? 46.146 -30.797 -10.036 1.00 67.44 829 GLY A CA 1
ATOM 6483 C C . GLY A 1 829 ? 46.999 -31.087 -8.796 1.00 67.44 829 GLY A C 1
ATOM 6484 O O . GLY A 1 829 ? 46.716 -30.551 -7.729 1.00 67.44 829 GLY A O 1
ATOM 6485 N N . THR A 1 830 ? 48.042 -31.913 -8.913 1.00 61.91 830 THR A N 1
ATOM 6486 C CA . THR A 1 830 ? 48.988 -32.223 -7.824 1.00 61.91 830 THR A CA 1
ATOM 6487 C C . THR A 1 830 ? 50.400 -31.710 -8.135 1.00 61.91 830 THR A C 1
ATOM 6489 O O . THR A 1 830 ? 50.863 -31.785 -9.269 1.00 61.91 830 THR A O 1
ATOM 6492 N N . GLU A 1 831 ? 51.068 -31.191 -7.096 1.00 56.34 831 GLU A N 1
ATOM 6493 C CA . GLU A 1 831 ? 52.441 -30.650 -7.053 1.00 56.34 831 GLU A CA 1
ATOM 6494 C C . GLU A 1 831 ? 52.852 -29.605 -8.109 1.00 56.34 831 GLU A C 1
ATOM 6496 O O . GLU A 1 831 ? 53.155 -29.927 -9.254 1.00 56.34 831 GLU A O 1
ATOM 6501 N N . THR A 1 832 ? 53.110 -28.370 -7.660 1.00 56.34 832 THR A N 1
ATOM 6502 C CA . THR A 1 832 ? 53.975 -27.423 -8.388 1.00 56.34 832 THR A CA 1
ATOM 6503 C C . THR A 1 832 ? 54.789 -26.561 -7.420 1.00 56.34 832 THR A C 1
ATOM 6505 O O . THR A 1 832 ? 54.282 -25.596 -6.855 1.00 56.34 832 THR A O 1
ATOM 6508 N N . LYS A 1 833 ? 56.091 -26.845 -7.277 1.00 59.78 833 LYS A N 1
ATOM 6509 C CA . LYS A 1 833 ? 57.044 -26.040 -6.472 1.00 59.78 833 LYS A CA 1
ATOM 6510 C C . LYS A 1 833 ? 57.265 -24.604 -6.991 1.00 59.78 833 LYS A C 1
ATOM 6512 O O . LYS A 1 833 ? 57.996 -23.840 -6.371 1.00 59.78 833 LYS A O 1
ATOM 6517 N N . TYR A 1 834 ? 56.658 -24.238 -8.122 1.00 66.31 834 TYR A N 1
ATOM 6518 C CA . TYR A 1 834 ? 56.972 -23.030 -8.894 1.00 66.31 834 TYR A CA 1
ATOM 6519 C C . TYR A 1 834 ? 55.748 -22.159 -9.230 1.00 66.31 834 TYR A C 1
ATOM 6521 O O . TYR A 1 834 ? 55.840 -21.263 -10.066 1.00 66.31 834 TYR A O 1
ATOM 6529 N N . PHE A 1 835 ? 54.601 -22.393 -8.586 1.00 68.31 835 PHE A N 1
ATOM 6530 C CA . PHE A 1 835 ? 53.319 -21.780 -8.964 1.00 68.31 835 PHE A CA 1
ATOM 6531 C C . PHE A 1 835 ? 53.237 -20.257 -8.739 1.00 68.31 835 PHE A C 1
ATOM 6533 O O . PHE A 1 835 ? 52.426 -19.587 -9.364 1.00 68.31 835 PHE A O 1
ATOM 6540 N N . ALA A 1 836 ? 54.106 -19.686 -7.897 1.00 70.75 836 ALA A N 1
ATOM 6541 C CA . ALA A 1 836 ? 54.187 -18.237 -7.684 1.00 70.75 836 ALA A CA 1
ATOM 6542 C C . ALA A 1 836 ? 54.996 -17.493 -8.771 1.00 70.75 836 ALA A C 1
ATOM 6544 O O . ALA A 1 836 ? 54.930 -16.263 -8.854 1.00 70.75 836 ALA A O 1
ATOM 6545 N N . LEU A 1 837 ? 55.771 -18.202 -9.608 1.00 75.81 837 LEU A N 1
ATOM 6546 C CA . LEU A 1 837 ? 56.622 -17.582 -10.638 1.00 75.81 837 LEU A CA 1
ATOM 6547 C C . LEU A 1 837 ? 55.825 -16.812 -11.714 1.00 75.81 837 LEU A C 1
ATOM 6549 O O . LEU A 1 837 ? 56.258 -15.715 -12.076 1.00 75.81 837 LEU A O 1
ATOM 6553 N N . PRO A 1 838 ? 54.669 -17.295 -12.210 1.00 75.75 838 PRO A N 1
ATOM 6554 C CA . PRO A 1 838 ? 53.820 -16.571 -13.155 1.00 75.75 838 PRO A CA 1
ATOM 6555 C C . PRO A 1 838 ? 53.312 -15.229 -12.625 1.00 75.75 838 PRO A C 1
ATOM 6557 O O . PRO A 1 838 ? 53.506 -14.200 -13.275 1.00 75.75 838 PRO A O 1
ATOM 6560 N N . SER A 1 839 ? 52.738 -15.216 -11.418 1.00 75.06 839 SER A N 1
ATOM 6561 C CA . SER A 1 839 ? 52.233 -13.992 -10.784 1.00 75.06 839 SER A CA 1
ATOM 6562 C C . SER A 1 839 ? 53.373 -13.022 -10.477 1.00 75.06 839 SER A C 1
ATOM 6564 O O . SER A 1 839 ? 53.265 -11.832 -10.754 1.00 75.06 839 SER A O 1
ATOM 6566 N N . THR A 1 840 ? 54.508 -13.531 -9.986 1.00 81.19 840 THR A N 1
ATOM 6567 C CA . THR A 1 840 ? 55.682 -12.706 -9.657 1.00 81.19 840 THR A CA 1
ATOM 6568 C C . THR A 1 840 ? 56.323 -12.101 -10.907 1.00 81.19 840 THR A C 1
ATOM 6570 O O . THR A 1 840 ? 56.651 -10.919 -10.920 1.00 81.19 840 THR A O 1
ATOM 6573 N N . SER A 1 841 ? 56.488 -12.876 -11.982 1.00 83.00 841 SER A N 1
ATOM 6574 C CA . SER A 1 841 ? 57.076 -12.376 -13.235 1.00 83.00 841 SER A CA 1
ATOM 6575 C C . SER A 1 841 ? 56.178 -11.359 -13.938 1.00 83.00 841 SER A C 1
ATOM 6577 O O . SER A 1 841 ? 56.679 -10.352 -14.440 1.00 83.00 841 SER A O 1
ATOM 6579 N N . SER A 1 842 ? 54.860 -11.571 -13.914 1.00 81.38 842 SER A N 1
ATOM 6580 C CA . SER A 1 842 ? 53.878 -10.616 -14.441 1.00 81.38 842 SER A CA 1
ATOM 6581 C C . SER A 1 842 ? 53.875 -9.325 -13.620 1.00 81.38 842 SER A C 1
ATOM 6583 O O . SER A 1 842 ? 53.982 -8.242 -14.188 1.00 81.38 842 SER A O 1
ATOM 6585 N N . PHE A 1 843 ? 53.887 -9.431 -12.287 1.00 83.75 843 PHE A N 1
ATOM 6586 C CA . PHE A 1 843 ? 53.987 -8.282 -11.386 1.00 83.75 843 PHE A CA 1
ATOM 6587 C C . PHE A 1 843 ? 55.265 -7.461 -11.616 1.00 83.75 843 PHE A C 1
ATOM 6589 O O . PHE A 1 843 ? 55.207 -6.234 -11.711 1.00 83.75 843 PHE A O 1
ATOM 6596 N N . VAL A 1 844 ? 56.424 -8.118 -11.750 1.00 85.62 844 VAL A N 1
ATOM 6597 C CA . VAL A 1 844 ? 57.702 -7.440 -12.027 1.00 85.62 844 VAL A CA 1
ATOM 6598 C C . VAL A 1 844 ? 57.659 -6.727 -13.378 1.00 85.62 844 VAL A C 1
ATOM 6600 O O . VAL A 1 844 ? 58.069 -5.569 -13.468 1.00 85.62 844 VAL A O 1
ATOM 6603 N N . ASN A 1 845 ? 57.136 -7.379 -14.418 1.00 84.88 845 ASN A N 1
ATOM 6604 C CA . ASN A 1 845 ? 56.993 -6.770 -15.738 1.00 84.88 845 ASN A CA 1
ATOM 6605 C C . ASN A 1 845 ? 56.080 -5.530 -15.695 1.00 84.88 845 ASN A C 1
ATOM 6607 O O . ASN A 1 845 ? 56.478 -4.459 -16.153 1.00 84.88 845 ASN A O 1
ATOM 6611 N N . ASP A 1 846 ? 54.909 -5.641 -15.072 1.00 83.75 846 ASP A N 1
ATOM 6612 C CA . ASP A 1 846 ? 53.944 -4.545 -14.946 1.00 83.75 846 ASP A CA 1
ATOM 6613 C C . ASP A 1 846 ? 54.501 -3.377 -14.120 1.00 83.75 846 ASP A C 1
ATOM 6615 O O . ASP A 1 846 ? 54.313 -2.213 -14.480 1.00 83.75 846 ASP A O 1
ATOM 6619 N N . THR A 1 847 ? 55.267 -3.675 -13.067 1.00 86.69 847 THR A N 1
ATOM 6620 C CA . THR A 1 847 ? 55.975 -2.674 -12.254 1.00 86.69 847 THR A CA 1
ATOM 6621 C C . THR A 1 847 ? 56.995 -1.898 -13.079 1.00 86.69 847 THR A C 1
ATOM 6623 O O . THR A 1 847 ? 57.018 -0.667 -13.043 1.00 86.69 847 THR A O 1
ATOM 6626 N N . LEU A 1 848 ? 57.833 -2.590 -13.855 1.00 86.50 848 LEU A N 1
ATOM 6627 C CA . LEU A 1 848 ? 58.844 -1.942 -14.695 1.00 86.50 848 LEU A CA 1
ATOM 6628 C C . LEU A 1 848 ? 58.201 -1.068 -15.781 1.00 86.50 848 LEU A C 1
ATOM 6630 O O . LEU A 1 848 ? 58.682 0.033 -16.053 1.00 86.50 848 LEU A O 1
ATOM 6634 N N . ILE A 1 849 ? 57.109 -1.543 -16.383 1.00 84.31 849 ILE A N 1
ATOM 6635 C CA . ILE A 1 849 ? 56.331 -0.820 -17.397 1.00 84.31 849 ILE A CA 1
ATOM 6636 C C . ILE A 1 849 ? 55.712 0.442 -16.793 1.00 84.31 849 ILE A C 1
ATOM 6638 O O . ILE A 1 849 ? 55.851 1.527 -17.365 1.00 84.31 849 ILE A O 1
ATOM 6642 N N . PHE A 1 850 ? 55.064 0.321 -15.632 1.00 84.00 850 PHE A N 1
ATOM 6643 C CA . PHE A 1 850 ? 54.457 1.447 -14.930 1.00 84.00 850 PHE A CA 1
ATOM 6644 C C . PHE A 1 850 ? 55.505 2.505 -14.573 1.00 84.00 850 PHE A C 1
ATOM 6646 O O . PHE A 1 850 ? 55.347 3.670 -14.936 1.00 84.00 850 PHE A O 1
ATOM 6653 N N . LEU A 1 851 ? 56.624 2.097 -13.963 1.00 84.44 851 LEU A N 1
ATOM 6654 C CA . LEU A 1 851 ? 57.714 3.006 -13.604 1.00 84.44 851 LEU A CA 1
ATOM 6655 C C . LEU A 1 851 ? 58.300 3.727 -14.824 1.00 84.44 851 LEU A C 1
ATOM 6657 O O . LEU A 1 851 ? 58.565 4.926 -14.746 1.00 84.44 851 LEU A O 1
ATOM 6661 N N . ALA A 1 852 ? 58.471 3.039 -15.956 1.00 83.12 852 ALA A N 1
ATOM 6662 C CA . ALA A 1 852 ? 58.978 3.655 -17.181 1.00 83.12 852 ALA A CA 1
ATOM 6663 C C . ALA A 1 852 ? 58.000 4.686 -17.764 1.00 83.12 852 ALA A C 1
ATOM 6665 O O . ALA A 1 852 ? 58.405 5.802 -18.099 1.00 83.12 852 ALA A O 1
ATOM 6666 N N . ILE A 1 853 ? 56.708 4.357 -17.849 1.00 79.50 853 ILE A N 1
ATOM 6667 C CA . ILE A 1 853 ? 55.687 5.295 -18.338 1.00 79.50 853 ILE A CA 1
ATOM 6668 C C . ILE A 1 853 ? 55.596 6.506 -17.401 1.00 79.50 853 ILE A C 1
ATOM 6670 O O . ILE A 1 853 ? 55.673 7.644 -17.867 1.00 79.50 853 ILE A O 1
ATOM 6674 N N . SER A 1 854 ? 55.513 6.286 -16.086 1.00 81.44 854 SER A N 1
ATOM 6675 C CA . SER A 1 854 ? 55.441 7.363 -15.094 1.00 81.44 854 SER A CA 1
ATOM 6676 C C . SER A 1 854 ? 56.678 8.258 -15.113 1.00 81.44 854 SER A C 1
ATOM 6678 O O . SER A 1 854 ? 56.541 9.481 -15.088 1.00 81.44 854 SER A O 1
ATOM 6680 N N . TYR A 1 855 ? 57.877 7.677 -15.220 1.00 81.62 855 TYR A N 1
ATOM 6681 C CA . TYR A 1 855 ? 59.123 8.435 -15.331 1.00 81.62 855 TYR A CA 1
ATOM 6682 C C . TYR A 1 855 ? 59.123 9.332 -16.569 1.00 81.62 855 TYR A C 1
ATOM 6684 O O . TYR A 1 855 ? 59.436 10.517 -16.462 1.00 81.62 855 TYR A O 1
ATOM 6692 N N . ARG A 1 856 ? 58.751 8.794 -17.739 1.00 80.25 856 ARG A N 1
ATOM 6693 C CA . ARG A 1 856 ? 58.776 9.552 -18.994 1.00 80.25 856 ARG A CA 1
ATOM 6694 C C . ARG A 1 856 ? 57.784 10.709 -18.990 1.00 80.25 856 ARG A C 1
ATOM 6696 O O . ARG A 1 856 ? 58.163 11.821 -19.343 1.00 80.25 856 ARG A O 1
ATOM 6703 N N . LEU A 1 857 ? 56.549 10.459 -18.558 1.00 73.19 857 LEU A N 1
ATOM 6704 C CA . LEU A 1 857 ? 55.511 11.489 -18.490 1.00 73.19 857 LEU A CA 1
ATOM 6705 C C . LEU A 1 857 ? 55.873 12.589 -17.478 1.00 73.19 857 LEU A C 1
ATOM 6707 O O . LEU A 1 857 ? 55.693 13.769 -17.764 1.00 73.19 857 LEU A O 1
ATOM 6711 N N . ALA A 1 858 ? 56.442 12.223 -16.326 1.00 71.00 858 ALA A N 1
ATOM 6712 C CA . ALA A 1 858 ? 56.896 13.192 -15.331 1.00 71.00 858 ALA A CA 1
ATOM 6713 C C . ALA A 1 858 ? 58.122 13.996 -15.799 1.00 71.00 858 ALA A C 1
ATOM 6715 O O . ALA A 1 858 ? 58.215 15.188 -15.513 1.00 71.00 858 ALA A O 1
ATOM 6716 N N . ALA A 1 859 ? 59.044 13.369 -16.538 1.00 71.69 859 ALA A N 1
ATOM 6717 C CA . ALA A 1 859 ? 60.208 14.034 -17.123 1.00 71.69 859 ALA A CA 1
ATOM 6718 C C . ALA A 1 859 ? 59.821 15.036 -18.224 1.00 71.69 859 ALA A C 1
ATOM 6720 O O . ALA A 1 859 ? 60.418 16.104 -18.302 1.00 71.69 859 ALA A O 1
ATOM 6721 N N . ASP A 1 860 ? 58.803 14.725 -19.033 1.00 66.31 860 ASP A N 1
ATOM 6722 C CA . ASP A 1 860 ? 58.299 15.629 -20.075 1.00 66.31 860 ASP A CA 1
ATOM 6723 C C . ASP A 1 860 ? 57.473 16.810 -19.489 1.00 66.31 860 ASP A C 1
ATOM 6725 O O . ASP A 1 860 ? 57.288 17.818 -20.170 1.00 66.31 860 ASP A O 1
ATOM 6729 N N . ALA A 1 861 ? 57.012 16.726 -18.230 1.00 61.62 861 ALA A N 1
ATOM 6730 C CA . ALA A 1 861 ? 56.247 17.777 -17.535 1.00 61.62 861 ALA A CA 1
ATOM 6731 C C . ALA A 1 861 ? 57.072 18.659 -16.576 1.00 61.62 861 ALA A C 1
ATOM 6733 O O . ALA A 1 861 ? 56.624 19.738 -16.185 1.00 61.62 861 ALA A O 1
ATOM 6734 N N . ALA A 1 862 ? 58.264 18.221 -16.165 1.00 59.78 862 ALA A N 1
ATOM 6735 C CA . ALA A 1 862 ? 59.118 18.966 -15.245 1.00 59.78 862 ALA A CA 1
ATOM 6736 C C . ALA A 1 862 ? 59.914 20.059 -15.987 1.00 59.78 862 ALA A C 1
ATOM 6738 O O . ALA A 1 862 ? 61.044 19.841 -16.413 1.00 59.78 862 ALA A O 1
ATOM 6739 N N . THR A 1 863 ? 59.339 21.256 -16.131 1.00 56.66 863 THR A N 1
ATOM 6740 C CA . THR A 1 863 ? 60.043 22.434 -16.683 1.00 56.66 863 THR A CA 1
ATOM 6741 C C . THR A 1 863 ? 61.025 23.077 -15.694 1.00 56.66 863 THR A C 1
ATOM 6743 O O . THR A 1 863 ? 61.901 23.830 -16.107 1.00 56.66 863 THR A O 1
ATOM 6746 N N . GLU A 1 864 ? 60.923 22.760 -14.398 1.00 56.97 864 GLU A N 1
ATOM 6747 C CA . GLU A 1 864 ? 61.836 23.215 -13.342 1.00 56.97 864 GLU A CA 1
ATOM 6748 C C . GLU A 1 864 ? 62.449 22.021 -12.599 1.00 56.97 864 GLU A C 1
ATOM 6750 O O . GLU A 1 864 ? 61.753 21.070 -12.236 1.00 56.97 864 GLU A O 1
ATOM 6755 N N . ASN A 1 865 ? 63.757 22.083 -12.338 1.00 56.50 865 ASN A N 1
ATOM 6756 C CA . ASN A 1 865 ? 64.570 20.980 -11.815 1.00 56.50 865 ASN A CA 1
ATOM 6757 C C . ASN A 1 865 ? 64.385 20.765 -10.291 1.00 56.50 865 ASN A C 1
ATOM 6759 O O . ASN A 1 865 ? 65.351 20.781 -9.529 1.00 56.50 865 ASN A O 1
ATOM 6763 N N . ASN A 1 866 ? 63.138 20.627 -9.823 1.00 68.56 866 ASN A N 1
ATOM 6764 C CA . ASN A 1 866 ? 62.785 20.530 -8.404 1.00 68.56 866 ASN A CA 1
ATOM 6765 C C . ASN A 1 866 ? 62.025 19.225 -8.087 1.00 68.56 866 ASN A C 1
ATOM 6767 O O . ASN A 1 866 ? 60.943 18.971 -8.623 1.00 68.56 866 ASN A O 1
ATOM 6771 N N . TRP A 1 867 ? 62.549 18.422 -7.152 1.00 66.44 867 TRP A N 1
ATOM 6772 C CA . TRP A 1 867 ? 62.002 17.112 -6.744 1.00 66.44 867 TRP A CA 1
ATOM 6773 C C . TRP A 1 867 ? 60.528 17.171 -6.301 1.00 66.44 867 TRP A C 1
ATOM 6775 O O . TRP A 1 867 ? 59.749 16.244 -6.538 1.00 66.44 867 TRP A O 1
ATOM 6785 N N . ARG A 1 868 ? 60.098 18.294 -5.709 1.00 68.12 868 ARG A N 1
ATOM 6786 C CA . ARG A 1 868 ? 58.705 18.503 -5.280 1.00 68.12 868 ARG A CA 1
ATOM 6787 C C . ARG A 1 868 ? 57.733 18.674 -6.458 1.00 68.12 868 ARG A C 1
ATOM 6789 O O . ARG A 1 868 ? 56.601 18.214 -6.377 1.00 68.12 868 ARG A O 1
ATOM 6796 N N . SER A 1 869 ? 58.171 19.301 -7.553 1.00 64.06 869 SER A N 1
ATOM 6797 C CA . SER A 1 869 ? 57.365 19.461 -8.775 1.00 64.06 869 SER A CA 1
ATOM 6798 C C . SER A 1 869 ? 57.209 18.123 -9.504 1.00 64.06 869 SER A C 1
ATOM 6800 O O . SER A 1 869 ? 56.105 17.731 -9.880 1.00 64.06 869 SER A O 1
ATOM 6802 N N . TRP A 1 870 ? 58.297 17.354 -9.576 1.00 70.44 870 TRP A N 1
ATOM 6803 C CA . TRP A 1 870 ? 58.301 16.002 -10.134 1.00 70.44 870 TRP A CA 1
ATOM 6804 C C . TRP A 1 870 ? 57.376 15.043 -9.362 1.00 70.44 870 TRP A C 1
ATOM 6806 O O . TRP A 1 870 ? 56.534 14.371 -9.958 1.00 70.44 870 TRP A O 1
ATOM 6816 N N . THR A 1 871 ? 57.442 15.045 -8.025 1.00 66.12 871 THR A N 1
ATOM 6817 C CA . THR A 1 871 ? 56.562 14.211 -7.181 1.00 66.12 871 THR A CA 1
ATOM 6818 C C . THR A 1 871 ? 55.089 14.636 -7.243 1.00 66.12 871 THR A C 1
ATOM 6820 O O . THR A 1 871 ? 54.211 13.773 -7.228 1.00 66.12 871 THR A O 1
ATOM 6823 N N . LEU A 1 872 ? 54.785 15.933 -7.368 1.00 66.88 872 LEU A N 1
ATOM 6824 C CA . LEU A 1 872 ? 53.415 16.438 -7.558 1.00 66.88 872 LEU A CA 1
ATOM 6825 C C . LEU A 1 872 ? 52.842 16.113 -8.947 1.00 66.88 872 LEU A C 1
ATOM 6827 O O . LEU A 1 872 ? 51.642 15.853 -9.059 1.00 66.88 872 LEU A O 1
ATOM 6831 N N . SER A 1 873 ? 53.678 16.101 -9.987 1.00 68.50 873 SER A N 1
ATOM 6832 C CA . SER A 1 873 ? 53.284 15.696 -11.343 1.00 68.50 873 SER A CA 1
ATOM 6833 C C . SER A 1 873 ? 52.925 14.211 -11.396 1.00 68.50 873 SER A C 1
ATOM 6835 O O . SER A 1 873 ? 51.888 13.851 -11.949 1.00 68.50 873 SER A O 1
ATOM 6837 N N . ILE A 1 874 ? 53.700 13.359 -10.714 1.00 68.88 874 ILE A N 1
ATOM 6838 C CA . ILE A 1 874 ? 53.364 11.941 -10.557 1.00 68.88 874 ILE A CA 1
ATOM 6839 C C . ILE A 1 874 ? 52.094 11.806 -9.712 1.00 68.88 874 ILE A C 1
ATOM 6841 O O . ILE A 1 874 ? 51.081 11.365 -10.227 1.00 68.88 874 ILE A O 1
ATOM 6845 N N . THR A 1 875 ? 52.085 12.233 -8.449 1.00 66.38 875 THR A N 1
ATOM 6846 C CA . THR A 1 875 ? 50.998 11.908 -7.495 1.00 66.38 875 THR A CA 1
ATOM 6847 C C . THR A 1 875 ? 49.659 12.604 -7.751 1.00 66.38 875 THR A C 1
ATOM 6849 O O . THR A 1 875 ? 48.619 12.038 -7.435 1.00 66.38 875 THR A O 1
ATOM 6852 N N . LYS A 1 876 ? 49.654 13.832 -8.288 1.00 64.81 876 LYS A N 1
ATOM 6853 C CA . LYS A 1 876 ? 48.424 14.622 -8.508 1.00 64.81 876 LYS A CA 1
ATOM 6854 C C . LYS A 1 876 ? 48.138 14.909 -9.980 1.00 64.81 876 LYS A C 1
ATOM 6856 O O . LYS A 1 876 ? 47.145 15.566 -10.291 1.00 64.81 876 LYS A O 1
ATOM 6861 N N . GLY A 1 877 ? 49.012 14.479 -10.888 1.00 61.69 877 GLY A N 1
ATOM 6862 C CA . GLY A 1 877 ? 48.906 14.812 -12.304 1.00 61.69 877 GLY A CA 1
ATOM 6863 C C . GLY A 1 877 ? 49.133 16.304 -12.614 1.00 61.69 877 GLY A C 1
ATOM 6864 O O . GLY A 1 877 ? 48.746 16.783 -13.680 1.00 61.69 877 GLY A O 1
ATOM 6865 N N . LYS A 1 878 ? 49.671 17.079 -11.660 1.00 59.88 878 LYS A N 1
ATOM 6866 C CA . LYS A 1 878 ? 49.712 18.549 -11.714 1.00 59.88 878 LYS A CA 1
ATOM 6867 C C . LYS A 1 878 ? 50.790 19.015 -12.702 1.00 59.88 878 LYS A C 1
ATOM 6869 O O . LYS A 1 878 ? 51.960 18.712 -12.507 1.00 59.88 878 LYS A O 1
ATOM 6874 N N . GLY A 1 879 ? 50.391 19.764 -13.735 1.00 60.16 879 GLY A N 1
ATOM 6875 C CA . GLY A 1 879 ? 51.282 20.248 -14.803 1.00 60.16 879 GLY A CA 1
ATOM 6876 C C . GLY A 1 879 ? 51.291 19.395 -16.082 1.00 60.16 879 GLY A C 1
ATOM 6877 O O . GLY A 1 879 ? 51.956 19.764 -17.044 1.00 60.16 879 GLY A O 1
ATOM 6878 N N . LEU A 1 880 ? 50.539 18.287 -16.124 1.00 59.81 880 LEU A N 1
ATOM 6879 C CA . LEU A 1 880 ? 50.382 17.438 -17.312 1.00 59.81 880 LEU A CA 1
ATOM 6880 C C . LEU A 1 880 ? 49.174 17.882 -18.157 1.00 59.81 880 LEU A C 1
ATOM 6882 O O . LEU A 1 880 ? 48.121 18.225 -17.618 1.00 59.81 880 LEU A O 1
ATOM 6886 N N . TYR A 1 881 ? 49.304 17.819 -19.487 1.00 64.88 881 TYR A N 1
ATOM 6887 C CA . TYR A 1 881 ? 48.183 17.998 -20.424 1.00 64.88 881 TYR A CA 1
ATOM 6888 C C . TYR A 1 881 ? 47.091 16.933 -20.207 1.00 64.88 881 TYR A C 1
ATOM 6890 O O . TYR A 1 881 ? 47.402 15.826 -19.772 1.00 64.88 881 TYR A O 1
ATOM 6898 N N . HIS A 1 882 ? 45.835 17.239 -20.564 1.00 58.88 882 HIS A N 1
ATOM 6899 C CA . HIS A 1 882 ? 44.636 16.421 -20.291 1.00 58.88 882 HIS A CA 1
ATOM 6900 C C . HIS A 1 882 ? 44.820 14.912 -20.551 1.00 58.88 882 HIS A C 1
ATOM 6902 O O . HIS A 1 882 ? 44.691 14.105 -19.632 1.00 58.88 882 HIS A O 1
ATOM 6908 N N . LEU A 1 883 ? 45.251 14.533 -21.759 1.00 60.16 883 LEU A N 1
ATOM 6909 C CA . LEU A 1 883 ? 45.489 13.134 -22.135 1.00 60.16 883 LEU A CA 1
ATOM 6910 C C . LEU A 1 883 ? 46.606 12.465 -21.311 1.00 60.16 883 LEU A C 1
ATOM 6912 O O . LEU A 1 883 ? 46.489 11.311 -20.909 1.00 60.16 883 LEU A O 1
ATOM 6916 N N . SER A 1 884 ? 47.685 13.193 -21.020 1.00 63.22 884 SER A N 1
ATOM 6917 C CA . SER A 1 884 ? 48.816 12.689 -20.234 1.00 63.22 884 SER A CA 1
ATOM 6918 C C . SER A 1 884 ? 48.488 12.574 -18.744 1.00 63.22 884 SER A C 1
ATOM 6920 O O . SER A 1 884 ? 48.998 11.679 -18.070 1.00 63.22 884 SER A O 1
ATOM 6922 N N . ARG A 1 885 ? 47.645 13.475 -18.228 1.00 65.81 885 ARG A N 1
ATOM 6923 C CA . ARG A 1 885 ? 47.116 13.442 -16.864 1.00 65.81 885 ARG A CA 1
ATOM 6924 C C . ARG A 1 885 ? 46.159 12.266 -16.694 1.00 65.81 885 ARG A C 1
ATOM 6926 O O . ARG A 1 885 ? 46.317 11.506 -15.746 1.00 65.81 885 ARG A O 1
ATOM 6933 N N . SER A 1 886 ? 45.250 12.079 -17.649 1.00 62.59 886 SER A N 1
ATOM 6934 C CA . SER A 1 886 ? 44.342 10.933 -17.693 1.00 62.59 886 SER A CA 1
ATOM 6935 C C . SER A 1 886 ? 45.114 9.610 -17.769 1.00 62.59 886 SER A C 1
ATOM 6937 O O . SER A 1 886 ? 44.861 8.706 -16.976 1.00 62.59 886 SER A O 1
ATOM 6939 N N . LEU A 1 887 ? 46.131 9.508 -18.632 1.00 66.06 887 LEU A N 1
ATOM 6940 C CA . LEU A 1 887 ? 46.979 8.315 -18.735 1.00 66.06 887 LEU A CA 1
ATOM 6941 C C . LEU A 1 887 ? 47.726 8.006 -17.421 1.00 66.06 887 LEU A C 1
ATOM 6943 O O . LEU A 1 887 ? 47.834 6.842 -17.038 1.00 66.06 887 LEU A O 1
ATOM 6947 N N . MET A 1 888 ? 48.203 9.036 -16.710 1.00 70.00 888 MET A N 1
ATOM 6948 C CA . MET A 1 888 ? 48.869 8.889 -15.409 1.00 70.00 888 MET A CA 1
ATOM 6949 C C . MET A 1 888 ? 47.894 8.447 -14.307 1.00 70.00 888 MET A C 1
ATOM 6951 O O . MET A 1 888 ? 48.188 7.500 -13.583 1.00 70.00 888 MET A O 1
ATOM 6955 N N . GLN A 1 889 ? 46.728 9.089 -14.192 1.00 68.25 889 GLN A N 1
ATOM 6956 C CA . GLN A 1 889 ? 45.733 8.794 -13.151 1.00 68.25 889 GLN A CA 1
ATOM 6957 C C . GLN A 1 889 ? 45.119 7.395 -13.320 1.00 68.25 889 GLN A C 1
ATOM 6959 O O . GLN A 1 889 ? 45.056 6.628 -12.358 1.00 68.25 889 GLN A O 1
ATOM 6964 N N . HIS A 1 890 ? 44.750 7.007 -14.546 1.00 68.94 890 HIS A N 1
ATOM 6965 C CA . HIS A 1 890 ? 44.248 5.657 -14.824 1.00 68.94 890 HIS A CA 1
ATOM 6966 C C . HIS A 1 890 ? 45.339 4.589 -14.648 1.00 68.94 890 HIS A C 1
ATOM 6968 O O . HIS A 1 890 ? 45.059 3.503 -14.141 1.00 68.94 890 HIS A O 1
ATOM 6974 N N . GLY A 1 891 ? 46.594 4.899 -15.000 1.00 70.81 891 GLY A N 1
ATOM 6975 C CA . GLY A 1 891 ? 47.740 4.022 -14.743 1.00 70.81 891 GLY A CA 1
ATOM 6976 C C . GLY A 1 891 ? 48.029 3.820 -13.250 1.00 70.81 891 GLY A C 1
ATOM 6977 O O . GLY A 1 891 ? 48.416 2.728 -12.844 1.00 70.81 891 GLY A O 1
ATOM 6978 N N . GLN A 1 892 ? 47.806 4.839 -12.417 1.00 75.69 892 GLN A N 1
ATOM 6979 C CA . GLN A 1 892 ? 47.955 4.745 -10.961 1.00 75.69 892 GLN A CA 1
ATOM 6980 C C . GLN A 1 892 ? 46.867 3.901 -10.318 1.00 75.69 892 GLN A C 1
ATOM 6982 O O . GLN A 1 892 ? 47.174 3.041 -9.497 1.00 75.69 892 GLN A O 1
ATOM 6987 N N . LEU A 1 893 ? 45.612 4.121 -10.710 1.00 71.00 893 LEU A N 1
ATOM 6988 C CA . LEU A 1 893 ? 44.477 3.361 -10.196 1.00 71.00 893 LEU A CA 1
ATOM 6989 C C . LEU A 1 893 ? 44.594 1.872 -10.564 1.00 71.00 893 LEU A C 1
ATOM 6991 O O . LEU A 1 893 ? 44.365 1.003 -9.724 1.00 71.00 893 LEU A O 1
ATOM 6995 N N . TYR A 1 894 ? 45.055 1.578 -11.782 1.00 76.06 894 TYR A N 1
ATOM 6996 C CA . TYR A 1 894 ? 45.438 0.234 -12.221 1.00 76.06 894 TYR A CA 1
ATOM 6997 C C . TYR A 1 894 ? 46.494 -0.404 -11.322 1.00 76.06 894 TYR A C 1
ATOM 6999 O O . TYR A 1 894 ? 46.275 -1.471 -10.748 1.00 76.06 894 TYR A O 1
ATOM 7007 N N . TYR A 1 895 ? 47.641 0.265 -11.195 1.00 78.94 895 TYR A N 1
ATOM 7008 C CA . TYR A 1 895 ? 48.799 -0.289 -10.514 1.00 78.94 895 TYR A CA 1
ATOM 7009 C C . TYR A 1 895 ? 48.544 -0.451 -9.011 1.00 78.94 895 TYR A C 1
ATOM 7011 O O . TYR A 1 895 ? 48.912 -1.474 -8.442 1.00 78.94 895 TYR A O 1
ATOM 7019 N N . ALA A 1 896 ? 47.834 0.496 -8.386 1.00 79.31 896 ALA A N 1
ATOM 7020 C CA . ALA A 1 896 ? 47.406 0.414 -6.989 1.00 79.31 896 ALA A CA 1
ATOM 7021 C C . ALA A 1 896 ? 46.449 -0.765 -6.730 1.00 79.31 896 ALA A C 1
ATOM 7023 O O . ALA A 1 896 ? 46.537 -1.423 -5.694 1.00 79.31 896 ALA A O 1
ATOM 7024 N N . SER A 1 897 ? 45.568 -1.073 -7.682 1.00 79.06 897 SER A N 1
ATOM 7025 C CA . SER A 1 897 ? 44.641 -2.199 -7.547 1.00 79.06 897 SER A CA 1
ATOM 7026 C C . SER A 1 897 ? 45.351 -3.546 -7.726 1.00 79.06 897 SER A C 1
ATOM 7028 O O . SER A 1 897 ? 45.106 -4.491 -6.977 1.00 79.06 897 SER A O 1
ATOM 7030 N N . ILE A 1 898 ? 46.283 -3.633 -8.680 1.00 80.69 898 ILE A N 1
ATOM 7031 C CA . ILE A 1 898 ? 47.048 -4.861 -8.942 1.00 80.69 898 ILE A CA 1
ATOM 7032 C C . ILE A 1 898 ? 48.067 -5.149 -7.852 1.00 80.69 898 ILE A C 1
ATOM 7034 O O . ILE A 1 898 ? 48.215 -6.309 -7.476 1.00 80.69 898 ILE A O 1
ATOM 7038 N N . ILE A 1 899 ? 48.756 -4.132 -7.330 1.00 84.44 899 ILE A N 1
ATOM 7039 C CA . ILE A 1 899 ? 49.721 -4.330 -6.246 1.00 84.44 899 ILE A CA 1
ATOM 7040 C C . ILE A 1 899 ? 49.018 -4.834 -4.983 1.00 84.44 899 ILE A C 1
ATOM 7042 O O . ILE A 1 899 ? 49.501 -5.774 -4.356 1.00 84.44 899 ILE A O 1
ATOM 7046 N N . LEU A 1 900 ? 47.842 -4.284 -4.656 1.00 85.38 900 LEU A N 1
ATOM 7047 C CA . LEU A 1 900 ? 47.044 -4.729 -3.516 1.00 85.38 900 LEU A CA 1
ATOM 7048 C C . LEU A 1 900 ? 46.624 -6.193 -3.678 1.00 85.38 900 LEU A C 1
ATOM 7050 O O . LEU A 1 900 ? 46.883 -7.004 -2.791 1.00 85.38 900 LEU A O 1
ATOM 7054 N N . PHE A 1 901 ? 46.033 -6.552 -4.821 1.00 84.38 901 PHE A N 1
ATOM 7055 C CA . PHE A 1 901 ? 45.585 -7.925 -5.054 1.00 84.38 901 PHE A CA 1
ATOM 7056 C C . PHE A 1 901 ? 46.772 -8.900 -5.151 1.00 84.38 901 PHE A C 1
ATOM 7058 O O . PHE A 1 901 ? 46.706 -10.001 -4.615 1.00 84.38 901 PHE A O 1
ATOM 7065 N N . PHE A 1 902 ? 47.906 -8.496 -5.729 1.00 86.44 902 PHE A N 1
ATOM 7066 C CA . PHE A 1 902 ? 49.126 -9.308 -5.727 1.00 86.44 902 PHE A CA 1
ATOM 7067 C C . PHE A 1 902 ? 49.591 -9.631 -4.300 1.00 86.44 902 PHE A C 1
ATOM 7069 O O . PHE A 1 902 ? 49.879 -10.788 -4.002 1.00 86.44 902 PHE A O 1
ATOM 7076 N N . PHE A 1 903 ? 49.618 -8.646 -3.397 1.00 86.31 903 PHE A N 1
ATOM 7077 C CA . PHE A 1 903 ? 49.998 -8.889 -2.004 1.00 86.31 903 PHE A CA 1
ATOM 7078 C C . PHE A 1 903 ? 48.975 -9.745 -1.255 1.00 86.31 903 PHE A C 1
ATOM 7080 O O . PHE A 1 903 ? 49.383 -10.626 -0.507 1.00 86.31 903 PHE A O 1
ATOM 7087 N N . VAL A 1 904 ? 47.671 -9.555 -1.482 1.00 86.31 904 VAL A N 1
ATOM 7088 C CA . VAL A 1 904 ? 46.630 -10.434 -0.914 1.00 86.31 904 VAL A CA 1
ATOM 7089 C C . VAL A 1 904 ? 46.815 -11.873 -1.403 1.00 86.31 904 VAL A C 1
ATOM 7091 O O . VAL A 1 904 ? 46.821 -12.803 -0.601 1.00 86.31 904 VAL A O 1
ATOM 7094 N N . ASN A 1 905 ? 47.041 -12.057 -2.704 1.00 84.25 905 ASN A N 1
ATOM 7095 C CA . ASN A 1 905 ? 47.310 -13.355 -3.313 1.00 84.25 905 ASN A CA 1
ATOM 7096 C C . ASN A 1 905 ? 48.574 -14.007 -2.720 1.00 84.25 905 ASN A C 1
ATOM 7098 O O . ASN A 1 905 ? 48.534 -15.173 -2.338 1.00 84.25 905 ASN A O 1
ATOM 7102 N N . LEU A 1 906 ? 49.659 -13.244 -2.553 1.00 84.06 906 LEU A N 1
ATOM 7103 C CA . LEU A 1 906 ? 50.909 -13.711 -1.946 1.00 84.06 906 LEU A CA 1
ATOM 7104 C C . LEU A 1 906 ? 50.743 -14.077 -0.463 1.00 84.06 906 LEU A C 1
ATOM 7106 O O . LEU A 1 906 ? 51.280 -15.087 -0.012 1.00 84.06 906 LEU A O 1
ATOM 7110 N N . VAL A 1 907 ? 49.988 -13.282 0.301 1.00 84.69 907 VAL A N 1
ATOM 7111 C CA . VAL A 1 907 ? 49.684 -13.570 1.709 1.00 84.69 907 VAL A CA 1
ATOM 7112 C C . VAL A 1 907 ? 48.892 -14.868 1.818 1.00 84.69 907 VAL A C 1
ATOM 7114 O O . VAL A 1 907 ? 49.257 -15.714 2.624 1.00 84.69 907 VAL A O 1
ATOM 7117 N N . VAL A 1 908 ? 47.872 -15.076 0.981 1.00 81.94 908 VAL A N 1
ATOM 7118 C CA . VAL A 1 908 ? 47.098 -16.329 0.968 1.00 81.94 908 VAL A CA 1
ATOM 7119 C C . VAL A 1 908 ? 47.963 -17.529 0.568 1.00 81.94 908 VAL A C 1
ATOM 7121 O O . VAL A 1 908 ? 47.828 -18.590 1.168 1.00 81.94 908 VAL A O 1
ATOM 7124 N N . MET A 1 909 ? 48.910 -17.359 -0.361 1.00 79.12 909 MET A N 1
ATOM 7125 C CA . MET A 1 909 ? 49.852 -18.419 -0.752 1.00 79.12 909 MET A CA 1
ATOM 7126 C C . MET A 1 909 ? 50.845 -18.819 0.348 1.00 79.12 909 MET A C 1
ATOM 7128 O O . MET A 1 909 ? 51.298 -19.965 0.379 1.00 79.12 909 MET A O 1
ATOM 7132 N N . CYS A 1 910 ? 51.266 -17.870 1.188 1.00 79.12 910 CYS A N 1
ATOM 7133 C CA . CYS A 1 910 ? 52.357 -18.064 2.147 1.00 79.12 910 CYS A CA 1
ATOM 7134 C C . CYS A 1 910 ? 51.898 -18.131 3.610 1.00 79.12 910 CYS A C 1
ATOM 7136 O O . CYS A 1 910 ? 52.713 -18.433 4.484 1.00 79.12 910 CYS A O 1
ATOM 7138 N N . SER A 1 911 ? 50.632 -17.820 3.896 1.00 81.12 911 SER A N 1
ATOM 7139 C CA . SER A 1 911 ? 50.110 -17.764 5.257 1.00 81.12 911 SER A CA 1
ATOM 7140 C C . SER A 1 911 ? 49.939 -19.168 5.838 1.00 81.12 911 SER A C 1
ATOM 7142 O O . SER A 1 911 ? 49.208 -19.972 5.269 1.00 81.12 911 SER A O 1
ATOM 7144 N N . PRO A 1 912 ? 50.510 -19.457 7.019 1.00 76.19 912 PRO A N 1
ATOM 7145 C CA . PRO A 1 912 ? 50.276 -20.721 7.715 1.00 76.19 912 PRO A CA 1
ATOM 7146 C C . PRO A 1 912 ? 48.855 -20.828 8.297 1.00 76.19 912 PRO A C 1
ATOM 7148 O O . PRO A 1 912 ? 48.502 -21.872 8.836 1.00 76.19 912 PRO A O 1
ATOM 7151 N N . LEU A 1 913 ? 48.063 -19.746 8.235 1.00 77.12 913 LEU A N 1
ATOM 7152 C CA . LEU A 1 913 ? 46.670 -19.704 8.692 1.00 77.12 913 LEU A CA 1
ATOM 7153 C C . LEU A 1 913 ? 45.684 -20.217 7.633 1.00 77.12 913 LEU A C 1
ATOM 7155 O O . LEU A 1 913 ? 44.516 -20.420 7.949 1.00 77.12 913 LEU A O 1
ATOM 7159 N N . VAL A 1 914 ? 46.130 -20.391 6.386 1.00 71.69 914 VAL A N 1
ATOM 7160 C CA . VAL A 1 914 ? 45.306 -20.899 5.286 1.00 71.69 914 VAL A CA 1
ATOM 7161 C C . VAL A 1 914 ? 45.606 -22.395 5.112 1.00 71.69 914 VAL A C 1
ATOM 7163 O O . VAL A 1 914 ? 46.766 -22.794 5.206 1.00 71.69 914 VAL A O 1
ATOM 7166 N N . PRO A 1 915 ? 44.603 -23.259 4.876 1.00 70.50 915 PRO A N 1
ATOM 7167 C CA . PRO A 1 915 ? 44.854 -24.653 4.527 1.00 70.50 915 PRO A CA 1
ATOM 7168 C C . PRO A 1 915 ? 45.721 -24.763 3.268 1.00 70.50 915 PRO A C 1
ATOM 7170 O O . PRO A 1 915 ? 45.507 -24.039 2.297 1.00 70.50 915 PRO A O 1
ATOM 7173 N N . VAL A 1 916 ? 46.662 -25.711 3.242 1.00 64.75 916 VAL A N 1
ATOM 7174 C CA . VAL A 1 916 ? 47.617 -25.880 2.124 1.00 64.75 916 VAL A CA 1
ATOM 7175 C C . VAL A 1 916 ? 46.910 -26.080 0.775 1.00 64.75 916 VAL A C 1
ATOM 7177 O O . VAL A 1 916 ? 47.408 -25.625 -0.254 1.00 64.75 916 VAL A O 1
ATOM 7180 N N . ALA A 1 917 ? 45.729 -26.704 0.777 1.00 59.31 917 ALA A N 1
ATOM 7181 C CA . ALA A 1 917 ? 44.884 -26.869 -0.406 1.00 59.31 917 ALA A CA 1
ATOM 7182 C C . ALA A 1 917 ? 44.372 -25.528 -0.976 1.00 59.31 917 ALA A C 1
ATOM 7184 O O . ALA A 1 917 ? 44.208 -25.386 -2.186 1.00 59.31 917 ALA A O 1
ATOM 7185 N N . MET A 1 918 ? 44.192 -24.519 -0.119 1.00 65.94 918 MET A N 1
ATOM 7186 C CA . MET A 1 918 ? 43.596 -23.218 -0.440 1.00 65.94 918 MET A CA 1
ATOM 7187 C C . MET A 1 918 ? 44.623 -22.120 -0.733 1.00 65.94 918 MET A C 1
ATOM 7189 O O . MET A 1 918 ? 44.245 -21.042 -1.195 1.00 65.94 918 MET A O 1
ATOM 7193 N N . HIS A 1 919 ? 45.920 -22.384 -0.552 1.00 72.25 919 HIS A N 1
ATOM 7194 C CA . HIS A 1 919 ? 47.003 -21.429 -0.837 1.00 72.25 919 HIS A CA 1
ATOM 7195 C C . HIS A 1 919 ? 46.969 -20.880 -2.274 1.00 72.25 919 HIS A C 1
ATOM 7197 O O . HIS A 1 919 ? 47.424 -19.769 -2.536 1.00 72.25 919 HIS A O 1
ATOM 7203 N N . TYR A 1 920 ? 46.411 -21.643 -3.215 1.00 71.88 920 TYR A N 1
ATOM 7204 C CA . TYR A 1 920 ? 46.391 -21.307 -4.641 1.00 71.88 920 TYR A CA 1
ATOM 7205 C C . TYR A 1 920 ? 45.015 -20.847 -5.147 1.00 71.88 920 TYR A C 1
ATOM 7207 O O . TYR A 1 920 ? 44.830 -20.634 -6.346 1.00 71.88 920 TYR A O 1
ATOM 7215 N N . SER A 1 921 ? 44.057 -20.657 -4.237 1.00 70.75 921 SER A N 1
ATOM 7216 C CA . SER A 1 921 ? 42.653 -20.374 -4.558 1.00 70.75 921 SER A CA 1
ATOM 7217 C C . SER A 1 921 ? 42.431 -19.073 -5.332 1.00 70.75 921 SER A C 1
ATOM 7219 O O . SER A 1 921 ? 41.638 -19.027 -6.268 1.00 70.75 921 SER A O 1
ATOM 7221 N N . LEU A 1 922 ? 43.187 -18.025 -5.007 1.00 76.94 922 LEU A N 1
ATOM 7222 C CA . LEU A 1 922 ? 42.981 -16.679 -5.553 1.00 76.94 922 LEU A CA 1
ATOM 7223 C C . LEU A 1 922 ? 43.644 -16.419 -6.913 1.00 76.94 922 LEU A C 1
ATOM 7225 O O . LEU A 1 922 ? 43.600 -15.296 -7.409 1.00 76.94 922 LEU A O 1
ATOM 7229 N N . ILE A 1 923 ? 44.306 -17.404 -7.514 1.00 76.75 923 ILE A N 1
ATOM 7230 C CA . ILE A 1 923 ? 45.214 -17.154 -8.646 1.00 76.75 923 ILE A CA 1
ATOM 7231 C C . ILE A 1 923 ? 44.454 -16.941 -9.947 1.00 76.75 923 ILE A C 1
ATOM 7233 O O . ILE A 1 923 ? 44.759 -16.013 -10.694 1.00 76.75 923 ILE A O 1
ATOM 7237 N N . ASN A 1 924 ? 43.417 -17.741 -10.173 1.00 78.88 924 ASN A N 1
ATOM 7238 C CA . ASN A 1 924 ? 42.540 -17.578 -11.327 1.00 78.88 924 ASN A CA 1
ATOM 7239 C C . ASN A 1 924 ? 41.775 -16.248 -11.238 1.00 78.88 924 ASN A C 1
ATOM 7241 O O . ASN A 1 924 ? 41.656 -15.531 -12.230 1.00 78.88 924 ASN A O 1
ATOM 7245 N N . SER A 1 925 ? 41.354 -15.862 -10.028 1.00 81.88 925 SER A N 1
ATOM 7246 C CA . SER A 1 925 ? 40.708 -14.573 -9.761 1.00 81.88 925 SER A CA 1
ATOM 7247 C C . SER A 1 925 ? 41.661 -13.393 -9.972 1.00 81.88 925 SER A C 1
ATOM 7249 O O . SER A 1 925 ? 41.277 -12.394 -10.577 1.00 81.88 925 SER A O 1
ATOM 7251 N N . TYR A 1 926 ? 42.921 -13.513 -9.544 1.00 83.81 926 TYR A N 1
ATOM 7252 C CA . TYR A 1 926 ? 43.965 -12.517 -9.800 1.00 83.81 926 TYR A CA 1
ATOM 7253 C C . TYR A 1 926 ? 44.222 -12.343 -11.305 1.00 83.81 926 TYR A C 1
ATOM 7255 O O . TYR A 1 926 ? 44.304 -11.218 -11.806 1.00 83.81 926 TYR A O 1
ATOM 7263 N N . LEU A 1 927 ? 44.287 -13.443 -12.057 1.00 80.56 927 LEU A N 1
ATOM 7264 C CA . LEU A 1 927 ? 44.465 -13.398 -13.506 1.00 80.56 927 LEU A CA 1
ATOM 7265 C C . LEU A 1 927 ? 43.259 -12.767 -14.225 1.00 80.56 927 LEU A C 1
ATOM 7267 O O . LEU A 1 927 ? 43.435 -11.911 -15.093 1.00 80.56 927 LEU A O 1
ATOM 7271 N N . GLY A 1 928 ? 42.036 -13.143 -13.843 1.00 84.19 928 GLY A N 1
ATOM 7272 C CA . GLY A 1 928 ? 40.816 -12.538 -14.383 1.00 84.19 928 GLY A CA 1
ATOM 7273 C C . GLY A 1 928 ? 40.752 -11.034 -14.105 1.00 84.19 928 GLY A C 1
ATOM 7274 O O . GLY A 1 928 ? 40.473 -10.244 -15.006 1.00 84.19 928 GLY A O 1
ATOM 7275 N N . PHE A 1 929 ? 41.106 -10.625 -12.884 1.00 85.12 929 PHE A N 1
ATOM 7276 C CA . PHE A 1 929 ? 41.131 -9.224 -12.472 1.00 85.12 929 PHE A CA 1
ATOM 7277 C C . PHE A 1 929 ? 42.169 -8.386 -13.226 1.00 85.12 929 PHE A C 1
ATOM 7279 O O . PHE A 1 929 ? 41.856 -7.296 -13.706 1.00 85.12 929 PHE A O 1
ATOM 7286 N N . THR A 1 930 ? 43.402 -8.883 -13.355 1.00 82.88 930 THR A N 1
ATOM 7287 C CA . THR A 1 930 ? 44.470 -8.175 -14.084 1.00 82.88 930 THR A CA 1
ATOM 7288 C C . THR A 1 930 ? 44.093 -7.964 -15.551 1.00 82.88 930 THR A C 1
ATOM 7290 O O . THR A 1 930 ? 44.249 -6.854 -16.066 1.00 82.88 930 THR A O 1
ATOM 7293 N N . ASN A 1 931 ? 43.507 -8.974 -16.203 1.00 88.62 931 ASN A N 1
ATOM 7294 C CA . ASN A 1 931 ? 42.999 -8.862 -17.569 1.00 88.62 931 ASN A CA 1
ATOM 7295 C C . ASN A 1 931 ? 41.848 -7.846 -17.685 1.00 88.62 931 ASN A C 1
ATOM 7297 O O . ASN A 1 931 ? 41.915 -6.960 -18.539 1.00 88.62 931 ASN A O 1
ATOM 7301 N N . LEU A 1 932 ? 40.842 -7.922 -16.805 1.00 86.56 932 LEU A N 1
ATOM 7302 C CA . LEU A 1 932 ? 39.700 -7.000 -16.771 1.00 86.56 932 LEU A CA 1
ATOM 7303 C C . LEU A 1 932 ? 40.169 -5.548 -16.639 1.00 86.56 932 LEU A C 1
ATOM 7305 O O . LEU A 1 932 ? 39.798 -4.682 -17.433 1.00 86.56 932 LEU A O 1
ATOM 7309 N N . MET A 1 933 ? 41.061 -5.287 -15.685 1.00 83.00 933 MET A N 1
ATOM 7310 C CA . MET A 1 933 ? 41.599 -3.952 -15.445 1.00 83.00 933 MET A CA 1
ATOM 7311 C C . MET A 1 933 ? 42.457 -3.449 -16.614 1.00 83.00 933 MET A C 1
ATOM 7313 O O . MET A 1 933 ? 42.324 -2.292 -17.025 1.00 83.00 933 MET A O 1
ATOM 7317 N N . ALA A 1 934 ? 43.298 -4.304 -17.202 1.00 79.31 934 ALA A N 1
ATOM 7318 C CA . ALA A 1 934 ? 44.109 -3.952 -18.367 1.00 79.31 934 ALA A CA 1
ATOM 7319 C C . ALA A 1 934 ? 43.242 -3.584 -19.584 1.00 79.31 934 ALA A C 1
ATOM 7321 O O . ALA A 1 934 ? 43.521 -2.591 -20.277 1.00 79.31 934 ALA A O 1
ATOM 7322 N N . CYS A 1 935 ? 42.170 -4.350 -19.802 1.00 83.94 935 CYS A N 1
ATOM 7323 C CA . CYS A 1 935 ? 41.203 -4.157 -20.875 1.00 83.94 935 CYS A CA 1
ATOM 7324 C C . CYS A 1 935 ? 40.363 -2.894 -20.666 1.00 83.94 935 CYS A C 1
ATOM 7326 O O . CYS A 1 935 ? 40.254 -2.090 -21.592 1.00 83.94 935 CYS A O 1
ATOM 7328 N N . LYS A 1 936 ? 39.881 -2.637 -19.444 1.00 81.75 936 LYS A N 1
ATOM 7329 C CA . LYS A 1 936 ? 39.170 -1.399 -19.085 1.00 81.75 936 LYS A CA 1
ATOM 7330 C C . LYS A 1 936 ? 39.994 -0.152 -19.406 1.00 81.75 936 LYS A C 1
ATOM 7332 O O . LYS A 1 936 ? 39.492 0.798 -19.999 1.00 81.75 936 LYS A O 1
ATOM 7337 N N . ILE A 1 937 ? 41.291 -0.165 -19.098 1.00 76.44 937 ILE A N 1
ATOM 7338 C CA . ILE A 1 937 ? 42.183 0.960 -19.424 1.00 76.44 937 ILE A CA 1
ATOM 7339 C C . ILE A 1 937 ? 42.403 1.067 -20.929 1.00 76.44 937 ILE A C 1
ATOM 7341 O O . ILE A 1 937 ? 42.510 2.170 -21.459 1.00 76.44 937 ILE A O 1
ATOM 7345 N N . PHE A 1 938 ? 42.480 -0.059 -21.641 1.00 78.75 938 PHE A N 1
ATOM 7346 C CA . PHE A 1 938 ? 42.618 -0.033 -23.096 1.00 78.75 938 PHE A CA 1
ATOM 7347 C C . PHE A 1 938 ? 41.395 0.617 -23.745 1.00 78.75 938 PHE A C 1
ATOM 7349 O O . PHE A 1 938 ? 41.566 1.533 -24.549 1.00 78.75 938 PHE A O 1
ATOM 7356 N N . ARG A 1 939 ? 40.184 0.230 -23.326 1.00 81.19 939 ARG A N 1
ATOM 7357 C CA . ARG A 1 939 ? 38.930 0.858 -23.764 1.00 81.19 939 ARG A CA 1
ATOM 7358 C C . ARG A 1 939 ? 38.906 2.349 -23.434 1.00 81.19 939 ARG A C 1
ATOM 7360 O O . ARG A 1 939 ? 38.784 3.163 -24.344 1.00 81.19 939 ARG A O 1
ATOM 7367 N N . GLY A 1 940 ? 39.150 2.711 -22.172 1.00 70.38 940 GLY A N 1
ATOM 7368 C CA . GLY A 1 940 ? 39.128 4.104 -21.714 1.00 70.38 940 GLY A CA 1
ATOM 7369 C C . GLY A 1 940 ? 40.145 5.003 -22.426 1.00 70.38 940 GLY A C 1
ATOM 7370 O O . GLY A 1 940 ? 39.815 6.111 -22.836 1.00 70.38 940 GLY A O 1
ATOM 7371 N N . THR A 1 941 ? 41.371 4.522 -22.658 1.00 67.75 941 THR A N 1
ATOM 7372 C CA . THR A 1 941 ? 42.382 5.274 -23.432 1.00 67.75 941 THR A CA 1
ATOM 7373 C C . THR A 1 941 ? 42.012 5.404 -24.908 1.00 67.75 941 THR A C 1
ATOM 7375 O O . THR A 1 941 ? 42.216 6.463 -25.495 1.00 67.75 941 THR A O 1
ATOM 7378 N N . THR A 1 942 ? 41.438 4.362 -25.512 1.00 67.50 942 THR A N 1
ATOM 7379 C CA . THR A 1 942 ? 41.050 4.361 -26.929 1.00 67.50 942 THR A CA 1
ATOM 7380 C C . THR A 1 942 ? 39.863 5.290 -27.178 1.00 67.50 942 THR A C 1
ATOM 7382 O O . THR A 1 942 ? 39.906 6.072 -28.126 1.00 67.50 942 THR A O 1
ATOM 7385 N N . LEU A 1 943 ? 38.855 5.268 -26.300 1.00 63.75 943 LEU A N 1
ATOM 7386 C CA . LEU A 1 943 ? 37.698 6.169 -26.328 1.00 63.75 943 LEU A CA 1
ATOM 7387 C C . LEU A 1 943 ? 38.076 7.611 -25.960 1.00 63.75 943 LEU A C 1
ATOM 7389 O O . LEU A 1 943 ? 37.622 8.543 -26.616 1.00 63.75 943 LEU A O 1
ATOM 7393 N N . GLY A 1 944 ? 38.971 7.810 -24.988 1.00 58.56 944 GLY A N 1
ATOM 7394 C CA . GLY A 1 944 ? 39.473 9.139 -24.622 1.00 58.56 944 GLY A CA 1
ATOM 7395 C C . GLY A 1 944 ? 40.198 9.846 -25.773 1.00 58.56 944 GLY A C 1
ATOM 7396 O O . GLY A 1 944 ? 40.024 11.043 -25.975 1.00 58.56 944 GLY A O 1
ATOM 7397 N N . VAL A 1 945 ? 40.938 9.103 -26.608 1.00 57.75 945 VAL A N 1
ATOM 7398 C CA . VAL A 1 945 ? 41.545 9.645 -27.841 1.00 57.75 945 VAL A CA 1
ATOM 7399 C C . VAL A 1 945 ? 40.487 10.001 -28.906 1.00 57.75 945 VAL A C 1
ATOM 7401 O O . VAL A 1 945 ? 40.800 10.744 -29.830 1.00 57.75 945 VAL A O 1
ATOM 7404 N N . MET A 1 946 ? 39.245 9.506 -28.806 1.00 55.50 946 MET A N 1
ATOM 7405 C CA . MET A 1 946 ? 38.148 9.839 -29.734 1.00 55.50 946 MET A CA 1
ATOM 7406 C C . MET A 1 946 ? 37.390 11.122 -29.365 1.00 55.50 946 MET A C 1
ATOM 7408 O O . MET A 1 946 ? 36.796 11.724 -30.255 1.00 55.50 946 MET A O 1
ATOM 7412 N N . GLN A 1 947 ? 37.381 11.530 -28.091 1.00 52.81 947 GLN A N 1
ATOM 7413 C CA . GLN A 1 947 ? 36.696 12.750 -27.630 1.00 52.81 947 GLN A CA 1
ATOM 7414 C C . GLN A 1 947 ? 37.532 14.028 -27.819 1.00 52.81 947 GLN A C 1
ATOM 7416 O O . GLN A 1 947 ? 36.966 15.107 -27.987 1.00 52.81 947 GLN A O 1
ATOM 7421 N N . ASP A 1 948 ? 38.864 13.926 -27.857 1.00 47.62 948 ASP A N 1
ATOM 7422 C CA . ASP A 1 948 ? 39.752 15.073 -28.072 1.00 47.62 948 ASP A CA 1
ATOM 7423 C C . ASP A 1 948 ? 39.896 15.400 -29.580 1.00 47.62 948 ASP A C 1
ATOM 7425 O O . ASP A 1 948 ? 40.457 14.624 -30.355 1.00 47.62 948 ASP A O 1
ATOM 7429 N N . SER A 1 949 ? 39.440 16.584 -30.010 1.00 40.34 949 SER A N 1
ATOM 7430 C CA . SER A 1 949 ? 39.642 17.097 -31.381 1.00 40.34 949 SER A CA 1
ATOM 7431 C C . SER A 1 949 ? 41.150 17.230 -31.713 1.00 40.34 949 SER A C 1
ATOM 7433 O O . SER A 1 949 ? 41.932 17.614 -30.837 1.00 40.34 949 SER A O 1
ATOM 7435 N N . PRO A 1 950 ? 41.617 16.942 -32.950 1.00 43.84 950 PRO A N 1
ATOM 7436 C CA . PRO A 1 950 ? 43.037 16.734 -33.286 1.00 43.84 950 PRO A CA 1
ATOM 7437 C C . PRO A 1 950 ? 43.911 18.008 -33.322 1.00 43.84 950 PRO A C 1
ATOM 7439 O O . PRO A 1 950 ? 44.918 18.059 -34.025 1.00 43.84 950 PRO A O 1
ATOM 7442 N N . SER A 1 951 ? 43.578 19.049 -32.557 1.00 40.69 951 SER A N 1
ATOM 7443 C CA . SER A 1 951 ? 44.338 20.307 -32.504 1.00 40.69 951 SER A CA 1
ATOM 7444 C C . SER A 1 951 ? 45.606 20.239 -31.634 1.00 40.69 951 SER A C 1
ATOM 7446 O O . SER A 1 951 ? 46.425 21.157 -31.654 1.00 40.69 951 SER A O 1
ATOM 7448 N N . SER A 1 952 ? 45.823 19.139 -30.904 1.00 45.62 952 SER A N 1
ATOM 7449 C CA . SER A 1 952 ? 46.984 18.923 -30.031 1.00 45.62 952 SER A CA 1
ATOM 7450 C C . SER A 1 952 ? 48.049 18.031 -30.695 1.00 45.62 952 SER A C 1
ATOM 7452 O O . SER A 1 952 ? 47.827 16.850 -30.978 1.00 45.62 952 SER A O 1
ATOM 7454 N N . TRP A 1 953 ? 49.257 18.580 -30.883 1.00 41.50 953 TRP A N 1
ATOM 7455 C CA . TRP A 1 953 ? 50.424 17.917 -31.498 1.00 41.50 953 TRP A CA 1
ATOM 7456 C C . TRP A 1 953 ? 50.865 16.612 -30.792 1.00 41.50 953 TRP A C 1
ATOM 7458 O O . TRP A 1 953 ? 51.574 15.804 -31.392 1.00 41.50 953 TRP A O 1
ATOM 7468 N N . ASN A 1 954 ? 50.451 16.381 -29.538 1.00 44.97 954 ASN A N 1
ATOM 7469 C CA . ASN A 1 954 ? 50.748 15.158 -28.776 1.00 44.97 954 ASN A CA 1
ATOM 7470 C C . ASN A 1 954 ? 49.646 14.084 -28.893 1.00 44.97 954 ASN A C 1
ATOM 7472 O O . ASN A 1 954 ? 49.967 12.895 -28.891 1.00 44.97 954 ASN A O 1
ATOM 7476 N N . THR A 1 955 ? 48.379 14.476 -29.077 1.00 45.88 955 THR A N 1
ATOM 7477 C CA . THR A 1 955 ? 47.226 13.561 -29.220 1.00 45.88 955 THR A CA 1
ATOM 7478 C C . THR A 1 955 ? 47.257 12.830 -30.568 1.00 45.88 955 THR A C 1
ATOM 7480 O O . THR A 1 955 ? 47.125 11.607 -30.618 1.00 45.88 955 THR A O 1
ATOM 7483 N N . ALA A 1 956 ? 47.578 13.544 -31.655 1.00 47.62 956 ALA A N 1
ATOM 7484 C CA . ALA A 1 956 ? 47.763 12.948 -32.984 1.00 47.62 956 ALA A CA 1
ATOM 7485 C C . ALA A 1 956 ? 48.944 11.951 -33.042 1.00 47.62 956 ALA A C 1
ATOM 7487 O O . ALA A 1 956 ? 48.919 10.983 -33.801 1.00 47.62 956 ALA A O 1
ATOM 7488 N N . ARG A 1 957 ? 49.977 12.153 -32.210 1.00 52.16 957 ARG A N 1
ATOM 7489 C CA . ARG A 1 957 ? 51.185 11.307 -32.160 1.00 52.16 957 ARG A CA 1
ATOM 7490 C C . ARG A 1 957 ? 50.977 9.974 -31.447 1.00 52.16 957 ARG A C 1
ATOM 7492 O O . ARG A 1 957 ? 51.529 8.971 -31.890 1.00 52.16 957 ARG A O 1
ATOM 7499 N N . ILE A 1 958 ? 50.197 9.955 -30.366 1.00 49.62 958 ILE A N 1
ATOM 7500 C CA . ILE A 1 958 ? 49.863 8.721 -29.637 1.00 49.62 958 ILE A CA 1
ATOM 7501 C C . ILE A 1 958 ? 48.827 7.907 -30.427 1.00 49.62 958 ILE A C 1
ATOM 7503 O O . ILE A 1 958 ? 48.968 6.691 -30.529 1.00 49.62 958 ILE A O 1
ATOM 7507 N N . GLY A 1 959 ? 47.862 8.579 -31.072 1.00 51.25 959 GLY A N 1
ATOM 7508 C CA . GLY A 1 959 ? 46.925 7.948 -32.007 1.00 51.25 959 GLY A CA 1
ATOM 7509 C C . GLY A 1 959 ? 47.634 7.237 -33.165 1.00 51.25 959 GLY A C 1
ATOM 7510 O O . GLY A 1 959 ? 47.402 6.054 -33.381 1.00 51.25 959 GLY A O 1
ATOM 7511 N N . ALA A 1 960 ? 48.588 7.903 -33.829 1.00 50.31 960 ALA A N 1
ATOM 7512 C CA . ALA A 1 960 ? 49.368 7.295 -34.911 1.00 50.31 960 ALA A CA 1
ATOM 7513 C C . ALA A 1 960 ? 50.240 6.105 -34.452 1.00 50.31 960 ALA A C 1
ATOM 7515 O O . ALA A 1 960 ? 50.436 5.159 -35.210 1.00 50.31 960 ALA A O 1
ATOM 7516 N N . ALA A 1 961 ? 50.750 6.110 -33.216 1.00 49.44 961 ALA A N 1
ATOM 7517 C CA . ALA A 1 961 ? 51.554 5.007 -32.680 1.00 49.44 961 ALA A CA 1
ATOM 7518 C C . ALA A 1 961 ? 50.733 3.738 -32.366 1.00 49.44 961 ALA A C 1
ATOM 7520 O O . ALA A 1 961 ? 51.286 2.640 -32.416 1.00 49.44 961 ALA A O 1
ATOM 7521 N N . LEU A 1 962 ? 49.434 3.873 -32.073 1.00 49.91 962 LEU A N 1
ATOM 7522 C CA . LEU A 1 962 ? 48.517 2.747 -31.841 1.00 49.91 962 LEU A CA 1
ATOM 7523 C C . LEU A 1 962 ? 48.021 2.085 -33.142 1.00 49.91 962 LEU A C 1
ATOM 7525 O O . LEU A 1 962 ? 47.562 0.940 -33.092 1.00 49.91 962 LEU A O 1
ATOM 7529 N N . ASP A 1 963 ? 48.162 2.774 -34.282 1.00 50.50 963 ASP A N 1
ATOM 7530 C CA . ASP A 1 963 ? 47.637 2.358 -35.593 1.00 50.50 963 ASP A CA 1
ATOM 7531 C C . ASP A 1 963 ? 48.726 1.869 -36.588 1.00 50.50 963 ASP A C 1
ATOM 7533 O O . ASP A 1 963 ? 48.409 1.262 -37.613 1.00 50.50 963 ASP A O 1
ATOM 7537 N N . PHE A 1 964 ? 50.026 2.053 -36.311 1.00 42.91 964 PHE A N 1
ATOM 7538 C CA . PHE A 1 964 ? 51.113 1.736 -37.259 1.00 42.91 964 PHE A CA 1
ATOM 7539 C C . PHE A 1 964 ? 51.691 0.310 -37.130 1.00 42.91 964 PHE A C 1
ATOM 7541 O O . PHE A 1 964 ? 52.859 0.116 -36.807 1.00 42.91 964 PHE A O 1
ATOM 7548 N N . HIS A 1 965 ? 50.891 -0.701 -37.476 1.00 38.97 965 HIS A N 1
ATOM 7549 C CA . HIS A 1 965 ? 51.398 -1.944 -38.084 1.00 38.97 965 HIS A CA 1
ATOM 7550 C C . HIS A 1 965 ? 50.332 -2.571 -38.999 1.00 38.97 965 HIS A C 1
ATOM 7552 O O . HIS A 1 965 ? 49.827 -3.663 -38.766 1.00 38.97 965 HIS A O 1
ATOM 7558 N N . ALA A 1 966 ? 49.997 -1.864 -40.081 1.00 33.25 966 ALA A N 1
ATOM 7559 C CA . ALA A 1 966 ? 49.422 -2.487 -41.270 1.00 33.25 966 ALA A CA 1
ATOM 7560 C C . ALA A 1 966 ? 50.568 -2.950 -42.198 1.00 33.25 966 ALA A C 1
ATOM 7562 O O . ALA A 1 966 ? 51.540 -2.204 -42.368 1.00 33.25 966 ALA A O 1
ATOM 7563 N N . PRO A 1 967 ? 50.503 -4.147 -42.811 1.00 30.78 967 PRO A N 1
ATOM 7564 C CA . PRO A 1 967 ? 51.498 -4.569 -43.789 1.00 30.78 967 PRO A CA 1
ATOM 7565 C C . PRO A 1 967 ? 51.467 -3.629 -45.002 1.00 30.78 967 PRO A C 1
ATOM 7567 O O . PRO A 1 967 ? 50.401 -3.278 -45.506 1.00 30.78 967 PRO A O 1
ATOM 7570 N N . HIS A 1 968 ? 52.657 -3.208 -45.440 1.00 34.22 968 HIS A N 1
ATOM 7571 C CA . HIS A 1 968 ? 52.910 -2.311 -46.569 1.00 34.22 968 HIS A CA 1
ATOM 7572 C C . HIS A 1 968 ? 51.927 -2.495 -47.744 1.00 34.22 968 HIS A C 1
ATOM 7574 O O . HIS A 1 968 ? 52.037 -3.454 -48.507 1.00 34.22 968 HIS A O 1
ATOM 7580 N N . ARG A 1 969 ? 51.032 -1.519 -47.964 1.00 32.88 969 ARG A N 1
ATOM 7581 C CA . ARG A 1 969 ? 50.432 -1.286 -49.287 1.00 32.88 969 ARG A CA 1
ATOM 7582 C C . ARG A 1 969 ? 51.381 -0.423 -50.119 1.00 32.88 969 ARG A C 1
ATOM 7584 O O . ARG A 1 969 ? 51.977 0.528 -49.620 1.00 32.88 969 ARG A O 1
ATOM 7591 N N . GLY A 1 970 ? 51.577 -0.857 -51.360 1.00 29.80 970 GLY A N 1
ATOM 7592 C CA . GLY A 1 970 ? 52.675 -0.479 -52.240 1.00 29.80 970 GLY A CA 1
ATOM 7593 C C . GLY A 1 970 ? 52.808 1.009 -52.559 1.00 29.80 970 GLY A C 1
ATOM 7594 O O . GLY A 1 970 ? 51.850 1.777 -52.542 1.00 29.80 970 GLY A O 1
ATOM 7595 N N . ARG A 1 971 ? 54.051 1.366 -52.903 1.00 31.08 971 ARG A N 1
ATOM 7596 C CA . ARG A 1 971 ? 54.465 2.615 -53.552 1.00 31.08 971 ARG A CA 1
ATOM 7597 C C . ARG A 1 971 ? 53.449 3.059 -54.610 1.00 31.08 971 ARG A C 1
ATOM 7599 O O . ARG A 1 971 ? 53.305 2.391 -55.632 1.00 31.08 971 ARG A O 1
ATOM 7606 N N . ALA A 1 972 ? 52.843 4.225 -54.409 1.00 34.31 972 ALA A N 1
ATOM 7607 C CA . ALA A 1 972 ? 52.293 5.012 -55.503 1.00 34.31 972 ALA A CA 1
ATOM 7608 C C . ALA A 1 972 ? 53.425 5.841 -56.133 1.00 34.31 972 ALA A C 1
ATOM 7610 O O . ALA A 1 972 ? 54.197 6.503 -55.438 1.00 34.31 972 ALA A O 1
ATOM 7611 N N . ASN A 1 973 ? 53.539 5.727 -57.453 1.00 30.94 973 ASN A N 1
ATOM 7612 C CA . ASN A 1 973 ? 54.444 6.483 -58.315 1.00 30.94 973 ASN A CA 1
ATOM 7613 C C . ASN A 1 973 ? 54.108 7.987 -58.271 1.00 30.94 973 ASN A C 1
ATOM 7615 O O . ASN A 1 973 ? 52.922 8.318 -58.267 1.00 30.94 973 ASN A O 1
ATOM 7619 N N . PRO A 1 974 ? 55.099 8.894 -58.321 1.00 44.59 974 PRO A N 1
ATOM 7620 C CA . PRO A 1 974 ? 54.838 10.319 -58.452 1.00 44.59 974 PRO A CA 1
ATOM 7621 C C . PRO A 1 974 ? 54.555 10.674 -59.921 1.00 44.59 974 PRO A C 1
ATOM 7623 O O . PRO A 1 974 ? 55.347 10.354 -60.812 1.00 44.59 974 PRO A O 1
ATOM 7626 N N . ARG A 1 975 ? 53.438 11.359 -60.163 1.00 31.58 975 ARG A N 1
ATOM 7627 C CA . ARG A 1 975 ? 53.266 12.301 -61.272 1.00 31.58 975 ARG A CA 1
ATOM 7628 C C . ARG A 1 975 ? 52.599 13.553 -60.747 1.00 31.58 975 ARG A C 1
ATOM 7630 O O . ARG A 1 975 ? 51.679 13.393 -59.916 1.00 31.58 975 ARG A O 1
#